Protein AF-0000000078754028 (afdb_homodimer)

Secondary structure (DSSP, 8-state):
-PPPEEEEEEEPPPEESSTTSTTTTS-HHHHHHHHHHHHHHHSTT--GGG--EEEEE-S--SGGG-S-HHHHHHHHTT--TT---EEEEBTBTHHHHHHHHHHHHHHHTS-SEEEEEEEEETTTS-TTGGG----GGGHHHHTTTT-HHHHHH-----HHHHHHHHHHHTT--HHHHHHHHHHHHHHHHHHHHTTTTTTTBPPEEPTTS-EE-S-SS--TT--HHHHTTS--TTHHHIIIIIHHHHHHH-GGG-S-----STTSBPPPEEEEEEEEEE-HHHHHHTTPPP-EEEEEEEEEE--TTT-TTHHHHHHHHHHHHHT--GGG-SEEEE--SBTHHHHHHHHHHT--GGGB-TT--HHHH---HHHHHHHHHHHHHHHHHHHT--EEEEEEEETTTEEEEEEEEE---/-PPPEEEEEEEPPPEESSTTSTTTTS-HHHHHHHHHHHHHHHSTT--GGG--EEEEE-S--SGGG-S-HHHHHHHHTT--TT---EEEEBTBTHHHHHHHHHHHHHHHTS-SEEEEEEEEETTTS-TTGGG----GGGHHHHTTTT-HHHHHH-----HHHHHHHHHHHTT--HHHHHHHHHHHHHHHHHHHHTTTTTTTBPPEEPTTS-EE-S-SS--TT--HHHHTTS-BTTHHHIIIIIHHHHHHH-GGG-S-----BTTSBPPPEEEEEEEEEE-HHHHHHTTPPP-EEEEEEEEEE--TTT-TTHHHHHHHHHHHHHT--GGG-SEEEE--SBTHHHHHHHHHHT--GGGB-TT--HHHH---HHHHHHHHHHHHHHHHHHHT--EEEEEEEETTTEEEEEEEEE---

Foldseek 3Di:
DFWKFFFAKAKAAWWALAPPTPCLPPQQLLRLLLVLLVVCVVQVLDDQLQAAEEEFEDAQQDDSNHDFSRQSSCVSNVGDPNYYYGYDHQWLCRFLVFVVVVRVCCRVVNGFKYKGFYWFRCNHGPPLCNVPDDDPVCVLVSQQVVDVVSVVPALGDDLLQLLLVLCLVVVPDLLNLLQLLQLLLVLQVVCVVVCLNVRHHRWDQDPVRDIDGHHDQRDNPLHSVNLSPDDQPCVVVCVVPRVVSLCVVVVVSVGGDGNDDLRFAFGATTMAMMTMMGTPVSCVSRVTFGFKIWQFKFKWFARQHSQFQAQQVQVVVRCVSNVHALVLAQAEEEARRGSSRVVSNCVVRVHDPCRYSSNHHRSRRNRSRRGRQSVSVNSVSSVCVVVVHFKYKYKGGTHRGMIIIIIMTTDRD/DFWKFFFAKAKAAWWALAPPTPCLPPQQLLQLLLVLLVVCVVQVLDDQLQAAEEEFEDAQQDDSNHDFSRQSSCVSNVGPPNYYYGYDHQWLCRFLVFVVVVRVCCRVVNGFKYKGFYWFRCNHGPPLCNVPDDDPVCVLVSQQVVDVVSVVPALADDLLQLLLVLCLVVVPDLLNLLQLLQLLLVLQVVCVVVCLNVRHHRWDQDPVRDIDGHHDQRDNPLHSVNLSPDDQPCVVVCVVPRFVSLCVVVVVSVGGDGNDDLSRAFGATTMAMMTMMGTPVSCVSRVTFGFKIWQFKFKWFARQHSQFQAQQVQVVVRCVSNVHALVLAQAEEEARRGSSRVVSNCVVRVHDPCRYSSNHHRSRRNRSRRGRQSVSVNSVSSVCVVVVHFKYKYKGGTHRGMIIIIIMTTDRD

Solvent-accessible surface area (backbone atoms only — not comparable to full-atom values): 38313 Å² total; per-residue (Å²): 124,52,54,23,24,37,52,46,43,39,24,44,36,26,19,40,26,34,85,83,19,87,51,40,85,53,56,53,37,52,55,44,10,55,54,61,58,45,49,47,71,77,36,76,57,48,59,70,68,64,32,51,34,28,31,20,5,37,41,47,29,22,49,77,41,22,68,38,44,25,34,47,14,40,53,54,44,64,51,56,47,49,36,29,35,28,22,31,19,37,38,41,30,5,1,36,47,20,39,49,51,44,36,21,27,18,18,38,63,68,37,39,30,31,40,16,4,13,34,24,43,31,39,74,35,46,85,59,52,23,56,40,86,68,38,90,86,33,40,70,50,53,52,25,74,71,36,70,70,43,41,73,74,43,52,56,50,58,67,64,53,10,41,16,43,48,17,45,78,67,71,54,48,52,66,58,28,26,45,51,29,21,48,22,19,50,28,29,50,51,29,56,76,66,50,71,52,61,88,30,50,44,65,46,72,44,94,90,65,51,71,45,69,58,64,56,53,57,47,84,75,47,34,46,76,55,31,65,67,48,61,43,68,44,40,65,60,27,72,74,55,42,42,67,42,46,34,70,79,42,55,88,60,81,61,74,50,61,58,44,22,82,53,25,21,34,32,64,12,21,27,28,10,40,31,38,34,26,16,68,68,39,28,62,75,26,72,53,55,43,44,28,32,64,63,28,58,29,56,23,22,24,60,48,40,52,15,49,63,10,32,48,60,3,38,52,49,14,28,57,73,55,73,49,54,75,86,64,46,56,34,35,37,50,52,23,62,31,37,46,41,44,51,50,39,29,65,77,63,67,52,62,72,86,31,46,34,69,52,24,35,16,48,18,48,26,41,15,40,2,6,39,32,24,40,46,48,31,51,48,54,54,49,27,61,75,69,70,44,52,30,32,38,36,30,27,40,13,75,81,6,16,12,30,15,36,32,35,32,56,43,91,94,123,54,55,22,23,37,52,45,45,37,25,44,36,28,19,40,26,34,86,83,18,86,51,41,85,54,56,54,35,52,55,44,11,55,54,62,58,45,49,46,71,77,34,76,57,50,58,69,68,64,33,51,35,27,29,21,5,36,42,48,28,23,49,75,41,21,69,37,44,27,34,48,13,40,53,55,44,64,50,58,48,49,37,29,33,28,20,31,19,37,39,41,30,5,1,36,47,21,39,50,51,44,36,20,27,17,18,38,63,67,37,39,30,31,40,15,5,14,34,24,43,31,38,72,33,46,85,59,53,24,56,42,86,68,39,89,87,32,38,70,49,52,53,26,75,74,36,71,72,42,43,75,74,42,51,57,52,56,66,64,54,12,42,16,42,50,16,47,77,68,71,51,49,56,67,56,27,25,46,49,28,19,48,20,20,51,28,29,49,50,29,56,76,65,50,69,52,60,87,30,50,44,63,46,73,43,94,89,66,52,71,45,70,59,64,56,54,57,49,85,75,47,33,46,75,55,31,63,69,49,62,43,67,45,39,65,60,26,73,75,53,42,42,66,41,45,34,70,79,42,55,89,60,82,60,75,51,62,57,44,22,82,52,25,20,34,33,65,13,22,28,29,10,40,30,39,34,25,16,69,67,39,29,64,74,26,71,53,54,43,45,26,32,63,64,28,58,27,58,24,23,24,60,47,41,51,16,50,64,10,32,46,59,3,38,54,49,15,28,57,73,54,74,50,54,75,85,65,45,55,35,35,38,49,51,22,63,31,36,44,42,44,52,48,40,30,64,77,61,67,52,61,71,87,30,46,35,71,52,23,36,16,46,17,48,28,40,16,40,3,7,37,31,24,40,45,47,30,50,47,54,54,48,28,60,75,68,70,44,51,30,33,39,36,30,26,41,12,74,82,5,16,13,30,15,36,30,35,33,57,41,90,95

Sequence (826 aa):
MAEAYVVDAIRTPRARGNKRGSLADVHPQELVAGLLNELPKRNKDLKVEKINDVILGCVTQVGDQAA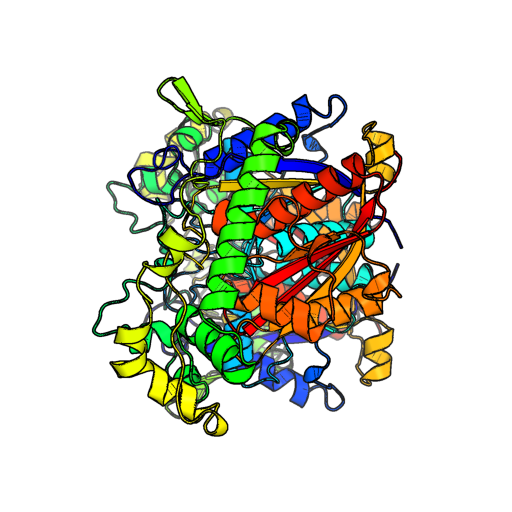CIARYGVMAAHWPQEVPGYTVNRFCGSGLQAVNDAAAYIQSGAFDLVVAGGVESMSRCKMGSDAGETTEENMGTAMSIGNPKIAAHYNLVPQGISADIIATKYNITREEADQFAASSQKKADEAIKDNRFAKSIVPVKKDDGTIVDKDEYPNAKWDFAYLSRMPALFKGVGEKVFDAMALKTYPELGKINHIHGGGNASGVVDGAGVVLLASEKAVKEHGLKKRARIVSMAVSGEEPTIMLTGPVSASKLALEKAGLKVEDIDLWEINEAFAAVPLYVQKQLNIPTEKINVNGGSIALGHPLGGTGAILLGTAVDELERRKARYALITLCIGGGMGIATVIERVDGMAEAYVVDAIRTPRARGNKRGSLADVHPQELVAGLLNELPKRNKDLKVEKINDVILGCVTQVGDQAACIARYGVMAAHWPQEVPGYTVNRFCGSGLQAVNDAAAYIQSGAFDLVVAGGVESMSRCKMGSDAGETTEENMGTAMSIGNPKIAAHYNLVPQGISADIIATKYNITREEADQFAASSQKKADEAIKDNRFAKSIVPVKKDDGTIVDKDEYPNAKWDFAYLSRMPALFKGVGEKVFDAMALKTYPELGKINHIHGGGNASGVVDGAGVVLLASEKAVKEHGLKKRARIVSMAVSGEEPTIMLTGPVSASKLALEKAGLKVEDIDLWEINEAFAAVPLYVQKQLNIPTEKINVNGGSIALGHPLGGTGAILLGTAVDELERRKARYALITLCIGGGMGIATVIERVDG

pLDDT: mean 95.64, std 7.94, range [48.25, 99.0]

Nearest PDB structures (foldseek):
  4b3j-assembly1_D  TM=9.759E-01  e=3.556E-54  Mycobacterium tuberculosis H37Rv
  8oqu-assembly1_C  TM=9.750E-01  e=3.781E-54  Mycobacterium tuberculosis H37Rv
  4b3j-assembly1_C  TM=9.721E-01  e=8.907E-54  Mycobacterium tuberculosis H37Rv
  8oqq-assembly1_D  TM=9.743E-01  e=4.760E-52  Mycobacterium tuberculosis H37Rv
  8oqt-assembly1_D  TM=9.685E-01  e=9.922E-52  Mycobacterium tuberculosis H37Rv

InterPro domains:
  IPR002155 Thiolase [PIRSF000429] (1-411)
  IPR002155 Thiolase [TIGR01930] (6-409)
  IPR002155 Thiolase [cd00751] (5-410)
  IPR016039 Thiolase-like [G3DSA:3.40.47.10] (6-308)
  IPR016039 Thiolase-like [G3DSA:3.40.47.10] (126-406)
  IPR016039 Thiolase-like [SSF53901] (5-411)
  IPR020610 Thiolase, active site [PS00099] (392-405)
  IPR020613 Thiolase, conserved site [PS00737] (357-373)
  IPR020615 Thiolase, acyl-enzyme intermediate active site [PS00098] (88-106)
  IPR020616 Thiolase, N-terminal [PF00108] (5-238)
  IPR020617 Thiolase, C-terminal [PF02803] (289-410)

Organism: Turneriella parva (strain ATCC BAA-1111 / DSM 21527 / NCTC 11395 / H) (NCBI:txid869212)

Structure (mmCIF, N/CA/C/O backbone):
data_AF-0000000078754028-model_v1
#
loop_
_entity.id
_entity.type
_entity.pdbx_description
1 polymer 'Acetyl-CoA acetyltransferase'
#
loop_
_atom_site.group_PDB
_atom_site.id
_atom_site.type_symbol
_atom_site.label_atom_id
_atom_site.label_alt_id
_atom_site.label_comp_id
_atom_site.label_asym_id
_atom_site.label_entity_id
_atom_site.label_seq_id
_atom_site.pdbx_PDB_ins_code
_atom_site.Cartn_x
_atom_site.Cartn_y
_atom_site.Cartn_z
_atom_site.occupancy
_atom_site.B_iso_or_equiv
_atom_site.auth_seq_id
_atom_site.auth_comp_id
_atom_site.auth_asym_id
_atom_site.auth_atom_id
_atom_site.pdbx_PDB_model_num
ATOM 1 N N . MET A 1 1 ? 24.688 7.801 -4.789 1 61.53 1 MET A N 1
ATOM 2 C CA . MET A 1 1 ? 23.312 7.309 -4.887 1 61.53 1 MET A CA 1
ATOM 3 C C . MET A 1 1 ? 22.516 8.086 -5.934 1 61.53 1 MET A C 1
ATOM 5 O O . MET A 1 1 ? 22.812 9.258 -6.195 1 61.53 1 MET A O 1
ATOM 9 N N . ALA A 1 2 ? 21.656 7.426 -6.656 1 84.62 2 ALA A N 1
ATOM 10 C CA . ALA A 1 2 ? 20.922 8.094 -7.723 1 84.62 2 ALA A CA 1
ATOM 11 C C . ALA A 1 2 ? 19.922 9.094 -7.156 1 84.62 2 ALA A C 1
ATOM 13 O O . ALA A 1 2 ? 19.531 8.992 -5.992 1 84.62 2 ALA A O 1
ATOM 14 N N . GLU A 1 3 ? 19.781 10.195 -7.824 1 95.62 3 GLU A N 1
ATOM 15 C CA . GLU A 1 3 ? 18.828 11.219 -7.402 1 95.62 3 GLU A CA 1
ATOM 16 C C . GLU A 1 3 ? 17.438 10.953 -7.965 1 95.62 3 GLU A C 1
ATOM 18 O O . GLU A 1 3 ? 17.297 10.445 -9.078 1 95.62 3 GLU A O 1
ATOM 23 N N . ALA A 1 4 ? 16.484 11.156 -7.148 1 98.75 4 ALA A N 1
ATOM 24 C CA . ALA A 1 4 ? 15.094 11.164 -7.605 1 98.75 4 ALA A CA 1
ATOM 25 C C . ALA A 1 4 ? 14.578 12.594 -7.75 1 98.75 4 ALA A C 1
ATOM 27 O O . ALA A 1 4 ? 14.508 13.336 -6.77 1 98.75 4 ALA A O 1
ATOM 28 N N . TYR A 1 5 ? 14.156 12.945 -8.93 1 98.88 5 TYR A N 1
ATOM 29 C CA . TYR A 1 5 ? 13.719 14.312 -9.211 1 98.88 5 TYR A CA 1
ATOM 30 C C . TYR A 1 5 ? 12.203 14.383 -9.344 1 98.88 5 TYR A C 1
ATOM 32 O O . TYR A 1 5 ? 11.578 13.484 -9.914 1 98.88 5 TYR A O 1
ATOM 40 N N . VAL A 1 6 ? 11.664 15.398 -8.719 1 98.88 6 VAL A N 1
ATOM 41 C CA . VAL A 1 6 ? 10.281 15.781 -9.016 1 98.88 6 VAL A CA 1
ATOM 42 C C . VAL A 1 6 ? 10.234 16.562 -10.328 1 98.88 6 VAL A C 1
ATOM 44 O O . VAL A 1 6 ? 10.906 17.578 -10.469 1 98.88 6 VAL A O 1
ATOM 47 N N . VAL A 1 7 ? 9.469 16.078 -11.25 1 98.56 7 VAL A N 1
ATOM 48 C CA . VAL A 1 7 ? 9.367 16.688 -12.57 1 98.56 7 VAL A CA 1
ATOM 49 C C . VAL A 1 7 ? 8.055 17.469 -12.688 1 98.56 7 VAL A C 1
ATOM 51 O O . VAL A 1 7 ? 8.023 18.547 -13.266 1 98.56 7 VAL A O 1
ATOM 54 N N . ASP A 1 8 ? 7.023 16.891 -12.203 1 98.56 8 ASP A N 1
ATOM 55 C CA . ASP A 1 8 ? 5.691 17.484 -12.234 1 98.56 8 ASP A CA 1
ATOM 56 C C . ASP A 1 8 ? 4.879 17.078 -11.008 1 98.56 8 ASP A C 1
ATOM 58 O O . ASP A 1 8 ? 5.109 16.031 -10.422 1 98.56 8 ASP A O 1
ATOM 62 N N . ALA A 1 9 ? 4.055 17.984 -10.539 1 98.81 9 ALA A N 1
ATOM 63 C CA . ALA A 1 9 ? 3.176 17.766 -9.391 1 98.81 9 ALA A CA 1
ATOM 64 C C . ALA A 1 9 ? 1.826 18.453 -9.594 1 98.81 9 ALA A C 1
ATOM 66 O O . ALA A 1 9 ? 1.748 19.672 -9.68 1 98.81 9 ALA A O 1
ATOM 67 N N . ILE A 1 10 ? 0.769 17.609 -9.703 1 98.88 10 ILE A N 1
ATOM 68 C CA . ILE A 1 10 ? -0.542 18.156 -10.031 1 98.88 10 ILE A CA 1
ATOM 69 C C . ILE A 1 10 ? -1.606 17.516 -9.141 1 98.88 10 ILE A C 1
ATOM 71 O O . ILE A 1 10 ? -1.362 16.484 -8.523 1 98.88 10 ILE A O 1
ATOM 75 N N . ARG A 1 11 ? -2.723 18.125 -9.047 1 98.94 11 ARG A N 1
ATOM 76 C CA . ARG A 1 11 ? -3.818 17.656 -8.203 1 98.94 11 ARG A CA 1
ATOM 77 C C . ARG A 1 11 ? -5.168 18.062 -8.781 1 98.94 11 ARG A C 1
ATOM 79 O O . ARG A 1 11 ? -5.238 18.953 -9.633 1 98.94 11 ARG A O 1
ATOM 86 N N . THR A 1 12 ? -6.211 17.438 -8.352 1 98.88 12 THR A N 1
ATOM 87 C CA . THR A 1 12 ? -7.57 17.891 -8.594 1 98.88 12 THR A CA 1
ATOM 88 C C . THR A 1 12 ? -7.938 19.016 -7.633 1 98.88 12 THR A C 1
ATOM 90 O O . THR A 1 12 ? -7.246 19.25 -6.637 1 98.88 12 THR A O 1
ATOM 93 N N . PRO A 1 13 ? -9.055 19.766 -7.973 1 98.5 13 PRO A N 1
ATOM 94 C CA . PRO A 1 13 ? -9.648 20.531 -6.883 1 98.5 13 PRO A CA 1
ATOM 95 C C . PRO A 1 13 ? -10.109 19.672 -5.715 1 98.5 13 PRO A C 1
ATOM 97 O O . PRO A 1 13 ? -10.414 18.484 -5.902 1 98.5 13 PRO A O 1
ATOM 100 N N . ARG A 1 14 ? -10.047 20.234 -4.523 1 98.25 14 ARG A N 1
ATOM 101 C CA . ARG A 1 14 ? -10.617 19.578 -3.348 1 98.25 14 ARG A CA 1
ATOM 102 C C . ARG A 1 14 ? -12.07 20 -3.145 1 98.25 14 ARG A C 1
ATOM 104 O O . ARG A 1 14 ? -12.375 21.188 -3.053 1 98.25 14 ARG A O 1
ATOM 111 N N . ALA A 1 15 ? -12.945 19.031 -3.143 1 98.12 15 ALA A N 1
ATOM 112 C CA . ALA A 1 15 ? -14.367 19.312 -3.012 1 98.12 15 ALA A CA 1
ATOM 113 C C . ALA A 1 15 ? -14.93 18.703 -1.732 1 98.12 15 ALA A C 1
ATOM 115 O O . ALA A 1 15 ? -14.383 17.734 -1.204 1 98.12 15 ALA A O 1
ATOM 116 N N . ARG A 1 16 ? -16.047 19.219 -1.286 1 96.88 16 ARG A N 1
ATOM 117 C CA . ARG A 1 16 ? -16.656 18.734 -0.05 1 96.88 16 ARG A CA 1
ATOM 118 C C . ARG A 1 16 ? -16.922 17.234 -0.112 1 96.88 16 ARG A C 1
ATOM 120 O O . ARG A 1 16 ? -17.422 16.734 -1.116 1 96.88 16 ARG A O 1
ATOM 127 N N . GLY A 1 17 ? -16.562 16.547 0.956 1 96.81 17 GLY A N 1
ATOM 128 C CA . GLY A 1 17 ? -16.594 15.102 1.01 1 96.81 17 GLY A CA 1
ATOM 129 C C . GLY A 1 17 ? -17.938 14.555 1.467 1 96.81 17 GLY A C 1
ATOM 130 O O . GLY A 1 17 ? -17.984 13.711 2.363 1 96.81 17 GLY A O 1
ATOM 131 N N . ASN A 1 18 ? -18.984 15.109 0.986 1 95.19 18 ASN A N 1
ATOM 132 C CA . ASN A 1 18 ? -20.344 14.625 1.209 1 95.19 18 ASN A CA 1
ATOM 133 C C . ASN A 1 18 ? -21.172 14.672 -0.072 1 95.19 18 ASN A C 1
ATOM 135 O O . ASN A 1 18 ? -20.641 15 -1.141 1 95.19 18 ASN A O 1
ATOM 139 N N . LYS A 1 19 ? -22.406 14.312 -0 1 93.38 19 LYS A N 1
ATOM 140 C CA . LYS A 1 19 ? -23.25 14.125 -1.182 1 93.38 19 LYS A CA 1
ATOM 141 C C . LYS A 1 19 ? -23.422 15.438 -1.941 1 93.38 19 LYS A C 1
ATOM 143 O O . LYS A 1 19 ? -23.734 15.43 -3.133 1 93.38 19 LYS A O 1
ATOM 148 N N . ARG A 1 20 ? -23.156 16.547 -1.344 1 94.62 20 ARG A N 1
ATOM 149 C CA . ARG A 1 20 ? -23.375 17.859 -1.965 1 94.62 20 ARG A CA 1
ATOM 150 C C . ARG A 1 20 ? -22.094 18.359 -2.621 1 94.62 20 ARG A C 1
ATOM 152 O O . ARG A 1 20 ? -22.109 19.375 -3.336 1 94.62 20 ARG A O 1
ATOM 159 N N . GLY A 1 21 ? -21 17.672 -2.424 1 97.12 21 GLY A N 1
ATOM 160 C CA . GLY A 1 21 ? -19.734 18.094 -3.012 1 97.12 21 GLY A CA 1
ATOM 161 C C . GLY A 1 21 ? -19.719 18 -4.523 1 97.12 21 GLY A C 1
ATOM 162 O O . GLY A 1 21 ? -20.344 17.109 -5.105 1 97.12 21 GLY A O 1
ATOM 163 N N . SER A 1 22 ? -18.984 18.844 -5.152 1 97.75 22 SER A N 1
ATOM 164 C CA . SER A 1 22 ? -18.969 18.969 -6.605 1 97.75 22 SER A CA 1
ATOM 165 C C . SER A 1 22 ? -18.328 17.734 -7.246 1 97.75 22 SER A C 1
ATOM 167 O O . SER A 1 22 ? -18.516 17.484 -8.438 1 97.75 22 SER A O 1
ATOM 169 N N . LEU A 1 23 ? -17.562 16.922 -6.488 1 98.12 23 LEU A N 1
ATOM 170 C CA . LEU A 1 23 ? -16.922 15.75 -7.055 1 98.12 23 LEU A CA 1
ATOM 171 C C . LEU A 1 23 ? -17.594 14.469 -6.566 1 98.12 23 LEU A C 1
ATOM 173 O O . LEU A 1 23 ? -17.109 13.367 -6.84 1 98.12 23 LEU A O 1
ATOM 177 N N . ALA A 1 24 ? -18.734 14.633 -5.859 1 97.19 24 ALA A N 1
ATOM 178 C CA . ALA A 1 24 ? -19.375 13.5 -5.207 1 97.19 24 ALA A CA 1
ATOM 179 C C . ALA A 1 24 ? -19.828 12.461 -6.234 1 97.19 24 ALA A C 1
ATOM 181 O O . ALA A 1 24 ? -19.922 11.266 -5.922 1 97.19 24 ALA A O 1
ATOM 182 N N . ASP A 1 25 ? -20.062 12.852 -7.445 1 96.12 25 ASP A N 1
ATOM 183 C CA . ASP A 1 25 ? -20.578 11.922 -8.445 1 96.12 25 ASP A CA 1
ATOM 184 C C . ASP A 1 25 ? -19.453 11.453 -9.375 1 96.12 25 ASP A C 1
ATOM 186 O O . ASP A 1 25 ? -19.719 10.742 -10.359 1 96.12 25 ASP A O 1
ATOM 190 N N . VAL A 1 26 ? -18.234 11.805 -9.141 1 97.5 26 VAL A N 1
ATOM 191 C CA . VAL A 1 26 ? -17.094 11.375 -9.938 1 97.5 26 VAL A CA 1
ATOM 192 C C . VAL A 1 26 ? -16.422 10.172 -9.273 1 97.5 26 VAL A C 1
ATOM 194 O O . VAL A 1 26 ? -16.047 10.234 -8.102 1 97.5 26 VAL A O 1
ATOM 197 N N . HIS A 1 27 ? -16.328 9.031 -10.039 1 96.69 27 HIS A N 1
ATOM 198 C CA . HIS A 1 27 ? -15.648 7.859 -9.516 1 96.69 27 HIS A CA 1
ATOM 199 C C . HIS A 1 27 ? -14.188 8.172 -9.188 1 96.69 27 HIS A C 1
ATOM 201 O O . HIS A 1 27 ? -13.5 8.82 -9.977 1 96.69 27 HIS A O 1
ATOM 207 N N . PRO A 1 28 ? -13.703 7.77 -8.039 1 97.94 28 PRO A N 1
ATOM 208 C CA . PRO A 1 28 ? -12.328 8.102 -7.668 1 97.94 28 PRO A CA 1
ATOM 209 C C . PRO A 1 28 ? -11.305 7.652 -8.711 1 97.94 28 PRO A C 1
ATOM 211 O O . PRO A 1 28 ? -10.273 8.297 -8.891 1 97.94 28 PRO A O 1
ATOM 214 N N . GLN A 1 29 ? -11.539 6.555 -9.406 1 97.81 29 GLN A N 1
ATOM 215 C CA . GLN A 1 29 ? -10.672 6.105 -10.492 1 97.81 29 GLN A CA 1
ATOM 216 C C . GLN A 1 29 ? -10.578 7.16 -11.586 1 97.81 29 GLN A C 1
ATOM 218 O O . GLN A 1 29 ? -9.523 7.32 -12.211 1 97.81 29 GLN A O 1
ATOM 223 N N . GLU A 1 30 ? -11.68 7.902 -11.773 1 98.12 30 GLU A N 1
ATOM 224 C CA . GLU A 1 30 ? -11.703 8.945 -12.797 1 98.12 30 GLU A CA 1
ATOM 225 C C . GLU A 1 30 ? -10.93 10.18 -12.336 1 98.12 30 GLU A C 1
ATOM 227 O O . GLU A 1 30 ? -10.352 10.891 -13.156 1 98.12 30 GLU A O 1
ATOM 232 N N . LEU A 1 31 ? -10.961 10.477 -11.031 1 98.75 31 LEU A N 1
ATOM 233 C CA . LEU A 1 31 ? -10.117 11.555 -10.516 1 98.75 31 LEU A CA 1
ATOM 234 C C . LEU A 1 31 ? -8.648 11.297 -10.828 1 98.75 31 LEU A C 1
ATOM 236 O O . LEU A 1 31 ? -7.938 12.195 -11.281 1 98.75 31 LEU A O 1
ATOM 240 N N . VAL A 1 32 ? -8.234 10.07 -10.617 1 98.75 32 VAL A N 1
ATOM 241 C CA . VAL A 1 32 ? -6.855 9.664 -10.891 1 98.75 32 VAL A CA 1
ATOM 242 C C . VAL A 1 32 ? -6.582 9.719 -12.391 1 98.75 32 VAL A C 1
ATOM 244 O O . VAL A 1 32 ? -5.555 10.25 -12.82 1 98.75 32 VAL A O 1
ATOM 247 N N . ALA A 1 33 ? -7.512 9.211 -13.188 1 98.69 33 ALA A N 1
ATOM 248 C CA . ALA A 1 33 ? -7.348 9.133 -14.633 1 98.69 33 ALA A CA 1
ATOM 249 C C . ALA A 1 33 ? -7.117 10.523 -15.227 1 98.69 33 ALA A C 1
ATOM 251 O O . ALA A 1 33 ? -6.293 10.688 -16.125 1 98.69 33 ALA A O 1
ATOM 252 N N . GLY A 1 34 ? -7.906 11.484 -14.75 1 98.69 34 GLY A N 1
ATOM 253 C CA . GLY A 1 34 ? -7.73 12.844 -15.227 1 98.69 34 GLY A CA 1
ATOM 254 C C . GLY A 1 34 ? -6.332 13.383 -15.008 1 98.69 34 GLY A C 1
ATOM 255 O O . GLY A 1 34 ? -5.762 14.039 -15.883 1 98.69 34 GLY A O 1
ATOM 256 N N . LEU A 1 35 ? -5.777 13.125 -13.859 1 98.94 35 LEU A N 1
ATOM 257 C CA . LEU A 1 35 ? -4.426 13.586 -13.547 1 98.94 35 LEU A CA 1
ATOM 258 C C . LEU A 1 35 ? -3.393 12.844 -14.383 1 98.94 35 LEU A C 1
ATOM 260 O O . LEU A 1 35 ? -2.455 13.453 -14.906 1 98.94 35 LEU A O 1
ATOM 264 N N . LEU A 1 36 ? -3.527 11.5 -14.484 1 98.88 36 LEU A N 1
ATOM 265 C CA . LEU A 1 36 ? -2.594 10.703 -15.273 1 98.88 36 LEU A CA 1
ATOM 266 C C . LEU A 1 36 ? -2.555 11.18 -16.719 1 98.88 36 LEU A C 1
ATOM 268 O O . LEU A 1 36 ? -1.479 11.289 -17.312 1 98.88 36 LEU A O 1
ATOM 272 N N . ASN A 1 37 ? -3.707 11.523 -17.281 1 98.75 37 ASN A N 1
ATOM 273 C CA . ASN A 1 37 ? -3.791 11.945 -18.672 1 98.75 37 ASN A CA 1
ATOM 274 C C . ASN A 1 37 ? -3.229 13.352 -18.875 1 98.75 37 ASN A C 1
ATOM 276 O O . ASN A 1 37 ? -2.828 13.711 -19.969 1 98.75 37 ASN A O 1
ATOM 280 N N . GLU A 1 38 ? -3.199 14.148 -17.812 1 98.75 38 GLU A N 1
ATOM 281 C CA . GLU A 1 38 ? -2.66 15.5 -17.906 1 98.75 38 GLU A CA 1
ATOM 282 C C . GLU A 1 38 ? -1.136 15.484 -17.984 1 98.75 38 GLU A C 1
ATOM 284 O O . GLU A 1 38 ? -0.531 16.359 -18.609 1 98.75 38 GLU A O 1
ATOM 289 N N . LEU A 1 39 ? -0.453 14.508 -17.422 1 98.75 39 LEU A N 1
ATOM 290 C CA . LEU A 1 39 ? 1.001 14.461 -17.297 1 98.75 39 LEU A CA 1
ATOM 291 C C . LEU A 1 39 ? 1.659 14.469 -18.672 1 98.75 39 LEU A C 1
ATOM 293 O O . LEU A 1 39 ? 2.574 15.258 -18.922 1 98.75 39 LEU A O 1
ATOM 297 N N . PRO A 1 40 ? 1.215 13.594 -19.609 1 98.19 40 PRO A N 1
ATOM 298 C CA . PRO A 1 40 ? 1.877 13.602 -20.922 1 98.19 40 PRO A CA 1
ATOM 299 C C . PRO A 1 40 ? 1.573 14.867 -21.719 1 98.19 40 PRO A C 1
ATOM 301 O O . PRO A 1 40 ? 2.342 15.234 -22.609 1 98.19 40 PRO A O 1
ATOM 304 N N . LYS A 1 41 ? 0.452 15.57 -21.422 1 97.81 41 LYS A N 1
ATOM 305 C CA . LYS A 1 41 ? 0.168 16.844 -22.078 1 97.81 41 LYS A CA 1
ATOM 306 C C . LYS A 1 41 ? 1.165 17.922 -21.656 1 97.81 41 LYS A C 1
ATOM 308 O O . LYS A 1 41 ? 1.566 18.75 -22.469 1 97.81 41 LYS A O 1
ATOM 313 N N . ARG A 1 42 ? 1.559 17.875 -20.453 1 97.38 42 ARG A N 1
ATOM 314 C CA . ARG A 1 42 ? 2.443 18.875 -19.875 1 97.38 42 ARG A CA 1
ATOM 315 C C . ARG A 1 42 ? 3.906 18.531 -20.125 1 97.38 42 ARG A C 1
ATOM 317 O O . ARG A 1 42 ? 4.77 19.422 -20.109 1 97.38 42 ARG A O 1
ATOM 324 N N . ASN A 1 43 ? 4.152 17.234 -20.281 1 97.5 43 ASN A N 1
ATOM 325 C CA . ASN A 1 43 ? 5.48 16.719 -20.578 1 97.5 43 ASN A CA 1
ATOM 326 C C . ASN A 1 43 ? 5.527 16.031 -21.938 1 97.5 43 ASN A C 1
ATOM 328 O O . ASN A 1 43 ? 5.465 14.797 -22.016 1 97.5 43 ASN A O 1
ATOM 332 N N . LYS A 1 44 ? 5.746 16.734 -23 1 94.25 44 LYS A N 1
ATOM 333 C CA . LYS A 1 44 ? 5.453 16.328 -24.375 1 94.25 44 LYS A CA 1
ATOM 334 C C . LYS A 1 44 ? 6.328 15.156 -24.797 1 94.25 44 LYS A C 1
ATOM 336 O O . LYS A 1 44 ? 5.91 14.32 -25.609 1 94.25 44 LYS A O 1
ATOM 341 N N . ASP A 1 45 ? 7.5 15.055 -24.266 1 95.06 45 ASP A N 1
ATOM 342 C CA . ASP A 1 45 ? 8.398 13.984 -24.688 1 95.06 45 ASP A CA 1
ATOM 343 C C . ASP A 1 45 ? 8.297 12.773 -23.766 1 95.06 45 ASP A C 1
ATOM 345 O O . ASP A 1 45 ? 9.047 11.805 -23.922 1 95.06 45 ASP A O 1
ATOM 349 N N . LEU A 1 46 ? 7.352 12.859 -22.906 1 97.62 46 LEU A N 1
ATOM 350 C CA . LEU A 1 46 ? 7.152 11.75 -21.984 1 97.62 46 LEU A CA 1
ATOM 351 C C . LEU A 1 46 ? 6.566 10.539 -22.703 1 97.62 46 LEU A C 1
ATOM 353 O O . LEU A 1 46 ? 5.508 10.641 -23.328 1 97.62 46 LEU A O 1
ATOM 357 N N . LYS A 1 47 ? 7.273 9.414 -22.688 1 97.62 47 LYS A N 1
ATOM 358 C CA . LYS A 1 47 ? 6.738 8.141 -23.172 1 97.62 47 LYS A CA 1
ATOM 359 C C . LYS A 1 47 ? 6.043 7.379 -22.047 1 97.62 47 LYS A C 1
ATOM 361 O O . LYS A 1 47 ? 6.695 6.668 -21.281 1 97.62 47 LYS A O 1
ATOM 366 N N . VAL A 1 48 ? 4.762 7.383 -22.078 1 98.12 48 VAL A N 1
ATOM 367 C CA . VAL A 1 48 ? 3.939 6.852 -21 1 98.12 48 VAL A CA 1
ATOM 368 C C . VAL A 1 48 ? 4.219 5.359 -20.812 1 98.12 48 VAL A C 1
ATOM 370 O O . VAL A 1 48 ? 4.195 4.848 -19.703 1 98.12 48 VAL A O 1
ATOM 373 N N . GLU A 1 49 ? 4.5 4.629 -21.891 1 97.38 49 GLU A N 1
ATOM 374 C CA . GLU A 1 49 ? 4.734 3.189 -21.844 1 97.38 49 GLU A CA 1
ATOM 375 C C . GLU A 1 49 ? 6.027 2.867 -21.094 1 97.38 49 GLU A C 1
ATOM 377 O O . GLU A 1 49 ? 6.266 1.715 -20.719 1 97.38 49 GLU A O 1
ATOM 382 N N . LYS A 1 50 ? 6.875 3.902 -20.828 1 97.81 50 LYS A N 1
ATOM 383 C CA . LYS A 1 50 ? 8.148 3.703 -20.156 1 97.81 50 LYS A CA 1
ATOM 384 C C . LYS A 1 50 ? 8.016 3.938 -18.656 1 97.81 50 LYS A C 1
ATOM 386 O O . LYS A 1 50 ? 8.953 3.693 -17.891 1 97.81 50 LYS A O 1
ATOM 391 N N . ILE A 1 51 ? 6.844 4.359 -18.219 1 98.75 51 ILE A N 1
ATOM 392 C CA . ILE A 1 51 ? 6.609 4.5 -16.797 1 98.75 51 ILE A CA 1
ATOM 393 C C . ILE A 1 51 ? 6.68 3.131 -16.125 1 98.75 51 ILE A C 1
ATOM 395 O O . ILE A 1 51 ? 5.938 2.215 -16.484 1 98.75 51 ILE A O 1
ATOM 399 N N . ASN A 1 52 ? 7.57 3.033 -15.164 1 98.75 52 ASN A N 1
ATOM 400 C CA . ASN A 1 52 ? 7.828 1.747 -14.523 1 98.75 52 ASN A CA 1
ATOM 401 C C . ASN A 1 52 ? 6.656 1.313 -13.648 1 98.75 52 ASN A C 1
ATOM 403 O O . ASN A 1 52 ? 6.41 0.117 -13.477 1 98.75 52 ASN A O 1
ATOM 407 N N . ASP A 1 53 ? 5.992 2.301 -13.008 1 98.88 53 ASP A N 1
ATOM 408 C CA . ASP A 1 53 ? 4.93 1.975 -12.062 1 98.88 53 ASP A CA 1
ATOM 409 C C . ASP A 1 53 ? 4.125 3.219 -11.695 1 98.88 53 ASP A C 1
ATOM 411 O O . ASP A 1 53 ? 4.59 4.344 -11.875 1 98.88 53 ASP A O 1
ATOM 415 N N . VAL A 1 54 ? 2.887 3.012 -11.297 1 98.94 54 VAL A N 1
ATOM 416 C CA . VAL A 1 54 ? 2.045 4.023 -10.664 1 98.94 54 VAL A CA 1
ATOM 417 C C . VAL A 1 54 ? 1.731 3.615 -9.227 1 98.94 54 VAL A C 1
ATOM 419 O O . VAL A 1 54 ? 1.154 2.551 -8.992 1 98.94 54 VAL A O 1
ATOM 422 N N . ILE A 1 55 ? 2.141 4.457 -8.266 1 99 55 ILE A N 1
ATOM 423 C CA . ILE A 1 55 ? 1.963 4.16 -6.848 1 99 55 ILE A CA 1
ATOM 424 C C . ILE A 1 55 ? 1.014 5.18 -6.223 1 99 55 ILE A C 1
ATOM 426 O O . ILE A 1 55 ? 1.317 6.375 -6.18 1 99 55 ILE A O 1
ATOM 430 N N . LEU A 1 56 ? -0.138 4.715 -5.68 1 98.94 56 LEU A N 1
ATOM 431 C CA . LEU A 1 56 ? -1.111 5.66 -5.137 1 98.94 56 LEU A CA 1
ATOM 432 C C . LEU A 1 56 ? -1.48 5.293 -3.703 1 98.94 56 LEU A C 1
ATOM 434 O O . LEU A 1 56 ? -1.656 4.117 -3.383 1 98.94 56 LEU A O 1
ATOM 438 N N . GLY A 1 57 ? -1.537 6.316 -2.861 1 98.88 57 GLY A N 1
ATOM 439 C CA . GLY A 1 57 ? -2.111 6.168 -1.534 1 98.88 57 GLY A CA 1
ATOM 440 C C . GLY A 1 57 ? -3.629 6.191 -1.535 1 98.88 57 GLY A C 1
ATOM 441 O O . GLY A 1 57 ? -4.242 6.977 -2.26 1 98.88 57 GLY A O 1
ATOM 442 N N . CYS A 1 58 ? -4.246 5.355 -0.798 1 98.75 58 CYS A N 1
ATOM 443 C CA . CYS A 1 58 ? -5.676 5.316 -0.524 1 98.75 58 CYS A CA 1
ATOM 444 C C . CYS A 1 58 ? -5.957 4.676 0.829 1 98.75 58 CYS A C 1
ATOM 446 O O . CYS A 1 58 ? -5.48 3.572 1.106 1 98.75 58 CYS A O 1
ATOM 448 N N . VAL A 1 59 ? -6.766 5.379 1.64 1 97.88 59 VAL A N 1
ATOM 449 C CA . VAL A 1 59 ? -6.922 4.938 3.021 1 97.88 59 VAL A CA 1
ATOM 450 C C . VAL A 1 59 ? -8.094 3.965 3.123 1 97.88 59 VAL A C 1
ATOM 452 O O . VAL A 1 59 ? -7.938 2.846 3.617 1 97.88 59 VAL A O 1
ATOM 455 N N . THR A 1 60 ? -9.273 4.418 2.686 1 96.12 60 THR A N 1
ATOM 456 C CA . THR A 1 60 ? -10.484 3.609 2.805 1 96.12 60 THR A CA 1
ATOM 457 C C . THR A 1 60 ? -10.711 2.787 1.538 1 96.12 60 THR A C 1
ATOM 459 O O . THR A 1 60 ? -11.461 3.199 0.653 1 96.12 60 THR A O 1
ATOM 462 N N . GLN A 1 61 ? -10.125 1.606 1.479 1 95.94 61 GLN A N 1
ATOM 463 C CA . GLN A 1 61 ? -10.117 0.792 0.267 1 95.94 61 GLN A CA 1
ATOM 464 C C . GLN A 1 61 ? -11.32 -0.146 0.225 1 95.94 61 GLN A C 1
ATOM 466 O O . GLN A 1 61 ? -11.156 -1.368 0.23 1 95.94 61 GLN A O 1
ATOM 471 N N . VAL A 1 62 ? -12.484 0.371 0.084 1 93.31 62 VAL A N 1
ATOM 472 C CA . VAL A 1 62 ? -13.742 -0.368 -0.013 1 93.31 62 VAL A CA 1
ATOM 473 C C . VAL A 1 62 ? -14.641 0.273 -1.069 1 93.31 62 VAL A C 1
ATOM 475 O O . VAL A 1 62 ? -14.422 1.423 -1.459 1 93.31 62 VAL A O 1
ATOM 478 N N . GLY A 1 63 ? -15.602 -0.474 -1.568 1 92.12 63 GLY A N 1
ATOM 479 C CA . GLY A 1 63 ? -16.516 0.072 -2.562 1 92.12 63 GLY A CA 1
ATOM 480 C C . GLY A 1 63 ? -15.805 0.618 -3.787 1 92.12 63 GLY A C 1
ATOM 481 O O . GLY A 1 63 ? -15 -0.081 -4.406 1 92.12 63 GLY A O 1
ATOM 482 N N . ASP A 1 64 ? -16 1.912 -4.047 1 94.12 64 ASP A N 1
ATOM 483 C CA . ASP A 1 64 ? -15.461 2.529 -5.258 1 94.12 64 ASP A CA 1
ATOM 484 C C . ASP A 1 64 ? -13.953 2.711 -5.16 1 94.12 64 ASP A C 1
ATOM 486 O O . ASP A 1 64 ? -13.289 2.982 -6.164 1 94.12 64 ASP A O 1
ATOM 490 N N . GLN A 1 65 ? -13.438 2.52 -3.951 1 96 65 GLN A N 1
ATOM 491 C CA . GLN A 1 65 ? -12 2.645 -3.738 1 96 65 GLN A CA 1
ATOM 492 C C . GLN A 1 65 ? -11.375 1.295 -3.4 1 96 65 GLN A C 1
ATOM 494 O O . GLN A 1 65 ? -10.242 1.232 -2.918 1 96 65 GLN A O 1
ATOM 499 N N . ALA A 1 66 ? -12.125 0.219 -3.654 1 93 66 ALA A N 1
ATOM 500 C CA . ALA A 1 66 ? -11.688 -1.126 -3.289 1 93 66 ALA A CA 1
ATOM 501 C C . ALA A 1 66 ? -10.578 -1.609 -4.211 1 93 66 ALA A C 1
ATOM 503 O O . ALA A 1 66 ? -10.344 -1.025 -5.273 1 93 66 ALA A O 1
ATOM 504 N N . ALA A 1 67 ? -9.922 -2.674 -3.768 1 91.25 67 ALA A N 1
ATOM 505 C CA . ALA A 1 67 ? -8.922 -3.402 -4.535 1 91.25 67 ALA A CA 1
ATOM 506 C C .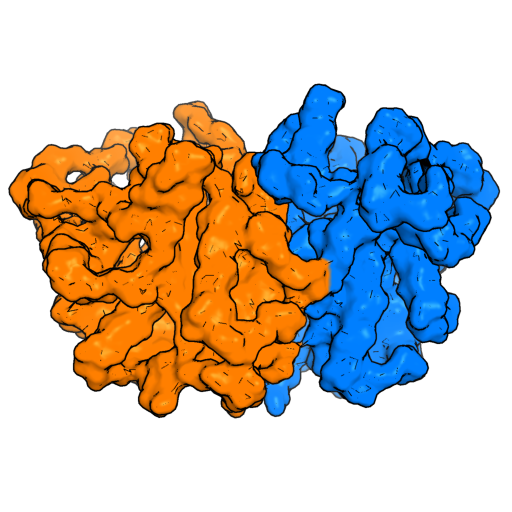 ALA A 1 67 ? -7.691 -2.533 -4.801 1 91.25 67 ALA A C 1
ATOM 508 O O . ALA A 1 67 ? -7.25 -1.79 -3.922 1 91.25 67 ALA A O 1
ATOM 509 N N . CYS A 1 68 ? -7.02 -2.518 -5.879 1 95.81 68 CYS A N 1
ATOM 510 C CA . CYS A 1 68 ? -5.82 -1.779 -6.258 1 95.81 68 CYS A CA 1
ATOM 511 C C . CYS A 1 68 ? -6.172 -0.573 -7.121 1 95.81 68 CYS A C 1
ATOM 513 O O . CYS A 1 68 ? -6.039 -0.619 -8.344 1 95.81 68 CYS A O 1
ATOM 515 N N . ILE A 1 69 ? -6.543 0.518 -6.484 1 97.44 69 ILE A N 1
ATOM 516 C CA . ILE A 1 69 ? -7.074 1.678 -7.191 1 97.44 69 ILE A CA 1
ATOM 517 C C . ILE A 1 69 ? -5.988 2.299 -8.062 1 97.44 69 ILE A C 1
ATOM 519 O O . ILE A 1 69 ? -6.285 2.988 -9.039 1 97.44 69 ILE A O 1
ATOM 523 N N . ALA A 1 70 ? -4.75 2.096 -7.738 1 98.69 70 ALA A N 1
ATOM 524 C CA . ALA A 1 70 ? -3.664 2.594 -8.578 1 98.69 70 ALA A CA 1
ATOM 525 C C . ALA A 1 70 ? -3.719 1.966 -9.969 1 98.69 70 ALA A C 1
ATOM 527 O O . ALA A 1 70 ? -3.688 2.674 -10.984 1 98.69 70 ALA A O 1
ATOM 528 N N . ARG A 1 71 ? -3.809 0.625 -10.031 1 98.25 71 ARG A N 1
ATOM 529 C CA . ARG A 1 71 ? -3.902 -0.053 -11.32 1 98.25 71 ARG A CA 1
ATOM 530 C C . ARG A 1 71 ? -5.184 0.335 -12.047 1 98.25 71 ARG A C 1
ATOM 532 O O . ARG A 1 71 ? -5.176 0.541 -13.258 1 98.25 71 ARG A O 1
ATOM 539 N N . TYR A 1 72 ? -6.266 0.463 -11.305 1 96.69 72 TYR A N 1
ATOM 540 C CA . TYR A 1 72 ? -7.547 0.784 -11.922 1 96.69 72 TYR A CA 1
ATOM 541 C C . TYR A 1 72 ? -7.57 2.227 -12.414 1 96.69 72 TYR A C 1
ATOM 543 O O . TYR A 1 72 ? -8.242 2.545 -13.398 1 96.69 72 TYR A O 1
ATOM 551 N N . GLY A 1 73 ? -6.812 3.074 -11.688 1 98 73 GLY A N 1
ATOM 552 C CA . GLY A 1 73 ? -6.621 4.414 -12.219 1 98 73 GLY A CA 1
ATOM 553 C C . GLY A 1 73 ? -5.902 4.43 -13.555 1 98 73 GLY A C 1
ATOM 554 O O . GLY A 1 73 ? -6.27 5.188 -14.453 1 98 73 GLY A O 1
ATOM 555 N N . VAL A 1 74 ? -4.867 3.592 -13.711 1 98.56 74 VAL A N 1
ATOM 556 C CA . VAL A 1 74 ? -4.133 3.447 -14.961 1 98.56 74 VAL A CA 1
ATOM 557 C C . VAL A 1 74 ? -5.078 2.977 -16.062 1 98.56 74 VAL A C 1
ATOM 559 O O . VAL A 1 74 ? -5.055 3.502 -17.188 1 98.56 74 VAL A O 1
ATOM 562 N N . MET A 1 75 ? -5.922 2.021 -15.75 1 97.19 75 MET A N 1
ATOM 563 C CA . MET A 1 75 ? -6.883 1.49 -16.719 1 97.19 75 MET A CA 1
ATOM 564 C C . MET A 1 75 ? -7.922 2.543 -17.078 1 97.19 75 MET A C 1
ATOM 566 O O . MET A 1 75 ? -8.289 2.682 -18.25 1 97.19 75 MET A O 1
ATOM 570 N N . ALA A 1 76 ? -8.398 3.27 -16.031 1 97.44 76 ALA A N 1
ATOM 571 C CA . ALA A 1 76 ? -9.375 4.332 -16.281 1 97.44 76 ALA A CA 1
ATOM 572 C C . ALA A 1 76 ? -8.797 5.402 -17.203 1 97.44 76 ALA A C 1
ATOM 574 O O . ALA A 1 76 ? -9.531 6.008 -18 1 97.44 76 ALA A O 1
ATOM 575 N N . ALA A 1 77 ? -7.488 5.594 -17.156 1 98.44 77 ALA A N 1
ATOM 576 C CA . ALA A 1 77 ? -6.809 6.578 -17.984 1 98.44 77 ALA A CA 1
ATOM 577 C C . ALA A 1 77 ? -6.566 6.039 -19.391 1 98.44 77 ALA A C 1
ATOM 579 O O . ALA A 1 77 ? -6.148 6.777 -20.281 1 98.44 77 ALA A O 1
ATOM 580 N N . HIS A 1 78 ? -6.785 4.742 -19.594 1 97.69 78 HIS A N 1
ATOM 581 C CA . HIS A 1 78 ? -6.508 4.062 -20.844 1 97.69 78 HIS A CA 1
ATOM 582 C C . HIS A 1 78 ? -5.039 4.184 -21.234 1 97.69 78 HIS A C 1
ATOM 584 O O . HIS A 1 78 ? -4.711 4.371 -22.406 1 97.69 78 HIS A O 1
ATOM 590 N N . TRP A 1 79 ? -4.184 4.207 -20.234 1 98.44 79 TRP A N 1
ATOM 591 C CA . TRP A 1 79 ? -2.746 4.148 -20.484 1 98.44 79 TRP A CA 1
ATOM 592 C C . TRP A 1 79 ? -2.348 2.795 -21.062 1 98.44 79 TRP A C 1
ATOM 594 O O . TRP A 1 79 ? -3.121 1.837 -21 1 98.44 79 TRP A O 1
ATOM 604 N N . PRO A 1 80 ? -1.145 2.736 -21.672 1 98 80 PRO A N 1
ATOM 605 C CA . PRO A 1 80 ? -0.686 1.446 -22.203 1 98 80 PRO A CA 1
ATOM 606 C C . PRO A 1 80 ? -0.741 0.334 -21.156 1 98 80 PRO A C 1
ATOM 608 O O . PRO A 1 80 ? -0.436 0.567 -19.984 1 98 80 PRO A O 1
ATOM 611 N N . GLN A 1 81 ? -1.154 -0.889 -21.547 1 96.06 81 GLN A N 1
ATOM 612 C CA . GLN A 1 81 ? -1.386 -2.025 -20.656 1 96.06 81 GLN A CA 1
ATOM 613 C C . GLN A 1 81 ? -0.107 -2.418 -19.922 1 96.06 81 GLN A C 1
ATOM 615 O O . GLN A 1 81 ? -0.162 -3.07 -18.875 1 96.06 81 GLN A O 1
ATOM 620 N N . GLU A 1 82 ? 1.057 -2.012 -20.438 1 97 82 GLU A N 1
ATOM 621 C CA . GLU A 1 82 ? 2.354 -2.369 -19.859 1 97 82 GLU A CA 1
ATOM 622 C C . GLU A 1 82 ? 2.602 -1.631 -18.547 1 97 82 GLU A C 1
ATOM 624 O O . GLU A 1 82 ? 3.486 -2.008 -17.781 1 97 82 GLU A O 1
ATOM 629 N N . VAL A 1 83 ? 1.821 -0.538 -18.297 1 98.62 83 VAL A N 1
ATOM 630 C CA . VAL A 1 83 ? 2.049 0.275 -17.109 1 98.62 83 VAL A CA 1
ATOM 631 C C . VAL A 1 83 ? 1.306 -0.329 -15.922 1 98.62 83 VAL A C 1
ATOM 633 O O . VAL A 1 83 ? 0.073 -0.366 -15.906 1 98.62 83 VAL A O 1
ATOM 636 N N . PRO A 1 84 ? 2.023 -0.855 -14.945 1 98.75 84 PRO A N 1
ATOM 637 C CA . PRO A 1 84 ? 1.391 -1.414 -13.75 1 98.75 84 PRO A CA 1
ATOM 638 C C . PRO A 1 84 ? 1.067 -0.351 -12.703 1 98.75 84 PRO A C 1
ATOM 640 O O . PRO A 1 84 ? 1.141 0.847 -12.992 1 98.75 84 PRO A O 1
ATOM 643 N N . GLY A 1 85 ? 0.556 -0.818 -11.539 1 98.81 85 GLY A N 1
ATOM 644 C CA . GLY A 1 85 ? 0.287 0.055 -10.406 1 98.81 85 GLY A CA 1
ATOM 645 C C . GLY A 1 85 ? 0.01 -0.702 -9.125 1 98.81 85 GLY A C 1
ATOM 646 O O . GLY A 1 85 ? -0.426 -1.854 -9.156 1 98.81 85 GLY A O 1
ATOM 647 N N . TYR A 1 86 ? 0.313 -0.077 -7.953 1 98.88 86 TYR A N 1
ATOM 648 C CA . TYR A 1 86 ? -0.086 -0.659 -6.68 1 98.88 86 TYR A CA 1
ATOM 649 C C . TYR A 1 86 ? -0.462 0.427 -5.676 1 98.88 86 TYR A C 1
ATOM 651 O O . TYR A 1 86 ? -0.084 1.589 -5.84 1 98.88 86 TYR A O 1
ATOM 659 N N . THR A 1 87 ? -1.257 0.047 -4.738 1 98.81 87 THR A N 1
ATOM 660 C CA . THR A 1 87 ? -1.821 0.979 -3.768 1 98.81 87 THR A CA 1
ATOM 661 C C . THR A 1 87 ? -1.172 0.794 -2.398 1 98.81 87 THR A C 1
ATOM 663 O O . THR A 1 87 ? -0.847 -0.328 -2.006 1 98.81 87 THR A O 1
ATOM 666 N N . VAL A 1 88 ? -0.923 1.932 -1.67 1 98.88 88 VAL A N 1
ATOM 667 C CA . VAL A 1 88 ? -0.356 1.874 -0.327 1 98.88 88 VAL A CA 1
ATOM 668 C C . VAL A 1 88 ? -1.323 2.51 0.669 1 98.88 88 VAL A C 1
ATOM 670 O O . VAL A 1 88 ? -2.121 3.375 0.303 1 98.88 88 VAL A O 1
ATOM 673 N N . ASN A 1 89 ? -1.274 2.006 1.898 1 98.69 89 ASN A N 1
ATOM 674 C CA . ASN A 1 89 ? -2.084 2.539 2.99 1 98.69 89 ASN A CA 1
ATOM 675 C C . ASN A 1 89 ? -1.248 2.768 4.246 1 98.69 89 ASN A C 1
ATOM 677 O O . ASN A 1 89 ? -0.886 1.812 4.938 1 98.69 89 ASN A O 1
ATOM 681 N N . ARG A 1 90 ? -0.872 4 4.496 1 98.69 90 ARG A N 1
ATOM 682 C CA . ARG A 1 90 ? -0.351 4.484 5.77 1 98.69 90 ARG A CA 1
ATOM 683 C C . ARG A 1 90 ? -1.229 5.598 6.332 1 98.69 90 ARG A C 1
ATOM 685 O O . ARG A 1 90 ? -0.734 6.672 6.684 1 98.69 90 ARG A O 1
ATOM 692 N N . PHE A 1 91 ? -2.543 5.352 6.258 1 97.62 91 PHE A N 1
ATOM 693 C CA . PHE A 1 91 ? -3.543 6.324 6.688 1 97.62 91 PHE A CA 1
ATOM 694 C C . PHE A 1 91 ? -3.295 7.68 6.039 1 97.62 91 PHE A C 1
ATOM 696 O O . PHE A 1 91 ? -3.166 7.773 4.816 1 97.62 91 PHE A O 1
ATOM 703 N N . CYS A 1 92 ? -3.256 8.742 6.836 1 97.5 92 CYS A N 1
ATOM 704 C CA . CYS A 1 92 ? -3.143 10.102 6.328 1 97.5 92 CYS A CA 1
ATOM 705 C C . CYS A 1 92 ? -1.825 10.297 5.586 1 97.5 92 CYS A C 1
ATOM 707 O O . CYS A 1 92 ? -1.696 11.211 4.77 1 97.5 92 CYS A O 1
ATOM 709 N N . GLY A 1 93 ? -0.859 9.453 5.844 1 98.62 93 GLY A N 1
ATOM 710 C CA . GLY A 1 93 ? 0.451 9.625 5.238 1 98.62 93 GLY A CA 1
ATOM 711 C C . GLY A 1 93 ? 0.595 8.898 3.916 1 98.62 93 GLY A C 1
ATOM 712 O O . GLY A 1 93 ? 1.672 8.891 3.316 1 98.62 93 GLY A O 1
ATOM 713 N N . SER A 1 94 ? -0.473 8.32 3.355 1 98.88 94 SER A N 1
ATOM 714 C CA . SER A 1 94 ? -0.419 7.383 2.236 1 98.88 94 SER A CA 1
ATOM 715 C C . SER A 1 94 ? 0.125 8.055 0.98 1 98.88 94 SER A C 1
ATOM 717 O O . SER A 1 94 ? 0.923 7.465 0.25 1 98.88 94 SER A O 1
ATOM 719 N N . GLY A 1 95 ? -0.353 9.266 0.685 1 98.94 95 GLY A N 1
ATOM 720 C CA . GLY A 1 95 ? 0.118 9.953 -0.504 1 98.94 95 GLY A CA 1
ATOM 721 C C . GLY A 1 95 ? 1.608 10.242 -0.478 1 98.94 95 GLY A C 1
ATOM 722 O O . GLY A 1 95 ? 2.291 10.094 -1.493 1 98.94 95 GLY A O 1
ATOM 723 N N . LEU A 1 96 ? 2.127 10.688 0.675 1 98.94 96 LEU A N 1
ATOM 724 C CA . LEU A 1 96 ? 3.555 10.953 0.8 1 98.94 96 LEU A CA 1
ATOM 725 C C . LEU A 1 96 ? 4.352 9.656 0.816 1 98.94 96 LEU A C 1
ATOM 727 O O . LEU A 1 96 ? 5.469 9.602 0.302 1 98.94 96 LEU A O 1
ATOM 731 N N . GLN A 1 97 ? 3.74 8.617 1.418 1 98.94 97 GLN A N 1
ATOM 732 C CA . GLN A 1 97 ? 4.371 7.301 1.376 1 98.94 97 GLN A CA 1
ATOM 733 C C . GLN A 1 97 ? 4.582 6.84 -0.063 1 98.94 97 GLN A C 1
ATOM 735 O O . GLN A 1 97 ? 5.641 6.301 -0.397 1 98.94 97 GLN A O 1
ATOM 740 N N . ALA A 1 98 ? 3.561 7.023 -0.885 1 98.94 98 ALA A N 1
ATOM 741 C CA . ALA A 1 98 ? 3.666 6.656 -2.295 1 98.94 98 ALA A CA 1
ATOM 742 C C . ALA A 1 98 ? 4.824 7.387 -2.967 1 98.94 98 ALA A C 1
ATOM 744 O O . ALA A 1 98 ? 5.586 6.789 -3.729 1 98.94 98 ALA A O 1
ATOM 745 N N . VAL A 1 99 ? 4.98 8.648 -2.695 1 98.94 99 VAL A N 1
ATOM 746 C CA . VAL A 1 99 ? 6.055 9.453 -3.27 1 98.94 99 VAL A CA 1
ATOM 747 C C . VAL A 1 99 ? 7.402 8.945 -2.764 1 98.94 99 VAL A C 1
ATOM 749 O O . VAL A 1 99 ? 8.359 8.828 -3.537 1 98.94 99 VAL A O 1
ATOM 752 N N . ASN A 1 100 ? 7.484 8.672 -1.455 1 98.94 100 ASN A N 1
ATOM 753 C CA . ASN A 1 100 ? 8.719 8.156 -0.881 1 98.94 100 ASN A CA 1
ATOM 754 C C . ASN A 1 100 ? 9.094 6.801 -1.478 1 98.94 100 ASN A C 1
ATOM 756 O O . ASN A 1 100 ? 10.266 6.523 -1.715 1 98.94 100 ASN A O 1
ATOM 760 N N . ASP A 1 101 ? 8.062 5.918 -1.688 1 98.94 101 ASP A N 1
ATOM 761 C CA . ASP A 1 101 ? 8.328 4.641 -2.336 1 98.94 101 ASP A CA 1
ATOM 762 C C . ASP A 1 101 ? 8.93 4.844 -3.725 1 98.94 101 ASP A C 1
ATOM 764 O O . ASP A 1 101 ? 9.922 4.203 -4.078 1 98.94 101 ASP A O 1
ATOM 768 N N . ALA A 1 102 ? 8.297 5.711 -4.488 1 98.94 102 ALA A N 1
ATOM 769 C CA . ALA A 1 102 ? 8.789 6.004 -5.832 1 98.94 102 ALA A CA 1
ATOM 770 C C . ALA A 1 102 ? 10.227 6.508 -5.793 1 98.94 102 ALA A C 1
ATOM 772 O O . ALA A 1 102 ? 11.062 6.078 -6.59 1 98.94 102 ALA A O 1
ATOM 773 N N . ALA A 1 103 ? 10.484 7.406 -4.891 1 98.88 103 ALA A N 1
ATOM 774 C CA . ALA A 1 103 ? 11.836 7.953 -4.75 1 98.88 103 ALA A CA 1
ATOM 775 C C . ALA A 1 103 ? 12.836 6.863 -4.387 1 98.88 103 ALA A C 1
ATOM 777 O O . ALA A 1 103 ? 13.953 6.836 -4.914 1 98.88 103 ALA A O 1
ATOM 778 N N . ALA A 1 104 ? 12.477 5.988 -3.469 1 98.75 104 ALA A N 1
ATOM 779 C CA . ALA A 1 104 ? 13.359 4.902 -3.059 1 98.75 104 ALA A CA 1
ATOM 780 C C . ALA A 1 104 ? 13.703 3.996 -4.238 1 98.75 104 ALA A C 1
ATOM 782 O O . ALA A 1 104 ? 14.852 3.586 -4.402 1 98.75 104 ALA A O 1
ATOM 783 N N . TYR A 1 105 ? 12.656 3.641 -5.035 1 98.75 105 TYR A N 1
ATOM 784 C CA . TYR A 1 105 ? 12.898 2.801 -6.203 1 98.75 105 TYR A CA 1
ATOM 785 C C . TYR A 1 105 ? 13.859 3.475 -7.172 1 98.75 105 TYR A C 1
ATOM 787 O O . TYR A 1 105 ? 14.758 2.826 -7.711 1 98.75 105 TYR A O 1
ATOM 795 N N . ILE A 1 106 ? 13.68 4.727 -7.387 1 98.56 106 ILE A N 1
ATOM 796 C CA . ILE A 1 106 ? 14.531 5.457 -8.32 1 98.56 106 ILE A CA 1
ATOM 797 C C . ILE A 1 106 ? 15.945 5.562 -7.75 1 98.56 106 ILE A C 1
ATOM 799 O O . ILE A 1 106 ? 16.922 5.32 -8.461 1 98.56 106 ILE A O 1
ATOM 803 N N . GLN A 1 107 ? 16.062 5.922 -6.477 1 98.25 107 GLN A N 1
ATOM 804 C CA . GLN A 1 107 ? 17.359 6.105 -5.836 1 98.25 107 GLN A CA 1
ATOM 805 C C . GLN A 1 107 ? 18.109 4.785 -5.727 1 98.25 107 GLN A C 1
ATOM 807 O O . GLN A 1 107 ? 19.344 4.77 -5.672 1 98.25 107 GLN A O 1
ATOM 812 N N . SER A 1 108 ? 17.391 3.658 -5.695 1 97.25 108 SER A N 1
ATOM 813 C CA . SER A 1 108 ? 18 2.334 -5.652 1 97.25 108 SER A CA 1
ATOM 814 C C . SER A 1 108 ? 18.5 1.914 -7.027 1 97.25 108 SER A C 1
ATOM 816 O O . SER A 1 108 ? 19.297 0.979 -7.145 1 97.25 108 SER A O 1
ATOM 818 N N . GLY A 1 109 ? 18 2.578 -8.094 1 96.5 109 GLY A N 1
ATOM 819 C CA . GLY A 1 109 ? 18.328 2.205 -9.461 1 96.5 109 GLY A CA 1
ATOM 820 C C . GLY A 1 109 ? 17.359 1.203 -10.055 1 96.5 109 GLY A C 1
ATOM 821 O O . GLY A 1 109 ? 17.469 0.837 -11.227 1 96.5 109 GLY A O 1
ATOM 822 N N . ALA A 1 110 ? 16.328 0.846 -9.305 1 97.06 110 ALA A N 1
ATOM 823 C CA . ALA A 1 110 ? 15.375 -0.163 -9.773 1 97.06 110 ALA A CA 1
ATOM 824 C C . ALA A 1 110 ? 14.445 0.408 -10.836 1 97.06 110 ALA A C 1
ATOM 826 O O . ALA A 1 110 ? 14.039 -0.302 -11.758 1 97.06 110 ALA A O 1
ATOM 827 N N . PHE A 1 111 ? 14.008 1.619 -10.672 1 98.19 111 PHE A N 1
ATOM 828 C CA . PHE A 1 111 ? 13.117 2.295 -11.609 1 98.19 111 PHE A CA 1
ATOM 829 C C . PHE A 1 111 ? 13.719 3.623 -12.062 1 98.19 111 PHE A C 1
ATOM 831 O O . PHE A 1 111 ? 14.656 4.133 -11.438 1 98.19 111 PHE A O 1
ATOM 838 N N . ASP A 1 112 ? 13.234 4.176 -13.188 1 98.19 112 ASP A N 1
ATOM 839 C CA . ASP A 1 112 ? 13.742 5.445 -13.695 1 98.19 112 ASP A CA 1
ATOM 840 C C . ASP A 1 112 ? 12.625 6.484 -13.797 1 98.19 112 ASP A C 1
ATOM 842 O O . ASP A 1 112 ? 12.891 7.688 -13.797 1 98.19 112 ASP A O 1
ATOM 846 N N . LEU A 1 113 ? 11.414 6.039 -13.945 1 98.62 113 LEU A N 1
ATOM 847 C CA . LEU A 1 113 ? 10.266 6.902 -14.203 1 98.62 113 LEU A CA 1
ATOM 848 C C . LEU A 1 113 ? 9.016 6.367 -13.516 1 98.62 113 LEU A C 1
ATOM 850 O O . LEU A 1 113 ? 8.531 5.285 -13.852 1 98.62 113 LEU A O 1
ATOM 854 N N . VAL A 1 114 ? 8.531 7.145 -12.492 1 98.94 114 VAL A N 1
ATOM 855 C CA . VAL A 1 114 ? 7.426 6.656 -11.664 1 98.94 114 VAL A CA 1
ATOM 856 C C . VAL A 1 114 ? 6.426 7.785 -11.422 1 98.94 114 VAL A C 1
ATOM 858 O O . VAL A 1 114 ? 6.812 8.938 -11.242 1 98.94 114 VAL A O 1
ATOM 861 N N . VAL A 1 115 ? 5.125 7.48 -11.508 1 98.94 115 VAL A N 1
ATOM 862 C CA . VAL A 1 115 ? 4.082 8.391 -11.031 1 98.94 115 VAL A CA 1
ATOM 863 C C . VAL A 1 115 ? 3.613 7.957 -9.648 1 98.94 115 VAL A C 1
ATOM 865 O O . VAL A 1 115 ? 3.295 6.785 -9.43 1 98.94 115 VAL A O 1
ATOM 868 N N . ALA A 1 116 ? 3.633 8.906 -8.688 1 98.94 116 ALA A N 1
ATOM 869 C CA . ALA A 1 116 ? 3.246 8.594 -7.312 1 98.94 116 ALA A CA 1
ATOM 870 C C . ALA A 1 116 ? 2.314 9.664 -6.75 1 98.94 116 ALA A C 1
ATOM 872 O O . ALA A 1 116 ? 2.338 10.812 -7.195 1 98.94 116 ALA A O 1
ATOM 873 N N . GLY A 1 117 ? 1.491 9.281 -5.773 1 98.88 117 GLY A N 1
ATOM 874 C CA . GLY A 1 117 ? 0.568 10.203 -5.125 1 98.88 117 GLY A CA 1
ATOM 875 C C . GLY A 1 117 ? -0.535 9.5 -4.359 1 98.88 117 GLY A C 1
ATOM 876 O O . GLY A 1 117 ? -0.264 8.609 -3.549 1 98.88 117 GLY A O 1
ATOM 877 N N . GLY A 1 118 ? -1.809 10.047 -4.578 1 98.88 118 GLY A N 1
ATOM 878 C CA . GLY A 1 118 ? -2.906 9.414 -3.869 1 98.88 118 GLY A CA 1
ATOM 879 C C . GLY A 1 118 ? -4.258 10.016 -4.199 1 98.88 118 GLY A C 1
ATOM 880 O O . GLY A 1 118 ? -4.348 10.977 -4.961 1 98.88 118 GLY A O 1
ATOM 881 N N . VAL A 1 119 ? -5.289 9.328 -3.68 1 98.94 119 VAL A N 1
ATOM 882 C CA . VAL A 1 119 ? -6.672 9.719 -3.92 1 98.94 119 VAL A CA 1
ATOM 883 C C . VAL A 1 119 ? -7.535 9.32 -2.725 1 98.94 119 VAL A C 1
ATOM 885 O O . VAL A 1 119 ? -7.266 8.32 -2.061 1 98.94 119 VAL A O 1
ATOM 888 N N . GLU A 1 120 ? -8.508 10.141 -2.434 1 98.81 120 GLU A N 1
ATOM 889 C CA . GLU A 1 120 ? -9.578 9.789 -1.504 1 98.81 120 GLU A CA 1
ATOM 890 C C . GLU A 1 120 ? -10.891 10.453 -1.901 1 98.81 120 GLU A C 1
ATOM 892 O O . GLU A 1 120 ? -10.953 11.672 -2.076 1 98.81 120 GLU A O 1
ATOM 897 N N . SER A 1 121 ? -11.859 9.719 -2.172 1 98.38 121 SER A N 1
ATOM 898 C CA . SER A 1 121 ? -13.227 10.195 -2.312 1 98.38 121 SER A CA 1
ATOM 899 C C . SER A 1 121 ? -14.047 9.906 -1.062 1 98.38 121 SER A C 1
ATOM 901 O O . SER A 1 121 ? -14.719 8.867 -0.98 1 98.38 121 SER A O 1
ATOM 903 N N . MET A 1 122 ? -14.055 10.883 -0.186 1 97.19 122 MET A N 1
ATOM 904 C CA . MET A 1 122 ? -14.648 10.672 1.13 1 97.19 122 MET A CA 1
ATOM 905 C C . MET A 1 122 ? -16.172 10.82 1.073 1 97.19 122 MET A C 1
ATOM 907 O O . MET A 1 122 ? -16.875 10.375 1.979 1 97.19 122 MET A O 1
ATOM 911 N N . SER A 1 123 ? -16.703 11.422 0.017 1 97.25 123 SER A N 1
ATOM 912 C CA . SER A 1 123 ? -18.156 11.461 -0.219 1 97.25 123 SER A CA 1
ATOM 913 C C . SER A 1 123 ? -18.688 10.086 -0.602 1 97.25 123 SER A C 1
ATOM 915 O O . SER A 1 123 ? -19.828 9.758 -0.306 1 97.25 123 SER A O 1
ATOM 917 N N . ARG A 1 124 ? -17.812 9.281 -1.219 1 95.06 124 ARG A N 1
ATOM 918 C CA . ARG A 1 124 ? -18.25 8 -1.751 1 95.06 124 ARG A CA 1
ATOM 919 C C . ARG A 1 124 ? -17.844 6.859 -0.82 1 95.06 124 ARG A C 1
ATOM 921 O O . ARG A 1 124 ? -18.516 5.824 -0.774 1 95.06 124 ARG A O 1
ATOM 928 N N . CYS A 1 125 ? -16.734 6.969 -0.254 1 94 125 CYS A N 1
ATOM 929 C CA . CYS A 1 125 ? -16.25 6.027 0.741 1 94 125 CYS A CA 1
ATOM 930 C C . CYS A 1 125 ? -15.953 6.727 2.062 1 94 125 CYS A C 1
ATOM 932 O O . CYS A 1 125 ? -14.867 7.266 2.258 1 94 125 CYS A O 1
ATOM 934 N N . LYS A 1 126 ? -16.891 6.559 2.986 1 91.56 126 LYS A N 1
ATOM 935 C CA . LYS A 1 126 ? -16.766 7.254 4.266 1 91.56 126 LYS A CA 1
ATOM 936 C C . LYS A 1 126 ? -15.57 6.746 5.059 1 91.56 126 LYS A C 1
ATOM 938 O O . LYS A 1 126 ? -15.289 5.547 5.066 1 91.56 126 LYS A O 1
ATOM 943 N N . MET A 1 127 ? -14.969 7.699 5.727 1 88.88 127 MET A N 1
ATOM 944 C CA . MET A 1 127 ? -13.836 7.344 6.57 1 88.88 127 MET A CA 1
ATOM 945 C C . MET A 1 127 ? -14.211 6.25 7.559 1 88.88 127 MET A C 1
ATOM 947 O O . MET A 1 127 ? -15.234 6.34 8.234 1 88.88 127 MET A O 1
ATOM 951 N N . GLY A 1 128 ? -13.391 5.195 7.59 1 88.19 128 GLY A N 1
ATOM 952 C CA . GLY A 1 128 ? -13.594 4.129 8.555 1 88.19 128 GLY A CA 1
ATOM 953 C C . GLY A 1 128 ? -14.586 3.078 8.086 1 88.19 128 GLY A C 1
ATOM 954 O O . GLY A 1 128 ? -14.742 2.037 8.727 1 88.19 128 GLY A O 1
ATOM 955 N N . SER A 1 129 ? -15.188 3.236 6.914 1 88.44 129 SER A N 1
ATOM 956 C CA . SER A 1 129 ? -16.219 2.314 6.434 1 88.44 129 SER A CA 1
ATOM 957 C C . SER A 1 129 ? -15.617 0.956 6.082 1 88.44 129 SER A C 1
ATOM 959 O O . SER A 1 129 ? -16.328 -0.04 5.988 1 88.44 129 SER A O 1
ATOM 961 N N . ASP A 1 130 ? -14.344 0.896 5.898 1 89.69 130 ASP A N 1
ATOM 962 C CA . ASP A 1 130 ? -13.68 -0.374 5.629 1 89.69 130 ASP A CA 1
ATOM 963 C C . ASP A 1 130 ? -13.711 -1.284 6.852 1 89.69 130 ASP A C 1
ATOM 965 O O . ASP A 1 130 ? -13.602 -2.506 6.73 1 89.69 130 ASP A O 1
ATOM 969 N N . ALA A 1 131 ? -13.805 -0.762 8.023 1 86.69 131 ALA A N 1
ATOM 970 C CA . ALA A 1 131 ? -13.844 -1.546 9.258 1 86.69 131 ALA A CA 1
ATOM 971 C C . ALA A 1 131 ? -15.281 -1.932 9.609 1 86.69 131 ALA A C 1
ATOM 973 O O . ALA A 1 131 ? -15.508 -2.717 10.531 1 86.69 131 ALA A O 1
ATOM 974 N N . GLY A 1 132 ? -16.188 -1.496 8.836 1 77.88 132 GLY A N 1
ATOM 975 C CA . GLY A 1 132 ? -17.594 -1.759 9.117 1 77.88 132 GLY A CA 1
ATOM 976 C C . GLY A 1 132 ? -18.281 -0.626 9.859 1 77.88 132 GLY A C 1
ATOM 977 O O . GLY A 1 132 ? -17.625 0.355 10.234 1 77.88 132 GLY A O 1
ATOM 978 N N . GLU A 1 133 ? -19.562 -0.758 9.977 1 63.44 133 GLU A N 1
ATOM 979 C CA . GLU A 1 133 ? -20.359 0.312 10.57 1 63.44 133 GLU A CA 1
ATOM 980 C C . GLU A 1 133 ? -20.094 0.431 12.07 1 63.44 133 GLU A C 1
ATOM 982 O O . GLU A 1 133 ? -20.047 -0.576 12.781 1 63.44 133 GLU A O 1
ATOM 987 N N . THR A 1 134 ? -19.609 1.662 12.328 1 59.47 134 THR A N 1
ATOM 988 C CA . THR A 1 134 ? -19.469 1.962 13.75 1 59.47 134 THR A CA 1
ATOM 989 C C . THR A 1 134 ? -20.812 2.373 14.352 1 59.47 134 THR A C 1
ATOM 991 O O . THR A 1 134 ? -21.453 3.303 13.867 1 59.47 134 THR A O 1
ATOM 994 N N . THR A 1 135 ? -21.406 1.562 15.031 1 58.16 135 THR A N 1
ATOM 995 C CA . THR A 1 135 ? -22.609 1.915 15.773 1 58.16 135 THR A CA 1
ATOM 996 C C . THR A 1 135 ? -22.266 2.412 17.172 1 58.16 135 THR A C 1
ATOM 998 O O . THR A 1 135 ? -21.125 2.277 17.625 1 58.16 135 THR A O 1
ATOM 1001 N N . GLU A 1 136 ? -23.141 3.299 17.641 1 53.53 136 GLU A N 1
ATOM 1002 C CA . GLU A 1 136 ? -22.969 3.723 19.031 1 53.53 136 GLU A CA 1
ATOM 1003 C C . GLU A 1 136 ? -22.594 2.545 19.922 1 53.53 136 GLU A C 1
ATOM 1005 O O . GLU A 1 136 ? -21.781 2.689 20.844 1 53.53 136 GLU A O 1
ATOM 1010 N N . GLU A 1 137 ? -23.094 1.429 19.562 1 50.69 137 GLU A N 1
ATOM 1011 C CA . GLU A 1 137 ? -22.891 0.23 20.359 1 50.69 137 GLU A CA 1
ATOM 1012 C C . GLU A 1 137 ? -21.484 -0.315 20.203 1 50.69 137 GLU A C 1
ATOM 1014 O O . GLU A 1 137 ? -20.938 -0.917 21.125 1 50.69 137 GLU A O 1
ATOM 1019 N N . ASN A 1 138 ? -20.969 0.068 19.047 1 52.34 138 ASN A N 1
ATOM 1020 C CA . ASN A 1 138 ? -19.703 -0.614 18.797 1 52.34 138 ASN A CA 1
ATOM 1021 C C . ASN A 1 138 ? -18.547 0.373 18.688 1 52.34 138 ASN A C 1
ATOM 1023 O O . ASN A 1 138 ? -17.453 0.012 18.25 1 52.34 138 ASN A O 1
ATOM 1027 N N . MET A 1 139 ? -19 1.55 19.047 1 54.28 139 MET A N 1
ATOM 1028 C CA . MET A 1 139 ? -18.031 2.629 18.906 1 54.28 139 MET A CA 1
ATOM 1029 C C . MET A 1 139 ? -16.734 2.293 19.641 1 54.28 139 MET A C 1
ATOM 1031 O O . MET A 1 139 ? -15.641 2.562 19.156 1 54.28 139 MET A O 1
ATOM 1035 N N . GLY A 1 140 ? -16.969 1.836 20.875 1 49.5 140 GLY A N 1
ATOM 1036 C CA . GLY A 1 140 ? -15.797 1.431 21.609 1 49.5 140 GLY A CA 1
ATOM 1037 C C . GLY A 1 140 ? -14.945 0.411 20.875 1 49.5 140 GLY A C 1
ATOM 1038 O O . GLY A 1 140 ? -13.727 0.553 20.797 1 49.5 140 GLY A O 1
ATOM 1039 N N . THR A 1 141 ? -15.75 -0.51 20.344 1 48.25 141 THR A N 1
ATOM 1040 C CA . THR A 1 141 ? -15.078 -1.583 19.625 1 48.25 141 THR A CA 1
ATOM 1041 C C . THR A 1 141 ? -14.477 -1.062 18.328 1 48.25 141 THR A C 1
ATOM 1043 O O . THR A 1 141 ? -13.398 -1.496 17.922 1 48.25 141 THR A O 1
ATOM 1046 N N . ALA A 1 142 ? -15.211 -0.116 17.859 1 51.97 142 ALA A N 1
ATOM 1047 C CA . ALA A 1 142 ? -14.727 0.432 16.594 1 51.97 142 ALA A CA 1
ATOM 1048 C C . ALA A 1 142 ? -13.344 1.053 16.766 1 51.97 142 ALA A C 1
ATOM 1050 O O . ALA A 1 142 ? -12.477 0.908 15.898 1 51.97 142 ALA A O 1
ATOM 1051 N N . MET A 1 143 ? -13.195 1.541 18.031 1 58.03 143 MET A N 1
ATOM 1052 C CA . MET A 1 143 ? -11.898 2.168 18.281 1 58.03 143 MET A CA 1
ATOM 1053 C C . MET A 1 143 ? -10.828 1.118 18.562 1 58.03 143 MET A C 1
ATOM 1055 O O . MET A 1 143 ? -9.633 1.408 18.484 1 58.03 143 MET A O 1
ATOM 1059 N N . SER A 1 144 ? -11.336 -0.124 18.672 1 61.16 144 SER A N 1
ATOM 1060 C CA . SER A 1 144 ? -10.398 -1.192 19 1 61.16 144 SER A CA 1
ATOM 1061 C C . SER A 1 144 ? -9.734 -1.748 17.75 1 61.16 144 SER A C 1
ATOM 1063 O O . SER A 1 144 ? -9.016 -2.748 17.812 1 61.16 144 SER A O 1
ATOM 1065 N N . ILE A 1 145 ? -9.898 -1.173 16.75 1 77.69 145 ILE A N 1
ATOM 1066 C CA . ILE A 1 145 ? -9.328 -1.612 15.477 1 77.69 145 ILE A CA 1
ATOM 1067 C C . ILE A 1 145 ? -9.734 -3.059 15.203 1 77.69 145 ILE A C 1
ATOM 1069 O O . ILE A 1 145 ? -8.938 -3.848 14.695 1 77.69 145 ILE A O 1
ATOM 1073 N N . GLY A 1 146 ? -10.797 -3.555 15.859 1 80.31 146 GLY A N 1
ATOM 1074 C CA . GLY A 1 146 ? -11.422 -4.84 15.602 1 80.31 146 GLY A CA 1
ATOM 1075 C C . GLY A 1 146 ? -10.758 -5.988 16.344 1 80.31 146 GLY A C 1
ATOM 1076 O O . GLY A 1 146 ? -11.078 -7.152 16.094 1 80.31 146 GLY A O 1
ATOM 1077 N N . ASN A 1 147 ? -9.789 -5.766 17.219 1 90.62 147 ASN A N 1
ATOM 1078 C CA . ASN A 1 147 ? -9.031 -6.785 17.938 1 90.62 147 ASN A CA 1
ATOM 1079 C C . ASN A 1 147 ? -9.047 -6.527 19.453 1 90.62 147 ASN A C 1
ATOM 1081 O O . ASN A 1 147 ? -8.352 -5.633 19.938 1 90.62 147 ASN A O 1
ATOM 1085 N N . PRO A 1 148 ? -9.734 -7.301 20.219 1 89.12 148 PRO A N 1
ATOM 1086 C CA . PRO A 1 148 ? -9.828 -7.098 21.672 1 89.12 148 PRO A CA 1
ATOM 1087 C C . PRO A 1 148 ? -8.469 -7.16 22.359 1 89.12 148 PRO A C 1
ATOM 1089 O O . PRO A 1 148 ? -8.266 -6.508 23.391 1 89.12 148 PRO A O 1
ATOM 1092 N N . LYS A 1 149 ? -7.578 -7.883 21.812 1 91.44 149 LYS A N 1
ATOM 1093 C CA . LYS A 1 149 ? -6.258 -7.992 22.422 1 91.44 149 LYS A CA 1
ATOM 1094 C C . LYS A 1 149 ? -5.5 -6.672 22.328 1 91.44 149 LYS A C 1
ATOM 1096 O O . LYS A 1 149 ? -4.762 -6.312 23.25 1 91.44 149 LYS A O 1
ATOM 1101 N N . ILE A 1 150 ? -5.66 -5.953 21.266 1 92.25 150 ILE A N 1
ATOM 1102 C CA . ILE A 1 150 ? -5.043 -4.641 21.125 1 92.25 150 ILE A CA 1
ATOM 1103 C C . ILE A 1 150 ? -5.727 -3.645 22.062 1 92.25 150 ILE A C 1
ATOM 1105 O O . ILE A 1 150 ? -5.062 -2.838 22.719 1 92.25 150 ILE A O 1
ATOM 1109 N N . ALA A 1 151 ? -7.004 -3.785 22.125 1 87.94 151 ALA A N 1
ATOM 1110 C CA . ALA A 1 151 ? -7.785 -2.889 22.969 1 87.94 151 ALA A CA 1
ATOM 1111 C C . ALA A 1 151 ? -7.426 -3.068 24.453 1 87.94 151 ALA A C 1
ATOM 1113 O O . ALA A 1 151 ? -7.488 -2.115 25.234 1 87.94 151 ALA A O 1
ATOM 1114 N N . ALA A 1 152 ? -7.055 -4.262 24.797 1 90.25 152 ALA A N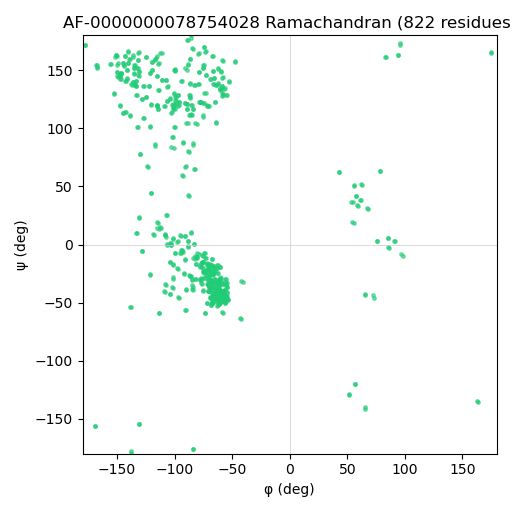 1
ATOM 1115 C CA . ALA A 1 152 ? -6.703 -4.57 26.188 1 90.25 152 ALA A CA 1
ATOM 1116 C C . ALA A 1 152 ? -5.363 -3.941 26.562 1 90.25 152 ALA A C 1
ATOM 1118 O O . ALA A 1 152 ? -5.105 -3.676 27.734 1 90.25 152 ALA A O 1
ATOM 1119 N N . HIS A 1 153 ? -4.57 -3.641 25.594 1 92.25 153 HIS A N 1
ATOM 1120 C CA . HIS A 1 153 ? -3.213 -3.188 25.875 1 92.25 153 HIS A CA 1
ATOM 1121 C C . HIS A 1 153 ? -3.062 -1.695 25.594 1 92.25 153 HIS A C 1
ATOM 1123 O O . HIS A 1 153 ? -2.248 -1.02 26.234 1 92.25 153 HIS A O 1
ATOM 1129 N N . TYR A 1 154 ? -3.76 -1.225 24.594 1 93.31 154 TYR A N 1
ATOM 1130 C CA . TYR A 1 154 ? -3.664 0.172 24.172 1 93.31 154 TYR A CA 1
ATOM 1131 C C . TYR A 1 154 ? -4.977 0.905 24.422 1 93.31 154 TYR A C 1
ATOM 1133 O O . TYR A 1 154 ? -6.051 0.397 24.094 1 93.31 154 TYR A O 1
ATOM 1141 N N . ASN A 1 155 ? -4.879 2.096 25.016 1 93.44 155 ASN A N 1
ATOM 1142 C CA . ASN A 1 155 ? -6.043 2.949 25.219 1 93.44 155 ASN A CA 1
ATOM 1143 C C . ASN A 1 155 ? -6.289 3.861 24.031 1 93.44 155 ASN A C 1
ATOM 1145 O O . ASN A 1 155 ? -6.016 5.062 24.094 1 93.44 155 ASN A O 1
ATOM 1149 N N . LEU A 1 156 ? -6.895 3.311 23.031 1 92.94 156 LEU A N 1
ATOM 1150 C CA . LEU A 1 156 ? -7.055 4.023 21.766 1 92.94 156 LEU A CA 1
ATOM 1151 C C . LEU A 1 156 ? -8.266 4.949 21.812 1 92.94 156 LEU A C 1
ATOM 1153 O O . LEU A 1 156 ? -9.305 4.59 22.391 1 92.94 156 LEU A O 1
ATOM 1157 N N . VAL A 1 157 ? -8.102 6.105 21.312 1 92.75 157 VAL A N 1
ATOM 1158 C CA . VAL A 1 157 ? -9.164 7.105 21.266 1 92.75 157 VAL A CA 1
ATOM 1159 C C . VAL A 1 157 ? -9.25 7.703 19.859 1 92.75 157 VAL A C 1
ATOM 1161 O O . VAL A 1 157 ? -8.312 7.566 19.062 1 92.75 157 VAL A O 1
ATOM 1164 N N . PRO A 1 158 ? -10.383 8.289 19.469 1 92.25 158 PRO A N 1
ATOM 1165 C CA . PRO A 1 158 ? -10.461 8.977 18.172 1 92.25 158 PRO A CA 1
ATOM 1166 C C . PRO A 1 158 ? -9.438 10.094 18.047 1 92.25 158 PRO A C 1
ATOM 1168 O O . PRO A 1 158 ? -9.008 10.672 19.047 1 92.25 158 PRO A O 1
ATOM 1171 N N . GLN A 1 159 ? -9.156 10.43 16.828 1 94.06 159 GLN A N 1
ATOM 1172 C CA . GLN A 1 159 ? -8.102 11.398 16.562 1 94.06 159 GLN A CA 1
ATOM 1173 C C . GLN A 1 159 ? -8.422 12.75 17.172 1 94.06 159 GLN A C 1
ATOM 1175 O O . GLN A 1 159 ? -7.523 13.477 17.609 1 94.06 159 GLN A O 1
ATOM 1180 N N . GLY A 1 160 ? -9.75 13.062 17.172 1 95.69 160 GLY A N 1
ATOM 1181 C CA . GLY A 1 160 ? -10.117 14.32 17.797 1 95.69 160 GLY A CA 1
ATOM 1182 C C . GLY A 1 160 ? -9.742 14.391 19.266 1 95.69 160 GLY A C 1
ATOM 1183 O O . GLY A 1 160 ? -9.328 15.438 19.75 1 95.69 160 GLY A O 1
ATOM 1184 N N . ILE A 1 161 ? -9.922 13.281 19.969 1 96.06 161 ILE A N 1
ATOM 1185 C CA . ILE A 1 161 ? -9.547 13.195 21.375 1 96.06 161 ILE A CA 1
ATOM 1186 C C . ILE A 1 161 ? -8.023 13.234 21.5 1 96.06 161 ILE A C 1
ATOM 1188 O O . ILE A 1 161 ? -7.488 13.883 22.406 1 96.06 161 ILE A O 1
ATOM 1192 N N . SER A 1 162 ? -7.32 12.562 20.609 1 97.19 162 SER A N 1
ATOM 1193 C CA . SER A 1 162 ? -5.863 12.602 20.609 1 97.19 162 SER A CA 1
ATOM 1194 C C . SER A 1 162 ? -5.348 14.023 20.422 1 97.19 162 SER A C 1
ATOM 1196 O O . SER A 1 162 ? -4.391 14.43 21.094 1 97.19 162 SER A O 1
ATOM 1198 N N . ALA A 1 163 ? -5.969 14.734 19.531 1 98.38 163 ALA A N 1
ATOM 1199 C CA . ALA A 1 163 ? -5.598 16.125 19.312 1 98.38 163 ALA A CA 1
ATOM 1200 C C . ALA A 1 163 ? -5.812 16.953 20.578 1 98.38 163 ALA A C 1
ATOM 1202 O O . ALA A 1 163 ? -5.008 17.828 20.906 1 98.38 163 ALA A O 1
ATOM 1203 N N . ASP A 1 164 ? -6.906 16.688 21.25 1 98.56 164 ASP A N 1
ATOM 1204 C CA . ASP A 1 164 ? -7.207 17.406 22.484 1 98.56 164 ASP A CA 1
ATOM 1205 C C . ASP A 1 164 ? -6.215 17.031 23.594 1 98.56 164 ASP A C 1
ATOM 1207 O O . ASP A 1 164 ? -5.883 17.859 24.438 1 98.56 164 ASP A O 1
ATOM 1211 N N . ILE A 1 165 ? -5.727 15.742 23.547 1 98.62 165 ILE A N 1
ATOM 1212 C CA . ILE A 1 165 ? -4.668 15.344 24.484 1 98.62 165 ILE A CA 1
ATOM 1213 C C . ILE A 1 165 ? -3.418 16.188 24.219 1 98.62 165 ILE A C 1
ATOM 1215 O O . ILE A 1 165 ? -2.785 16.672 25.156 1 98.62 165 ILE A O 1
ATOM 1219 N N . ILE A 1 166 ? -3.059 16.375 22.953 1 98.75 166 ILE A N 1
ATOM 1220 C CA . ILE A 1 166 ? -1.904 17.203 22.609 1 98.75 166 ILE A CA 1
ATOM 1221 C C . ILE A 1 166 ? -2.1 18.625 23.125 1 98.75 166 ILE A C 1
ATOM 1223 O O . ILE A 1 166 ? -1.196 19.203 23.734 1 98.75 166 ILE A O 1
ATOM 1227 N N . ALA A 1 167 ? -3.289 19.188 22.875 1 98.75 167 ALA A N 1
ATOM 1228 C CA . ALA A 1 167 ? -3.584 20.547 23.297 1 98.75 167 ALA A CA 1
ATOM 1229 C C . ALA A 1 167 ? -3.461 20.688 24.812 1 98.75 167 ALA A C 1
ATOM 1231 O O . ALA A 1 167 ? -2.893 21.656 25.312 1 98.75 167 ALA A O 1
ATOM 1232 N N . THR A 1 168 ? -3.992 19.719 25.531 1 98.69 168 THR A N 1
ATOM 1233 C CA . THR A 1 168 ? -3.969 19.734 26.984 1 98.69 168 THR A CA 1
ATOM 1234 C C . THR A 1 168 ? -2.541 19.594 27.516 1 98.69 168 THR A C 1
ATOM 1236 O O . THR A 1 168 ? -2.107 20.359 28.359 1 98.69 168 THR A O 1
ATOM 1239 N N . LYS A 1 169 ? -1.843 18.625 27.031 1 98.56 169 LYS A N 1
ATOM 1240 C CA . LYS A 1 169 ? -0.517 18.266 27.516 1 98.56 169 LYS A CA 1
ATOM 1241 C C . LYS A 1 169 ? 0.502 19.359 27.219 1 98.56 169 LYS A C 1
ATOM 1243 O O . LYS A 1 169 ? 1.423 19.594 28 1 98.56 169 LYS A O 1
ATOM 1248 N N . TYR A 1 170 ? 0.308 20.047 26.078 1 98.19 170 TYR A N 1
ATOM 1249 C CA . TYR A 1 170 ? 1.331 21 25.641 1 98.19 170 TYR A CA 1
ATOM 1250 C C . TYR A 1 170 ? 0.806 22.422 25.688 1 98.19 170 TYR A C 1
ATOM 1252 O O . TYR A 1 170 ? 1.369 23.312 25.047 1 98.19 170 TYR A O 1
ATOM 1260 N N . ASN A 1 171 ? -0.272 22.656 26.312 1 97.88 171 ASN A N 1
ATOM 1261 C CA . ASN A 1 171 ? -0.821 23.969 26.656 1 97.88 171 ASN A CA 1
ATOM 1262 C C . ASN A 1 171 ? -1.141 24.781 25.406 1 97.88 171 ASN A C 1
ATOM 1264 O O . ASN A 1 171 ? -0.694 25.922 25.281 1 97.88 171 ASN A O 1
ATOM 1268 N N . ILE A 1 172 ? -1.854 24.203 24.516 1 98.62 172 ILE A N 1
ATOM 1269 C CA . ILE A 1 172 ? -2.412 24.906 23.375 1 98.62 172 ILE A CA 1
ATOM 1270 C C . ILE A 1 172 ? -3.855 25.312 23.656 1 98.62 172 ILE A C 1
ATOM 1272 O O . ILE A 1 172 ? -4.707 24.453 23.922 1 98.62 172 ILE A O 1
ATOM 1276 N N . THR A 1 173 ? -4.145 26.594 23.625 1 98.06 173 THR A N 1
ATOM 1277 C CA . THR A 1 173 ? -5.457 27.094 24.016 1 98.06 173 THR A CA 1
ATOM 1278 C C . THR A 1 173 ? -6.422 27.062 22.844 1 98.06 173 THR A C 1
ATOM 1280 O O . THR A 1 173 ? -5.996 26.969 21.688 1 98.06 173 THR A O 1
ATOM 1283 N N . ARG A 1 174 ? -7.672 27.078 23.141 1 97.69 174 ARG A N 1
ATOM 1284 C CA . ARG A 1 174 ? -8.703 27.219 22.125 1 97.69 174 ARG A CA 1
ATOM 1285 C C . ARG A 1 174 ? -8.461 28.469 21.266 1 97.69 174 ARG A C 1
ATOM 1287 O O . ARG A 1 174 ? -8.617 28.422 20.047 1 97.69 174 ARG A O 1
ATOM 1294 N N . GLU A 1 175 ? -8.078 29.516 21.906 1 97.81 175 GLU A N 1
ATOM 1295 C CA . GLU A 1 175 ? -7.809 30.766 21.203 1 97.81 175 GLU A CA 1
ATOM 1296 C C . GLU A 1 175 ? -6.68 30.609 20.188 1 97.81 175 GLU A C 1
ATOM 1298 O O . GLU A 1 175 ? -6.793 31.047 19.047 1 97.81 175 GLU A O 1
ATOM 1303 N N . GLU A 1 176 ? -5.57 30 20.578 1 98.19 176 GLU A N 1
ATOM 1304 C CA . GLU A 1 176 ? -4.445 29.75 19.688 1 98.19 176 GLU A CA 1
ATOM 1305 C C . GLU A 1 176 ? -4.871 28.891 18.5 1 98.19 176 GLU A C 1
ATOM 1307 O O . GLU A 1 176 ? -4.504 29.172 17.359 1 98.19 176 GLU A O 1
ATOM 1312 N N . ALA A 1 177 ? -5.617 27.875 18.812 1 98.56 177 ALA A N 1
ATOM 1313 C CA . ALA A 1 177 ? -6.062 26.938 17.766 1 98.56 177 ALA A CA 1
ATOM 1314 C C . ALA A 1 177 ? -6.949 27.641 16.75 1 98.56 177 ALA A C 1
ATOM 1316 O O . ALA A 1 177 ? -6.785 27.453 15.539 1 98.56 177 ALA A O 1
ATOM 1317 N N . ASP A 1 178 ? -7.898 28.453 17.25 1 98.19 178 ASP A N 1
ATOM 1318 C CA . ASP A 1 178 ? -8.812 29.172 16.375 1 98.19 178 ASP A CA 1
ATOM 1319 C C . ASP A 1 178 ? -8.086 30.25 15.57 1 98.19 178 ASP A C 1
ATOM 1321 O O . ASP A 1 178 ? -8.422 30.516 14.414 1 98.19 178 ASP A O 1
ATOM 1325 N N . GLN A 1 179 ? -7.117 30.875 16.203 1 98.25 179 GLN A N 1
ATOM 1326 C CA . GLN A 1 179 ? -6.301 31.844 15.484 1 98.25 179 GLN A CA 1
ATOM 1327 C C . GLN A 1 179 ? -5.512 31.188 14.367 1 98.25 179 GLN A C 1
ATOM 1329 O O . GLN A 1 179 ? -5.367 31.75 13.273 1 98.25 179 GLN A O 1
ATOM 1334 N N . PHE A 1 180 ? -4.938 30.094 14.68 1 98.56 180 PHE A N 1
ATOM 1335 C CA . PHE A 1 180 ? -4.207 29.344 13.664 1 98.56 180 PHE A CA 1
ATOM 1336 C C . PHE A 1 180 ? -5.121 28.969 12.508 1 98.56 180 PHE A C 1
ATOM 1338 O O . PHE A 1 180 ? -4.746 29.109 11.344 1 98.56 180 PHE A O 1
ATOM 1345 N N . ALA A 1 181 ? -6.324 28.438 12.797 1 98.38 181 ALA A N 1
ATOM 1346 C CA . ALA A 1 181 ? -7.293 28.047 11.773 1 98.38 181 ALA A CA 1
ATOM 1347 C C . ALA A 1 181 ? -7.68 29.25 10.906 1 98.38 181 ALA A C 1
ATOM 1349 O O . ALA A 1 181 ? -7.773 29.125 9.688 1 98.38 181 ALA A O 1
ATOM 1350 N N . ALA A 1 182 ? -7.934 30.359 11.562 1 98.25 182 ALA A N 1
ATOM 1351 C CA . ALA A 1 182 ? -8.266 31.578 10.836 1 98.25 182 ALA A CA 1
ATOM 1352 C C . ALA A 1 182 ? -7.117 32 9.914 1 98.25 182 ALA A C 1
ATOM 1354 O O . ALA A 1 182 ? -7.348 32.469 8.797 1 98.25 182 ALA A O 1
ATOM 1355 N N . SER A 1 183 ? -5.934 31.891 10.414 1 98.19 183 SER A N 1
ATOM 1356 C CA . SER A 1 183 ? -4.754 32.219 9.609 1 98.19 183 SER A CA 1
ATOM 1357 C C . SER A 1 183 ? -4.652 31.297 8.398 1 98.19 183 SER A C 1
ATOM 1359 O O . SER A 1 183 ? -4.285 31.734 7.309 1 98.19 183 SER A O 1
ATOM 1361 N N . SER A 1 184 ? -4.922 30.016 8.57 1 98.38 184 SER A N 1
ATOM 1362 C CA . SER A 1 184 ? -4.922 29.062 7.457 1 98.38 184 SER A CA 1
ATOM 1363 C C . SER A 1 184 ? -5.918 29.484 6.379 1 98.38 184 SER A C 1
ATOM 1365 O O . SER A 1 184 ? -5.613 29.422 5.188 1 98.38 184 SER A O 1
ATOM 1367 N N . GLN A 1 185 ? -7.086 29.906 6.812 1 98.12 185 GLN A N 1
ATOM 1368 C CA . GLN A 1 185 ? -8.109 30.391 5.895 1 98.12 185 GLN A CA 1
ATOM 1369 C C . GLN A 1 185 ? -7.637 31.625 5.141 1 98.12 185 GLN A C 1
ATOM 1371 O O . GLN A 1 185 ? -7.809 31.719 3.922 1 98.12 185 GLN A O 1
ATOM 1376 N N . LYS A 1 186 ? -7.102 32.5 5.859 1 97.81 186 LYS A N 1
ATOM 1377 C CA . LYS A 1 186 ? -6.621 33.75 5.254 1 97.81 186 LYS A CA 1
ATOM 1378 C C . LYS A 1 186 ? -5.531 33.469 4.223 1 97.81 186 LYS A C 1
ATOM 1380 O O . LYS A 1 186 ? -5.559 34 3.117 1 97.81 186 LYS A O 1
ATOM 1385 N N . LYS A 1 187 ? -4.578 32.688 4.598 1 98.31 187 LYS A N 1
ATOM 1386 C CA . LYS A 1 187 ? -3.479 32.344 3.701 1 98.31 187 LYS A CA 1
ATOM 1387 C C . LYS A 1 187 ? -3.994 31.641 2.451 1 98.31 187 LYS A C 1
ATOM 1389 O O . LYS A 1 187 ? -3.521 31.906 1.344 1 98.31 187 LYS A O 1
ATOM 1394 N N . ALA A 1 188 ? -4.941 30.703 2.6 1 98.12 188 ALA A N 1
ATOM 1395 C CA . ALA A 1 188 ? -5.543 30.016 1.456 1 98.12 188 ALA A CA 1
ATOM 1396 C C . ALA A 1 188 ? -6.25 31 0.535 1 98.12 188 ALA A C 1
ATOM 1398 O O . ALA A 1 188 ? -6.133 30.922 -0.69 1 98.12 188 ALA A O 1
ATOM 1399 N N . ASP A 1 189 ? -6.98 31.875 1.144 1 97.06 189 ASP A N 1
ATOM 1400 C CA . ASP A 1 189 ? -7.691 32.875 0.371 1 97.06 189 ASP A CA 1
ATOM 1401 C C . ASP A 1 189 ? -6.719 33.75 -0.447 1 97.06 189 ASP A C 1
ATOM 1403 O O . ASP A 1 189 ? -6.961 34 -1.625 1 97.06 189 ASP A O 1
ATOM 1407 N N . GLU A 1 190 ? -5.668 34.188 0.16 1 97.44 190 GLU A N 1
ATOM 1408 C CA . GLU A 1 190 ? -4.645 34.969 -0.524 1 97.44 190 GLU A CA 1
ATOM 1409 C C . GLU A 1 190 ? -4.004 34.188 -1.657 1 97.44 190 GLU A C 1
ATOM 1411 O O . GLU A 1 190 ? -3.777 34.719 -2.746 1 97.44 190 GLU A O 1
ATOM 1416 N N . ALA A 1 191 ? -3.65 32.938 -1.41 1 97.94 191 ALA A N 1
ATOM 1417 C CA . ALA A 1 191 ? -3.041 32.094 -2.42 1 97.94 191 ALA A CA 1
ATOM 1418 C C . ALA A 1 191 ? -3.959 31.922 -3.629 1 97.94 191 ALA A C 1
ATOM 1420 O O . ALA A 1 191 ? -3.5 31.938 -4.773 1 97.94 191 ALA A O 1
ATOM 1421 N N . ILE A 1 192 ? -5.211 31.688 -3.367 1 96.69 192 ILE A N 1
ATOM 1422 C CA . ILE A 1 192 ? -6.199 31.516 -4.426 1 96.69 192 ILE A CA 1
ATOM 1423 C C . ILE A 1 192 ? -6.328 32.812 -5.234 1 96.69 192 ILE A C 1
ATOM 1425 O O . ILE A 1 192 ? -6.312 32.75 -6.469 1 96.69 192 ILE A O 1
ATOM 1429 N N . LYS A 1 193 ? -6.445 33.906 -4.535 1 96.31 193 LYS A N 1
ATOM 1430 C CA . LYS A 1 193 ? -6.574 35.188 -5.203 1 96.31 193 LYS A CA 1
ATOM 1431 C C . LYS A 1 193 ? -5.344 35.5 -6.055 1 96.31 193 LYS A C 1
ATOM 1433 O O . LYS A 1 193 ? -5.457 36.094 -7.121 1 96.31 193 LYS A O 1
ATOM 1438 N N . ASP A 1 194 ? -4.207 35.031 -5.605 1 97.44 194 ASP A N 1
ATOM 1439 C CA . ASP A 1 194 ? -2.955 35.25 -6.316 1 97.44 194 ASP A CA 1
ATOM 1440 C C . ASP A 1 194 ? -2.699 34.156 -7.344 1 97.44 194 ASP A C 1
ATOM 1442 O O . ASP A 1 194 ? -1.614 34.094 -7.926 1 97.44 194 ASP A O 1
ATOM 1446 N N . ASN A 1 195 ? -3.561 33.25 -7.531 1 97.12 195 ASN A N 1
ATOM 1447 C CA . ASN A 1 195 ? -3.49 32.156 -8.5 1 97.12 195 ASN A CA 1
ATOM 1448 C C . ASN A 1 195 ? -2.277 31.25 -8.25 1 97.12 195 ASN A C 1
ATOM 1450 O O . ASN A 1 195 ? -1.636 30.797 -9.195 1 97.12 195 ASN A O 1
ATOM 1454 N N . ARG A 1 196 ? -1.974 31.016 -7.016 1 97.81 196 ARG A N 1
ATOM 1455 C CA . ARG A 1 196 ? -0.77 30.266 -6.668 1 97.81 196 ARG A CA 1
ATOM 1456 C C . ARG A 1 196 ? -0.958 28.781 -6.922 1 97.81 196 ARG A C 1
ATOM 1458 O O . ARG A 1 196 ? 0.014 28.031 -6.953 1 97.81 196 ARG A O 1
ATOM 1465 N N . PHE A 1 197 ? -2.217 28.328 -7.113 1 97.44 197 PHE A N 1
ATOM 1466 C CA . PHE A 1 197 ? -2.48 26.922 -7.348 1 97.44 197 PHE A CA 1
ATOM 1467 C C . PHE A 1 197 ? -2.752 26.656 -8.82 1 97.44 197 PHE A C 1
ATOM 1469 O O . PHE A 1 197 ? -2.953 25.5 -9.227 1 97.44 197 PHE A O 1
ATOM 1476 N N . ALA A 1 198 ? -2.736 27.609 -9.672 1 95.5 198 ALA A N 1
ATOM 1477 C CA . ALA A 1 198 ? -3.178 27.516 -11.062 1 95.5 198 ALA A CA 1
ATOM 1478 C C . ALA A 1 198 ? -2.346 26.5 -11.836 1 95.5 198 ALA A C 1
ATOM 1480 O O . ALA A 1 198 ? -2.865 25.797 -12.711 1 95.5 198 ALA A O 1
ATOM 1481 N N . LYS A 1 199 ? -1.078 26.453 -11.523 1 94.44 199 LYS A N 1
ATOM 1482 C CA . LYS A 1 199 ? -0.179 25.562 -12.234 1 94.44 199 LYS A CA 1
ATOM 1483 C C . LYS A 1 199 ? -0.442 24.109 -11.844 1 94.44 199 LYS A C 1
ATOM 1485 O O . LYS A 1 199 ? -0.227 23.188 -12.648 1 94.44 199 LYS A O 1
ATOM 1490 N N . SER A 1 200 ? -0.941 23.844 -10.68 1 97.88 200 SER A N 1
ATOM 1491 C CA . SER A 1 200 ? -1.015 22.484 -10.148 1 97.88 200 SER A CA 1
ATOM 1492 C C . SER A 1 200 ? -2.42 21.922 -10.297 1 97.88 200 SER A C 1
ATOM 1494 O O . SER A 1 200 ? -2.59 20.703 -10.461 1 97.88 200 SER A O 1
ATOM 1496 N N . ILE A 1 201 ? -3.469 22.703 -10.281 1 98.62 201 ILE A N 1
ATOM 1497 C CA . ILE A 1 201 ? -4.844 22.219 -10.312 1 98.62 201 ILE A CA 1
ATOM 1498 C C . ILE A 1 201 ? -5.203 21.797 -11.742 1 98.62 201 ILE A C 1
ATOM 1500 O O . ILE A 1 201 ? -5.059 22.578 -12.68 1 98.62 201 ILE A O 1
ATOM 1504 N N . VAL A 1 202 ? -5.59 20.609 -11.883 1 98.81 202 VAL A N 1
ATOM 1505 C CA . VAL A 1 202 ? -6.152 20.078 -13.125 1 98.81 202 VAL A CA 1
ATOM 1506 C C . VAL A 1 202 ? -7.672 20.016 -13.016 1 98.81 202 VAL A C 1
ATOM 1508 O O . VAL A 1 202 ? -8.211 19.297 -12.164 1 98.81 202 VAL A O 1
ATOM 1511 N N . PRO A 1 203 ? -8.375 20.766 -13.836 1 98.62 203 PRO A N 1
ATOM 1512 C CA . PRO A 1 203 ? -9.836 20.734 -13.766 1 98.62 203 PRO A CA 1
ATOM 1513 C C . PRO A 1 203 ? -10.406 19.344 -13.992 1 98.62 203 PRO A C 1
ATOM 1515 O O . PRO A 1 203 ? -9.875 18.578 -14.797 1 98.62 203 PRO A O 1
ATOM 1518 N N . VAL A 1 204 ? -11.461 19.016 -13.289 1 98.69 204 VAL A N 1
ATOM 1519 C CA . VAL A 1 204 ? -12.18 17.766 -13.469 1 98.69 204 VAL A CA 1
ATOM 1520 C C . VAL A 1 204 ? -13.445 18 -14.297 1 98.69 204 VAL A C 1
ATOM 1522 O O . VAL A 1 204 ? -14.289 18.812 -13.922 1 98.69 204 VAL A O 1
ATOM 1525 N N . LYS A 1 205 ? -13.555 17.406 -15.461 1 97.06 205 LYS A N 1
ATOM 1526 C CA . LYS A 1 205 ? -14.766 17.453 -16.281 1 97.06 205 LYS A CA 1
ATOM 1527 C C . LYS A 1 205 ? -15.719 16.312 -15.93 1 97.06 205 LYS A C 1
ATOM 1529 O O . LYS A 1 205 ? -15.391 15.141 -16.125 1 97.06 205 LYS A O 1
ATOM 1534 N N . LYS A 1 206 ? -16.891 16.641 -15.531 1 97.12 206 LYS A N 1
ATOM 1535 C CA . LYS A 1 206 ? -17.875 15.633 -15.141 1 97.12 206 LYS A CA 1
ATOM 1536 C C . LYS A 1 206 ? -18.625 15.102 -16.359 1 97.12 206 LYS A C 1
ATOM 1538 O O . LYS A 1 206 ? -18.516 15.656 -17.453 1 97.12 206 LYS A O 1
ATOM 1543 N N . ASP A 1 207 ? -19.344 14.078 -16.125 1 93.38 207 ASP A N 1
ATOM 1544 C CA . ASP A 1 207 ? -20.062 13.43 -17.219 1 93.38 207 ASP A CA 1
ATOM 1545 C C . ASP A 1 207 ? -21.094 14.367 -17.828 1 93.38 207 ASP A C 1
ATOM 1547 O O . ASP A 1 207 ? -21.359 14.312 -19.031 1 93.38 207 ASP A O 1
ATOM 1551 N N . ASP A 1 208 ? -21.672 15.258 -17.016 1 94.94 208 ASP A N 1
ATOM 1552 C CA . ASP A 1 208 ? -22.703 16.172 -17.5 1 94.94 208 ASP A CA 1
ATOM 1553 C C . ASP A 1 208 ? -22.094 17.391 -18.156 1 94.94 208 ASP A C 1
ATOM 1555 O O . ASP A 1 208 ? -22.812 18.312 -18.562 1 94.94 208 ASP A O 1
ATOM 1559 N N . GLY A 1 209 ? -20.734 17.453 -18.203 1 95.19 209 GLY A N 1
ATOM 1560 C CA . GLY A 1 209 ? -20.047 18.547 -18.875 1 95.19 209 GLY A CA 1
ATOM 1561 C C . GLY A 1 209 ? -19.578 19.625 -17.922 1 95.19 209 GLY A C 1
ATOM 1562 O O . GLY A 1 209 ? -18.75 20.469 -18.297 1 95.19 209 GLY A O 1
ATOM 1563 N N . THR A 1 210 ? -20.016 19.531 -16.688 1 96.94 210 THR A N 1
ATOM 1564 C CA . THR A 1 210 ? -19.609 20.516 -15.695 1 96.94 210 THR A CA 1
ATOM 1565 C C . THR A 1 210 ? -18.109 20.422 -15.422 1 96.94 210 THR A C 1
ATOM 1567 O O . THR A 1 210 ? -17.562 19.312 -15.32 1 96.94 210 THR A O 1
ATOM 1570 N N . ILE A 1 211 ? -17.5 21.562 -15.32 1 97.88 211 ILE A N 1
ATOM 1571 C CA . ILE A 1 211 ? -16.078 21.641 -15.016 1 97.88 211 ILE A CA 1
ATOM 1572 C C . ILE A 1 211 ? -15.883 22.109 -13.578 1 97.88 211 ILE A C 1
ATOM 1574 O O . ILE A 1 211 ? -16.422 23.141 -13.172 1 97.88 211 ILE A O 1
ATOM 1578 N N . VAL A 1 212 ? -15.195 21.344 -12.789 1 98.25 212 VAL A N 1
ATOM 1579 C CA . VAL A 1 212 ? -14.789 21.719 -11.445 1 98.25 212 VAL A CA 1
ATOM 1580 C C . VAL A 1 212 ? -13.312 22.109 -11.438 1 98.25 212 VAL A C 1
ATOM 1582 O O . VAL A 1 212 ? -12.445 21.266 -11.664 1 98.25 212 VAL A O 1
ATOM 1585 N N . ASP A 1 213 ? -13.031 23.391 -11.18 1 97.69 213 ASP A N 1
ATOM 1586 C CA . ASP A 1 213 ? -11.648 23.812 -11.305 1 97.69 213 ASP A CA 1
ATOM 1587 C C . ASP A 1 213 ? -11.211 24.641 -10.094 1 97.69 213 ASP A C 1
ATOM 1589 O O . ASP A 1 213 ? -10.133 25.234 -10.094 1 97.69 213 ASP A O 1
ATOM 1593 N N . LYS A 1 214 ? -12.07 24.656 -9.078 1 95.81 214 LYS A N 1
ATOM 1594 C CA . LYS A 1 214 ? -11.742 25.422 -7.879 1 95.81 214 LYS A CA 1
ATOM 1595 C C . LYS A 1 214 ? -11.938 24.594 -6.617 1 95.81 214 LYS A C 1
ATOM 1597 O O . LYS A 1 214 ? -12.852 23.766 -6.551 1 95.81 214 LYS A O 1
ATOM 1602 N N . ASP A 1 215 ? -11.078 24.844 -5.652 1 97.06 215 ASP A N 1
ATOM 1603 C CA . ASP A 1 215 ? -11.266 24.25 -4.332 1 97.06 215 ASP A CA 1
ATOM 1604 C C . ASP A 1 215 ? -12.547 24.766 -3.68 1 97.06 215 ASP A C 1
ATOM 1606 O O . ASP A 1 215 ? -12.844 25.953 -3.725 1 97.06 215 ASP A O 1
ATOM 1610 N N . GLU A 1 216 ? -13.273 23.875 -3.076 1 95.44 216 GLU A N 1
ATOM 1611 C CA . GLU A 1 216 ? -14.602 24.203 -2.564 1 95.44 216 GLU A CA 1
ATOM 1612 C C . GLU A 1 216 ? -14.555 24.531 -1.071 1 95.44 216 GLU A C 1
ATOM 1614 O O . GLU A 1 216 ? -15.43 25.219 -0.549 1 95.44 216 GLU A O 1
ATOM 1619 N N . TYR A 1 217 ? -13.562 24.109 -0.364 1 92 217 TYR A N 1
ATOM 1620 C CA . TYR A 1 217 ? -13.609 24.047 1.093 1 92 217 TYR A CA 1
ATOM 1621 C C . TYR A 1 217 ? -13.227 25.391 1.7 1 92 217 TYR A C 1
ATOM 1623 O O . TYR A 1 217 ? -13.719 25.766 2.773 1 92 217 TYR A O 1
ATOM 1631 N N . PRO A 1 218 ? -12.352 26.188 1.022 1 94.69 218 PRO A N 1
ATOM 1632 C CA . PRO A 1 218 ? -11.984 27.484 1.597 1 94.69 218 PRO A CA 1
ATOM 1633 C C . PRO A 1 218 ? -13.188 28.422 1.748 1 94.69 218 PRO A C 1
ATOM 1635 O O . PRO A 1 218 ? -14.078 28.438 0.896 1 94.69 218 PRO A O 1
ATOM 1638 N N . ASN A 1 219 ? -13.227 29.109 2.848 1 92.12 219 ASN A N 1
ATOM 1639 C CA . ASN A 1 219 ? -14.289 30.062 3.158 1 92.12 219 ASN A CA 1
ATOM 1640 C C . ASN A 1 219 ? -13.734 31.328 3.809 1 92.12 219 ASN A C 1
ATOM 1642 O O . ASN A 1 219 ? -13.43 31.328 5.004 1 92.12 219 ASN A O 1
ATOM 1646 N N . ALA A 1 220 ? -13.75 32.406 3.184 1 88.19 220 ALA A N 1
ATOM 1647 C CA . ALA A 1 220 ? -13.172 33.688 3.625 1 88.19 220 ALA A CA 1
ATOM 1648 C C . ALA A 1 220 ? -13.898 34.219 4.852 1 88.19 220 ALA A C 1
ATOM 1650 O O . ALA A 1 220 ? -13.336 35 5.613 1 88.19 220 ALA A O 1
ATOM 1651 N N . LYS A 1 221 ? -15.094 33.719 5.102 1 91.06 221 LYS A N 1
ATOM 1652 C CA . LYS A 1 221 ? -15.875 34.188 6.238 1 91.06 221 LYS A CA 1
ATOM 1653 C C . LYS A 1 221 ? -15.461 33.5 7.527 1 91.06 221 LYS A C 1
ATOM 1655 O O . LYS A 1 221 ? -15.828 33.938 8.625 1 91.06 221 LYS A O 1
ATOM 1660 N N . TRP A 1 222 ? -14.664 32.5 7.367 1 93.94 222 TRP A N 1
ATOM 1661 C CA . TRP A 1 222 ? -14.227 31.734 8.539 1 93.94 222 TRP A CA 1
ATOM 1662 C C . TRP A 1 222 ? -13.047 32.438 9.219 1 93.94 222 TRP A C 1
ATOM 1664 O O . TRP A 1 222 ? -11.945 31.875 9.281 1 93.94 222 TRP A O 1
ATOM 1674 N N . ASP A 1 223 ? -13.359 33.656 9.758 1 95.38 223 ASP A N 1
ATOM 1675 C CA . ASP A 1 223 ? -12.375 34.406 10.539 1 95.38 223 ASP A CA 1
ATOM 1676 C C . ASP A 1 223 ? -12.391 33.969 12 1 95.38 223 ASP A C 1
ATOM 1678 O O . ASP A 1 223 ? -13.109 33.031 12.367 1 95.38 223 ASP A O 1
ATOM 1682 N N . PHE A 1 224 ? -11.508 34.562 12.758 1 96.38 224 PHE A N 1
ATOM 1683 C CA . PHE A 1 224 ? -11.344 34.188 14.156 1 96.38 224 PHE A CA 1
ATOM 1684 C C . PHE A 1 224 ? -12.672 34.25 14.898 1 96.38 224 PHE A C 1
ATOM 1686 O O . PHE A 1 224 ? -13.016 33.312 15.641 1 96.38 224 PHE A O 1
ATOM 1693 N N . ALA A 1 225 ? -13.406 35.281 14.766 1 96 225 ALA A N 1
ATOM 1694 C CA . ALA A 1 225 ? -14.672 35.5 15.477 1 96 225 ALA A CA 1
ATOM 1695 C C . ALA A 1 225 ? -15.672 34.375 15.133 1 96 225 ALA A C 1
ATOM 1697 O O . ALA A 1 225 ? -16.375 33.875 16.016 1 96 225 ALA A O 1
ATOM 1698 N N . TYR A 1 226 ? -15.766 34.031 13.93 1 95.31 226 TYR A N 1
ATOM 1699 C CA . TYR A 1 226 ? -16.688 33 13.477 1 95.31 226 TYR A CA 1
ATOM 1700 C C . TYR A 1 226 ? -16.281 31.625 14.008 1 95.31 226 TYR A C 1
ATOM 1702 O O . TYR A 1 226 ? -17.094 30.906 14.562 1 95.31 226 TYR A O 1
ATOM 1710 N N . LEU A 1 227 ? -14.992 31.281 13.812 1 94.94 227 LEU A N 1
ATOM 1711 C CA . LEU A 1 227 ? -14.477 29.969 14.188 1 94.94 227 LEU A CA 1
ATOM 1712 C C . LEU A 1 227 ? -14.562 29.766 15.695 1 94.94 227 LEU A C 1
ATOM 1714 O O . LEU A 1 227 ? -14.805 28.641 16.156 1 94.94 227 LEU A O 1
ATOM 1718 N N . SER A 1 228 ? -14.43 30.828 16.438 1 93.69 228 SER A N 1
ATOM 1719 C CA . SER A 1 228 ? -14.414 30.75 17.891 1 93.69 228 SER A CA 1
ATOM 1720 C C . SER A 1 228 ? -15.797 30.406 18.438 1 93.69 228 SER A C 1
ATOM 1722 O O . SER A 1 228 ? -15.93 30 19.594 1 93.69 228 SER A O 1
ATOM 1724 N N . ARG A 1 229 ? -16.812 30.562 17.641 1 93.94 229 ARG A N 1
ATOM 1725 C CA . ARG A 1 229 ? -18.188 30.297 18.078 1 93.94 229 ARG A CA 1
ATOM 1726 C C . ARG A 1 229 ? -18.578 28.844 17.781 1 93.94 229 ARG A C 1
ATOM 1728 O O . ARG A 1 229 ? -19.578 28.359 18.281 1 93.94 229 ARG A O 1
ATOM 1735 N N . MET A 1 230 ? -17.812 28.219 17.031 1 94.5 230 MET A N 1
ATOM 1736 C CA . MET A 1 230 ? -18.125 26.828 16.672 1 94.5 230 MET A CA 1
ATOM 1737 C C . MET A 1 230 ? -17.891 25.906 17.859 1 94.5 230 MET A C 1
ATOM 1739 O O . MET A 1 230 ? -16.953 26.094 18.641 1 94.5 230 MET A O 1
ATOM 1743 N N . PRO A 1 231 ? -18.688 24.922 17.953 1 94.81 231 PRO A N 1
ATOM 1744 C CA . PRO A 1 231 ? -18.578 24.031 19.109 1 94.81 231 PRO A CA 1
ATOM 1745 C C . PRO A 1 231 ? -17.391 23.094 19.031 1 94.81 231 PRO A C 1
ATOM 1747 O O . PRO A 1 231 ? -16.922 22.766 17.922 1 94.81 231 PRO A O 1
ATOM 1750 N N . ALA A 1 232 ? -16.938 22.672 20.219 1 95.38 232 ALA A N 1
ATOM 1751 C CA . ALA A 1 232 ? -15.977 21.562 20.312 1 95.38 232 ALA A CA 1
ATOM 1752 C C . ALA A 1 232 ? -16.656 20.219 20.062 1 95.38 232 ALA A C 1
ATOM 1754 O O . ALA A 1 232 ? -17.328 19.688 20.953 1 95.38 232 ALA A O 1
ATOM 1755 N N . LEU A 1 233 ? -16.406 19.594 19.016 1 93.94 233 LEU A N 1
ATOM 1756 C CA . LEU A 1 233 ? -17.188 18.453 18.516 1 93.94 233 LEU A CA 1
ATOM 1757 C C . LEU A 1 233 ? -16.906 17.203 19.344 1 93.94 233 LEU A C 1
ATOM 1759 O O . LEU A 1 233 ? -17.734 16.297 19.391 1 93.94 233 LEU A O 1
ATOM 1763 N N . PHE A 1 234 ? -15.75 17.141 20.031 1 94.25 234 PHE A N 1
ATOM 1764 C CA . PHE A 1 234 ? -15.344 15.898 20.672 1 94.25 234 PHE A CA 1
ATOM 1765 C C . PHE A 1 234 ? -15.562 15.961 22.172 1 94.25 234 PHE A C 1
ATOM 1767 O O . PHE A 1 234 ? -15.281 14.992 22.891 1 94.25 234 PHE A O 1
ATOM 1774 N N . LYS A 1 235 ? -16.078 17.062 22.625 1 95.31 235 LYS A N 1
ATOM 1775 C CA . LYS A 1 235 ? -16.281 17.25 24.062 1 95.31 235 LYS A CA 1
ATOM 1776 C C . LYS A 1 235 ? -17.281 16.234 24.609 1 95.31 235 LYS A C 1
ATOM 1778 O O . LYS A 1 235 ? -17 15.555 25.609 1 95.31 235 LYS A O 1
ATOM 1783 N N . GLY A 1 236 ? -18.406 16.094 23.969 1 93.25 236 GLY A N 1
ATOM 1784 C CA . GLY A 1 236 ? -19.438 15.188 24.453 1 93.25 236 GLY A CA 1
ATOM 1785 C C . GLY A 1 236 ? -18.969 13.75 24.578 1 93.25 236 GLY A C 1
ATOM 1786 O O . GLY A 1 236 ? -19.016 13.164 25.656 1 93.25 236 GLY A O 1
ATOM 1787 N N . VAL A 1 237 ? -18.516 13.188 23.516 1 91.06 237 VAL A N 1
ATOM 1788 C CA . VAL A 1 237 ? -18.094 11.789 23.484 1 91.06 237 VAL A CA 1
ATOM 1789 C C . VAL A 1 237 ? -16.828 11.617 24.328 1 91.06 237 VAL A C 1
ATOM 1791 O O . VAL A 1 237 ? -16.625 10.57 24.938 1 91.06 237 VAL A O 1
ATOM 1794 N N . GLY A 1 238 ? -16.031 12.641 24.391 1 93.94 238 GLY A N 1
ATOM 1795 C CA . GLY A 1 238 ? -14.844 12.609 25.219 1 93.94 238 GLY A CA 1
ATOM 1796 C C . GLY A 1 238 ? -15.148 12.453 26.703 1 93.94 238 GLY A C 1
ATOM 1797 O O . GLY A 1 238 ? -14.648 11.531 27.344 1 93.94 238 GLY A O 1
ATOM 1798 N N . GLU A 1 239 ? -15.969 13.297 27.125 1 94.25 239 GLU A N 1
ATOM 1799 C CA . GLU A 1 239 ? -16.312 13.297 28.547 1 94.25 239 GLU A CA 1
ATOM 1800 C C . GLU A 1 239 ? -17.078 12.031 28.922 1 94.25 239 GLU A C 1
ATOM 1802 O O . GLU A 1 239 ? -16.953 11.539 30.047 1 94.25 239 GLU A O 1
ATOM 1807 N N . LYS A 1 240 ? -17.797 11.547 28.094 1 91.38 240 LYS A N 1
ATOM 1808 C CA . LYS A 1 240 ? -18.656 10.398 28.375 1 91.38 240 LYS A CA 1
ATOM 1809 C C . LYS A 1 240 ? -17.875 9.094 28.281 1 91.38 240 LYS A C 1
ATOM 1811 O O . LYS A 1 240 ? -18.172 8.125 29 1 91.38 240 LYS A O 1
ATOM 1816 N N . VAL A 1 241 ? -16.812 9.109 27.391 1 89.88 241 VAL A N 1
ATOM 1817 C CA . VAL A 1 241 ? -16.266 7.793 27.078 1 89.88 241 VAL A CA 1
ATOM 1818 C C . VAL A 1 241 ? -14.742 7.863 27.031 1 89.88 241 VAL A C 1
ATOM 1820 O O . VAL A 1 241 ? -14.07 7.215 27.844 1 89.88 241 VAL A O 1
ATOM 1823 N N . PHE A 1 242 ? -14.203 8.688 26.312 1 93.25 242 PHE A N 1
ATOM 1824 C CA . PHE A 1 242 ? -12.836 8.516 25.859 1 93.25 242 PHE A CA 1
ATOM 1825 C C . PHE A 1 242 ? -11.852 9.18 26.812 1 93.25 242 PHE A C 1
ATOM 1827 O O . PHE A 1 242 ? -10.68 8.812 26.859 1 93.25 242 PHE A O 1
ATOM 1834 N N . ASP A 1 243 ? -12.375 10.195 27.547 1 96.06 243 ASP A N 1
ATOM 1835 C CA . ASP A 1 243 ? -11.469 10.867 28.469 1 96.06 243 ASP A CA 1
ATOM 1836 C C . ASP A 1 243 ? -10.914 9.898 29.5 1 96.06 243 ASP A C 1
ATOM 1838 O O . ASP A 1 243 ? -9.727 9.922 29.812 1 96.06 243 ASP A O 1
ATOM 1842 N N . ALA A 1 244 ? -11.766 9.125 30.094 1 95.25 244 ALA A N 1
ATOM 1843 C CA . ALA A 1 244 ? -11.32 8.141 31.078 1 95.25 244 ALA A CA 1
ATOM 1844 C C . ALA A 1 244 ? -10.281 7.195 30.484 1 95.25 244 ALA A C 1
ATOM 1846 O O . ALA A 1 244 ? -9.328 6.805 31.156 1 95.25 244 ALA A O 1
ATOM 1847 N N . MET A 1 245 ? -10.453 6.828 29.281 1 93.06 245 MET A N 1
ATOM 1848 C CA . MET A 1 245 ? -9.516 5.949 28.578 1 93.06 245 MET A CA 1
ATOM 1849 C C . MET A 1 245 ? -8.172 6.648 28.359 1 93.06 245 MET A C 1
ATOM 1851 O O . MET A 1 245 ? -7.117 6.062 28.594 1 93.06 245 MET A O 1
ATOM 1855 N N . ALA A 1 246 ? -8.297 7.844 27.859 1 95.5 246 ALA A N 1
ATOM 1856 C CA . ALA A 1 246 ? -7.098 8.641 27.625 1 95.5 246 ALA A CA 1
ATOM 1857 C C . ALA A 1 246 ? -6.289 8.82 28.906 1 95.5 246 ALA A C 1
ATOM 1859 O O . ALA A 1 246 ? -5.059 8.758 28.891 1 95.5 246 ALA A O 1
ATOM 1860 N N . LEU A 1 247 ? -6.941 9.039 30.016 1 97.25 247 LEU A N 1
ATOM 1861 C CA . LEU A 1 247 ? -6.301 9.359 31.281 1 97.25 247 LEU A CA 1
ATOM 1862 C C . LEU A 1 247 ? -5.664 8.117 31.906 1 97.25 247 LEU A C 1
ATOM 1864 O O . LEU A 1 247 ? -4.836 8.219 32.812 1 97.25 247 LEU A O 1
ATOM 1868 N N . LYS A 1 248 ? -6.031 6.941 31.406 1 96.31 248 LYS A N 1
ATOM 1869 C CA . LYS A 1 248 ? -5.312 5.742 31.812 1 96.31 248 LYS A CA 1
ATOM 1870 C C . LYS A 1 248 ? -3.865 5.773 31.328 1 96.31 248 LYS A C 1
ATOM 1872 O O . LYS A 1 248 ? -2.961 5.289 32 1 96.31 248 LYS A O 1
ATOM 1877 N N . THR A 1 249 ? -3.711 6.301 30.156 1 96.62 249 THR A N 1
ATOM 1878 C CA . THR A 1 249 ? -2.375 6.398 29.578 1 96.62 249 THR A CA 1
ATOM 1879 C C . THR A 1 249 ? -1.666 7.66 30.062 1 96.62 249 THR A C 1
ATOM 1881 O O . THR A 1 249 ? -0.449 7.656 30.25 1 96.62 249 THR A O 1
ATOM 1884 N N . TYR A 1 250 ? -2.477 8.719 30.25 1 97.44 250 TYR A N 1
ATOM 1885 C CA . TYR A 1 250 ? -1.914 10.008 30.641 1 97.44 250 TYR A CA 1
ATOM 1886 C C . TYR A 1 250 ? -2.562 10.5 31.938 1 97.44 250 TYR A C 1
ATOM 1888 O O . TYR A 1 250 ? -3.184 11.57 31.953 1 97.44 250 TYR A O 1
ATOM 1896 N N . PRO A 1 251 ? -2.301 9.812 33 1 97.19 251 PRO A N 1
ATOM 1897 C CA . PRO A 1 251 ? -2.955 10.18 34.25 1 97.19 251 PRO A CA 1
ATOM 1898 C C . PRO A 1 251 ? -2.525 11.555 34.781 1 97.19 251 PRO A C 1
ATOM 1900 O O . PRO A 1 251 ? -3.283 12.211 35.5 1 97.19 251 PRO A O 1
ATOM 1903 N N . GLU A 1 252 ? -1.392 11.977 34.375 1 97.5 252 GLU A N 1
ATOM 1904 C CA . GLU A 1 252 ? -0.836 13.234 34.875 1 97.5 252 GLU A CA 1
ATOM 1905 C C . GLU A 1 252 ? -1.645 14.43 34.406 1 97.5 252 GLU A C 1
ATOM 1907 O O . GLU A 1 252 ? -1.553 15.523 34.969 1 97.5 252 GLU A O 1
ATOM 1912 N N . LEU A 1 253 ? -2.473 14.289 33.375 1 97.44 253 LEU A N 1
ATOM 1913 C CA . LEU A 1 253 ? -3.229 15.406 32.812 1 97.44 253 LEU A CA 1
ATOM 1914 C C . LEU A 1 253 ? -4.426 15.742 33.688 1 97.44 253 LEU A C 1
ATOM 1916 O O . LEU A 1 253 ? -4.891 16.891 33.719 1 97.44 253 LEU A O 1
ATOM 1920 N N . GLY A 1 254 ? -4.98 14.773 34.406 1 96.94 254 GLY A N 1
ATOM 1921 C CA . GLY A 1 254 ? -6.129 14.969 35.281 1 96.94 254 GLY A CA 1
ATOM 1922 C C . GLY A 1 254 ? -7.426 15.172 34.531 1 96.94 254 GLY A C 1
ATOM 1923 O O . GLY A 1 254 ? -8.453 14.594 34.875 1 96.94 254 GLY A O 1
ATOM 1924 N N . LYS A 1 255 ? -7.402 15.992 33.469 1 97.25 255 LYS A N 1
ATOM 1925 C CA . LYS A 1 255 ? -8.547 16.266 32.625 1 97.25 255 LYS A CA 1
ATOM 1926 C C . LYS A 1 255 ? -8.109 16.578 31.203 1 97.25 255 LYS A C 1
ATOM 1928 O O . LYS A 1 255 ? -6.973 17 30.969 1 97.25 255 LYS A O 1
ATOM 1933 N N . ILE A 1 256 ? -9.023 16.328 30.281 1 98.06 256 ILE A N 1
ATOM 1934 C CA . ILE A 1 256 ? -8.75 16.656 28.891 1 98.06 256 ILE A CA 1
ATOM 1935 C C . ILE A 1 256 ? -9.508 17.922 28.5 1 98.06 256 ILE A C 1
ATOM 1937 O O . ILE A 1 256 ? -10.719 18.016 28.688 1 98.06 256 ILE A O 1
ATOM 1941 N N . ASN A 1 257 ? -8.812 18.891 28 1 98 257 ASN A N 1
ATOM 1942 C CA . ASN A 1 257 ? -9.422 20.094 27.469 1 98 257 ASN A CA 1
ATOM 1943 C C . ASN A 1 257 ? -9.805 19.938 26 1 98 257 ASN A C 1
ATOM 1945 O O . ASN A 1 257 ? -8.938 19.891 25.141 1 98 257 ASN A O 1
ATOM 1949 N N . HIS A 1 258 ? -11.094 19.922 25.766 1 98 258 HIS A N 1
ATOM 1950 C CA . HIS A 1 258 ? -11.57 19.703 24.406 1 98 258 HIS A CA 1
ATOM 1951 C C . HIS A 1 258 ? -11.711 21.031 23.656 1 98 258 HIS A C 1
ATOM 1953 O O . HIS A 1 258 ? -12.578 21.844 23.984 1 98 258 HIS A O 1
ATOM 1959 N N . ILE A 1 259 ? -10.922 21.172 22.609 1 98.06 259 ILE A N 1
ATOM 1960 C CA . ILE A 1 259 ? -10.906 22.484 21.969 1 98.06 259 ILE A CA 1
ATOM 1961 C C . ILE A 1 259 ? -11.156 22.328 20.469 1 98.06 259 ILE A C 1
ATOM 1963 O O . ILE A 1 259 ? -11.305 23.312 19.75 1 98.06 259 ILE A O 1
ATOM 1967 N N . HIS A 1 260 ? -11.219 21.078 19.984 1 98 260 HIS A N 1
ATOM 1968 C CA . HIS A 1 260 ? -11.266 20.922 18.547 1 98 260 HIS A CA 1
ATOM 1969 C C . HIS A 1 260 ? -12.695 20.672 18.062 1 98 260 HIS A C 1
ATOM 1971 O O . HIS A 1 260 ? -13.469 20 18.75 1 98 260 HIS A O 1
ATOM 1977 N N . GLY A 1 261 ? -12.938 21.078 16.906 1 93 261 GLY A N 1
ATOM 1978 C CA . GLY A 1 261 ? -14.195 20.891 16.188 1 93 261 GLY A CA 1
ATOM 1979 C C . GLY A 1 261 ? -14.109 21.25 14.719 1 93 261 GLY A C 1
ATOM 1980 O O . GLY A 1 261 ? -13.023 21.25 14.133 1 93 261 GLY A O 1
ATOM 1981 N N . GLY A 1 262 ? -15.25 21.562 14.164 1 90.88 262 GLY A N 1
ATOM 1982 C CA . GLY A 1 262 ? -15.312 21.812 12.727 1 90.88 262 GLY A CA 1
ATOM 1983 C C . GLY A 1 262 ? -14.539 23.031 12.289 1 90.88 262 GLY A C 1
ATOM 1984 O O . GLY A 1 262 ? -14.133 23.141 11.133 1 90.88 262 GLY A O 1
ATOM 1985 N N . GLY A 1 263 ? -14.25 23.938 13.164 1 92.38 263 GLY A N 1
ATOM 1986 C CA . GLY A 1 263 ? -13.609 25.188 12.805 1 92.38 263 GLY A CA 1
ATOM 1987 C C . GLY A 1 263 ? -12.094 25.109 12.789 1 92.38 263 GLY A C 1
ATOM 1988 O O . GLY A 1 263 ? -11.43 25.922 12.141 1 92.38 263 GLY A O 1
ATOM 1989 N N . ASN A 1 264 ? -11.539 24.203 13.57 1 97.56 264 ASN A N 1
ATOM 1990 C CA . ASN A 1 264 ? -10.086 24.125 13.664 1 97.56 264 ASN A CA 1
ATOM 1991 C C . ASN A 1 264 ? -9.586 22.703 13.477 1 97.56 264 ASN A C 1
ATOM 1993 O O . ASN A 1 264 ? -8.539 22.328 14.023 1 97.56 264 ASN A O 1
ATOM 1997 N N . ALA A 1 265 ? -10.367 21.844 12.797 1 97.06 265 ALA A N 1
ATOM 1998 C CA . ALA A 1 265 ? -10 20.547 12.242 1 97.06 265 ALA A CA 1
ATOM 1999 C C . ALA A 1 265 ? -10.07 20.562 10.719 1 97.06 265 ALA A C 1
ATOM 2001 O O . ALA A 1 265 ? -10.75 21.406 10.133 1 97.06 265 ALA A O 1
ATOM 2002 N N . SER A 1 266 ? -9.289 19.641 10.148 1 96.94 266 SER A N 1
ATOM 2003 C CA . SER A 1 266 ? -9.258 19.594 8.688 1 96.94 266 SER A CA 1
ATOM 2004 C C . SER A 1 266 ? -10.633 19.266 8.117 1 96.94 266 SER A C 1
ATOM 2006 O O . SER A 1 266 ? -11.414 18.547 8.742 1 96.94 266 SER A O 1
ATOM 2008 N N . GLY A 1 267 ? -10.875 19.734 6.961 1 94.31 267 GLY A N 1
ATOM 2009 C CA . GLY A 1 267 ? -12.117 19.438 6.27 1 94.31 267 GLY A CA 1
ATOM 2010 C C . GLY A 1 267 ? -12.133 18.062 5.637 1 94.31 267 GLY A C 1
ATOM 2011 O O . GLY A 1 267 ? -11.102 17.547 5.203 1 94.31 267 GLY A O 1
ATOM 2012 N N . VAL A 1 268 ? -13.344 17.469 5.59 1 95.81 268 VAL A N 1
ATOM 2013 C CA . VAL A 1 268 ? -13.578 16.234 4.855 1 95.81 268 VAL A CA 1
ATOM 2014 C C . VAL A 1 268 ? -13.836 16.547 3.381 1 95.81 268 VAL A C 1
ATOM 2016 O O . VAL A 1 268 ? -14.805 17.219 3.043 1 95.81 268 VAL A O 1
ATOM 2019 N N . VAL A 1 269 ? -12.938 16.062 2.514 1 98.12 269 VAL A N 1
ATOM 2020 C CA . VAL A 1 269 ? -13.062 16.469 1.12 1 98.12 269 VAL A CA 1
ATOM 2021 C C . VAL A 1 269 ? -12.695 15.305 0.201 1 98.12 269 VAL A C 1
ATOM 2023 O O . VAL A 1 269 ? -12.117 14.312 0.646 1 98.12 269 VAL A O 1
ATOM 2026 N N . ASP A 1 270 ? -13.102 15.398 -1.075 1 98.62 270 ASP A N 1
ATOM 2027 C CA . ASP A 1 270 ? -12.664 14.547 -2.178 1 98.62 270 ASP A CA 1
ATOM 2028 C C . ASP A 1 270 ? -11.492 15.188 -2.926 1 98.62 270 ASP A C 1
ATOM 2030 O O . ASP A 1 270 ? -11.453 16.406 -3.104 1 98.62 270 ASP A O 1
ATOM 2034 N N . GLY A 1 271 ? -10.523 14.336 -3.32 1 98.75 271 GLY A N 1
ATOM 2035 C CA . GLY A 1 271 ? -9.445 14.867 -4.133 1 98.75 271 GLY A CA 1
ATOM 2036 C C . GLY A 1 271 ? -8.344 13.859 -4.406 1 98.75 271 GLY A C 1
ATOM 2037 O O . GLY A 1 271 ? -8.32 12.781 -3.814 1 98.75 271 GLY A O 1
ATOM 2038 N N . ALA A 1 272 ? -7.523 14.188 -5.352 1 98.88 272 ALA A N 1
ATOM 2039 C CA . ALA A 1 272 ? -6.367 13.383 -5.734 1 98.88 272 ALA A CA 1
ATOM 2040 C C . ALA A 1 272 ? -5.168 14.266 -6.074 1 98.88 272 ALA A C 1
ATOM 2042 O O . ALA A 1 272 ? -5.332 15.438 -6.43 1 98.88 272 ALA A O 1
ATOM 2043 N N . GLY A 1 273 ? -4.008 13.805 -5.863 1 98.94 273 GLY A N 1
ATOM 2044 C CA . GLY A 1 273 ? -2.76 14.422 -6.27 1 98.94 273 GLY A CA 1
ATOM 2045 C C . GLY A 1 273 ? -1.714 13.422 -6.723 1 98.94 273 GLY A C 1
ATOM 2046 O O . GLY A 1 273 ? -1.605 12.328 -6.16 1 98.94 273 GLY A O 1
ATOM 2047 N N . VAL A 1 274 ? -0.942 13.781 -7.816 1 98.94 274 VAL A N 1
ATOM 2048 C CA . VAL A 1 274 ? 0.119 12.891 -8.281 1 98.94 274 VAL A CA 1
ATOM 2049 C C . VAL A 1 274 ? 1.379 13.703 -8.57 1 98.94 274 VAL A C 1
ATOM 2051 O O . VAL A 1 274 ? 1.301 14.898 -8.875 1 98.94 274 VAL A O 1
ATOM 2054 N N . VAL A 1 275 ? 2.48 13.062 -8.438 1 98.94 275 VAL A N 1
ATOM 2055 C CA . VAL A 1 275 ? 3.814 13.586 -8.719 1 98.94 275 VAL A CA 1
ATOM 2056 C C . VAL A 1 275 ? 4.531 12.664 -9.711 1 98.94 275 VAL A C 1
ATOM 2058 O O . VAL A 1 275 ? 4.508 11.445 -9.562 1 98.94 275 VAL A O 1
ATOM 2061 N N . LEU A 1 276 ? 5.031 13.234 -10.789 1 98.94 276 LEU A N 1
ATOM 2062 C CA . LEU A 1 276 ? 5.922 12.508 -11.688 1 98.94 276 LEU A CA 1
ATOM 2063 C C . LEU A 1 276 ? 7.367 12.594 -11.203 1 98.94 276 LEU A C 1
ATOM 2065 O O . LEU A 1 276 ? 7.914 13.688 -11.055 1 98.94 276 LEU A O 1
ATOM 2069 N N . LEU A 1 277 ? 7.992 11.438 -10.922 1 98.94 277 LEU A N 1
ATOM 2070 C CA . LEU A 1 277 ? 9.367 11.367 -10.445 1 98.94 277 LEU A CA 1
ATOM 2071 C C . LEU A 1 277 ? 10.258 10.664 -11.461 1 98.94 277 LEU A C 1
ATOM 2073 O O . LEU A 1 277 ? 9.836 9.703 -12.109 1 98.94 277 LEU A O 1
ATOM 2077 N N . ALA A 1 278 ? 11.477 11.125 -11.531 1 98.69 278 ALA A N 1
ATOM 2078 C CA . ALA A 1 278 ? 12.359 10.586 -12.562 1 98.69 278 ALA A CA 1
ATOM 2079 C C . ALA A 1 278 ? 13.805 10.539 -12.07 1 98.69 278 ALA A C 1
ATOM 2081 O O . ALA A 1 278 ? 14.227 11.367 -11.258 1 98.69 278 ALA A O 1
ATOM 2082 N N . SER A 1 279 ? 14.539 9.539 -12.547 1 98.44 279 SER A N 1
ATOM 2083 C CA . SER A 1 279 ? 15.992 9.523 -12.398 1 98.44 279 SER A CA 1
ATOM 2084 C C . SER A 1 279 ? 16.656 10.508 -13.359 1 98.44 279 SER A C 1
ATOM 2086 O O . SER A 1 279 ? 15.992 11.062 -14.242 1 98.44 279 SER A O 1
ATOM 2088 N N . GLU A 1 280 ? 17.969 10.727 -13.156 1 97.75 280 GLU A N 1
ATOM 2089 C CA . GLU A 1 280 ? 18.734 11.555 -14.094 1 97.75 280 GLU A CA 1
ATOM 2090 C C . GLU A 1 280 ? 18.656 10.992 -15.508 1 97.75 280 GLU A C 1
ATOM 2092 O O . GLU A 1 280 ? 18.531 11.75 -16.484 1 97.75 280 GLU A O 1
ATOM 2097 N N . LYS A 1 281 ? 18.75 9.688 -15.633 1 97.44 281 LYS A N 1
ATOM 2098 C CA . LYS A 1 281 ? 18.672 9.008 -16.922 1 97.44 281 LYS A CA 1
ATOM 2099 C C . LYS A 1 281 ? 17.344 9.289 -17.609 1 97.44 281 LYS A C 1
ATOM 2101 O O . LYS A 1 281 ? 17.297 9.625 -18.797 1 97.44 281 LYS A O 1
ATOM 2106 N N . ALA A 1 282 ? 16.25 9.156 -16.891 1 97.81 282 ALA A N 1
ATOM 2107 C CA . ALA A 1 282 ? 14.914 9.375 -17.469 1 97.81 282 ALA A CA 1
ATOM 2108 C C . ALA A 1 282 ? 14.711 10.844 -17.828 1 97.81 282 ALA A C 1
ATOM 2110 O O . ALA A 1 282 ? 14.039 11.156 -18.812 1 97.81 282 ALA A O 1
ATOM 2111 N N . VAL A 1 283 ? 15.227 11.766 -17.031 1 97.56 283 VAL A N 1
ATOM 2112 C CA . VAL A 1 283 ? 15.141 13.188 -17.328 1 97.56 283 VAL A CA 1
ATOM 2113 C C . VAL A 1 283 ? 15.75 13.469 -18.703 1 97.56 283 VAL A C 1
ATOM 2115 O O . VAL A 1 283 ? 15.164 14.18 -19.531 1 97.56 283 VAL A O 1
ATOM 2118 N N . LYS A 1 284 ? 16.906 12.898 -18.953 1 97 284 LYS A N 1
ATOM 2119 C CA . LYS A 1 284 ? 17.609 13.086 -20.219 1 97 284 LYS A CA 1
ATOM 2120 C C . LYS A 1 284 ? 16.859 12.391 -21.359 1 97 284 LYS A C 1
ATOM 2122 O O . LYS A 1 284 ? 16.641 12.984 -22.422 1 97 284 LYS A O 1
ATOM 2127 N N . GLU A 1 285 ? 16.453 11.188 -21.125 1 96.94 285 GLU A N 1
ATOM 2128 C CA . GLU A 1 285 ? 15.828 10.375 -22.141 1 96.94 285 GLU A CA 1
ATOM 2129 C C . GLU A 1 285 ? 14.516 11 -22.609 1 96.94 285 GLU A C 1
ATOM 2131 O O . GLU A 1 285 ? 14.164 10.914 -23.797 1 96.94 285 GLU A O 1
ATOM 2136 N N . HIS A 1 286 ? 13.805 11.594 -21.656 1 97.38 286 HIS A N 1
ATOM 2137 C CA . HIS A 1 286 ? 12.469 12.086 -21.984 1 97.38 286 HIS A CA 1
ATOM 2138 C C . HIS A 1 286 ? 12.43 13.609 -22.031 1 97.38 286 HIS A C 1
ATOM 2140 O O . HIS A 1 286 ? 11.359 14.203 -22.109 1 97.38 286 HIS A O 1
ATOM 2146 N N . GLY A 1 287 ? 13.547 14.281 -21.969 1 96.56 287 GLY A N 1
ATOM 2147 C CA . GLY A 1 287 ? 13.586 15.734 -22.047 1 96.56 287 GLY A CA 1
ATOM 2148 C C . GLY A 1 287 ? 12.758 16.406 -20.969 1 96.56 287 GLY A C 1
ATOM 2149 O O . GLY A 1 287 ? 12.031 17.375 -21.25 1 96.56 287 GLY A O 1
ATOM 2150 N N . LEU A 1 288 ? 12.812 15.898 -19.734 1 97.56 288 LEU A N 1
ATOM 2151 C CA . LEU A 1 288 ? 12.008 16.406 -18.625 1 97.56 288 LEU A CA 1
ATOM 2152 C C . LEU A 1 288 ? 12.727 17.547 -17.906 1 97.56 288 LEU A C 1
ATOM 2154 O O . LEU A 1 288 ? 13.953 17.641 -17.969 1 97.56 288 LEU A O 1
ATOM 2158 N N . LYS A 1 289 ? 12 18.391 -17.281 1 97.38 289 LYS A N 1
ATOM 2159 C CA . LYS A 1 289 ? 12.555 19.469 -16.469 1 97.38 289 LYS A CA 1
ATOM 2160 C C . LYS A 1 289 ? 12.531 19.125 -14.984 1 97.38 289 LYS A C 1
ATOM 2162 O O . LYS A 1 289 ? 11.461 18.906 -14.414 1 97.38 289 LYS A O 1
ATOM 2167 N N . LYS A 1 290 ? 13.75 19.125 -14.406 1 97.81 290 LYS A N 1
ATOM 2168 C CA . LYS A 1 290 ? 13.828 18.891 -12.969 1 97.81 290 LYS A CA 1
ATOM 2169 C C . LYS A 1 290 ? 13.367 20.125 -12.195 1 97.81 290 LYS A C 1
ATOM 2171 O O . LYS A 1 290 ? 13.805 21.25 -12.469 1 97.81 290 LYS A O 1
ATOM 2176 N N . ARG A 1 291 ? 12.445 19.844 -11.219 1 98.56 291 ARG A N 1
ATOM 2177 C CA . ARG A 1 291 ? 11.953 20.969 -10.422 1 98.56 291 ARG A CA 1
ATOM 2178 C C . ARG A 1 291 ? 12.5 20.906 -9 1 98.56 291 ARG A C 1
ATOM 2180 O O . ARG A 1 291 ? 12.828 21.938 -8.406 1 98.56 291 ARG A O 1
ATOM 2187 N N . ALA A 1 292 ? 12.57 19.734 -8.43 1 98.81 292 ALA A N 1
ATOM 2188 C CA . ALA A 1 292 ? 13.102 19.484 -7.098 1 98.81 292 ALA A CA 1
ATOM 2189 C C . ALA A 1 292 ? 13.695 18.078 -7.004 1 98.81 292 ALA A C 1
ATOM 2191 O O . ALA A 1 292 ? 13.539 17.266 -7.922 1 98.81 292 ALA A O 1
ATOM 2192 N N . ARG A 1 293 ? 14.484 17.828 -6.031 1 98.75 293 ARG A N 1
ATOM 2193 C CA . ARG A 1 293 ? 14.938 16.469 -5.746 1 98.75 293 ARG A CA 1
ATOM 2194 C C . ARG A 1 293 ? 14.547 16.047 -4.332 1 98.75 293 ARG A C 1
ATOM 2196 O O . ARG A 1 293 ? 14.461 16.891 -3.432 1 98.75 293 ARG A O 1
ATOM 2203 N N . ILE A 1 294 ? 14.273 14.805 -4.133 1 98.88 294 ILE A N 1
ATOM 2204 C CA . ILE A 1 294 ? 14.031 14.234 -2.812 1 98.88 294 ILE A CA 1
ATOM 2205 C C . ILE A 1 294 ? 15.359 14.094 -2.066 1 98.88 294 ILE A C 1
ATOM 2207 O O . ILE A 1 294 ? 16.25 13.352 -2.498 1 98.88 294 ILE A O 1
ATOM 2211 N N . VAL A 1 295 ? 15.438 14.734 -0.909 1 98.75 295 VAL A N 1
ATOM 2212 C CA . VAL A 1 295 ? 16.703 14.781 -0.18 1 98.75 295 VAL A CA 1
ATOM 2213 C C . VAL A 1 295 ? 16.734 13.672 0.875 1 98.75 295 VAL A C 1
ATOM 2215 O O . VAL A 1 295 ? 17.75 13 1.056 1 98.75 295 VAL A O 1
ATOM 2218 N N . SER A 1 296 ? 15.656 13.562 1.586 1 98.69 296 SER A N 1
ATOM 2219 C CA . SER A 1 296 ? 15.555 12.523 2.609 1 98.69 296 SER A CA 1
ATOM 2220 C C . SER A 1 296 ? 14.102 12.164 2.898 1 98.69 296 SER A C 1
ATOM 2222 O O . SER A 1 296 ? 13.195 12.93 2.562 1 98.69 296 SER A O 1
ATOM 2224 N N . MET A 1 297 ? 13.898 11.016 3.369 1 98.56 297 MET A N 1
ATOM 2225 C CA . MET A 1 297 ? 12.602 10.469 3.768 1 98.56 297 MET A CA 1
ATOM 2226 C C . MET A 1 297 ? 12.695 9.789 5.133 1 98.56 297 MET A C 1
ATOM 2228 O O . MET A 1 297 ? 13.688 9.125 5.434 1 98.56 297 MET A O 1
ATOM 2232 N N . ALA A 1 298 ? 11.633 9.977 5.953 1 98.69 298 ALA A N 1
ATOM 2233 C CA . ALA A 1 298 ? 11.641 9.344 7.27 1 98.69 298 ALA A CA 1
ATOM 2234 C C . ALA A 1 298 ? 10.219 9.016 7.723 1 98.69 298 ALA A C 1
ATOM 2236 O O . ALA A 1 298 ? 9.266 9.695 7.344 1 98.69 298 ALA A O 1
ATOM 2237 N N . VAL A 1 299 ? 10.102 7.98 8.461 1 98.81 299 VAL A N 1
ATOM 2238 C CA . VAL A 1 299 ? 8.867 7.586 9.141 1 98.81 299 VAL A CA 1
ATOM 2239 C C . VAL A 1 299 ? 9.172 7.25 10.594 1 98.81 299 VAL A C 1
ATOM 2241 O O . VAL A 1 299 ? 10.297 6.875 10.938 1 98.81 299 VAL A O 1
ATOM 2244 N N . SER A 1 300 ? 8.188 7.445 11.414 1 98.31 300 SER A N 1
ATOM 2245 C CA . SER A 1 300 ? 8.344 7.164 12.844 1 98.31 300 SER A CA 1
ATOM 2246 C C . SER A 1 300 ? 7.055 6.605 13.438 1 98.31 300 SER A C 1
ATOM 2248 O O . SER A 1 300 ? 5.973 6.777 12.867 1 98.31 300 SER A O 1
ATOM 2250 N N . GLY A 1 301 ? 7.215 5.832 14.516 1 97.94 301 GLY A N 1
ATOM 2251 C CA . GLY A 1 301 ? 6.102 5.449 15.367 1 97.94 301 GLY A CA 1
ATOM 2252 C C . GLY A 1 301 ? 5.988 6.293 16.625 1 97.94 301 GLY A C 1
ATOM 2253 O O . GLY A 1 301 ? 6.977 6.879 17.078 1 97.94 301 GLY A O 1
ATOM 2254 N N . GLU A 1 302 ? 4.746 6.438 17.078 1 97.06 302 GLU A N 1
ATOM 2255 C CA . GLU A 1 302 ? 4.422 7.195 18.297 1 97.06 302 GLU A CA 1
ATOM 2256 C C . GLU A 1 302 ? 3.504 6.398 19.203 1 97.06 302 GLU A C 1
ATOM 2258 O O . GLU A 1 302 ? 2.957 5.367 18.812 1 97.06 302 GLU A O 1
ATOM 2263 N N . GLU A 1 303 ? 3.447 6.914 20.438 1 96.75 303 GLU A N 1
ATOM 2264 C CA . GLU A 1 303 ? 2.453 6.348 21.344 1 96.75 303 GLU A CA 1
ATOM 2265 C C . GLU A 1 303 ? 1.044 6.484 20.766 1 96.75 303 GLU A C 1
ATOM 2267 O O . GLU A 1 303 ? 0.629 7.582 20.391 1 96.75 303 GLU A O 1
ATOM 2272 N N . PRO A 1 304 ? 0.289 5.367 20.719 1 95 304 PRO A N 1
ATOM 2273 C CA . PRO A 1 304 ? -0.91 5.344 19.875 1 95 304 PRO A CA 1
ATOM 2274 C C . PRO A 1 304 ? -2.076 6.117 20.484 1 95 304 PRO A C 1
ATOM 2276 O O . PRO A 1 304 ? -3.01 6.5 19.781 1 95 304 PRO A O 1
ATOM 2279 N N . THR A 1 305 ? -2.111 6.387 21.766 1 95.38 305 THR A N 1
ATOM 2280 C CA . THR A 1 305 ? -3.213 7.121 22.375 1 95.38 305 THR A CA 1
ATOM 2281 C C . THR A 1 305 ? -3.162 8.594 21.984 1 95.38 305 THR A C 1
ATOM 2283 O O . THR A 1 305 ? -4.148 9.148 21.484 1 95.38 305 THR A O 1
ATOM 2286 N N . ILE A 1 306 ? -1.988 9.219 22.156 1 96.56 306 ILE A N 1
ATOM 2287 C CA . ILE A 1 306 ? -1.828 10.617 21.75 1 96.56 306 ILE A CA 1
ATOM 2288 C C . ILE A 1 306 ? -1.672 10.703 20.234 1 96.56 306 ILE A C 1
ATOM 2290 O O . ILE A 1 306 ? -2.051 11.711 19.625 1 96.56 306 ILE A O 1
ATOM 2294 N N . MET A 1 307 ? -1.095 9.688 19.609 1 93.88 307 MET A N 1
ATOM 2295 C CA . MET A 1 307 ? -1.16 9.258 18.219 1 93.88 307 MET A CA 1
ATOM 2296 C C . MET A 1 307 ? -0.533 10.297 17.297 1 93.88 307 MET A C 1
ATOM 2298 O O . MET A 1 307 ? 0.169 9.945 16.344 1 93.88 307 MET A O 1
ATOM 2302 N N . LEU A 1 308 ? -0.756 11.672 17.422 1 97.38 308 LEU A N 1
ATOM 2303 C CA . LEU A 1 308 ? -0.604 12.641 16.344 1 97.38 308 LEU A CA 1
ATOM 2304 C C . LEU A 1 308 ? 0.647 13.484 16.547 1 97.38 308 LEU A C 1
ATOM 2306 O O . LEU A 1 308 ? 0.748 14.594 16.016 1 97.38 308 LEU A O 1
ATOM 2310 N N . THR A 1 309 ? 1.682 12.984 17.266 1 98.38 309 THR A N 1
ATOM 2311 C CA . THR A 1 309 ? 2.895 13.75 17.547 1 98.38 309 THR A CA 1
ATOM 2312 C C . THR A 1 309 ? 3.998 13.391 16.547 1 98.38 309 THR A C 1
ATOM 2314 O O . THR A 1 309 ? 5.098 13.945 16.609 1 98.38 309 THR A O 1
ATOM 2317 N N . GLY A 1 310 ? 3.688 12.555 15.617 1 98.44 310 GLY A N 1
ATOM 2318 C CA . GLY A 1 310 ? 4.652 11.93 14.727 1 98.44 310 GLY A CA 1
ATOM 2319 C C . GLY A 1 310 ? 5.406 12.922 13.867 1 98.44 310 GLY A C 1
ATOM 2320 O O . GLY A 1 310 ? 6.578 12.711 13.547 1 98.44 310 GLY A O 1
ATOM 2321 N N . PRO A 1 311 ? 4.816 13.984 13.469 1 98.81 311 PRO A N 1
ATOM 2322 C CA . PRO A 1 311 ? 5.504 14.961 12.617 1 98.81 311 PRO A CA 1
ATOM 2323 C C . PRO A 1 311 ? 6.816 15.453 13.227 1 98.81 311 PRO A C 1
ATOM 2325 O O . PRO A 1 311 ? 7.777 15.711 12.5 1 98.81 311 PRO A O 1
ATOM 2328 N N . VAL A 1 312 ? 6.918 15.594 14.547 1 98.81 312 VAL A N 1
ATOM 2329 C CA . VAL A 1 312 ? 8.148 16.062 15.188 1 98.81 312 VAL A CA 1
ATOM 2330 C C . VAL A 1 312 ? 9.242 15.008 15.039 1 98.81 312 VAL A C 1
ATOM 2332 O O . VAL A 1 312 ? 10.32 15.297 14.531 1 98.81 312 VAL A O 1
ATOM 2335 N N . SER A 1 313 ? 8.961 13.758 15.422 1 98.69 313 SER A N 1
ATOM 2336 C CA . SER A 1 313 ? 9.945 12.688 15.359 1 98.69 313 SER A CA 1
ATOM 2337 C C . SER A 1 313 ? 10.367 12.398 13.922 1 98.69 313 SER A C 1
ATOM 2339 O O . SER A 1 313 ? 11.555 12.227 13.641 1 98.69 313 SER A O 1
ATOM 2341 N N . ALA A 1 314 ? 9.398 12.336 13.047 1 98.88 314 ALA A N 1
ATOM 2342 C CA . ALA A 1 314 ? 9.703 12.078 11.641 1 98.88 314 ALA A CA 1
ATOM 2343 C C . ALA A 1 314 ? 10.555 13.195 11.047 1 98.88 314 ALA A C 1
ATOM 2345 O O . ALA A 1 314 ? 11.477 12.938 10.266 1 98.88 314 ALA A O 1
ATOM 2346 N N . SER A 1 315 ? 10.242 14.43 11.367 1 98.94 315 SER A N 1
ATOM 2347 C CA . SER A 1 315 ? 11 15.57 10.852 1 98.94 315 SER A CA 1
ATOM 2348 C C . SER A 1 315 ? 12.438 15.547 11.359 1 98.94 315 SER A C 1
ATOM 2350 O O . SER A 1 315 ? 13.375 15.781 10.594 1 98.94 315 SER A O 1
ATOM 2352 N N . LYS A 1 316 ? 12.586 15.312 12.648 1 98.88 316 LYS A N 1
ATOM 2353 C CA . LYS A 1 316 ? 13.938 15.242 13.203 1 98.88 316 LYS A CA 1
ATOM 2354 C C . LYS A 1 316 ? 14.758 14.164 12.508 1 98.88 316 LYS A C 1
ATOM 2356 O O . LYS A 1 316 ? 15.922 14.391 12.172 1 98.88 316 LYS A O 1
ATOM 2361 N N . LEU A 1 317 ? 14.141 13.039 12.266 1 98.75 317 LEU A N 1
ATOM 2362 C CA . LEU A 1 317 ? 14.82 11.945 11.594 1 98.75 317 LEU A CA 1
ATOM 2363 C C . LEU A 1 317 ? 15.188 12.328 10.164 1 98.75 317 LEU A C 1
ATOM 2365 O O . LEU A 1 317 ? 16.297 12.039 9.695 1 98.75 317 LEU A O 1
ATOM 2369 N N . ALA A 1 318 ? 14.25 12.922 9.461 1 98.81 318 ALA A N 1
ATOM 2370 C CA . ALA A 1 318 ? 14.508 13.336 8.078 1 98.81 318 ALA A CA 1
ATOM 2371 C C . ALA A 1 318 ? 15.633 14.359 8.016 1 98.81 318 ALA A C 1
ATOM 2373 O O . ALA A 1 318 ? 16.484 14.305 7.121 1 98.81 318 ALA A O 1
ATOM 2374 N N . LEU A 1 319 ? 15.609 15.312 8.93 1 98.88 319 LEU A N 1
ATOM 2375 C CA . LEU A 1 319 ? 16.641 16.344 8.969 1 98.88 319 LEU A CA 1
ATOM 2376 C C . LEU A 1 319 ? 18 15.727 9.281 1 98.88 319 LEU A C 1
ATOM 2378 O O . LEU A 1 319 ? 19 16.078 8.656 1 98.88 319 LEU A O 1
ATOM 2382 N N . GLU A 1 320 ? 18.016 14.82 10.227 1 98.69 320 GLU A N 1
ATOM 2383 C CA . GLU A 1 320 ? 19.266 14.133 10.562 1 98.69 320 GLU A CA 1
ATOM 2384 C C . GLU A 1 320 ? 19.844 13.406 9.352 1 98.69 320 GLU A C 1
ATOM 2386 O O . GLU A 1 320 ? 21.031 13.523 9.062 1 98.69 320 GLU A O 1
ATOM 2391 N N . LYS A 1 321 ? 19.031 12.742 8.633 1 97.94 321 LYS A N 1
ATOM 2392 C CA . LYS A 1 321 ? 19.453 11.984 7.457 1 97.94 321 LYS A CA 1
ATOM 2393 C C . LYS A 1 321 ? 19.969 12.914 6.363 1 97.94 321 LYS A C 1
ATOM 2395 O O . LYS A 1 321 ? 20.891 12.562 5.617 1 97.94 321 LYS A O 1
ATOM 2400 N N . ALA A 1 322 ? 19.359 14.062 6.309 1 98.25 322 ALA A N 1
ATOM 2401 C CA . ALA A 1 322 ? 19.734 15.031 5.273 1 98.25 322 ALA A CA 1
ATOM 2402 C C . ALA A 1 322 ? 20.969 15.836 5.688 1 98.25 322 ALA A C 1
ATOM 2404 O O . ALA A 1 322 ? 21.562 16.531 4.863 1 98.25 322 ALA A O 1
ATOM 2405 N N . GLY A 1 323 ? 21.344 15.734 6.984 1 98.5 323 GLY A N 1
ATOM 2406 C CA . GLY A 1 323 ? 22.391 16.594 7.504 1 98.5 323 GLY A CA 1
ATOM 2407 C C . GLY A 1 323 ? 22 18.047 7.586 1 98.5 323 GLY A C 1
ATOM 2408 O O . GLY A 1 323 ? 22.812 18.938 7.344 1 98.5 323 GLY A O 1
ATOM 2409 N N . LEU A 1 324 ? 20.703 18.281 7.801 1 98.88 324 LEU A N 1
ATOM 2410 C CA . LEU A 1 324 ? 20.156 19.641 7.871 1 98.88 324 LEU A CA 1
ATOM 2411 C C . LEU A 1 324 ? 19.609 19.938 9.266 1 98.88 324 LEU A C 1
ATOM 2413 O O . LEU A 1 324 ? 19.406 19.016 10.062 1 98.88 324 LEU A O 1
ATOM 2417 N N . LYS A 1 325 ? 19.438 21.188 9.539 1 98.75 325 LYS A N 1
ATOM 2418 C CA . LYS A 1 325 ? 18.812 21.672 10.766 1 98.75 325 LYS A CA 1
ATOM 2419 C C . LYS A 1 325 ? 17.469 22.328 10.461 1 98.75 325 LYS A C 1
ATOM 2421 O O . LYS A 1 325 ? 17.156 22.625 9.305 1 98.75 325 LYS A O 1
ATOM 2426 N N . VAL A 1 326 ? 16.719 22.5 11.516 1 98.75 326 VAL A N 1
ATOM 2427 C CA . VAL A 1 326 ? 15.414 23.125 11.383 1 98.75 326 VAL A CA 1
ATOM 2428 C C . VAL A 1 326 ? 15.555 24.484 10.688 1 98.75 326 VAL A C 1
ATOM 2430 O O . VAL A 1 326 ? 14.734 24.828 9.836 1 98.75 326 VAL A O 1
ATOM 2433 N N . GLU A 1 327 ? 16.609 25.219 10.953 1 98.38 327 GLU A N 1
ATOM 2434 C CA . GLU A 1 327 ? 16.828 26.578 10.445 1 98.38 327 GLU A CA 1
ATOM 2435 C C . GLU A 1 327 ? 17.125 26.562 8.945 1 98.38 327 GLU A C 1
ATOM 2437 O O . GLU A 1 327 ? 16.984 27.578 8.273 1 98.38 327 GLU A O 1
ATOM 2442 N N . ASP A 1 328 ? 17.562 25.406 8.438 1 98.81 328 ASP A N 1
ATOM 2443 C CA . ASP A 1 328 ? 17.906 25.281 7.023 1 98.81 328 ASP A CA 1
ATOM 2444 C C . ASP A 1 328 ? 16.656 25.172 6.152 1 98.81 328 ASP A C 1
ATOM 2446 O O . ASP A 1 328 ? 16.734 25.359 4.934 1 98.81 328 ASP A O 1
ATOM 2450 N N . ILE A 1 329 ? 15.516 24.875 6.723 1 98.94 329 ILE A N 1
ATOM 2451 C CA . ILE A 1 329 ? 14.289 24.641 5.973 1 98.94 329 ILE A CA 1
ATOM 2452 C C . ILE A 1 329 ? 13.578 25.969 5.727 1 98.94 329 ILE A C 1
ATOM 2454 O O . ILE A 1 329 ? 13.266 26.703 6.668 1 98.94 329 ILE A O 1
ATOM 2458 N N . ASP A 1 330 ? 13.273 26.25 4.461 1 98.94 330 ASP A N 1
ATOM 2459 C CA . ASP A 1 330 ? 12.641 27.516 4.086 1 98.94 330 ASP A CA 1
ATOM 2460 C C . ASP A 1 330 ? 11.125 27.438 4.254 1 98.94 330 ASP A C 1
ATOM 2462 O O . ASP A 1 330 ? 10.484 28.422 4.602 1 98.94 330 ASP A O 1
ATOM 2466 N N . LEU A 1 331 ? 10.578 26.266 3.918 1 98.94 331 LEU A N 1
ATOM 2467 C CA . LEU A 1 331 ? 9.133 26.094 3.955 1 98.94 331 LEU A CA 1
ATOM 2468 C C . LEU A 1 331 ? 8.766 24.797 4.66 1 98.94 331 LEU A C 1
ATOM 2470 O O . LEU A 1 331 ? 9.422 23.766 4.465 1 98.94 331 LEU A O 1
ATOM 2474 N N . TRP A 1 332 ? 7.758 24.891 5.512 1 98.94 332 TRP A N 1
ATOM 2475 C CA . TRP A 1 332 ? 7.18 23.719 6.18 1 98.94 332 TRP A CA 1
ATOM 2476 C C . TRP A 1 332 ? 5.742 23.5 5.73 1 98.94 332 TRP A C 1
ATOM 2478 O O . TRP A 1 332 ? 4.887 24.375 5.895 1 98.94 332 TRP A O 1
ATOM 2488 N N . GLU A 1 333 ? 5.523 22.422 5.113 1 98.94 333 GLU A N 1
ATOM 2489 C CA . GLU A 1 333 ? 4.164 21.938 4.879 1 98.94 333 GLU A CA 1
ATOM 2490 C C . GLU A 1 333 ? 3.775 20.859 5.887 1 98.94 333 GLU A C 1
ATOM 2492 O O . GLU A 1 333 ? 4.164 19.703 5.746 1 98.94 333 GLU A O 1
ATOM 2497 N N . ILE A 1 334 ? 3.01 21.234 6.887 1 98.94 334 ILE A N 1
ATOM 2498 C CA . ILE A 1 334 ? 2.529 20.359 7.949 1 98.94 334 ILE A CA 1
ATOM 2499 C C . ILE A 1 334 ? 1.028 20.125 7.789 1 98.94 334 ILE A C 1
ATOM 2501 O O . ILE A 1 334 ? 0.244 21.078 7.809 1 98.94 334 ILE A O 1
ATOM 2505 N N . ASN A 1 335 ? 0.655 18.891 7.605 1 98.88 335 ASN A N 1
ATOM 2506 C CA . ASN A 1 335 ? -0.777 18.641 7.469 1 98.88 335 ASN A CA 1
ATOM 2507 C C . ASN A 1 335 ? -1.549 19.125 8.695 1 98.88 335 ASN A C 1
ATOM 2509 O O . ASN A 1 335 ? -1.209 18.781 9.82 1 98.88 335 ASN A O 1
ATOM 2513 N N . GLU A 1 336 ? -2.566 19.875 8.398 1 98.56 336 GLU A N 1
ATOM 2514 C CA . GLU A 1 336 ? -3.379 20.484 9.445 1 98.56 336 GLU A CA 1
ATOM 2515 C C . GLU A 1 336 ? -4.57 19.594 9.805 1 98.56 336 GLU A C 1
ATOM 2517 O O . GLU A 1 336 ? -5.715 20.047 9.797 1 98.56 336 GLU A O 1
ATOM 2522 N N . ALA A 1 337 ? -4.266 18.359 10.234 1 98.25 337 ALA A N 1
ATOM 2523 C CA . ALA A 1 337 ? -5.375 17.5 10.617 1 98.25 337 ALA A CA 1
ATOM 2524 C C . ALA A 1 337 ? -6.238 18.156 11.695 1 98.25 337 ALA A C 1
ATOM 2526 O O . ALA A 1 337 ? -7.469 18.125 11.609 1 98.25 337 ALA A O 1
ATOM 2527 N N . PHE A 1 338 ? -5.621 18.625 12.719 1 98.5 338 PHE A N 1
ATOM 2528 C CA . PHE A 1 338 ? -6.137 19.469 13.797 1 98.5 338 PHE A CA 1
ATOM 2529 C C . PHE A 1 338 ? -5.176 20.594 14.117 1 98.5 338 PHE A C 1
ATOM 2531 O O . PHE A 1 338 ? -3.959 20.438 14.016 1 98.5 338 PHE A O 1
ATOM 2538 N N . ALA A 1 339 ? -5.715 21.719 14.508 1 98.81 339 ALA A N 1
ATOM 2539 C CA . ALA A 1 339 ? -4.887 22.891 14.742 1 98.81 339 ALA A CA 1
ATOM 2540 C C . ALA A 1 339 ? -3.775 22.594 15.742 1 98.81 339 ALA A C 1
ATOM 2542 O O . ALA A 1 339 ? -2.67 23.125 15.633 1 98.81 339 ALA A O 1
ATOM 2543 N N . ALA A 1 340 ? -4.02 21.688 16.656 1 98.69 340 ALA A N 1
ATOM 2544 C CA . ALA A 1 340 ? -3.049 21.375 17.703 1 98.69 340 ALA A CA 1
ATOM 2545 C C . ALA A 1 340 ? -1.804 20.719 17.125 1 98.69 340 ALA A C 1
ATOM 2547 O O . ALA A 1 340 ? -0.715 20.812 17.688 1 98.69 340 ALA A O 1
ATOM 2548 N N . VAL A 1 341 ? -1.922 20.078 15.953 1 98.75 341 VAL A N 1
ATOM 2549 C CA . VAL A 1 341 ? -0.825 19.281 15.391 1 98.75 341 VAL A CA 1
ATOM 2550 C C . VAL A 1 341 ? 0.26 20.219 14.859 1 98.75 341 VAL A C 1
ATOM 2552 O O . VAL A 1 341 ? 1.404 20.188 15.32 1 98.75 341 VAL A O 1
ATOM 2555 N N . PRO A 1 342 ? -0.072 21.109 13.906 1 98.88 342 PRO A N 1
ATOM 2556 C CA . PRO A 1 342 ? 0.984 22.016 13.453 1 98.88 342 PRO A CA 1
ATOM 2557 C C . PRO A 1 342 ? 1.49 22.938 14.562 1 98.88 342 PRO A C 1
ATOM 2559 O O . PRO A 1 342 ? 2.672 23.297 14.586 1 98.88 342 PRO A O 1
ATOM 2562 N N . LEU A 1 343 ? 0.62 23.344 15.531 1 98.88 343 LEU A N 1
ATOM 2563 C CA . LEU A 1 343 ? 1.052 24.188 16.641 1 98.88 343 LEU A CA 1
ATOM 2564 C C . LEU A 1 343 ? 2.049 23.453 17.531 1 98.88 343 LEU A C 1
ATOM 2566 O O . LEU A 1 343 ? 3.035 24.047 17.984 1 98.88 343 LEU A O 1
ATOM 2570 N N . TYR A 1 344 ? 1.727 22.188 17.828 1 98.81 344 TYR A N 1
ATOM 2571 C CA . TYR A 1 344 ? 2.637 21.344 18.594 1 98.81 344 TYR A CA 1
ATOM 2572 C C . TYR A 1 344 ? 3.986 21.234 17.891 1 98.81 344 TYR A C 1
ATOM 2574 O O . TYR A 1 344 ? 5.035 21.375 18.516 1 98.81 344 TYR A O 1
ATOM 2582 N N . VAL A 1 345 ? 3.986 20.984 16.547 1 98.94 345 VAL A N 1
ATOM 2583 C CA . VAL A 1 345 ? 5.211 20.844 15.773 1 98.94 345 VAL A CA 1
ATOM 2584 C C . VAL A 1 345 ? 6 22.156 15.82 1 98.94 345 VAL A C 1
ATOM 2586 O O . VAL A 1 345 ? 7.215 22.141 16.016 1 98.94 345 VAL A O 1
ATOM 2589 N N . GLN A 1 346 ? 5.305 23.25 15.609 1 98.81 346 GLN A N 1
ATOM 2590 C CA . GLN A 1 346 ? 5.926 24.562 15.633 1 98.81 346 GLN A CA 1
ATOM 2591 C C . GLN A 1 346 ? 6.656 24.797 16.953 1 98.81 346 GLN A C 1
ATOM 2593 O O . GLN A 1 346 ? 7.816 25.219 16.953 1 98.81 346 GLN A O 1
ATOM 2598 N N . LYS A 1 347 ? 5.965 24.516 18.047 1 98.56 347 LYS A N 1
ATOM 2599 C CA . LYS A 1 347 ? 6.523 24.75 19.375 1 98.56 347 LYS A CA 1
ATOM 2600 C C . LYS A 1 347 ? 7.711 23.828 19.641 1 98.56 347 LYS A C 1
ATOM 2602 O O . LYS A 1 347 ? 8.734 24.281 20.172 1 98.56 347 LYS A O 1
ATOM 2607 N N . GLN A 1 348 ? 7.57 22.562 19.297 1 98.69 348 GLN A N 1
ATOM 2608 C CA . GLN A 1 348 ? 8.594 21.562 19.594 1 98.69 348 GLN A CA 1
ATOM 2609 C C . GLN A 1 348 ? 9.867 21.828 18.781 1 98.69 348 GLN A C 1
ATOM 2611 O O . GLN A 1 348 ? 10.977 21.578 19.266 1 98.69 348 GLN A O 1
ATOM 2616 N N . LEU A 1 349 ? 9.688 22.328 17.547 1 98.81 349 LEU A N 1
ATOM 2617 C CA . LEU A 1 349 ? 10.836 22.484 16.656 1 98.81 349 LEU A CA 1
ATOM 2618 C C . LEU A 1 349 ? 11.227 23.938 16.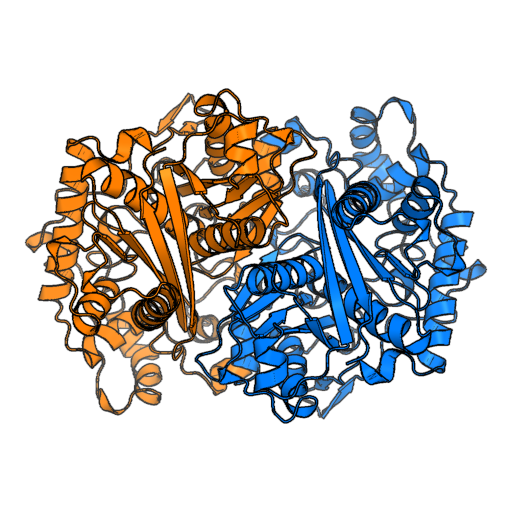516 1 98.81 349 LEU A C 1
ATOM 2620 O O . LEU A 1 349 ? 12.164 24.266 15.781 1 98.81 349 LEU A O 1
ATOM 2624 N N . ASN A 1 350 ? 10.531 24.828 17.156 1 98.38 350 ASN A N 1
ATOM 2625 C CA . ASN A 1 350 ? 10.797 26.266 17.125 1 98.38 350 ASN A CA 1
ATOM 2626 C C . ASN A 1 350 ? 10.797 26.797 15.695 1 98.38 350 ASN A C 1
ATOM 2628 O O . ASN A 1 350 ? 11.758 27.438 15.266 1 98.38 350 ASN A O 1
ATOM 2632 N N . ILE A 1 351 ? 9.758 26.484 14.953 1 98.88 351 ILE A N 1
ATOM 2633 C CA . ILE A 1 351 ? 9.641 26.906 13.555 1 98.88 351 ILE A CA 1
ATOM 2634 C C . ILE A 1 351 ? 9.008 28.297 13.484 1 98.88 351 ILE A C 1
ATOM 2636 O O . ILE A 1 351 ? 7.957 28.531 14.07 1 98.88 351 ILE A O 1
ATOM 2640 N N . PRO A 1 352 ? 9.617 29.234 12.766 1 98.5 352 PRO A N 1
ATOM 2641 C CA . PRO A 1 352 ? 8.961 30.531 12.562 1 98.5 352 PRO A CA 1
ATOM 2642 C C . PRO A 1 352 ? 7.602 30.406 11.875 1 98.5 352 PRO A C 1
ATOM 2644 O O . PRO A 1 352 ? 7.465 29.656 10.906 1 98.5 352 PRO A O 1
ATOM 2647 N N . THR A 1 353 ? 6.602 31.125 12.352 1 97.88 353 THR A N 1
ATOM 2648 C CA . THR A 1 353 ? 5.223 31.031 11.891 1 97.88 353 THR A CA 1
ATOM 2649 C C . THR A 1 353 ? 5.137 31.328 10.391 1 97.88 353 THR A C 1
ATOM 2651 O O . THR A 1 353 ? 4.328 30.734 9.68 1 97.88 353 THR A O 1
ATOM 2654 N N . GLU A 1 354 ? 5.98 32.219 9.883 1 97.88 354 GLU A N 1
ATOM 2655 C CA . GLU A 1 354 ? 5.895 32.688 8.5 1 97.88 354 GLU A CA 1
ATOM 2656 C C . GLU A 1 354 ? 6.379 31.609 7.527 1 97.88 354 GLU A C 1
ATOM 2658 O O . GLU A 1 354 ? 6.215 31.734 6.312 1 97.88 354 GLU A O 1
ATOM 2663 N N . LYS A 1 355 ? 6.953 30.469 8.023 1 98.75 355 LYS A N 1
ATOM 2664 C CA . LYS A 1 355 ? 7.449 29.391 7.168 1 98.75 355 LYS A CA 1
ATOM 2665 C C . LYS A 1 355 ? 6.445 28.25 7.09 1 98.75 355 LYS A C 1
ATOM 2667 O O . LYS A 1 355 ? 6.598 27.344 6.27 1 98.75 355 LYS A O 1
ATOM 2672 N N . ILE A 1 356 ? 5.371 28.328 7.91 1 98.81 356 ILE A N 1
ATOM 2673 C CA . ILE A 1 356 ? 4.484 27.172 8.07 1 98.81 356 ILE A CA 1
ATOM 2674 C C . ILE A 1 356 ? 3.25 27.359 7.191 1 98.81 356 ILE A C 1
ATOM 2676 O O . ILE A 1 356 ? 2.521 28.344 7.324 1 98.81 356 ILE A O 1
ATOM 2680 N N . ASN A 1 357 ? 3.004 26.391 6.336 1 98.75 357 ASN A N 1
ATOM 2681 C CA . ASN A 1 357 ? 1.793 26.328 5.523 1 98.75 357 ASN A CA 1
ATOM 2682 C C . ASN A 1 357 ? 1.435 27.703 4.957 1 98.75 357 ASN A C 1
ATOM 2684 O O . ASN A 1 357 ? 0.318 28.188 5.152 1 98.75 357 ASN A O 1
ATOM 2688 N N . VAL A 1 358 ? 2.312 28.25 4.148 1 98.75 358 VAL A N 1
ATOM 2689 C CA . VAL A 1 358 ? 2.25 29.656 3.773 1 98.75 358 VAL A CA 1
ATOM 2690 C C . VAL A 1 358 ? 1.132 29.875 2.754 1 98.75 358 VAL A C 1
ATOM 2692 O O . VAL A 1 358 ? 0.713 31 2.514 1 98.75 358 VAL A O 1
ATOM 2695 N N . ASN A 1 359 ? 0.542 28.797 2.219 1 98.56 359 ASN A N 1
ATOM 2696 C CA . ASN A 1 359 ? -0.583 28.891 1.293 1 98.56 359 ASN A CA 1
ATOM 2697 C C . ASN A 1 359 ? -1.852 28.281 1.897 1 98.56 359 ASN A C 1
ATOM 2699 O O . ASN A 1 359 ? -2.771 27.906 1.17 1 98.56 359 ASN A O 1
ATOM 2703 N N . GLY A 1 360 ? -1.861 28.156 3.23 1 98.25 360 GLY A N 1
ATOM 2704 C CA . GLY A 1 360 ? -2.953 27.453 3.879 1 98.25 360 GLY A CA 1
ATOM 2705 C C . GLY A 1 360 ? -2.771 25.938 3.881 1 98.25 360 GLY A C 1
ATOM 2706 O O . GLY A 1 360 ? -1.929 25.406 3.152 1 98.25 360 GLY A O 1
ATOM 2707 N N . GLY A 1 361 ? -3.473 25.328 4.738 1 98.06 361 GLY A N 1
ATOM 2708 C CA . GLY A 1 361 ? -3.385 23.875 4.848 1 98.06 361 GLY A CA 1
ATOM 2709 C C . GLY A 1 361 ? -4.738 23.203 4.863 1 98.06 361 GLY A C 1
ATOM 2710 O O . GLY A 1 361 ? -5.699 23.703 4.281 1 98.06 361 GLY A O 1
ATOM 2711 N N . SER A 1 362 ? -4.832 22.062 5.441 1 98.44 362 SER A N 1
ATOM 2712 C CA . SER A 1 362 ? -5.984 21.172 5.34 1 98.44 362 SER A CA 1
ATOM 2713 C C . SER A 1 362 ? -7.18 21.734 6.105 1 98.44 362 SER A C 1
ATOM 2715 O O . SER A 1 362 ? -8.32 21.328 5.859 1 98.44 362 SER A O 1
ATOM 2717 N N . ILE A 1 363 ? -6.953 22.578 7.094 1 98.25 363 ILE A N 1
ATOM 2718 C CA . ILE A 1 363 ? -8.078 23.203 7.781 1 98.25 363 ILE A CA 1
ATOM 2719 C C . ILE A 1 363 ? -8.852 24.094 6.801 1 98.25 363 ILE A C 1
ATOM 2721 O O . ILE A 1 363 ? -10.078 24.125 6.832 1 98.25 363 ILE A O 1
ATOM 2725 N N . ALA A 1 364 ? -8.141 24.781 5.926 1 98.12 364 ALA A N 1
ATOM 2726 C CA . ALA A 1 364 ? -8.766 25.672 4.961 1 98.12 364 ALA A CA 1
ATOM 2727 C C . ALA A 1 364 ? -9.109 24.938 3.666 1 98.12 364 ALA A C 1
ATOM 2729 O O . ALA A 1 364 ? -10.156 25.188 3.066 1 98.12 364 ALA A O 1
ATOM 2730 N N . LEU A 1 365 ? -8.227 24.031 3.221 1 98.19 365 LEU A N 1
ATOM 2731 C CA . LEU A 1 365 ? -8.32 23.469 1.876 1 98.19 365 LEU A CA 1
ATOM 2732 C C . LEU A 1 365 ? -8.93 22.078 1.908 1 98.19 365 LEU A C 1
ATOM 2734 O O . LEU A 1 365 ? -9.367 21.562 0.877 1 98.19 365 LEU A O 1
ATOM 2738 N N . GLY A 1 366 ? -8.961 21.469 3.039 1 97.94 366 GLY A N 1
ATOM 2739 C CA . GLY A 1 366 ? -9.477 20.109 3.158 1 97.94 366 GLY A CA 1
ATOM 2740 C C . GLY A 1 366 ? -8.398 19.062 3.072 1 97.94 366 GLY A C 1
ATOM 2741 O O . GLY A 1 366 ? -7.281 19.344 2.629 1 97.94 366 GLY A O 1
ATOM 2742 N N . HIS A 1 367 ? -8.758 17.859 3.525 1 98.12 367 HIS A N 1
ATOM 2743 C CA . HIS A 1 367 ? -7.797 16.781 3.691 1 98.12 367 HIS A CA 1
ATOM 2744 C C . HIS A 1 367 ? -8.297 15.5 3.039 1 98.12 367 HIS A C 1
ATOM 2746 O O . HIS A 1 367 ? -8.773 14.594 3.727 1 98.12 367 HIS A O 1
ATOM 2752 N N . PRO A 1 368 ? -8.195 15.391 1.687 1 98.56 368 PRO A N 1
ATOM 2753 C CA . PRO A 1 368 ? -8.383 14.039 1.146 1 98.56 368 PRO A CA 1
ATOM 2754 C C . PRO A 1 368 ? -7.309 13.062 1.606 1 98.56 368 PRO A C 1
ATOM 2756 O O . PRO A 1 368 ? -6.184 13.094 1.101 1 98.56 368 PRO A O 1
ATOM 2759 N N . LEU A 1 369 ? -7.602 12.203 2.471 1 97.38 369 LEU A N 1
ATOM 2760 C CA . LEU A 1 369 ? -6.684 11.398 3.273 1 97.38 369 LEU A CA 1
ATOM 2761 C C . LEU A 1 369 ? -5.543 10.859 2.418 1 97.38 369 LEU A C 1
ATOM 2763 O O . LEU A 1 369 ? -4.41 11.344 2.512 1 97.38 369 LEU A O 1
ATOM 2767 N N . GLY A 1 370 ? -5.859 10.031 1.443 1 97.81 370 GLY A N 1
ATOM 2768 C CA . GLY A 1 370 ? -4.852 9.336 0.658 1 97.81 370 GLY A CA 1
ATOM 2769 C C . GLY A 1 370 ? -4.078 10.258 -0.266 1 97.81 370 GLY A C 1
ATOM 2770 O O . GLY A 1 370 ? -2.984 9.914 -0.719 1 97.81 370 GLY A O 1
ATOM 2771 N N . GLY A 1 371 ? -4.574 11.461 -0.559 1 98.5 371 GLY A N 1
ATOM 2772 C CA . GLY A 1 371 ? -3.988 12.328 -1.565 1 98.5 371 GLY A CA 1
ATOM 2773 C C . GLY A 1 371 ? -3.189 13.477 -0.972 1 98.5 371 GLY A C 1
ATOM 2774 O O . GLY A 1 371 ? -2.344 14.062 -1.648 1 98.5 371 GLY A O 1
ATOM 2775 N N . THR A 1 372 ? -3.355 13.75 0.303 1 98.75 372 THR A N 1
ATOM 2776 C CA . THR A 1 372 ? -2.895 14.992 0.908 1 98.75 372 THR A CA 1
ATOM 2777 C C . THR A 1 372 ? -1.371 15.078 0.873 1 98.75 372 THR A C 1
ATOM 2779 O O . THR A 1 372 ? -0.811 16.141 0.567 1 98.75 372 THR A O 1
ATOM 2782 N N . GLY A 1 373 ? -0.692 13.938 1.174 1 98.88 373 GLY A N 1
ATOM 2783 C CA . GLY A 1 373 ? 0.761 13.977 1.2 1 98.88 373 GLY A CA 1
ATOM 2784 C C . GLY A 1 373 ? 1.372 14.422 -0.116 1 98.88 373 GLY A C 1
ATOM 2785 O O . GLY A 1 373 ? 2.32 15.211 -0.132 1 98.88 373 GLY A O 1
ATOM 2786 N N . ALA A 1 374 ? 0.856 13.93 -1.199 1 98.94 374 ALA A N 1
ATOM 2787 C CA . ALA A 1 374 ? 1.348 14.305 -2.521 1 98.94 374 ALA A CA 1
ATOM 2788 C C . ALA A 1 374 ? 0.987 15.75 -2.852 1 98.94 374 ALA A C 1
ATOM 2790 O O . ALA A 1 374 ? 1.778 16.469 -3.465 1 98.94 374 ALA A O 1
ATOM 2791 N N . ILE A 1 375 ? -0.191 16.188 -2.424 1 98.88 375 ILE A N 1
ATOM 2792 C CA . ILE A 1 375 ? -0.657 17.547 -2.67 1 98.88 375 ILE A CA 1
ATOM 2793 C C . ILE A 1 375 ? 0.245 18.547 -1.941 1 98.88 375 ILE A C 1
ATOM 2795 O O . ILE A 1 375 ? 0.646 19.562 -2.512 1 98.88 375 ILE A O 1
ATOM 2799 N N . LEU A 1 376 ? 0.561 18.188 -0.697 1 98.88 376 LEU A N 1
ATOM 2800 C CA . LEU A 1 376 ? 1.427 19.062 0.085 1 98.88 376 LEU A CA 1
ATOM 2801 C C . LEU A 1 376 ? 2.811 19.172 -0.547 1 98.88 376 LEU A C 1
ATOM 2803 O O . LEU A 1 376 ? 3.408 20.25 -0.575 1 98.88 376 LEU A O 1
ATOM 2807 N N . LEU A 1 377 ? 3.332 18.062 -1.039 1 98.94 377 LEU A N 1
ATOM 2808 C CA . LEU A 1 377 ? 4.641 18.078 -1.684 1 98.94 377 LEU A CA 1
ATOM 2809 C C . LEU A 1 377 ? 4.621 18.984 -2.918 1 98.94 377 LEU A C 1
ATOM 2811 O O . LEU A 1 377 ? 5.531 19.781 -3.123 1 98.94 377 LEU A O 1
ATOM 2815 N N . GLY A 1 378 ? 3.582 18.828 -3.748 1 98.88 378 GLY A N 1
ATOM 2816 C CA . GLY A 1 378 ? 3.447 19.703 -4.906 1 98.88 378 GLY A CA 1
ATOM 2817 C C . GLY A 1 378 ? 3.371 21.172 -4.547 1 98.88 378 GLY A C 1
ATOM 2818 O O . GLY A 1 378 ? 3.975 22.016 -5.215 1 98.88 378 GLY A O 1
ATOM 2819 N N . THR A 1 379 ? 2.592 21.469 -3.512 1 98.75 379 THR A N 1
ATOM 2820 C CA . THR A 1 379 ? 2.469 22.844 -3.039 1 98.75 379 THR A CA 1
ATOM 2821 C C . THR A 1 379 ? 3.83 23.406 -2.637 1 98.75 379 THR A C 1
ATOM 2823 O O . THR A 1 379 ? 4.152 24.547 -2.945 1 98.75 379 THR A O 1
ATOM 2826 N N . ALA A 1 380 ? 4.582 22.562 -1.937 1 98.81 380 ALA A N 1
ATOM 2827 C CA . ALA A 1 380 ? 5.914 22.984 -1.503 1 98.81 380 ALA A CA 1
ATOM 2828 C C . ALA A 1 380 ? 6.816 23.266 -2.699 1 98.81 380 ALA A C 1
ATOM 2830 O O . ALA A 1 380 ? 7.566 24.25 -2.699 1 98.81 380 ALA A O 1
ATOM 2831 N N . VAL A 1 381 ? 6.785 22.422 -3.729 1 98.75 381 VAL A N 1
ATOM 2832 C CA . VAL A 1 381 ? 7.609 22.594 -4.918 1 98.75 381 VAL A CA 1
ATOM 2833 C C . VAL A 1 381 ? 7.266 23.922 -5.594 1 98.75 381 VAL A C 1
ATOM 2835 O O . VAL A 1 381 ? 8.156 24.719 -5.914 1 98.75 381 VAL A O 1
ATOM 2838 N N . ASP A 1 382 ? 5.984 24.156 -5.809 1 98.56 382 ASP A N 1
ATOM 2839 C CA . ASP A 1 382 ? 5.531 25.391 -6.445 1 98.56 382 ASP A CA 1
ATOM 2840 C C . ASP A 1 382 ? 5.988 26.609 -5.656 1 98.56 382 ASP A C 1
ATOM 2842 O O . ASP A 1 382 ? 6.438 27.609 -6.238 1 98.56 382 ASP A O 1
ATOM 2846 N N . GLU A 1 383 ? 5.812 26.516 -4.352 1 98.62 383 GLU A N 1
ATOM 2847 C CA . GLU A 1 383 ? 6.121 27.672 -3.516 1 98.62 383 GLU A CA 1
ATOM 2848 C C . GLU A 1 383 ? 7.629 27.922 -3.449 1 98.62 383 GLU A C 1
ATOM 2850 O O . GLU A 1 383 ? 8.078 29.062 -3.404 1 98.62 383 GLU A O 1
ATOM 2855 N N . LEU A 1 384 ? 8.43 26.859 -3.363 1 98.75 384 LEU A N 1
ATOM 2856 C CA . LEU A 1 384 ? 9.875 27.016 -3.428 1 98.75 384 LEU A CA 1
ATOM 2857 C C . LEU A 1 384 ? 10.289 27.75 -4.699 1 98.75 384 LEU A C 1
ATOM 2859 O O . LEU A 1 384 ? 11.156 28.625 -4.664 1 98.75 384 LEU A O 1
ATOM 2863 N N . GLU A 1 385 ? 9.719 27.375 -5.785 1 98.25 385 GLU A N 1
ATOM 2864 C CA . GLU A 1 385 ? 10.023 28.016 -7.062 1 98.25 385 GLU A CA 1
ATOM 2865 C C . GLU A 1 385 ? 9.617 29.484 -7.039 1 98.25 385 GLU A C 1
ATOM 2867 O O . GLU A 1 385 ? 10.391 30.359 -7.473 1 98.25 385 GLU A O 1
ATOM 2872 N N . ARG A 1 386 ? 8.414 29.766 -6.57 1 97.62 386 ARG A N 1
ATOM 2873 C CA . ARG A 1 386 ? 7.902 31.125 -6.551 1 97.62 386 ARG A CA 1
ATOM 2874 C C . ARG A 1 386 ? 8.789 32.031 -5.699 1 97.62 386 ARG A C 1
ATOM 2876 O O . ARG A 1 386 ? 9.047 33.188 -6.07 1 97.62 386 ARG A O 1
ATOM 2883 N N . ARG A 1 387 ? 9.289 31.516 -4.578 1 97.75 387 ARG A N 1
ATOM 2884 C CA . ARG A 1 387 ? 10.047 32.312 -3.617 1 97.75 387 ARG A CA 1
ATOM 2885 C C . ARG A 1 387 ? 11.547 32.219 -3.902 1 97.75 387 ARG A C 1
ATOM 2887 O O . ARG A 1 387 ? 12.344 32.906 -3.264 1 97.75 387 ARG A O 1
ATOM 2894 N N . LYS A 1 388 ? 11.93 31.391 -4.852 1 98.06 388 LYS A N 1
ATOM 2895 C CA . LYS A 1 388 ? 13.328 31.078 -5.129 1 98.06 388 LYS A CA 1
ATOM 2896 C C . LYS A 1 388 ? 14.047 30.609 -3.869 1 98.06 388 LYS A C 1
ATOM 2898 O O . LYS A 1 388 ? 15.18 31 -3.607 1 98.06 388 LYS A O 1
ATOM 2903 N N . ALA A 1 389 ? 13.281 29.844 -3.045 1 98.5 389 ALA A N 1
ATOM 2904 C CA . ALA A 1 389 ? 13.836 29.234 -1.843 1 98.5 389 ALA A CA 1
ATOM 2905 C C . ALA A 1 389 ? 14.414 27.844 -2.148 1 98.5 389 ALA A C 1
ATOM 2907 O O . ALA A 1 389 ? 14.367 27.391 -3.289 1 98.5 389 ALA A O 1
ATOM 2908 N N . ARG A 1 390 ? 15.008 27.234 -1.155 1 98.69 390 ARG A N 1
ATOM 2909 C CA . ARG A 1 390 ? 15.82 26.062 -1.485 1 98.69 390 ARG A CA 1
ATOM 2910 C C . ARG A 1 390 ? 15.211 24.797 -0.914 1 98.69 390 ARG A C 1
ATOM 2912 O O . ARG A 1 390 ? 14.859 23.875 -1.662 1 98.69 390 ARG A O 1
ATOM 2919 N N . TYR A 1 391 ? 15.008 24.672 0.437 1 98.94 391 TYR A N 1
ATOM 2920 C CA . TYR A 1 391 ? 14.578 23.438 1.076 1 98.94 391 TYR A CA 1
ATOM 2921 C C . TYR A 1 391 ? 13.156 23.562 1.608 1 98.94 391 TYR A C 1
ATOM 2923 O O . TYR A 1 391 ? 12.766 24.625 2.105 1 98.94 391 TYR A O 1
ATOM 2931 N N . ALA A 1 392 ? 12.414 22.531 1.483 1 98.94 392 ALA A N 1
ATOM 2932 C CA . ALA A 1 392 ? 11.125 22.391 2.154 1 98.94 392 ALA A CA 1
ATOM 2933 C C . ALA A 1 392 ? 11.023 21.031 2.861 1 98.94 392 ALA A C 1
ATOM 2935 O O . ALA A 1 392 ? 11.688 20.078 2.477 1 98.94 392 ALA A O 1
ATOM 2936 N N . LEU A 1 393 ? 10.305 21 3.924 1 98.94 393 LEU A N 1
ATOM 2937 C CA . LEU A 1 393 ? 9.992 19.766 4.641 1 98.94 393 LEU A CA 1
ATOM 2938 C C . LEU A 1 393 ? 8.484 19.547 4.707 1 98.94 393 LEU A C 1
ATOM 2940 O O . LEU A 1 393 ? 7.742 20.438 5.141 1 98.94 393 LEU A O 1
ATOM 2944 N N . ILE A 1 394 ? 8.023 18.438 4.152 1 99 394 ILE A N 1
ATOM 2945 C CA . ILE A 1 394 ? 6.625 18.016 4.195 1 99 394 ILE A CA 1
ATOM 2946 C C . ILE A 1 394 ? 6.441 16.938 5.273 1 99 394 ILE A C 1
ATOM 2948 O O . ILE A 1 394 ? 7.188 15.961 5.316 1 99 394 ILE A O 1
ATOM 2952 N N . THR A 1 395 ? 5.434 17.109 6.168 1 98.94 395 THR A N 1
ATOM 2953 C CA . THR A 1 395 ? 5.254 16.125 7.23 1 98.94 395 THR A CA 1
ATOM 2954 C C . THR A 1 395 ? 3.777 15.984 7.59 1 98.94 395 THR A C 1
ATOM 2956 O O . THR A 1 395 ? 2.988 16.906 7.371 1 98.94 395 THR A O 1
ATOM 2959 N N . LEU A 1 396 ? 3.395 14.797 7.965 1 98.88 396 LEU A N 1
ATOM 2960 C CA . LEU A 1 396 ? 2.029 14.469 8.367 1 98.88 396 LEU A CA 1
ATOM 2961 C C . LEU A 1 396 ? 2.021 13.602 9.617 1 98.88 396 LEU A C 1
ATOM 2963 O O . LEU A 1 396 ? 2.852 12.695 9.75 1 98.88 396 LEU A O 1
ATOM 2967 N N . CYS A 1 397 ? 1.026 13.93 10.539 1 98.62 397 CYS A N 1
ATOM 2968 C CA . CYS A 1 397 ? 0.666 12.938 11.547 1 98.62 397 CYS A CA 1
ATOM 2969 C C . CYS A 1 397 ? -0.177 11.82 10.938 1 98.62 397 CYS A C 1
ATOM 2971 O O . CYS A 1 397 ? -0.829 12.016 9.914 1 98.62 397 CYS A O 1
ATOM 2973 N N . ILE A 1 398 ? -0.068 10.703 11.531 1 98.25 398 ILE A N 1
ATOM 2974 C CA . ILE A 1 398 ? -0.711 9.539 10.93 1 98.25 398 ILE A CA 1
ATOM 2975 C C . ILE A 1 398 ? -1.457 8.75 12 1 98.25 398 ILE A C 1
ATOM 2977 O O . ILE A 1 398 ? -0.943 8.547 13.102 1 98.25 398 ILE A O 1
ATOM 2981 N N . GLY A 1 399 ? -2.701 8.297 11.672 1 93.69 399 GLY A N 1
ATOM 2982 C CA . GLY A 1 399 ? -3.42 7.375 12.531 1 93.69 399 GLY A CA 1
ATOM 2983 C C . GLY A 1 399 ? -2.572 6.203 12.992 1 93.69 399 GLY A C 1
ATOM 2984 O O . GLY A 1 399 ? -1.652 5.781 12.289 1 93.69 399 GLY A O 1
ATOM 2985 N N . GLY A 1 400 ? -2.963 5.609 14.094 1 93.25 400 GLY A N 1
ATOM 2986 C CA . GLY A 1 400 ? -2.205 4.488 14.633 1 93.25 400 GLY A CA 1
ATOM 2987 C C . GLY A 1 400 ? -0.925 4.914 15.328 1 93.25 400 GLY A C 1
ATOM 2988 O O . GLY A 1 400 ? -0.186 4.074 15.844 1 93.25 400 GLY A O 1
ATOM 2989 N N . GLY A 1 401 ? -0.676 6.191 15.43 1 97.12 401 GLY A N 1
ATOM 2990 C CA . GLY A 1 401 ? 0.512 6.699 16.094 1 97.12 401 GLY A CA 1
ATOM 2991 C C . GLY A 1 401 ? 1.76 6.617 15.242 1 97.12 401 GLY A C 1
ATOM 2992 O O . GLY A 1 401 ? 2.717 5.926 15.594 1 97.12 401 GLY A O 1
ATOM 2993 N N . MET A 1 402 ? 1.744 7.344 14.141 1 98.56 402 MET A N 1
ATOM 2994 C CA . MET A 1 402 ? 2.902 7.367 13.25 1 98.56 402 MET A CA 1
ATOM 2995 C C . MET A 1 402 ? 3.139 8.773 12.703 1 98.56 402 MET A C 1
ATOM 2997 O O . MET A 1 402 ? 2.311 9.664 12.891 1 98.56 402 MET A O 1
ATOM 3001 N N . GLY A 1 403 ? 4.262 9.016 12.133 1 98.81 403 GLY A N 1
ATOM 3002 C CA . GLY A 1 403 ? 4.617 10.227 11.422 1 98.81 403 GLY A CA 1
ATOM 3003 C C . GLY A 1 403 ? 5.426 9.969 10.164 1 98.81 403 GLY A C 1
ATOM 3004 O O . GLY A 1 403 ? 6.039 8.906 10.023 1 98.81 403 GLY A O 1
ATOM 3005 N N . ILE A 1 404 ? 5.379 10.859 9.273 1 98.94 404 ILE A N 1
ATOM 3006 C CA . ILE A 1 404 ? 6.141 10.773 8.031 1 98.94 404 ILE A CA 1
ATOM 3007 C C . ILE A 1 404 ? 6.668 12.156 7.656 1 98.94 404 ILE A C 1
ATOM 3009 O O . ILE A 1 404 ? 6.023 13.172 7.934 1 98.94 404 ILE A O 1
ATOM 3013 N N . ALA A 1 405 ? 7.859 12.219 7.121 1 98.94 405 ALA A N 1
ATOM 3014 C CA . ALA A 1 405 ? 8.461 13.484 6.699 1 98.94 405 ALA A CA 1
ATOM 3015 C C . ALA A 1 405 ? 9.344 13.281 5.473 1 98.94 405 ALA A C 1
ATOM 3017 O O . ALA A 1 405 ? 10.016 12.258 5.344 1 98.94 405 ALA A O 1
ATOM 3018 N N . THR A 1 406 ? 9.344 14.211 4.566 1 98.94 406 THR A N 1
ATOM 3019 C CA . THR A 1 406 ? 10.188 14.242 3.379 1 98.94 406 THR A CA 1
ATOM 3020 C C . THR A 1 406 ? 10.82 15.625 3.211 1 98.94 406 THR A C 1
ATOM 3022 O O . THR A 1 406 ? 10.133 16.641 3.299 1 98.94 406 THR A O 1
ATOM 3025 N N . VAL A 1 407 ? 12.117 15.672 3.049 1 98.94 407 VAL A N 1
ATOM 3026 C CA . VAL A 1 407 ? 12.82 16.906 2.715 1 98.94 407 VAL A CA 1
ATOM 3027 C C . VAL A 1 407 ? 13.07 16.969 1.208 1 98.94 407 VAL A C 1
ATOM 3029 O O . VAL A 1 407 ? 13.562 16 0.614 1 98.94 407 VAL A O 1
ATOM 3032 N N . ILE A 1 408 ? 12.68 18.078 0.624 1 98.94 408 ILE A N 1
ATOM 3033 C CA . ILE A 1 408 ? 12.945 18.281 -0.796 1 98.94 408 ILE A CA 1
ATOM 3034 C C . ILE A 1 408 ? 13.82 19.516 -0.984 1 98.94 408 ILE A C 1
ATOM 3036 O O . ILE A 1 408 ? 13.883 20.375 -0.106 1 98.94 408 ILE A O 1
ATOM 3040 N N . GLU A 1 409 ? 14.516 19.562 -2.111 1 98.94 409 GLU A N 1
ATOM 3041 C CA . GLU A 1 409 ? 15.359 20.688 -2.508 1 98.94 409 GLU A CA 1
ATOM 3042 C C . GLU A 1 409 ? 15.023 21.156 -3.918 1 98.94 409 GLU A C 1
ATOM 3044 O O . GLU A 1 409 ? 15 20.359 -4.855 1 98.94 409 GLU A O 1
ATOM 3049 N N . ARG A 1 410 ? 14.719 22.422 -4.066 1 98.75 410 ARG A N 1
ATOM 3050 C CA . ARG A 1 410 ? 14.516 22.984 -5.398 1 98.75 410 ARG A CA 1
ATOM 3051 C C . ARG A 1 410 ? 15.773 22.844 -6.254 1 98.75 410 ARG A C 1
ATOM 3053 O O . ARG A 1 410 ? 16.891 23.047 -5.766 1 98.75 410 ARG A O 1
ATOM 3060 N N . VAL A 1 411 ? 15.531 22.406 -7.465 1 97.44 411 VAL A N 1
ATOM 3061 C CA . VAL A 1 411 ? 16.656 22.297 -8.391 1 97.44 411 VAL A CA 1
ATOM 3062 C C . VAL A 1 411 ? 16.391 23.141 -9.633 1 97.44 411 VAL A C 1
ATOM 3064 O O . VAL A 1 411 ? 15.234 23.266 -10.062 1 97.44 411 VAL A O 1
ATOM 3067 N N . ASP A 1 412 ? 17.375 23.891 -10.125 1 85.81 412 ASP A N 1
ATOM 3068 C CA . ASP A 1 412 ? 17.234 24.719 -11.328 1 85.81 412 ASP A CA 1
ATOM 3069 C C . ASP A 1 412 ? 17.469 23.891 -12.586 1 85.81 412 ASP A C 1
ATOM 3071 O O . ASP A 1 412 ? 18.578 23.406 -12.836 1 85.81 412 ASP A O 1
ATOM 3075 N N . GLY A 1 413 ? 16.469 23.281 -13.078 1 71.19 413 GLY A N 1
ATOM 3076 C CA . GLY A 1 413 ? 16.453 22.406 -14.242 1 71.19 413 GLY A CA 1
ATOM 3077 C C . GLY A 1 413 ? 17.078 23.031 -15.469 1 71.19 413 GLY A C 1
ATOM 3078 O O . GLY A 1 413 ? 17.312 24.25 -15.508 1 71.19 413 GLY A O 1
ATOM 3079 N N . MET B 1 1 ? 25.828 0.742 -5.32 1 61.62 1 MET B N 1
ATOM 3080 C CA . MET B 1 1 ? 24.516 0.737 -4.691 1 61.62 1 MET B CA 1
ATOM 3081 C C . MET B 1 1 ? 24.484 -0.187 -3.48 1 61.62 1 MET B C 1
ATOM 3083 O O . MET B 1 1 ? 25.234 -1.165 -3.424 1 61.62 1 MET B O 1
ATOM 3087 N N . ALA B 1 2 ? 23.797 0.202 -2.445 1 84.56 2 ALA B N 1
ATOM 3088 C CA . ALA B 1 2 ? 23.781 -0.601 -1.225 1 84.56 2 ALA B CA 1
ATOM 3089 C C . ALA B 1 2 ? 23.047 -1.916 -1.441 1 84.56 2 ALA B C 1
ATOM 3091 O O . ALA B 1 2 ? 22.219 -2.031 -2.355 1 84.56 2 ALA B O 1
ATOM 3092 N N . GLU B 1 3 ? 23.531 -2.951 -0.847 1 95.62 3 GLU B N 1
ATOM 3093 C CA . GLU B 1 3 ? 22.906 -4.262 -0.954 1 95.62 3 GLU B CA 1
ATOM 3094 C C . GLU B 1 3 ? 21.812 -4.438 0.1 1 95.62 3 GLU B C 1
ATOM 3096 O O . GLU B 1 3 ? 21.938 -3.926 1.216 1 95.62 3 GLU B O 1
ATOM 3101 N N . ALA B 1 4 ? 20.75 -5.016 -0.305 1 98.75 4 ALA B N 1
ATOM 3102 C CA . ALA B 1 4 ? 19.719 -5.461 0.631 1 98.75 4 ALA B CA 1
ATOM 3103 C C . ALA B 1 4 ? 19.797 -6.965 0.865 1 98.75 4 ALA B C 1
ATOM 3105 O O . ALA B 1 4 ? 19.641 -7.758 -0.067 1 98.75 4 ALA B O 1
ATOM 3106 N N . TYR B 1 5 ? 20 -7.363 2.092 1 98.88 5 TYR B N 1
ATOM 3107 C CA . TYR B 1 5 ? 20.172 -8.773 2.42 1 98.88 5 TYR B CA 1
ATOM 3108 C C . TYR B 1 5 ? 18.938 -9.336 3.102 1 98.88 5 TYR B C 1
ATOM 3110 O O . TYR B 1 5 ? 18.312 -8.664 3.92 1 98.88 5 TYR B O 1
ATOM 3118 N N . VAL B 1 6 ? 18.578 -10.516 2.66 1 98.88 6 VAL B N 1
ATOM 3119 C CA . VAL B 1 6 ? 17.625 -11.312 3.42 1 98.88 6 VAL B CA 1
ATOM 3120 C C . VAL B 1 6 ? 18.328 -11.984 4.598 1 98.88 6 VAL B C 1
ATOM 3122 O O . VAL B 1 6 ? 19.312 -12.711 4.414 1 98.88 6 VAL B O 1
ATOM 3125 N N . VAL B 1 7 ? 17.844 -11.727 5.773 1 98.56 7 VAL B N 1
ATOM 3126 C CA . VAL B 1 7 ? 18.453 -12.234 6.996 1 98.56 7 VAL B CA 1
ATOM 3127 C C . VAL B 1 7 ? 17.625 -13.391 7.539 1 98.56 7 VAL B C 1
ATOM 3129 O O . VAL B 1 7 ? 18.172 -14.391 8.016 1 98.56 7 VAL B O 1
ATOM 3132 N N . ASP B 1 8 ? 16.359 -13.234 7.508 1 98.62 8 ASP B N 1
ATOM 3133 C CA . ASP B 1 8 ? 15.414 -14.242 7.996 1 98.62 8 ASP B CA 1
ATOM 3134 C C . ASP B 1 8 ? 14.117 -14.219 7.191 1 98.62 8 ASP B C 1
ATOM 3136 O O . ASP B 1 8 ? 13.742 -13.188 6.633 1 98.62 8 ASP B O 1
ATOM 3140 N N . ALA B 1 9 ? 13.539 -15.383 6.996 1 98.81 9 ALA B N 1
ATOM 3141 C CA . ALA B 1 9 ? 12.273 -15.547 6.273 1 98.81 9 ALA B CA 1
ATOM 3142 C C . ALA B 1 9 ? 11.414 -16.625 6.922 1 98.81 9 ALA B C 1
ATOM 3144 O O . ALA B 1 9 ? 11.789 -17.797 6.945 1 98.81 9 ALA B O 1
ATOM 3145 N N . ILE B 1 10 ? 10.258 -16.188 7.473 1 98.94 10 ILE B N 1
ATOM 3146 C CA . ILE B 1 10 ? 9.422 -17.125 8.219 1 98.94 10 ILE B CA 1
ATOM 3147 C C . ILE B 1 10 ? 7.961 -16.938 7.836 1 98.94 10 ILE B C 1
ATOM 3149 O O . ILE B 1 10 ? 7.594 -15.922 7.234 1 98.94 10 ILE B O 1
ATOM 3153 N N . ARG B 1 11 ? 7.156 -17.875 8.133 1 98.94 11 ARG B N 1
ATOM 3154 C CA . ARG B 1 11 ? 5.742 -17.875 7.785 1 98.94 11 ARG B CA 1
ATOM 3155 C C . ARG B 1 11 ? 4.922 -18.672 8.789 1 98.94 11 ARG B C 1
ATOM 3157 O O . ARG B 1 11 ? 5.477 -19.469 9.555 1 98.94 11 ARG B O 1
ATOM 3164 N N . THR B 1 12 ? 3.646 -18.453 8.812 1 98.88 12 THR B N 1
ATOM 3165 C CA . THR B 1 12 ? 2.713 -19.328 9.508 1 98.88 12 THR B CA 1
ATOM 3166 C C . THR B 1 12 ? 2.416 -20.578 8.68 1 98.88 12 THR B C 1
ATOM 3168 O O . THR B 1 12 ? 2.723 -20.625 7.484 1 98.88 12 THR B O 1
ATOM 3171 N N . PRO B 1 13 ? 1.823 -21.625 9.359 1 98.5 13 PRO B N 1
ATOM 3172 C CA . PRO B 1 13 ? 1.169 -22.625 8.516 1 98.5 13 PRO B CA 1
ATOM 3173 C C . PRO B 1 13 ? 0.049 -22.047 7.66 1 98.5 13 PRO B C 1
ATOM 3175 O O . PRO B 1 13 ? -0.547 -21.031 8.031 1 98.5 13 PRO B O 1
ATOM 3178 N N . ARG B 1 14 ? -0.145 -22.641 6.504 1 98.25 14 ARG B N 1
ATOM 3179 C CA . ARG B 1 14 ? -1.295 -22.297 5.668 1 98.25 14 ARG B CA 1
ATOM 3180 C C . ARG B 1 14 ? -2.488 -23.188 5.996 1 98.25 14 ARG B C 1
ATOM 3182 O O . ARG B 1 14 ? -2.383 -24.422 5.953 1 98.25 14 ARG B O 1
ATOM 3189 N N . ALA B 1 15 ? -3.568 -22.578 6.375 1 98.12 15 ALA B N 1
ATOM 3190 C CA . ALA B 1 15 ? -4.758 -23.328 6.766 1 98.12 15 ALA B CA 1
ATOM 3191 C C . ALA B 1 15 ? -5.926 -23.031 5.832 1 98.12 15 ALA B C 1
ATOM 3193 O O . ALA B 1 15 ? -5.973 -21.969 5.203 1 98.12 15 ALA B O 1
ATOM 3194 N N . ARG B 1 16 ? -6.891 -23.906 5.797 1 96.81 16 ARG B N 1
ATOM 3195 C CA . ARG B 1 16 ? -8.039 -23.75 4.91 1 96.81 16 ARG B CA 1
ATOM 3196 C C . ARG B 1 16 ? -8.742 -22.422 5.16 1 96.81 16 ARG B C 1
ATOM 3198 O O . ARG B 1 16 ? -8.969 -22.047 6.312 1 96.81 16 ARG B O 1
ATOM 3205 N N . GLY B 1 17 ? -9.055 -21.734 4.09 1 96.88 17 GLY B N 1
ATOM 3206 C CA . GLY B 1 17 ? -9.594 -20.375 4.145 1 96.88 17 GLY B CA 1
ATOM 3207 C C . GLY B 1 17 ? -11.102 -20.344 4.266 1 96.88 17 GLY B C 1
ATOM 3208 O O . GLY B 1 17 ? -11.773 -19.625 3.516 1 96.88 17 GLY B O 1
ATOM 3209 N N . ASN B 1 18 ? -11.641 -21.172 5.059 1 95.19 18 ASN B N 1
ATOM 3210 C CA . ASN B 1 18 ? -13.055 -21.188 5.395 1 95.19 18 ASN B CA 1
ATOM 3211 C C . ASN B 1 18 ? -13.281 -21.438 6.883 1 95.19 18 ASN B C 1
ATOM 3213 O O . ASN B 1 18 ? -12.32 -21.5 7.652 1 95.19 18 ASN B O 1
ATOM 3217 N N . LYS B 1 19 ? -14.5 -21.5 7.332 1 93.38 19 LYS B N 1
ATOM 3218 C CA . LYS B 1 19 ? -14.844 -21.531 8.75 1 93.38 19 LYS B CA 1
ATOM 3219 C C . LYS B 1 19 ? -14.273 -22.766 9.43 1 93.38 19 LYS B C 1
ATOM 3221 O O . LYS B 1 19 ? -14.102 -22.797 10.648 1 93.38 19 LYS B O 1
ATOM 3226 N N . ARG B 1 20 ? -13.898 -23.766 8.68 1 94.62 20 ARG B N 1
ATOM 3227 C CA . ARG B 1 20 ? -13.43 -25.031 9.25 1 94.62 20 ARG B CA 1
ATOM 3228 C C . ARG B 1 20 ? -11.906 -25.047 9.344 1 94.62 20 ARG B C 1
ATOM 3230 O O . ARG B 1 20 ? -11.328 -25.953 9.945 1 94.62 20 ARG B O 1
ATOM 3237 N N . GLY B 1 21 ? -11.258 -24.047 8.797 1 97.19 21 GLY B N 1
ATOM 3238 C CA . GLY B 1 21 ? -9.805 -23.984 8.844 1 97.19 21 GLY B CA 1
ATOM 3239 C C . GLY B 1 21 ? -9.258 -23.797 10.242 1 97.19 21 GLY B C 1
ATOM 3240 O O . GLY B 1 21 ? -9.883 -23.125 11.07 1 97.19 21 GLY B O 1
ATOM 3241 N N . SER B 1 22 ? -8.117 -24.297 10.508 1 97.81 22 SER B N 1
ATOM 3242 C CA . SER B 1 22 ? -7.512 -24.297 11.836 1 97.81 22 SER B CA 1
ATOM 3243 C C . SER B 1 22 ? -7.141 -22.875 12.273 1 97.81 22 SER B C 1
ATOM 3245 O O . SER B 1 22 ? -6.938 -22.625 13.461 1 97.81 22 SER B O 1
ATOM 3247 N N . LEU B 1 23 ? -7.039 -21.922 11.344 1 98.12 23 LEU B N 1
ATOM 3248 C CA . LEU B 1 23 ? -6.66 -20.547 11.695 1 98.12 23 LEU B CA 1
ATOM 3249 C C . LEU B 1 23 ? -7.855 -19.609 11.586 1 98.12 23 LEU B C 1
ATOM 3251 O O . LEU B 1 23 ? -7.711 -18.391 11.727 1 98.12 23 LEU B O 1
ATOM 3255 N N . ALA B 1 24 ? -9.047 -20.188 11.336 1 97.19 24 ALA B N 1
ATOM 3256 C CA . ALA B 1 24 ? -10.234 -19.391 11.047 1 97.19 24 ALA B CA 1
ATOM 3257 C C . ALA B 1 24 ? -10.594 -18.5 12.234 1 97.19 24 ALA B C 1
ATOM 3259 O O . ALA B 1 24 ? -11.195 -17.438 12.055 1 97.19 24 ALA B O 1
ATOM 3260 N N . ASP B 1 25 ? -10.211 -18.859 13.414 1 96.19 25 ASP B N 1
ATOM 3261 C CA . ASP B 1 25 ? -10.594 -18.094 14.594 1 96.19 25 ASP B CA 1
ATOM 3262 C C . ASP B 1 25 ? -9.445 -17.203 15.078 1 96.19 25 ASP B C 1
ATOM 3264 O O . ASP B 1 25 ? -9.539 -16.562 16.125 1 96.19 25 ASP B O 1
ATOM 3268 N N . VAL B 1 26 ? -8.352 -17.141 14.383 1 97.56 26 VAL B N 1
ATOM 3269 C CA . VAL B 1 26 ? -7.211 -16.297 14.727 1 97.56 26 VAL B CA 1
ATOM 3270 C C . VAL B 1 26 ? -7.281 -14.992 13.945 1 97.56 26 VAL B C 1
ATOM 3272 O O . VAL B 1 26 ? -7.375 -15 12.711 1 97.56 26 VAL B O 1
ATOM 3275 N N . HIS B 1 27 ? -7.301 -13.844 14.688 1 96.69 27 HIS B N 1
ATOM 3276 C CA . HIS B 1 27 ? -7.297 -12.547 14.023 1 96.69 27 HIS B CA 1
ATOM 3277 C C . HIS B 1 27 ? -6.047 -12.367 13.164 1 96.69 27 HIS B C 1
ATOM 3279 O O . HIS B 1 27 ? -4.941 -12.703 13.594 1 96.69 27 HIS B O 1
ATOM 3285 N N . PRO B 1 28 ? -6.191 -11.914 11.945 1 97.94 28 PRO B N 1
ATOM 3286 C CA . PRO B 1 28 ? -5.023 -11.789 11.062 1 97.94 28 PRO B CA 1
ATOM 3287 C C . PRO B 1 28 ? -3.908 -10.953 11.688 1 97.94 28 PRO B C 1
ATOM 3289 O O . PRO B 1 28 ? -2.729 -11.195 11.43 1 97.94 28 PRO B O 1
ATOM 3292 N N . GLN B 1 29 ? -4.219 -9.945 12.492 1 97.88 29 GLN B N 1
ATOM 3293 C CA . GLN B 1 29 ? -3.219 -9.164 13.211 1 97.88 29 GLN B CA 1
ATOM 3294 C C . GLN B 1 29 ? -2.369 -10.047 14.117 1 97.88 29 GLN B C 1
ATOM 3296 O O . GLN B 1 29 ? -1.173 -9.805 14.289 1 97.88 29 GLN B O 1
ATOM 3301 N N . GLU B 1 30 ? -3.008 -11.109 14.648 1 98.12 30 GLU B N 1
ATOM 3302 C CA . GLU B 1 30 ? -2.301 -12.023 15.539 1 98.12 30 GLU B CA 1
ATOM 3303 C C . GLU B 1 30 ? -1.388 -12.961 14.742 1 98.12 30 GLU B C 1
ATOM 3305 O O . GLU B 1 30 ? -0.339 -13.375 15.242 1 98.12 30 GLU B O 1
ATOM 3310 N N . LEU B 1 31 ? -1.793 -13.328 13.523 1 98.75 31 LEU B N 1
ATOM 3311 C CA . LEU B 1 31 ? -0.897 -14.094 12.664 1 98.75 31 LEU B CA 1
ATOM 3312 C C . LEU B 1 31 ? 0.404 -13.336 12.422 1 98.75 31 LEU B C 1
ATOM 3314 O O . LEU B 1 31 ? 1.49 -13.906 12.516 1 98.75 31 LEU B O 1
ATOM 3318 N N . VAL B 1 32 ? 0.274 -12.055 12.156 1 98.75 32 VAL B N 1
ATOM 3319 C CA . VAL B 1 32 ? 1.428 -11.188 11.922 1 98.75 32 VAL B CA 1
ATOM 3320 C C . VAL B 1 32 ? 2.24 -11.047 13.203 1 98.75 32 VAL B C 1
ATOM 3322 O O . VAL B 1 32 ? 3.469 -11.172 13.188 1 98.75 32 VAL B O 1
ATOM 3325 N N . ALA B 1 33 ? 1.564 -10.836 14.32 1 98.69 33 ALA B N 1
ATOM 3326 C CA . ALA B 1 33 ? 2.221 -10.609 15.609 1 98.69 33 ALA B CA 1
ATOM 3327 C C . ALA B 1 33 ? 3.105 -11.797 15.984 1 98.69 33 ALA B C 1
ATOM 3329 O O . ALA B 1 33 ? 4.211 -11.617 16.5 1 98.69 33 ALA B O 1
ATOM 3330 N N . GLY B 1 34 ? 2.568 -12.992 15.766 1 98.69 34 GLY B N 1
ATOM 3331 C CA . GLY B 1 34 ? 3.355 -14.18 16.062 1 98.69 34 GLY B CA 1
ATOM 3332 C C . GLY B 1 34 ? 4.664 -14.234 15.289 1 98.69 34 GLY B C 1
ATOM 3333 O O . GLY B 1 34 ? 5.699 -14.602 15.852 1 98.69 34 GLY B O 1
ATOM 3334 N N . LEU B 1 35 ? 4.625 -13.891 14.039 1 98.94 35 LEU B N 1
ATOM 3335 C CA . LEU B 1 35 ? 5.832 -13.883 13.211 1 98.94 35 LEU B CA 1
ATOM 3336 C C . LEU B 1 35 ? 6.789 -12.781 13.656 1 98.94 35 LEU B C 1
ATOM 3338 O O . LEU B 1 35 ? 7.996 -13.008 13.75 1 98.94 35 LEU B O 1
ATOM 3342 N N . LEU B 1 36 ? 6.262 -11.555 13.891 1 98.88 36 LEU B N 1
ATOM 3343 C CA . LEU B 1 36 ? 7.098 -10.445 14.328 1 98.88 36 LEU B CA 1
ATOM 3344 C C . LEU B 1 36 ? 7.828 -10.781 15.625 1 98.88 36 LEU B C 1
ATOM 3346 O O . LEU B 1 36 ? 9.016 -10.484 15.766 1 98.88 36 LEU B O 1
ATOM 3350 N N . ASN B 1 37 ? 7.148 -11.453 16.547 1 98.75 37 ASN B N 1
ATOM 3351 C CA . ASN B 1 37 ? 7.734 -11.773 17.844 1 98.75 37 ASN B CA 1
ATOM 3352 C C . ASN B 1 37 ? 8.766 -12.898 17.719 1 98.75 37 ASN B C 1
ATOM 3354 O O . ASN B 1 37 ? 9.641 -13.023 18.578 1 98.75 37 ASN B O 1
ATOM 3358 N N . GLU B 1 38 ? 8.664 -13.711 16.688 1 98.75 38 GLU B N 1
ATOM 3359 C CA . GLU B 1 38 ? 9.625 -14.797 16.484 1 98.75 38 GLU B CA 1
ATOM 3360 C C . GLU B 1 38 ? 10.961 -14.266 15.992 1 98.75 38 GLU B C 1
ATOM 3362 O O . GLU B 1 38 ? 12.016 -14.836 16.297 1 98.75 38 GLU B O 1
ATOM 3367 N N . LEU B 1 39 ? 11.016 -13.156 15.273 1 98.75 39 LEU B N 1
ATOM 3368 C CA . LEU B 1 39 ? 12.219 -12.633 14.625 1 98.75 39 LEU B CA 1
ATOM 3369 C C . LEU B 1 39 ? 13.297 -12.336 15.656 1 98.75 39 LEU B C 1
ATOM 3371 O O . LEU B 1 39 ? 14.445 -12.75 15.492 1 98.75 39 LEU B O 1
ATOM 3375 N N . PRO B 1 40 ? 12.969 -11.594 16.75 1 98.19 40 PRO B N 1
ATOM 3376 C CA . PRO B 1 40 ? 14.023 -11.297 17.719 1 98.19 40 PRO B CA 1
ATOM 3377 C C . PRO B 1 40 ? 14.484 -12.531 18.5 1 98.19 40 PRO B C 1
ATOM 3379 O O . PRO B 1 40 ? 15.609 -12.555 19.016 1 98.19 40 PRO B O 1
ATOM 3382 N N . LYS B 1 41 ? 13.648 -13.594 18.578 1 97.88 41 LYS B N 1
ATOM 3383 C CA . LYS B 1 41 ? 14.07 -14.836 19.203 1 97.88 41 LYS B CA 1
ATOM 3384 C C . LYS B 1 41 ? 15.141 -15.539 18.359 1 97.88 41 LYS B C 1
ATOM 3386 O O . LYS B 1 41 ? 16.062 -16.141 18.906 1 97.88 41 LYS B O 1
ATOM 3391 N N . ARG B 1 42 ? 15.016 -15.453 17.109 1 97.44 42 ARG B N 1
ATOM 3392 C CA . ARG B 1 42 ? 15.898 -16.141 16.172 1 97.44 42 ARG B CA 1
ATOM 3393 C C . ARG B 1 42 ? 17.141 -15.305 15.898 1 97.44 42 ARG B C 1
ATOM 3395 O O . ARG B 1 42 ? 18.172 -15.844 15.492 1 97.44 42 ARG B O 1
ATOM 3402 N N . ASN B 1 43 ? 16.984 -13.992 16.047 1 97.5 43 ASN B N 1
ATOM 3403 C CA . ASN B 1 43 ? 18.062 -13.031 15.859 1 97.5 43 ASN B CA 1
ATOM 3404 C C . ASN B 1 43 ? 18.375 -12.273 17.141 1 97.5 43 ASN B C 1
ATOM 3406 O O . ASN B 1 43 ? 17.938 -11.141 17.328 1 97.5 43 ASN B O 1
ATOM 3410 N N . LYS B 1 44 ? 19.188 -12.797 18.016 1 94.31 44 LYS B N 1
ATOM 3411 C CA . LYS B 1 44 ? 19.312 -12.422 19.422 1 94.31 44 LYS B CA 1
ATOM 3412 C C . LYS B 1 44 ? 19.828 -10.992 19.562 1 94.31 44 LYS B C 1
ATOM 3414 O O . LYS B 1 44 ? 19.484 -10.297 20.516 1 94.31 44 LYS B O 1
ATOM 3419 N N . ASP B 1 45 ? 20.609 -10.547 18.625 1 95.06 45 ASP B N 1
ATOM 3420 C CA . ASP B 1 45 ? 21.188 -9.211 18.766 1 95.06 45 ASP B CA 1
ATOM 3421 C C . ASP B 1 45 ? 20.359 -8.172 18.031 1 95.06 45 ASP B C 1
ATOM 3423 O O . ASP B 1 45 ? 20.734 -7 17.969 1 95.06 45 ASP B O 1
ATOM 3427 N N . LEU B 1 46 ? 19.25 -8.617 17.578 1 97.62 46 LEU B N 1
ATOM 3428 C CA . LEU B 1 46 ? 18.359 -7.699 16.875 1 97.62 46 LEU B CA 1
ATOM 3429 C C . LEU B 1 46 ? 17.719 -6.711 17.828 1 97.62 46 LEU B C 1
ATOM 3431 O O . LEU B 1 46 ? 17.062 -7.113 18.797 1 97.62 46 LEU B O 1
ATOM 3435 N N . LYS B 1 47 ? 17.953 -5.414 17.641 1 97.56 47 LYS B N 1
ATOM 3436 C CA . LYS B 1 47 ? 17.25 -4.367 18.359 1 97.56 47 LYS B CA 1
ATOM 3437 C C . LYS B 1 47 ? 15.969 -3.957 17.625 1 97.56 47 LYS B C 1
ATOM 3439 O O . LYS B 1 47 ? 16 -3.127 16.719 1 97.56 47 LYS B O 1
ATOM 3444 N N . VAL B 1 48 ? 14.867 -4.387 18.141 1 98.19 48 VAL B N 1
ATOM 3445 C CA . VAL B 1 48 ? 13.578 -4.238 17.484 1 98.19 48 VAL B CA 1
ATOM 3446 C C . VAL B 1 48 ? 13.25 -2.758 17.297 1 98.19 48 VAL B C 1
ATOM 3448 O O . VAL B 1 48 ? 12.641 -2.363 16.312 1 98.19 48 VAL B O 1
ATOM 3451 N N . GLU B 1 49 ? 13.641 -1.907 18.234 1 97.38 49 GLU B N 1
ATOM 3452 C CA . GLU B 1 49 ? 13.344 -0.479 18.188 1 97.38 49 GLU B CA 1
ATOM 3453 C C . GLU B 1 49 ? 14.078 0.207 17.047 1 97.38 49 GLU B C 1
ATOM 3455 O O . GLU B 1 49 ? 13.758 1.343 16.688 1 97.38 49 GLU B O 1
ATOM 3460 N N . LYS B 1 50 ? 15.07 -0.493 16.422 1 97.88 50 LYS B N 1
ATOM 3461 C CA . LYS B 1 50 ? 15.852 0.074 15.328 1 97.88 50 LYS B CA 1
ATOM 3462 C C . LYS B 1 50 ? 15.258 -0.294 13.969 1 97.88 50 LYS B C 1
ATOM 3464 O O . LYS B 1 50 ? 15.703 0.199 12.93 1 97.88 50 LYS B O 1
ATOM 3469 N N . ILE B 1 51 ? 14.227 -1.111 13.984 1 98.75 51 ILE B N 1
ATOM 3470 C CA . ILE B 1 51 ? 13.539 -1.421 12.734 1 98.75 51 ILE B CA 1
ATOM 3471 C C . ILE B 1 51 ? 12.891 -0.156 12.18 1 98.75 51 ILE B C 1
ATOM 3473 O O . ILE B 1 51 ? 12.078 0.481 12.852 1 98.75 51 ILE B O 1
ATOM 3477 N N . ASN B 1 52 ? 13.281 0.162 10.961 1 98.75 52 ASN B N 1
ATOM 3478 C CA . ASN B 1 52 ? 12.836 1.414 10.352 1 98.75 52 ASN B CA 1
ATOM 3479 C C . ASN B 1 52 ? 11.352 1.372 10 1 98.75 52 ASN B C 1
ATOM 3481 O O . ASN B 1 52 ? 10.68 2.402 10.023 1 98.75 52 ASN B O 1
ATOM 3485 N N . ASP B 1 53 ? 10.867 0.179 9.602 1 98.88 53 ASP B N 1
ATOM 3486 C CA . ASP B 1 53 ? 9.484 0.066 9.141 1 98.88 53 ASP B CA 1
ATOM 3487 C C . ASP B 1 53 ? 9.07 -1.397 9.016 1 98.88 53 ASP B C 1
ATOM 3489 O O . ASP B 1 53 ? 9.914 -2.287 8.93 1 98.88 53 ASP B O 1
ATOM 3493 N N . VAL B 1 54 ? 7.781 -1.646 9.125 1 98.94 54 VAL B N 1
ATOM 3494 C CA . VAL B 1 54 ? 7.156 -2.922 8.789 1 98.94 54 VAL B CA 1
ATOM 3495 C C . VAL B 1 54 ? 6.211 -2.74 7.602 1 98.94 54 VAL B C 1
ATOM 3497 O O . VAL B 1 54 ? 5.266 -1.954 7.672 1 98.94 54 VAL B O 1
ATOM 3500 N N . ILE B 1 55 ? 6.496 -3.455 6.504 1 99 55 ILE B N 1
ATOM 3501 C CA . ILE B 1 55 ? 5.715 -3.33 5.281 1 99 55 ILE B CA 1
ATOM 3502 C C . ILE B 1 55 ? 5.004 -4.648 4.984 1 99 55 ILE B C 1
ATOM 3504 O O . ILE B 1 55 ? 5.652 -5.672 4.758 1 99 55 ILE B O 1
ATOM 3508 N N . LEU B 1 56 ? 3.652 -4.633 4.93 1 98.94 56 LEU B N 1
ATOM 3509 C CA . LEU B 1 56 ? 2.926 -5.883 4.727 1 98.94 56 LEU B CA 1
ATOM 3510 C C . LEU B 1 56 ? 1.954 -5.762 3.559 1 98.94 56 LEU B C 1
ATOM 3512 O O . LEU B 1 56 ? 1.291 -4.73 3.4 1 98.94 56 LEU B O 1
ATOM 3516 N N . GLY B 1 57 ? 1.934 -6.801 2.734 1 98.88 57 GLY B N 1
ATOM 3517 C CA . GLY B 1 57 ? 0.894 -6.945 1.729 1 98.88 57 GLY B CA 1
ATOM 3518 C C . GLY B 1 57 ? -0.41 -7.484 2.291 1 98.88 57 GLY B C 1
ATOM 3519 O O . GLY B 1 57 ? -0.405 -8.383 3.135 1 98.88 57 GLY B O 1
ATOM 3520 N N . CYS B 1 58 ? -1.496 -6.953 1.891 1 98.75 58 CYS B N 1
ATOM 3521 C CA . CYS B 1 58 ? -2.85 -7.422 2.172 1 98.75 58 CYS B CA 1
ATOM 3522 C C . CYS B 1 58 ? -3.812 -7 1.067 1 98.75 58 CYS B C 1
ATOM 3524 O O . CYS B 1 58 ? -3.869 -5.824 0.702 1 98.75 58 CYS B O 1
ATOM 3526 N N . VAL B 1 59 ? -4.586 -7.98 0.569 1 97.88 59 VAL B N 1
ATOM 3527 C CA . VAL B 1 59 ? -5.383 -7.715 -0.623 1 97.88 59 VAL B CA 1
ATOM 3528 C C . VAL B 1 59 ? -6.762 -7.199 -0.216 1 97.88 59 VAL B C 1
ATOM 3530 O O . VAL B 1 59 ? -7.184 -6.125 -0.651 1 97.88 59 VAL B O 1
ATOM 3533 N N . THR B 1 60 ? -7.465 -7.992 0.596 1 96.06 60 THR B N 1
ATOM 3534 C CA . THR B 1 60 ? -8.828 -7.645 0.988 1 96.06 60 THR B CA 1
ATOM 3535 C C . THR B 1 60 ? -8.828 -6.867 2.301 1 96.06 60 THR B C 1
ATOM 3537 O O . THR B 1 60 ? -9 -7.453 3.373 1 96.06 60 THR B O 1
ATOM 3540 N N . GLN B 1 61 ? -8.703 -5.555 2.219 1 95.94 61 GLN B N 1
ATOM 3541 C CA . GLN B 1 61 ? -8.516 -4.707 3.393 1 95.94 61 GLN B CA 1
ATOM 3542 C C . GLN B 1 61 ? -9.859 -4.227 3.945 1 95.94 61 GLN B C 1
ATOM 3544 O O . GLN B 1 61 ? -10.125 -3.025 3.979 1 95.94 61 GLN B O 1
ATOM 3549 N N . VAL B 1 62 ? -10.656 -5.109 4.465 1 93.31 62 VAL B N 1
ATOM 3550 C CA . VAL B 1 62 ? -11.953 -4.828 5.074 1 93.31 62 VAL B CA 1
ATOM 3551 C C . VAL B 1 62 ? -12.117 -5.656 6.344 1 93.31 62 VAL B C 1
ATOM 3553 O O . VAL B 1 62 ? -11.406 -6.648 6.543 1 93.31 62 VAL B O 1
ATOM 3556 N N . GLY B 1 63 ? -13.008 -5.238 7.215 1 92.12 63 GLY B N 1
ATOM 3557 C CA . GLY B 1 63 ? -13.242 -5.988 8.438 1 92.12 63 GLY B CA 1
ATOM 3558 C C . GLY B 1 63 ? -11.992 -6.184 9.266 1 92.12 63 GLY B C 1
ATOM 3559 O O . GLY B 1 63 ? -11.297 -5.215 9.594 1 92.12 63 GLY B O 1
ATOM 3560 N N . ASP B 1 64 ? -11.625 -7.453 9.5 1 94.12 64 ASP B N 1
ATOM 3561 C CA . ASP B 1 64 ? -10.5 -7.773 10.383 1 94.12 64 ASP B CA 1
ATOM 3562 C C . ASP B 1 64 ? -9.172 -7.441 9.719 1 94.12 64 ASP B C 1
ATOM 3564 O O . ASP B 1 64 ? -8.133 -7.406 10.383 1 94.12 64 ASP B O 1
ATOM 3568 N N . GLN B 1 65 ? -9.234 -7.168 8.414 1 96.06 65 GLN B N 1
ATOM 3569 C CA . GLN B 1 65 ? -8.031 -6.816 7.672 1 96.06 65 GLN B CA 1
ATOM 3570 C C . GLN B 1 65 ? -8.062 -5.359 7.219 1 96.06 65 GLN B C 1
ATOM 3572 O O . GLN B 1 65 ? -7.277 -4.949 6.363 1 96.06 65 GLN B O 1
ATOM 3577 N N . ALA B 1 66 ? -8.992 -4.582 7.805 1 93.06 66 ALA B N 1
ATOM 3578 C CA . ALA B 1 66 ? -9.195 -3.195 7.395 1 93.06 66 ALA B CA 1
ATOM 3579 C C . ALA B 1 66 ? -8.055 -2.303 7.875 1 93.06 66 ALA B C 1
ATOM 3581 O O . ALA B 1 66 ? -7.262 -2.707 8.727 1 93.06 66 ALA B O 1
ATOM 3582 N N . ALA B 1 67 ? -8.023 -1.102 7.305 1 91.5 67 ALA B N 1
ATOM 3583 C CA . ALA B 1 67 ? -7.105 -0.033 7.699 1 91.5 67 ALA B CA 1
ATOM 3584 C C . ALA B 1 67 ? -5.656 -0.42 7.414 1 91.5 67 ALA B C 1
ATOM 3586 O O . ALA B 1 67 ? -5.355 -1.004 6.371 1 91.5 67 ALA B O 1
ATOM 3587 N N . CYS B 1 68 ? -4.668 -0.153 8.203 1 95.94 68 CYS B N 1
ATOM 3588 C CA . CYS B 1 68 ? -3.244 -0.419 8.039 1 95.94 68 CYS B CA 1
ATOM 3589 C C . CYS B 1 68 ? -2.814 -1.618 8.875 1 95.94 68 CYS B C 1
ATOM 3591 O O . CYS B 1 68 ? -2.256 -1.453 9.961 1 95.94 68 CYS B O 1
ATOM 3593 N N . ILE B 1 69 ? -2.996 -2.799 8.352 1 97.5 69 ILE B N 1
ATOM 3594 C CA . ILE B 1 69 ? -2.805 -4.023 9.117 1 97.5 69 ILE B CA 1
ATOM 3595 C C . ILE B 1 69 ? -1.328 -4.18 9.477 1 97.5 69 ILE B C 1
ATOM 3597 O O . ILE B 1 69 ? -0.989 -4.863 10.445 1 97.5 69 ILE B O 1
ATOM 3601 N N . ALA B 1 70 ? -0.454 -3.592 8.734 1 98.69 70 ALA B N 1
ATOM 3602 C CA . ALA B 1 70 ? 0.964 -3.637 9.078 1 98.69 70 ALA B CA 1
ATOM 3603 C C . ALA B 1 70 ? 1.221 -2.973 10.43 1 98.69 70 ALA B C 1
ATOM 3605 O O . ALA B 1 70 ? 1.863 -3.557 11.305 1 98.69 70 ALA B O 1
ATOM 3606 N N . ARG B 1 71 ? 0.714 -1.732 10.594 1 98.31 71 ARG B N 1
ATOM 3607 C CA . ARG B 1 71 ? 0.88 -1.043 11.875 1 98.31 71 ARG B CA 1
ATOM 3608 C C . ARG B 1 71 ? 0.17 -1.79 12.992 1 98.31 71 ARG B C 1
ATOM 3610 O O . ARG B 1 71 ? 0.695 -1.898 14.102 1 98.31 71 ARG B O 1
ATOM 3617 N N . TYR B 1 72 ? -1.002 -2.322 12.703 1 96.75 72 TYR B N 1
ATOM 3618 C CA . TYR B 1 72 ? -1.772 -3.014 13.734 1 96.75 72 TYR B CA 1
ATOM 3619 C C . TYR B 1 72 ? -1.121 -4.34 14.102 1 96.75 72 TYR B C 1
ATOM 3621 O O . TYR B 1 72 ? -1.237 -4.801 15.242 1 96.75 72 TYR B O 1
ATOM 3629 N N . GLY B 1 73 ? -0.448 -4.938 13.094 1 98 73 GLY B N 1
ATOM 3630 C CA . GLY B 1 73 ? 0.367 -6.094 13.422 1 98 73 GLY B CA 1
ATOM 3631 C C . GLY B 1 73 ? 1.488 -5.773 14.398 1 98 73 GLY B C 1
ATOM 3632 O O . GLY B 1 73 ? 1.76 -6.551 15.312 1 98 73 GLY B O 1
ATOM 3633 N N . VAL B 1 74 ? 2.16 -4.629 14.211 1 98.62 74 VAL B N 1
ATOM 3634 C CA . VAL B 1 74 ? 3.211 -4.164 15.109 1 98.62 74 VAL B CA 1
ATOM 3635 C C . VAL B 1 74 ? 2.643 -3.965 16.516 1 98.62 74 VAL B C 1
ATOM 3637 O O . VAL B 1 74 ? 3.252 -4.375 17.5 1 98.62 74 VAL B O 1
ATOM 3640 N N . MET B 1 75 ? 1.475 -3.371 16.594 1 97.25 75 MET B N 1
ATOM 3641 C CA . MET B 1 75 ? 0.82 -3.129 17.875 1 97.25 75 MET B CA 1
ATOM 3642 C C . MET B 1 75 ? 0.407 -4.441 18.531 1 97.25 75 MET B C 1
ATOM 3644 O O . MET B 1 75 ? 0.574 -4.617 19.75 1 97.25 75 MET B O 1
ATOM 3648 N N . ALA B 1 76 ? -0.146 -5.352 17.703 1 97.5 76 ALA B N 1
ATOM 3649 C CA . ALA B 1 76 ? -0.542 -6.656 18.219 1 97.5 76 ALA B CA 1
ATOM 3650 C C . ALA B 1 76 ? 0.657 -7.406 18.781 1 97.5 76 ALA B C 1
ATOM 3652 O O . ALA B 1 76 ? 0.521 -8.172 19.75 1 97.5 76 ALA B O 1
ATOM 3653 N N . ALA B 1 77 ? 1.832 -7.152 18.234 1 98.5 77 ALA B N 1
ATOM 3654 C CA . ALA B 1 77 ? 3.064 -7.793 18.688 1 98.5 77 ALA B CA 1
ATOM 3655 C C . ALA B 1 77 ? 3.613 -7.113 19.938 1 98.5 77 ALA B C 1
ATOM 3657 O O . ALA B 1 77 ? 4.555 -7.609 20.562 1 98.5 77 ALA B O 1
ATOM 3658 N N . HIS B 1 78 ? 3.066 -5.957 20.297 1 97.69 78 HIS B N 1
ATOM 3659 C CA . HIS B 1 78 ? 3.541 -5.141 21.406 1 97.69 78 HIS B CA 1
ATOM 3660 C C . HIS B 1 78 ? 5 -4.734 21.203 1 97.69 78 HIS B C 1
ATOM 3662 O O . HIS B 1 78 ? 5.777 -4.719 22.156 1 97.69 78 HIS B O 1
ATOM 3668 N N . TRP B 1 79 ? 5.379 -4.535 19.969 1 98.5 79 TRP B N 1
ATOM 3669 C CA . TRP B 1 79 ? 6.695 -3.982 19.672 1 98.5 79 TRP B CA 1
ATOM 3670 C C . TRP B 1 79 ? 6.801 -2.537 20.141 1 98.5 79 TRP B C 1
ATOM 3672 O O . TRP B 1 79 ? 5.785 -1.898 20.438 1 98.5 79 TRP B O 1
ATOM 3682 N N . PRO B 1 80 ? 8.047 -2.031 20.266 1 98 80 PRO B N 1
ATOM 3683 C CA . PRO B 1 80 ? 8.203 -0.631 20.672 1 98 80 PRO B CA 1
ATOM 3684 C C . PRO B 1 80 ? 7.398 0.325 19.797 1 98 80 PRO B C 1
ATOM 3686 O O . PRO B 1 80 ? 7.305 0.128 18.578 1 98 80 PRO B O 1
ATOM 3689 N N . GLN B 1 81 ? 6.781 1.358 20.391 1 96.12 81 GLN B N 1
ATOM 3690 C CA . GLN B 1 81 ? 5.875 2.289 19.719 1 96.12 81 GLN B CA 1
ATOM 3691 C C . GLN B 1 81 ? 6.578 3.031 18.594 1 96.12 81 GLN B C 1
ATOM 3693 O O . GLN B 1 81 ? 5.926 3.555 17.688 1 96.12 81 GLN B O 1
ATOM 3698 N N . GLU B 1 82 ? 7.906 3.07 18.594 1 97 82 GLU B N 1
ATOM 3699 C CA . GLU B 1 82 ? 8.703 3.797 17.609 1 97 82 GLU B CA 1
ATOM 3700 C C . GLU B 1 82 ? 8.672 3.1 16.25 1 97 82 GLU B C 1
ATOM 3702 O O . GLU B 1 82 ? 9.031 3.697 15.242 1 97 82 GLU B O 1
ATOM 3707 N N . VAL B 1 83 ? 8.266 1.8 16.25 1 98.62 83 VAL B N 1
ATOM 3708 C CA . VAL B 1 83 ? 8.297 1.031 15.008 1 98.62 83 VAL B CA 1
ATOM 3709 C C . VAL B 1 83 ? 7.004 1.27 14.227 1 98.62 83 VAL B C 1
ATOM 3711 O O . VAL B 1 83 ? 5.922 0.89 14.672 1 98.62 83 VAL B O 1
ATOM 3714 N N . PRO B 1 84 ? 7.094 1.939 13.078 1 98.75 84 PRO B N 1
ATOM 3715 C CA . PRO B 1 84 ? 5.914 2.174 12.242 1 98.75 84 PRO B CA 1
ATOM 3716 C C . PRO B 1 84 ? 5.598 0.997 11.32 1 98.75 84 PRO B C 1
ATOM 3718 O O . PRO B 1 84 ? 6.172 -0.084 11.477 1 98.75 84 PRO B O 1
ATOM 3721 N N . GLY B 1 85 ? 4.566 1.19 10.469 1 98.81 85 GLY B N 1
ATOM 3722 C CA . GLY B 1 85 ? 4.207 0.203 9.461 1 98.81 85 GLY B CA 1
ATOM 3723 C C . GLY B 1 85 ? 3.238 0.736 8.422 1 98.81 85 GLY B C 1
ATOM 3724 O O . GLY B 1 85 ? 2.49 1.679 8.688 1 98.81 85 GLY B O 1
ATOM 3725 N N . TYR B 1 86 ? 3.279 0.17 7.188 1 98.88 86 TYR B N 1
ATOM 3726 C CA . TYR B 1 86 ? 2.264 0.496 6.195 1 98.88 86 TYR B CA 1
ATOM 3727 C C . TYR B 1 86 ? 1.93 -0.718 5.336 1 98.88 86 TYR B C 1
ATOM 3729 O O . TYR B 1 86 ? 2.709 -1.672 5.27 1 98.88 86 TYR B O 1
ATOM 3737 N N . THR B 1 87 ? 0.767 -0.688 4.785 1 98.88 87 THR B N 1
ATOM 3738 C CA . THR B 1 87 ? 0.229 -1.818 4.035 1 98.88 87 THR B CA 1
ATOM 3739 C C . THR B 1 87 ? 0.223 -1.519 2.539 1 98.88 87 THR B C 1
ATOM 3741 O O . THR B 1 87 ? -0.017 -0.382 2.129 1 98.88 87 THR B O 1
ATOM 3744 N N . VAL B 1 88 ? 0.551 -2.553 1.698 1 98.88 88 VAL B N 1
ATOM 3745 C CA . VAL B 1 88 ? 0.525 -2.398 0.247 1 98.88 88 VAL B CA 1
ATOM 3746 C C . VAL B 1 88 ? -0.469 -3.385 -0.36 1 98.88 88 VAL B C 1
ATOM 3748 O O . VAL B 1 88 ? -0.734 -4.441 0.216 1 98.88 88 VAL B O 1
ATOM 3751 N N . ASN B 1 89 ? -1.045 -2.98 -1.481 1 98.75 89 ASN B N 1
ATOM 3752 C CA . ASN B 1 89 ? -1.973 -3.824 -2.229 1 98.75 89 ASN B CA 1
ATOM 3753 C C . ASN B 1 89 ? -1.639 -3.842 -3.717 1 98.75 89 ASN B C 1
ATOM 3755 O O . ASN B 1 89 ? -1.9 -2.869 -4.43 1 98.75 89 ASN B O 1
ATOM 3759 N N . ARG B 1 90 ? -0.997 -4.891 -4.168 1 98.69 90 ARG B N 1
ATOM 3760 C CA . ARG B 1 90 ? -0.854 -5.254 -5.574 1 98.69 90 ARG B CA 1
ATOM 3761 C C . ARG B 1 90 ? -1.454 -6.629 -5.848 1 98.69 90 ARG B C 1
ATOM 3763 O O . ARG B 1 90 ? -0.796 -7.496 -6.43 1 98.69 90 ARG B O 1
ATOM 3770 N N . PHE B 1 91 ? -2.639 -6.84 -5.277 1 97.56 91 PHE B N 1
ATOM 3771 C CA . PHE B 1 91 ? -3.342 -8.117 -5.363 1 97.56 91 PHE B CA 1
ATOM 3772 C C . PHE B 1 91 ? -2.434 -9.266 -4.945 1 97.56 91 PHE B C 1
ATOM 3774 O O . PHE B 1 91 ? -1.84 -9.234 -3.867 1 97.56 91 PHE B O 1
ATOM 3781 N N . CYS B 1 92 ? -2.34 -10.297 -5.781 1 97.5 92 CYS B N 1
ATOM 3782 C CA . CYS B 1 92 ? -1.6 -11.508 -5.445 1 97.5 92 CYS B CA 1
ATOM 3783 C C . CYS B 1 92 ? -0.119 -11.203 -5.254 1 97.5 92 CYS B C 1
ATOM 3785 O O . CYS B 1 92 ? 0.595 -11.969 -4.602 1 97.5 92 CYS B O 1
ATOM 3787 N N . GLY B 1 93 ? 0.343 -10.109 -5.789 1 98.62 93 GLY B N 1
ATOM 3788 C CA . GLY B 1 93 ? 1.762 -9.789 -5.719 1 98.62 93 GLY B CA 1
ATOM 3789 C C . GLY B 1 93 ? 2.131 -8.969 -4.5 1 98.62 93 GLY B C 1
ATOM 3790 O O . GLY B 1 93 ? 3.287 -8.562 -4.344 1 98.62 93 GLY B O 1
ATOM 3791 N N . SER B 1 94 ? 1.223 -8.75 -3.553 1 98.88 94 SER B N 1
ATOM 3792 C CA . SER B 1 94 ? 1.371 -7.773 -2.475 1 98.88 94 SER B CA 1
ATOM 3793 C C . SER B 1 94 ? 2.531 -8.141 -1.555 1 98.88 94 SER B C 1
ATOM 3795 O O . SER B 1 94 ? 3.293 -7.266 -1.134 1 98.88 94 SER B O 1
ATOM 3797 N N . GLY B 1 95 ? 2.631 -9.414 -1.184 1 98.88 95 GLY B N 1
ATOM 3798 C CA . GLY B 1 95 ? 3.711 -9.828 -0.301 1 98.88 95 GLY B CA 1
ATOM 3799 C C . GLY B 1 95 ? 5.086 -9.602 -0.896 1 98.88 95 GLY B C 1
ATOM 3800 O O . GLY B 1 95 ? 6.008 -9.164 -0.199 1 98.88 95 GLY B O 1
ATOM 3801 N N . LEU B 1 96 ? 5.254 -9.914 -2.184 1 98.94 96 LEU B N 1
ATOM 3802 C CA . LEU B 1 96 ? 6.535 -9.695 -2.846 1 98.94 96 LEU B CA 1
ATOM 3803 C C . LEU B 1 96 ? 6.785 -8.211 -3.07 1 98.94 96 LEU B C 1
ATOM 3805 O O . LEU B 1 96 ? 7.926 -7.746 -3.006 1 98.94 96 LEU B O 1
ATOM 3809 N N . GLN B 1 97 ? 5.691 -7.48 -3.334 1 98.94 97 GLN B N 1
ATOM 3810 C CA . GLN B 1 97 ? 5.809 -6.027 -3.443 1 98.94 97 GLN B CA 1
ATOM 3811 C C . GLN B 1 97 ? 6.371 -5.426 -2.16 1 98.94 97 GLN B C 1
ATOM 3813 O O . GLN B 1 97 ? 7.227 -4.539 -2.207 1 98.94 97 GLN B O 1
ATOM 3818 N N . ALA B 1 98 ? 5.848 -5.891 -1.033 1 98.94 98 ALA B N 1
ATOM 3819 C CA . ALA B 1 98 ? 6.344 -5.414 0.257 1 98.94 98 ALA B CA 1
ATOM 3820 C C . ALA B 1 98 ? 7.84 -5.668 0.399 1 98.94 98 ALA B C 1
ATOM 3822 O O . ALA B 1 98 ? 8.578 -4.797 0.862 1 98.94 98 ALA B O 1
ATOM 3823 N N . VAL B 1 99 ? 8.305 -6.82 0.002 1 98.94 99 VAL B N 1
ATOM 3824 C CA . VAL B 1 99 ? 9.711 -7.176 0.08 1 98.94 99 VAL B CA 1
ATOM 3825 C C . VAL B 1 99 ? 10.523 -6.281 -0.854 1 98.94 99 VAL B C 1
ATOM 3827 O O . VAL B 1 99 ? 11.594 -5.797 -0.484 1 98.94 99 VAL B O 1
ATOM 3830 N N . ASN B 1 100 ? 10.008 -6.078 -2.07 1 98.94 100 ASN B N 1
ATOM 3831 C CA . ASN B 1 100 ? 10.695 -5.215 -3.027 1 98.94 100 ASN B CA 1
ATOM 3832 C C . ASN B 1 100 ? 10.781 -3.779 -2.523 1 98.94 100 ASN B C 1
ATOM 3834 O O . ASN B 1 100 ? 11.797 -3.107 -2.723 1 98.94 100 ASN B O 1
ATOM 3838 N N . ASP B 1 101 ? 9.672 -3.287 -1.888 1 98.94 101 ASP B N 1
ATOM 3839 C CA . ASP B 1 101 ? 9.711 -1.95 -1.302 1 98.94 101 ASP B CA 1
ATOM 3840 C C . ASP B 1 101 ? 10.82 -1.849 -0.25 1 98.94 101 ASP B C 1
ATOM 3842 O O . ASP B 1 101 ? 11.594 -0.891 -0.246 1 98.94 101 ASP B O 1
ATOM 3846 N N . ALA B 1 102 ? 10.852 -2.822 0.628 1 98.94 102 ALA B N 1
ATOM 3847 C CA . ALA B 1 102 ? 11.875 -2.842 1.672 1 98.94 102 ALA B CA 1
ATOM 3848 C C . ALA B 1 102 ? 13.273 -2.838 1.067 1 98.94 102 ALA B C 1
ATOM 3850 O O . ALA B 1 102 ? 14.156 -2.102 1.523 1 98.94 102 ALA B O 1
ATOM 3851 N N . ALA B 1 103 ? 13.461 -3.652 0.076 1 98.88 103 ALA B N 1
ATOM 3852 C CA . ALA B 1 103 ? 14.766 -3.727 -0.59 1 98.88 103 ALA B CA 1
ATOM 3853 C C . ALA B 1 103 ? 15.133 -2.389 -1.225 1 98.88 103 ALA B C 1
ATOM 3855 O O . ALA B 1 103 ? 16.281 -1.955 -1.148 1 98.88 103 ALA B O 1
ATOM 3856 N N . ALA B 1 104 ? 14.188 -1.752 -1.883 1 98.75 104 ALA B N 1
ATOM 3857 C CA . ALA B 1 104 ? 14.438 -0.46 -2.52 1 98.75 104 ALA B CA 1
ATOM 3858 C C . ALA B 1 104 ? 14.859 0.584 -1.491 1 98.75 104 ALA B C 1
ATOM 3860 O O . ALA B 1 104 ? 15.781 1.367 -1.738 1 98.75 104 ALA B O 1
ATOM 3861 N N . TYR B 1 105 ? 14.141 0.62 -0.344 1 98.75 105 TYR B N 1
ATOM 3862 C CA . TYR B 1 105 ? 14.492 1.567 0.706 1 98.75 105 TYR B CA 1
ATOM 3863 C C . TYR B 1 105 ? 15.914 1.323 1.2 1 98.75 105 TYR B C 1
ATOM 3865 O O . TYR B 1 105 ? 16.672 2.27 1.412 1 98.75 105 TYR B O 1
ATOM 3873 N N . ILE B 1 106 ? 16.266 0.097 1.381 1 98.56 106 ILE B N 1
ATOM 3874 C CA . ILE B 1 106 ? 17.594 -0.239 1.881 1 98.56 106 ILE B CA 1
ATOM 3875 C C . ILE B 1 106 ? 18.641 0.094 0.824 1 98.56 106 ILE B C 1
ATOM 3877 O O . ILE B 1 106 ? 19.672 0.698 1.131 1 98.56 106 ILE B O 1
ATOM 3881 N N . GLN B 1 107 ? 18.375 -0.283 -0.417 1 98.25 107 GLN B N 1
ATOM 3882 C CA . GLN B 1 107 ? 19.328 -0.065 -1.507 1 98.25 107 GLN B CA 1
ATOM 3883 C C . GLN B 1 107 ? 19.5 1.423 -1.796 1 98.25 107 GLN B C 1
ATOM 3885 O O . GLN B 1 107 ? 20.547 1.847 -2.295 1 98.25 107 GLN B O 1
ATOM 3890 N N . SER B 1 108 ? 18.484 2.234 -1.486 1 97.25 108 SER B N 1
ATOM 3891 C CA . SER B 1 108 ? 18.547 3.682 -1.664 1 97.25 108 SER B CA 1
ATOM 3892 C C . SER B 1 108 ? 19.359 4.336 -0.547 1 97.25 108 SER B C 1
ATOM 3894 O O . SER B 1 108 ? 19.781 5.488 -0.672 1 97.25 108 SER B O 1
ATOM 3896 N N . GLY B 1 109 ? 19.531 3.617 0.578 1 96.5 109 GLY B N 1
ATOM 3897 C CA . GLY B 1 109 ? 20.203 4.168 1.748 1 96.5 109 GLY B CA 1
ATOM 3898 C C . GLY B 1 109 ? 19.25 4.824 2.725 1 96.5 109 GLY B C 1
ATOM 3899 O O . GLY B 1 109 ? 19.656 5.289 3.789 1 96.5 109 GLY B O 1
ATOM 3900 N N . ALA B 1 110 ? 17.953 4.754 2.434 1 97.06 110 ALA B N 1
ATOM 3901 C CA . ALA B 1 110 ? 16.969 5.418 3.287 1 97.06 110 ALA B CA 1
ATOM 3902 C C . ALA B 1 110 ? 16.75 4.641 4.582 1 97.06 110 ALA B C 1
ATOM 3904 O O . ALA B 1 110 ? 16.5 5.238 5.637 1 97.06 110 ALA B O 1
ATOM 3905 N N . PHE B 1 111 ? 16.719 3.346 4.516 1 98.19 111 PHE B N 1
ATOM 3906 C CA . PHE B 1 111 ? 16.516 2.475 5.668 1 98.19 111 PHE B CA 1
ATOM 3907 C C . PHE B 1 111 ? 17.656 1.459 5.773 1 98.19 111 PHE B C 1
ATOM 3909 O O . PHE B 1 111 ? 18.391 1.25 4.816 1 98.19 111 PHE B O 1
ATOM 3916 N N . ASP B 1 112 ? 17.828 0.856 6.961 1 98.19 112 ASP B N 1
ATOM 3917 C CA . ASP B 1 112 ? 18.891 -0.134 7.16 1 98.19 112 ASP B CA 1
ATOM 3918 C C . ASP B 1 112 ? 18.312 -1.478 7.594 1 98.19 112 ASP B C 1
ATOM 3920 O O . ASP B 1 112 ? 18.938 -2.52 7.422 1 98.19 112 ASP B O 1
ATOM 3924 N N . LEU B 1 113 ? 17.172 -1.456 8.211 1 98.62 113 LEU B N 1
ATOM 3925 C CA . LEU B 1 113 ? 16.562 -2.635 8.82 1 98.62 113 LEU B CA 1
ATOM 3926 C C . LEU B 1 113 ? 15.039 -2.6 8.68 1 98.62 113 LEU B C 1
ATOM 3928 O O . LEU B 1 113 ? 14.383 -1.725 9.25 1 98.62 113 LEU B O 1
ATOM 3932 N N . VAL B 1 114 ? 14.492 -3.561 7.863 1 98.94 114 VAL B N 1
ATOM 3933 C CA . VAL B 1 114 ? 13.07 -3.525 7.543 1 98.94 114 VAL B CA 1
ATOM 3934 C C . VAL B 1 114 ? 12.492 -4.938 7.613 1 98.94 114 VAL B C 1
ATOM 3936 O O . VAL B 1 114 ? 13.148 -5.906 7.227 1 98.94 114 VAL B O 1
ATOM 3939 N N . VAL B 1 115 ? 11.297 -5.082 8.188 1 98.94 115 VAL B N 1
ATOM 3940 C CA . VAL B 1 115 ? 10.523 -6.312 8.078 1 98.94 115 VAL B CA 1
ATOM 3941 C C . VAL B 1 115 ? 9.453 -6.156 6.996 1 98.94 115 VAL B C 1
ATOM 3943 O O . VAL B 1 115 ? 8.711 -5.176 6.988 1 98.94 115 VAL B O 1
ATOM 3946 N N . ALA B 1 116 ? 9.438 -7.109 6.047 1 98.94 116 ALA B N 1
ATOM 3947 C CA . ALA B 1 116 ? 8.484 -7.035 4.938 1 98.94 116 ALA B CA 1
ATOM 3948 C C . ALA B 1 116 ? 7.828 -8.391 4.688 1 98.94 116 ALA B C 1
ATOM 3950 O O . ALA B 1 116 ? 8.398 -9.438 5.016 1 98.94 116 ALA B O 1
ATOM 3951 N N . GLY B 1 117 ? 6.629 -8.383 4.121 1 98.88 117 GLY B N 1
ATOM 3952 C CA . GLY B 1 117 ? 5.895 -9.602 3.801 1 98.88 117 GLY B CA 1
ATOM 3953 C C . GLY B 1 117 ? 4.422 -9.359 3.543 1 98.88 117 GLY B C 1
ATOM 3954 O O . GLY B 1 117 ? 4.059 -8.484 2.754 1 98.88 117 GLY B O 1
ATOM 3955 N N . GLY B 1 118 ? 3.586 -10.297 4.184 1 98.88 118 GLY B N 1
ATOM 3956 C CA . GLY B 1 118 ? 2.158 -10.109 3.977 1 98.88 118 GLY B CA 1
ATOM 3957 C C . GLY B 1 118 ? 1.31 -11.109 4.738 1 98.88 118 GLY B C 1
ATOM 3958 O O . GLY B 1 118 ? 1.84 -11.992 5.41 1 98.88 118 GLY B O 1
ATOM 3959 N N . VAL B 1 119 ? 0.002 -10.844 4.691 1 98.94 119 VAL B N 1
ATOM 3960 C CA . VAL B 1 119 ? -0.978 -11.656 5.402 1 98.94 119 VAL B CA 1
ATOM 3961 C C . VAL B 1 119 ? -2.303 -11.656 4.641 1 98.94 119 VAL B C 1
ATOM 3963 O O . VAL B 1 119 ? -2.65 -10.664 3.996 1 98.94 119 VAL B O 1
ATOM 3966 N N . GLU B 1 120 ? -2.975 -12.766 4.672 1 98.81 120 GLU B N 1
ATOM 3967 C CA . GLU B 1 120 ? -4.363 -12.859 4.227 1 98.81 120 GLU B CA 1
ATOM 3968 C C . GLU B 1 120 ? -5.133 -13.898 5.039 1 98.81 120 GLU B C 1
ATOM 3970 O O . GLU B 1 120 ? -4.711 -15.047 5.145 1 98.81 120 GLU B O 1
ATOM 3975 N N . SER B 1 121 ? -6.121 -13.508 5.684 1 98.38 121 SER B N 1
ATOM 3976 C CA . SER B 1 121 ? -7.094 -14.406 6.297 1 98.38 121 SER B CA 1
ATOM 3977 C C . SER B 1 121 ? -8.367 -14.492 5.465 1 98.38 121 SER B C 1
ATOM 3979 O O . SER B 1 121 ? -9.328 -13.75 5.711 1 98.38 121 SER B O 1
ATOM 3981 N N . MET B 1 122 ? -8.367 -15.477 4.594 1 97.25 122 MET B N 1
ATOM 3982 C CA . MET B 1 122 ? -9.445 -15.562 3.611 1 97.25 122 MET B CA 1
ATOM 3983 C C . MET B 1 122 ? -10.688 -16.203 4.219 1 97.25 122 MET B C 1
ATOM 3985 O O . MET B 1 122 ? -11.781 -16.094 3.672 1 97.25 122 MET B O 1
ATOM 3989 N N . SER B 1 123 ? -10.555 -16.891 5.359 1 97.25 123 SER B N 1
ATOM 3990 C CA . SER B 1 123 ? -11.703 -17.391 6.109 1 97.25 123 SER B CA 1
ATOM 3991 C C . SER B 1 123 ? -12.484 -16.25 6.754 1 97.25 123 SER B C 1
ATOM 3993 O O . SER B 1 123 ? -13.703 -16.344 6.926 1 97.25 123 SER B O 1
ATOM 3995 N N . ARG B 1 124 ? -11.758 -15.156 7.051 1 95.06 124 ARG B N 1
ATOM 3996 C CA . ARG B 1 124 ? -12.375 -14.062 7.793 1 95.06 124 ARG B CA 1
ATOM 3997 C C . ARG B 1 124 ? -12.75 -12.914 6.859 1 95.06 124 ARG B C 1
ATOM 3999 O O . ARG B 1 124 ? -13.688 -12.164 7.141 1 95.06 124 ARG B O 1
ATOM 4006 N N . CYS B 1 125 ? -11.969 -12.688 5.91 1 94.06 125 CYS B N 1
ATOM 4007 C CA . CYS B 1 125 ? -12.227 -11.703 4.867 1 94.06 125 CYS B CA 1
ATOM 4008 C C . CYS B 1 125 ? -12.234 -12.352 3.49 1 94.06 125 CYS B C 1
ATOM 4010 O O . CYS B 1 125 ? -11.188 -12.5 2.861 1 94.06 125 CYS B O 1
ATOM 4012 N N . LYS B 1 126 ? -13.445 -12.578 2.996 1 91.56 126 LYS B N 1
ATOM 4013 C CA . LYS B 1 126 ? -13.586 -13.273 1.723 1 91.56 126 LYS B CA 1
ATOM 4014 C C . LYS B 1 126 ? -13.016 -12.453 0.573 1 91.56 126 LYS B C 1
ATOM 4016 O O . LYS B 1 126 ? -13.18 -11.227 0.541 1 91.56 126 LYS B O 1
ATOM 4021 N N . MET B 1 127 ? -12.438 -13.188 -0.329 1 88.88 127 MET B N 1
ATOM 4022 C CA . MET B 1 127 ? -11.891 -12.531 -1.512 1 88.88 127 MET B CA 1
ATOM 4023 C C . MET B 1 127 ? -12.953 -11.695 -2.215 1 88.88 127 MET B C 1
ATOM 4025 O O . MET B 1 127 ? -14.062 -12.172 -2.461 1 88.88 127 MET B O 1
ATOM 4029 N N . GLY B 1 128 ? -12.609 -10.438 -2.48 1 88 128 GLY B N 1
ATOM 4030 C CA . GLY B 1 128 ? -13.5 -9.57 -3.227 1 88 128 GLY B CA 1
ATOM 4031 C C . GLY B 1 128 ? -14.531 -8.875 -2.352 1 88 128 GLY B C 1
ATOM 4032 O O . GLY B 1 128 ? -15.25 -7.992 -2.814 1 88 128 GLY B O 1
ATOM 4033 N N . SER B 1 129 ? -14.562 -9.156 -1.053 1 88.25 129 SER B N 1
ATOM 4034 C CA . SER B 1 129 ? -15.578 -8.594 -0.164 1 88.25 129 SER B CA 1
ATOM 4035 C C . SER B 1 129 ? -15.383 -7.094 0.025 1 88.25 129 SER B C 1
ATOM 4037 O O . SER B 1 129 ? -16.297 -6.391 0.448 1 88.25 129 SER B O 1
ATOM 4039 N N . ASP B 1 130 ? -14.234 -6.598 -0.28 1 89.56 130 ASP B N 1
ATOM 4040 C CA . ASP B 1 130 ? -13.977 -5.164 -0.192 1 89.56 130 ASP B CA 1
ATOM 4041 C C . ASP B 1 130 ? -14.766 -4.398 -1.252 1 89.56 130 ASP B C 1
ATOM 4043 O O . ASP B 1 130 ? -15.031 -3.207 -1.096 1 89.56 130 ASP B O 1
ATOM 4047 N N . ALA B 1 131 ? -15.109 -5.008 -2.328 1 86.31 131 ALA B N 1
ATOM 4048 C CA . ALA B 1 131 ? -15.867 -4.367 -3.4 1 86.31 131 ALA B CA 1
ATOM 4049 C C . ALA B 1 131 ? -17.375 -4.504 -3.164 1 86.31 131 ALA B C 1
ATOM 4051 O O . ALA B 1 131 ? -18.172 -3.908 -3.883 1 86.31 131 ALA B O 1
ATOM 4052 N N . GLY B 1 132 ? -17.719 -5.148 -2.141 1 78.12 132 GLY B N 1
ATOM 4053 C CA . GLY B 1 132 ? -19.125 -5.383 -1.856 1 78.12 132 GLY B CA 1
ATOM 4054 C C . GLY B 1 132 ? -19.625 -6.73 -2.352 1 78.12 132 GLY B C 1
ATOM 4055 O O . GLY B 1 132 ? -18.875 -7.477 -2.984 1 78.12 132 GLY B O 1
ATOM 4056 N N . GLU B 1 133 ? -20.828 -7.027 -2.008 1 63.66 133 GLU B N 1
ATOM 4057 C CA . GLU B 1 133 ? -21.391 -8.344 -2.314 1 63.66 133 GLU B CA 1
ATOM 4058 C C . GLU B 1 133 ? -21.656 -8.492 -3.809 1 63.66 133 GLU B C 1
ATOM 4060 O O . GLU B 1 133 ? -22.203 -7.582 -4.441 1 63.66 133 GLU B O 1
ATOM 4065 N N . THR B 1 134 ? -20.938 -9.508 -4.285 1 59.47 134 THR B N 1
ATOM 4066 C CA . THR B 1 134 ? -21.219 -9.859 -5.668 1 59.47 134 THR B CA 1
ATOM 4067 C C . THR B 1 134 ? -22.453 -10.75 -5.754 1 59.47 134 THR B C 1
ATOM 4069 O O . THR B 1 134 ? -22.531 -11.797 -5.105 1 59.47 134 THR B O 1
ATOM 4072 N N . THR B 1 135 ? -23.484 -10.219 -6.145 1 58.19 135 THR B N 1
ATOM 4073 C CA . THR B 1 135 ? -24.672 -11.016 -6.402 1 58.19 135 THR B CA 1
ATOM 4074 C C . THR B 1 135 ? -24.703 -11.484 -7.8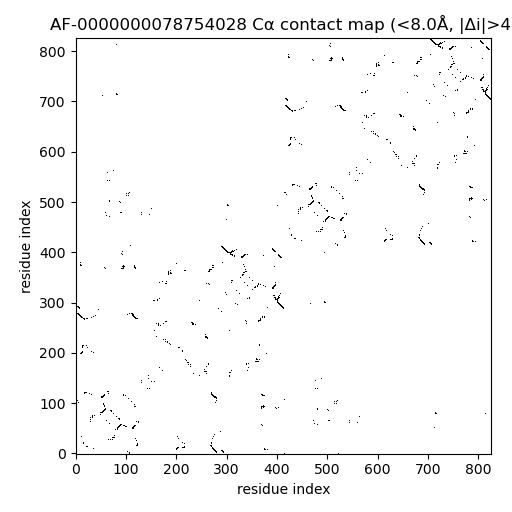52 1 58.19 135 THR B C 1
ATOM 4076 O O . THR B 1 135 ? -23.922 -11.008 -8.68 1 58.19 135 THR B O 1
ATOM 4079 N N . GLU B 1 136 ? -25.359 -12.641 -8.023 1 53.44 136 GLU B N 1
ATOM 4080 C CA . GLU B 1 136 ? -25.562 -13.094 -9.398 1 53.44 136 GLU B CA 1
ATOM 4081 C C . GLU B 1 136 ? -25.969 -11.938 -10.312 1 53.44 136 GLU B C 1
ATOM 4083 O O . GLU B 1 136 ? -25.547 -11.875 -11.469 1 53.44 136 GLU B O 1
ATOM 4088 N N . GLU B 1 137 ? -26.656 -11.023 -9.719 1 50.66 137 GLU B N 1
ATOM 4089 C CA . GLU B 1 137 ? -27.188 -9.898 -10.484 1 50.66 137 GLU B CA 1
ATOM 4090 C C . GLU B 1 137 ? -26.094 -8.898 -10.82 1 50.66 137 GLU B C 1
ATOM 4092 O O . GLU B 1 137 ? -26.156 -8.219 -11.852 1 50.66 137 GLU B O 1
ATOM 4097 N N . ASN B 1 138 ? -25.094 -8.992 -9.953 1 52.38 138 ASN B N 1
ATOM 4098 C CA . ASN B 1 138 ? -24.141 -7.91 -10.141 1 52.38 138 ASN B CA 1
ATOM 4099 C C . ASN B 1 138 ? -22.766 -8.438 -10.531 1 52.38 138 ASN B C 1
ATOM 4101 O O . ASN B 1 138 ? -21.781 -7.691 -10.508 1 52.38 138 ASN B O 1
ATOM 4105 N N . MET B 1 139 ? -22.875 -9.719 -10.758 1 54.62 139 MET B N 1
ATOM 4106 C CA . MET B 1 139 ? -21.609 -10.398 -11.039 1 54.62 139 MET B CA 1
ATOM 4107 C C . MET B 1 139 ? -20.875 -9.711 -12.188 1 54.62 139 MET B C 1
ATOM 4109 O O . MET B 1 139 ? -19.656 -9.555 -12.141 1 54.62 139 MET B O 1
ATOM 4113 N N . GLY B 1 140 ? -21.688 -9.469 -13.219 1 49.59 140 GLY B N 1
ATOM 4114 C CA . GLY B 1 140 ? -21.062 -8.758 -14.328 1 49.59 140 GLY B CA 1
ATOM 4115 C C . GLY B 1 140 ? -20.422 -7.449 -13.914 1 49.59 140 GLY B C 1
ATOM 4116 O O . GLY B 1 140 ? -19.281 -7.164 -14.297 1 49.59 140 GLY B O 1
ATOM 4117 N N . THR B 1 141 ? -21.25 -6.797 -13.102 1 48.25 141 THR B N 1
ATOM 4118 C CA . THR B 1 141 ? -20.781 -5.496 -12.633 1 48.25 141 THR B CA 1
ATOM 4119 C C . THR B 1 141 ? -19.625 -5.664 -11.656 1 48.25 141 THR B C 1
ATOM 4121 O O . THR B 1 141 ? -18.688 -4.852 -11.648 1 48.25 141 THR B O 1
ATOM 4124 N N . ALA B 1 142 ? -19.766 -6.742 -10.984 1 51.88 142 ALA B N 1
ATOM 4125 C CA . ALA B 1 142 ? -18.719 -6.98 -10.008 1 51.88 142 ALA B CA 1
ATOM 4126 C C . ALA B 1 142 ? -17.359 -7.125 -10.68 1 51.88 142 ALA B C 1
ATOM 4128 O O . ALA B 1 142 ? -16.344 -6.629 -10.18 1 51.88 142 ALA B O 1
ATOM 4129 N N . MET B 1 143 ? -17.5 -7.66 -11.93 1 57.62 143 MET B N 1
ATOM 4130 C CA . MET B 1 143 ? -16.25 -7.844 -12.656 1 57.62 143 MET B CA 1
ATOM 4131 C C . MET B 1 143 ? -15.766 -6.523 -13.25 1 57.62 143 MET B C 1
ATOM 4133 O O . MET B 1 143 ? -14.594 -6.395 -13.602 1 57.62 143 MET B O 1
ATOM 4137 N N . SER B 1 144 ? -16.672 -5.547 -13.125 1 60.84 144 SER B N 1
ATOM 4138 C CA . SER B 1 144 ? -16.312 -4.262 -13.719 1 60.84 144 SER B CA 1
ATOM 4139 C C . SER B 1 144 ? -15.484 -3.414 -12.766 1 60.84 144 SER B C 1
ATOM 4141 O O . SER B 1 144 ? -15.242 -2.234 -13.023 1 60.84 144 SER B O 1
ATOM 4143 N N . ILE B 1 145 ? -15.07 -3.914 -11.805 1 76.94 145 ILE B N 1
ATOM 4144 C CA . ILE B 1 145 ? -14.258 -3.205 -10.812 1 76.94 145 ILE B CA 1
ATOM 4145 C C . ILE B 1 145 ? -15.016 -1.97 -10.328 1 76.94 145 ILE B C 1
ATOM 4147 O O . ILE B 1 145 ? -14.406 -0.925 -10.078 1 76.94 145 ILE B O 1
ATOM 4151 N N . GLY B 1 146 ? -16.344 -1.914 -10.531 1 80.12 146 GLY B N 1
ATOM 4152 C CA . GLY B 1 146 ? -17.234 -0.908 -9.984 1 80.12 146 GLY B CA 1
ATOM 4153 C C . GLY B 1 146 ? -17.312 0.349 -10.828 1 80.12 146 GLY B C 1
ATOM 4154 O O . GLY B 1 146 ? -17.891 1.352 -10.414 1 80.12 146 GLY B O 1
ATOM 4155 N N . ASN B 1 147 ? -16.703 0.421 -12.016 1 90.44 147 ASN B N 1
ATOM 4156 C CA . ASN B 1 147 ? -16.656 1.587 -12.891 1 90.44 147 ASN B CA 1
ATOM 4157 C C . ASN B 1 147 ? -17.141 1.249 -14.297 1 90.44 147 ASN B C 1
ATOM 4159 O O . ASN B 1 147 ? -16.422 0.611 -15.07 1 90.44 147 ASN B O 1
ATOM 4163 N N . PRO B 1 148 ? -18.281 1.703 -14.703 1 89.06 148 PRO B N 1
ATOM 4164 C CA . PRO B 1 148 ? -18.828 1.394 -16.031 1 89.06 148 PRO B CA 1
ATOM 4165 C C . PRO B 1 148 ? -17.938 1.864 -17.172 1 89.06 148 PRO B C 1
ATOM 4167 O O . PRO B 1 148 ? -17.922 1.256 -18.234 1 89.06 148 PRO B O 1
ATOM 4170 N N . LYS B 1 149 ? -17.203 2.885 -16.922 1 91.31 149 LYS B N 1
ATOM 4171 C CA . LYS B 1 149 ? -16.328 3.393 -17.969 1 91.31 149 LYS B CA 1
ATOM 4172 C C . LYS B 1 149 ? -15.188 2.414 -18.266 1 91.31 149 LYS B C 1
ATOM 4174 O O . LYS B 1 149 ? -14.766 2.264 -19.406 1 91.31 149 LYS B O 1
ATOM 4179 N N . ILE B 1 150 ? -14.695 1.76 -17.266 1 92.19 150 ILE B N 1
ATOM 4180 C CA . ILE B 1 150 ? -13.664 0.742 -17.453 1 92.19 150 ILE B CA 1
ATOM 4181 C C . ILE B 1 150 ? -14.266 -0.485 -18.125 1 92.19 150 ILE B C 1
ATOM 4183 O O . ILE B 1 150 ? -13.664 -1.063 -19.031 1 92.19 150 ILE B O 1
ATOM 4187 N N . ALA B 1 151 ? -15.445 -0.797 -17.703 1 87.94 151 ALA B N 1
ATOM 4188 C CA . ALA B 1 151 ? -16.141 -1.961 -18.25 1 87.94 151 ALA B CA 1
ATOM 4189 C C . ALA B 1 151 ? -16.422 -1.774 -19.75 1 87.94 151 ALA B C 1
ATOM 4191 O O . ALA B 1 151 ? -16.438 -2.744 -20.5 1 87.94 151 ALA B O 1
ATOM 4192 N N . ALA B 1 152 ? -16.641 -0.549 -20.141 1 90.06 152 ALA B N 1
ATOM 4193 C CA . ALA B 1 152 ? -16.938 -0.242 -21.531 1 90.06 152 ALA B CA 1
ATOM 4194 C C . ALA B 1 152 ? -15.711 -0.409 -22.422 1 90.06 152 ALA B C 1
ATOM 4196 O O . ALA B 1 152 ? -15.836 -0.655 -23.625 1 90.06 152 ALA B O 1
ATOM 4197 N N . HIS B 1 153 ? -14.57 -0.365 -21.828 1 92.19 153 HIS B N 1
ATOM 4198 C CA . HIS B 1 153 ? -13.344 -0.356 -22.625 1 92.19 153 HIS B CA 1
ATOM 4199 C C . HIS B 1 153 ? -12.609 -1.687 -22.516 1 92.19 153 HIS B C 1
ATOM 4201 O O . HIS B 1 153 ? -11.898 -2.088 -23.438 1 92.19 153 HIS B O 1
ATOM 4207 N N . TYR B 1 154 ? -12.688 -2.297 -21.359 1 93.19 154 TYR B N 1
ATOM 4208 C CA . TYR B 1 154 ? -11.984 -3.549 -21.109 1 93.19 154 TYR B CA 1
ATOM 4209 C C . TYR B 1 154 ? -12.969 -4.695 -20.891 1 93.19 154 TYR B C 1
ATOM 4211 O O . TYR B 1 154 ? -13.953 -4.555 -20.156 1 93.19 154 TYR B O 1
ATOM 4219 N N . ASN B 1 155 ? -12.719 -5.816 -21.562 1 93.31 155 ASN B N 1
ATOM 4220 C CA . ASN B 1 155 ? -13.516 -7.023 -21.375 1 93.31 155 ASN B CA 1
ATOM 4221 C C . ASN B 1 155 ? -12.984 -7.883 -20.234 1 93.31 155 ASN B C 1
ATOM 4223 O O . ASN B 1 155 ? -12.375 -8.93 -20.484 1 93.31 155 ASN B O 1
ATOM 4227 N N . LEU B 1 156 ? -13.312 -7.496 -19.062 1 92.81 156 LEU B N 1
ATOM 4228 C CA . LEU B 1 156 ? -12.75 -8.141 -17.875 1 92.81 156 LEU B CA 1
ATOM 4229 C C . LEU B 1 156 ? -13.508 -9.414 -17.531 1 92.81 156 LEU B C 1
ATOM 4231 O O . LEU B 1 156 ? -14.734 -9.453 -17.641 1 92.81 156 LEU B O 1
ATOM 4235 N N . VAL B 1 157 ? -12.797 -10.406 -17.203 1 92.62 157 VAL B N 1
ATOM 4236 C CA . VAL B 1 157 ? -13.359 -11.703 -16.828 1 92.62 157 VAL B CA 1
ATOM 4237 C C . VAL B 1 157 ? -12.719 -12.195 -15.539 1 92.62 157 VAL B C 1
ATOM 4239 O O . VAL B 1 157 ? -11.664 -11.703 -15.141 1 92.62 157 VAL B O 1
ATOM 4242 N N . PRO B 1 158 ? -13.352 -13.109 -14.797 1 92.19 158 PRO B N 1
ATOM 4243 C CA . PRO B 1 158 ? -12.711 -13.688 -13.617 1 92.19 158 PRO B CA 1
ATOM 4244 C C . PRO B 1 158 ? -11.398 -14.391 -13.945 1 92.19 158 PRO B C 1
ATOM 4246 O O . PRO B 1 158 ? -11.203 -14.859 -15.07 1 92.19 158 PRO B O 1
ATOM 4249 N N . GLN B 1 159 ? -10.602 -14.531 -12.945 1 93.94 159 GLN B N 1
ATOM 4250 C CA . GLN B 1 159 ? -9.258 -15.078 -13.148 1 93.94 159 GLN B CA 1
ATOM 4251 C C . GLN B 1 159 ? -9.32 -16.5 -13.695 1 93.94 159 GLN B C 1
ATOM 4253 O O . GLN B 1 159 ? -8.453 -16.906 -14.477 1 93.94 159 GLN B O 1
ATOM 4258 N N . GLY B 1 160 ? -10.359 -17.234 -13.227 1 95.56 160 GLY B N 1
ATOM 4259 C CA . GLY B 1 160 ? -10.492 -18.578 -13.75 1 95.56 160 GLY B CA 1
ATOM 4260 C C . GLY B 1 160 ? -10.688 -18.625 -15.258 1 95.56 160 GLY B C 1
ATOM 4261 O O . GLY B 1 160 ? -10.156 -19.5 -15.938 1 95.56 160 GLY B O 1
ATOM 4262 N N . ILE B 1 161 ? -11.477 -17.688 -15.766 1 96.06 161 ILE B N 1
ATOM 4263 C CA . ILE B 1 161 ? -11.695 -17.562 -17.203 1 96.06 161 ILE B CA 1
ATOM 4264 C C . ILE B 1 161 ? -10.414 -17.109 -17.891 1 96.06 161 ILE B C 1
ATOM 4266 O O . ILE B 1 161 ? -10.07 -17.594 -18.969 1 96.06 161 ILE B O 1
ATOM 4270 N N . SER B 1 162 ? -9.695 -16.188 -17.281 1 97.12 162 SER B N 1
ATOM 4271 C CA . SER B 1 162 ? -8.414 -15.727 -17.812 1 97.12 162 SER B CA 1
ATOM 4272 C C . SER B 1 162 ? -7.43 -16.891 -17.938 1 97.12 162 SER B C 1
ATOM 4274 O O . SER B 1 162 ? -6.711 -16.984 -18.922 1 97.12 162 SER B O 1
ATOM 4276 N N . ALA B 1 163 ? -7.398 -17.703 -16.922 1 98.31 163 ALA B N 1
ATOM 4277 C CA . ALA B 1 163 ? -6.531 -18.875 -16.953 1 98.31 163 ALA B CA 1
ATOM 4278 C C . ALA B 1 163 ? -6.91 -19.812 -18.094 1 98.31 163 ALA B C 1
ATOM 4280 O O . ALA B 1 163 ? -6.043 -20.375 -18.75 1 98.31 163 ALA B O 1
ATOM 4281 N N . ASP B 1 164 ? -8.195 -19.969 -18.297 1 98.56 164 ASP B N 1
ATOM 4282 C CA . ASP B 1 164 ? -8.68 -20.812 -19.375 1 98.56 164 ASP B CA 1
ATOM 4283 C C . ASP B 1 164 ? -8.352 -20.203 -20.734 1 98.56 164 ASP B C 1
ATOM 4285 O O . ASP B 1 164 ? -8.102 -20.922 -21.703 1 98.56 164 ASP B O 1
ATOM 4289 N N . ILE B 1 165 ? -8.344 -18.828 -20.797 1 98.56 165 ILE B N 1
ATOM 4290 C CA . ILE B 1 165 ? -7.906 -18.156 -22.031 1 98.56 165 ILE B CA 1
ATOM 4291 C C . ILE B 1 165 ? -6.449 -18.516 -22.312 1 98.56 165 ILE B C 1
ATOM 4293 O O . ILE B 1 165 ? -6.086 -18.828 -23.438 1 98.56 165 ILE B O 1
ATOM 4297 N N . ILE B 1 166 ? -5.598 -18.5 -21.281 1 98.75 166 ILE B N 1
ATOM 4298 C CA . ILE B 1 166 ? -4.191 -18.859 -21.438 1 98.75 166 ILE B CA 1
ATOM 4299 C C . ILE B 1 166 ? -4.078 -20.297 -21.938 1 98.75 166 ILE B C 1
ATOM 4301 O O . ILE B 1 166 ? -3.33 -20.562 -22.875 1 98.75 166 ILE B O 1
ATOM 4305 N N . ALA B 1 167 ? -4.832 -21.203 -21.297 1 98.69 167 ALA B N 1
ATOM 4306 C CA . ALA B 1 167 ? -4.789 -22.609 -21.672 1 98.69 167 ALA B CA 1
ATOM 4307 C C . ALA B 1 167 ? -5.199 -22.797 -23.141 1 98.69 167 ALA B C 1
ATOM 4309 O O . ALA B 1 167 ? -4.566 -23.562 -23.875 1 98.69 167 ALA B O 1
ATOM 4310 N N . THR B 1 168 ? -6.246 -22.109 -23.547 1 98.69 168 THR B N 1
ATOM 4311 C CA . THR B 1 168 ? -6.766 -22.219 -24.906 1 98.69 168 THR B CA 1
ATOM 4312 C C . THR B 1 168 ? -5.766 -21.641 -25.906 1 98.69 168 THR B C 1
ATOM 4314 O O . THR B 1 168 ? -5.449 -22.281 -26.906 1 98.69 168 THR B O 1
ATOM 4317 N N . LYS B 1 169 ? -5.297 -20.469 -25.641 1 98.56 169 LYS B N 1
ATOM 4318 C CA . LYS B 1 169 ? -4.453 -19.703 -26.562 1 98.56 169 LYS B CA 1
ATOM 4319 C C . LYS B 1 169 ? -3.092 -20.375 -26.734 1 98.56 169 LYS B C 1
ATOM 4321 O O . LYS B 1 169 ? -2.508 -20.344 -27.828 1 98.56 169 LYS B O 1
ATOM 4326 N N . TYR B 1 170 ? -2.607 -21.031 -25.656 1 98.19 170 TYR B N 1
ATOM 4327 C CA . TYR B 1 170 ? -1.242 -21.531 -25.688 1 98.19 170 TYR B CA 1
ATOM 4328 C C . TYR B 1 170 ? -1.231 -23.062 -25.625 1 98.19 170 TYR B C 1
ATOM 4330 O O . TYR B 1 170 ? -0.207 -23.672 -25.312 1 98.19 170 TYR B O 1
ATOM 4338 N N . ASN B 1 171 ? -2.314 -23.672 -25.828 1 97.81 171 ASN B N 1
ATOM 4339 C CA . ASN B 1 171 ? -2.48 -25.109 -26.031 1 97.81 171 ASN B CA 1
ATOM 4340 C C . ASN B 1 171 ? -2.02 -25.906 -24.812 1 97.81 171 ASN B C 1
ATOM 4342 O O . ASN B 1 171 ? -1.197 -26.812 -24.938 1 97.81 171 ASN B O 1
ATOM 4346 N N . ILE B 1 172 ? -2.516 -25.547 -23.688 1 98.62 172 ILE B N 1
ATOM 4347 C CA . ILE B 1 172 ? -2.336 -26.312 -22.469 1 98.62 172 ILE B CA 1
ATOM 4348 C C . ILE B 1 172 ? -3.559 -27.203 -22.219 1 98.62 172 ILE B C 1
ATOM 4350 O O . ILE B 1 172 ? -4.676 -26.688 -22.078 1 98.62 172 ILE B O 1
ATOM 4354 N N . THR B 1 173 ? -3.373 -28.484 -22.172 1 98.06 173 THR B N 1
ATOM 4355 C CA . THR B 1 173 ? -4.488 -29.422 -22.094 1 98.06 173 THR B CA 1
ATOM 4356 C C . THR B 1 173 ? -4.891 -29.641 -20.641 1 98.06 173 THR B C 1
ATOM 4358 O O . THR B 1 173 ? -4.125 -29.344 -19.719 1 98.06 173 THR B O 1
ATOM 4361 N N . ARG B 1 174 ? -6.078 -30.109 -20.438 1 97.69 174 ARG B N 1
ATOM 4362 C CA . ARG B 1 174 ? -6.543 -30.531 -19.125 1 97.69 174 ARG B CA 1
ATOM 4363 C C . ARG B 1 174 ? -5.598 -31.562 -18.516 1 97.69 174 ARG B C 1
ATOM 4365 O O . ARG B 1 174 ? -5.289 -31.484 -17.312 1 97.69 174 ARG B O 1
ATOM 4372 N N . GLU B 1 175 ? -5.145 -32.469 -19.312 1 97.81 175 GLU B N 1
ATOM 4373 C CA . GLU B 1 175 ? -4.227 -33.5 -18.859 1 97.81 175 GLU B CA 1
ATOM 4374 C C . GLU B 1 175 ? -2.93 -32.906 -18.328 1 97.81 175 GLU B C 1
ATOM 4376 O O . GLU B 1 175 ? -2.455 -33.25 -17.25 1 97.81 175 GLU B O 1
ATOM 4381 N N . GLU B 1 176 ? -2.322 -31.969 -19.047 1 98.19 176 GLU B N 1
ATOM 4382 C CA . GLU B 1 176 ? -1.102 -31.297 -18.625 1 98.19 176 GLU B CA 1
ATOM 4383 C C . GLU B 1 176 ? -1.313 -30.562 -17.312 1 98.19 176 GLU B C 1
ATOM 4385 O O . GLU B 1 176 ? -0.474 -30.625 -16.406 1 98.19 176 GLU B O 1
ATOM 4390 N N . ALA B 1 177 ? -2.416 -29.875 -17.25 1 98.56 177 ALA B N 1
ATOM 4391 C CA . ALA B 1 177 ? -2.73 -29.078 -16.062 1 98.56 177 ALA B CA 1
ATOM 4392 C C . ALA B 1 177 ? -2.879 -29.969 -14.836 1 98.56 177 ALA B C 1
ATOM 4394 O O . ALA B 1 177 ? -2.352 -29.656 -13.773 1 98.56 177 ALA B O 1
ATOM 4395 N N . ASP B 1 178 ? -3.621 -31.094 -15.008 1 98.19 178 ASP B N 1
ATOM 4396 C CA . ASP B 1 178 ? -3.846 -32 -13.898 1 98.19 178 ASP B CA 1
ATOM 4397 C C . ASP B 1 178 ? -2.555 -32.719 -13.5 1 98.19 178 ASP B C 1
ATOM 4399 O O . ASP B 1 178 ? -2.334 -33 -12.328 1 98.19 178 ASP B O 1
ATOM 4403 N N . GLN B 1 179 ? -1.744 -33.031 -14.492 1 98.25 179 GLN B N 1
ATOM 4404 C CA . GLN B 1 179 ? -0.444 -33.625 -14.195 1 98.25 179 GLN B CA 1
ATOM 4405 C C . GLN B 1 179 ? 0.434 -32.656 -13.406 1 98.25 179 GLN B C 1
ATOM 4407 O O . GLN B 1 179 ? 1.151 -33.062 -12.492 1 98.25 179 GLN B O 1
ATOM 4412 N N . PHE B 1 180 ? 0.441 -31.469 -13.844 1 98.56 180 PHE B N 1
ATOM 4413 C CA . PHE B 1 180 ? 1.197 -30.438 -13.125 1 98.56 180 PHE B CA 1
ATOM 4414 C C . PHE B 1 180 ? 0.711 -30.328 -11.688 1 98.56 180 PHE B C 1
ATOM 4416 O O . PHE B 1 180 ? 1.518 -30.266 -10.758 1 98.56 180 PHE B O 1
ATOM 4423 N N . ALA B 1 181 ? -0.615 -30.234 -11.469 1 98.38 181 ALA B N 1
ATOM 4424 C CA . ALA B 1 181 ? -1.203 -30.141 -10.133 1 98.38 181 ALA B CA 1
ATOM 4425 C C . ALA B 1 181 ? -0.811 -31.328 -9.273 1 98.38 181 ALA B C 1
ATOM 4427 O O . ALA B 1 181 ? -0.479 -31.172 -8.094 1 98.38 181 ALA B O 1
ATOM 4428 N N . ALA B 1 182 ? -0.893 -32.5 -9.867 1 98.25 182 ALA B N 1
ATOM 4429 C CA . ALA B 1 182 ? -0.496 -33.719 -9.148 1 98.25 182 ALA B CA 1
ATOM 4430 C C . ALA B 1 182 ? 0.977 -33.656 -8.75 1 98.25 182 ALA B C 1
ATOM 4432 O O . ALA B 1 182 ? 1.349 -34.094 -7.66 1 98.25 182 ALA B O 1
ATOM 4433 N N . SER B 1 183 ? 1.778 -33.219 -9.641 1 98.19 183 SER B N 1
ATOM 4434 C CA . SER B 1 183 ? 3.199 -33.062 -9.352 1 98.19 183 SER B CA 1
ATOM 4435 C C . SER B 1 183 ? 3.428 -32.062 -8.211 1 98.19 183 SER B C 1
ATOM 4437 O O . SER B 1 183 ? 4.297 -32.281 -7.363 1 98.19 183 SER B O 1
ATOM 4439 N N . SER B 1 184 ? 2.705 -30.969 -8.18 1 98.38 184 SER B N 1
ATOM 4440 C CA . SER B 1 184 ? 2.795 -30.016 -7.082 1 98.38 184 SER B CA 1
ATOM 4441 C C . SER B 1 184 ? 2.469 -30.672 -5.742 1 98.38 184 SER B C 1
ATOM 4443 O O . SER B 1 184 ? 3.156 -30.422 -4.746 1 98.38 184 SER B O 1
ATOM 4445 N N . GLN B 1 185 ? 1.445 -31.484 -5.742 1 98.12 185 GLN B N 1
ATOM 4446 C CA . GLN B 1 185 ? 1.058 -32.219 -4.539 1 98.12 185 GLN B CA 1
ATOM 4447 C C . GLN B 1 185 ? 2.164 -33.188 -4.098 1 98.12 185 GLN B C 1
ATOM 4449 O O . GLN B 1 185 ? 2.498 -33.25 -2.914 1 98.12 185 GLN B O 1
ATOM 4454 N N . LYS B 1 186 ? 2.664 -33.875 -5.031 1 97.75 186 LYS B N 1
ATOM 4455 C CA . LYS B 1 186 ? 3.721 -34.844 -4.727 1 97.75 186 LYS B CA 1
ATOM 4456 C C . LYS B 1 186 ? 4.953 -34.125 -4.156 1 97.75 186 LYS B C 1
ATOM 4458 O O . LYS B 1 186 ? 5.52 -34.594 -3.16 1 97.75 186 LYS B O 1
ATOM 4463 N N . LYS B 1 187 ? 5.383 -33.125 -4.801 1 98.31 187 LYS B N 1
ATOM 4464 C CA . LYS B 1 187 ? 6.547 -32.344 -4.352 1 98.31 187 LYS B CA 1
ATOM 4465 C C . LYS B 1 187 ? 6.324 -31.781 -2.957 1 98.31 187 LYS B C 1
ATOM 4467 O O . LYS B 1 187 ? 7.23 -31.797 -2.123 1 98.31 187 LYS B O 1
ATOM 4472 N N . ALA B 1 188 ? 5.133 -31.234 -2.68 1 98.06 188 ALA B N 1
ATOM 4473 C CA . ALA B 1 188 ? 4.809 -30.703 -1.354 1 98.06 188 ALA B CA 1
ATOM 4474 C C . ALA B 1 188 ? 4.867 -31.812 -0.303 1 98.06 188 ALA B C 1
ATOM 4476 O O . ALA B 1 188 ? 5.391 -31.609 0.794 1 98.06 188 ALA B O 1
ATOM 4477 N N . ASP B 1 189 ? 4.297 -32.906 -0.66 1 97 189 ASP B N 1
ATOM 4478 C CA . ASP B 1 189 ? 4.309 -34.062 0.251 1 97 189 ASP B CA 1
ATOM 4479 C C . ASP B 1 189 ? 5.738 -34.469 0.594 1 97 189 ASP B C 1
ATOM 4481 O O . ASP B 1 189 ? 6.055 -34.719 1.759 1 97 189 ASP B O 1
ATOM 4485 N N . GLU B 1 190 ? 6.57 -34.594 -0.385 1 97.38 190 GLU B N 1
ATOM 4486 C CA . GLU B 1 190 ? 7.973 -34.938 -0.181 1 97.38 190 GLU B CA 1
ATOM 4487 C C . GLU B 1 190 ? 8.68 -33.906 0.682 1 97.38 190 GLU B C 1
ATOM 4489 O O . GLU B 1 190 ? 9.461 -34.25 1.573 1 97.38 190 GLU B O 1
ATOM 4494 N N . ALA B 1 191 ? 8.484 -32.625 0.412 1 97.94 191 ALA B N 1
ATOM 4495 C CA . ALA B 1 191 ? 9.102 -31.547 1.179 1 97.94 191 ALA B CA 1
ATOM 4496 C C . ALA B 1 191 ? 8.695 -31.625 2.648 1 97.94 191 ALA B C 1
ATOM 4498 O O . ALA B 1 191 ? 9.523 -31.406 3.537 1 97.94 191 ALA B O 1
ATOM 4499 N N . ILE B 1 192 ? 7.434 -31.844 2.881 1 96.69 192 ILE B N 1
ATOM 4500 C CA . ILE B 1 192 ? 6.91 -31.938 4.238 1 96.69 192 ILE B CA 1
ATOM 4501 C C . ILE B 1 192 ? 7.527 -33.125 4.957 1 96.69 192 ILE B C 1
ATOM 4503 O O . ILE B 1 192 ? 7.988 -33.031 6.094 1 96.69 192 ILE B O 1
ATOM 4507 N N . LYS B 1 193 ? 7.539 -34.25 4.273 1 96.25 193 LYS B N 1
ATOM 4508 C CA . LYS B 1 193 ? 8.109 -35.469 4.855 1 96.25 193 LYS B CA 1
ATOM 4509 C C . LYS B 1 193 ? 9.586 -35.281 5.164 1 96.25 193 LYS B C 1
ATOM 4511 O O . LYS B 1 193 ? 10.094 -35.812 6.156 1 96.25 193 LYS B O 1
ATOM 4516 N N . ASP B 1 194 ? 10.25 -34.5 4.355 1 97.5 194 ASP B N 1
ATOM 4517 C CA . ASP B 1 194 ? 11.672 -34.25 4.535 1 97.5 194 ASP B CA 1
ATOM 4518 C C . ASP B 1 194 ? 11.914 -33.062 5.465 1 97.5 194 ASP B C 1
ATOM 4520 O O . ASP B 1 194 ? 13.047 -32.594 5.609 1 97.5 194 ASP B O 1
ATOM 4524 N N . ASN B 1 195 ? 10.93 -32.469 6.02 1 97.12 195 ASN B N 1
ATOM 4525 C CA . ASN B 1 195 ? 10.992 -31.359 6.961 1 97.12 195 ASN B CA 1
ATOM 4526 C C . ASN B 1 195 ? 11.641 -30.125 6.336 1 97.12 195 ASN B C 1
ATOM 4528 O O . ASN B 1 195 ? 12.398 -29.406 7.004 1 97.12 195 ASN B O 1
ATOM 4532 N N . ARG B 1 196 ? 11.367 -29.875 5.102 1 97.88 196 ARG B N 1
ATOM 4533 C CA . ARG B 1 196 ? 12.031 -28.797 4.379 1 97.88 196 ARG B CA 1
ATOM 4534 C C . ARG B 1 196 ? 11.461 -27.438 4.781 1 97.88 196 ARG B C 1
ATOM 4536 O O . ARG B 1 196 ? 12.055 -26.406 4.496 1 97.88 196 ARG B O 1
ATOM 4543 N N . PHE B 1 197 ? 10.289 -27.438 5.457 1 97.44 197 PHE B N 1
ATOM 4544 C CA . PHE B 1 197 ? 9.68 -26.172 5.867 1 97.44 197 PHE B CA 1
ATOM 4545 C C . PHE B 1 197 ? 9.898 -25.922 7.352 1 97.44 197 PHE B C 1
ATOM 4547 O O . PHE B 1 197 ? 9.492 -24.891 7.875 1 97.44 197 PHE B O 1
ATOM 4554 N N . ALA B 1 198 ? 10.555 -26.75 8.07 1 95.44 198 ALA B N 1
ATOM 4555 C CA . ALA B 1 198 ? 10.656 -26.734 9.523 1 95.44 198 ALA B CA 1
ATOM 4556 C C . ALA B 1 198 ? 11.328 -25.453 10.008 1 95.44 198 ALA B C 1
ATOM 4558 O O . ALA B 1 198 ? 10.969 -24.906 11.047 1 95.44 198 ALA B O 1
ATOM 4559 N N . LYS B 1 199 ? 12.281 -25 9.234 1 94.38 199 LYS B N 1
ATOM 4560 C CA . LYS B 1 199 ? 13.031 -23.812 9.625 1 94.38 199 LYS B CA 1
ATOM 4561 C C . LYS B 1 199 ? 12.172 -22.547 9.469 1 94.38 199 LYS B C 1
ATOM 4563 O O . LYS B 1 199 ? 12.359 -21.578 10.195 1 94.38 199 LYS B O 1
ATOM 4568 N N . SER B 1 200 ? 11.219 -22.562 8.594 1 97.88 200 SER B N 1
ATOM 4569 C CA . SER B 1 200 ? 10.508 -21.344 8.227 1 97.88 200 SER B CA 1
ATOM 4570 C C . SER B 1 200 ? 9.148 -21.266 8.914 1 97.88 200 SER B C 1
ATOM 4572 O O . SER B 1 200 ? 8.664 -20.172 9.211 1 97.88 200 SER B O 1
ATOM 4574 N N . ILE B 1 201 ? 8.508 -22.359 9.25 1 98.62 201 ILE B N 1
ATOM 4575 C CA . ILE B 1 201 ? 7.168 -22.359 9.82 1 98.62 201 ILE B CA 1
ATOM 4576 C C . ILE B 1 201 ? 7.238 -21.984 11.305 1 98.62 201 ILE B C 1
ATOM 4578 O O . ILE B 1 201 ? 7.977 -22.609 12.07 1 98.62 201 ILE B O 1
ATOM 4582 N N . VAL B 1 202 ? 6.566 -20.984 11.664 1 98.81 202 VAL B N 1
ATOM 4583 C CA . VAL B 1 202 ? 6.359 -20.594 13.055 1 98.81 202 VAL B CA 1
ATOM 4584 C C . VAL B 1 202 ? 4.984 -21.062 13.523 1 98.81 202 VAL B C 1
ATOM 4586 O O . VAL B 1 202 ? 3.961 -20.625 12.992 1 98.81 202 VAL B O 1
ATOM 4589 N N . PRO B 1 203 ? 4.93 -21.938 14.477 1 98.62 203 PRO B N 1
ATOM 4590 C CA . PRO B 1 203 ? 3.627 -22.406 14.961 1 98.62 203 PRO B CA 1
ATOM 4591 C C . PRO B 1 203 ? 2.746 -21.266 15.477 1 98.62 203 PRO B C 1
ATOM 4593 O O . PRO B 1 203 ? 3.252 -20.312 16.078 1 98.62 203 PRO B O 1
ATOM 4596 N N . VAL B 1 204 ? 1.472 -21.375 15.242 1 98.69 204 VAL B N 1
ATOM 4597 C CA . VAL B 1 204 ? 0.495 -20.422 15.758 1 98.69 204 VAL B CA 1
ATOM 4598 C C . VAL B 1 204 ? -0.213 -21.016 16.969 1 98.69 204 VAL B C 1
ATOM 4600 O O . VAL B 1 204 ? -0.815 -22.094 16.891 1 98.69 204 VAL B O 1
ATOM 4603 N N . LYS B 1 205 ? -0.087 -20.406 18.125 1 97.12 205 LYS B N 1
ATOM 4604 C CA . LYS B 1 205 ? -0.811 -20.797 19.328 1 97.12 205 LYS B CA 1
ATOM 4605 C C . LYS B 1 205 ? -2.15 -20.078 19.438 1 97.12 205 LYS B C 1
ATOM 4607 O O . LYS B 1 20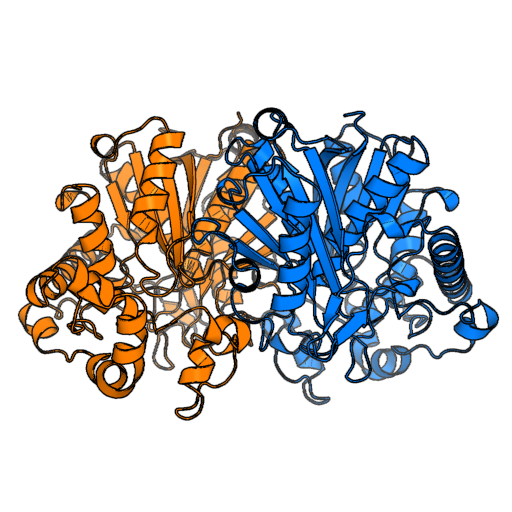5 ? -2.191 -18.844 19.562 1 97.12 205 LYS B O 1
ATOM 4612 N N . LYS B 1 206 ? -3.199 -20.797 19.484 1 97.12 206 LYS B N 1
ATOM 4613 C CA . LYS B 1 206 ? -4.535 -20.219 19.562 1 97.12 206 LYS B CA 1
ATOM 4614 C C . LYS B 1 206 ? -4.914 -19.891 21 1 97.12 206 LYS B C 1
ATOM 4616 O O . LYS B 1 206 ? -4.219 -20.297 21.938 1 97.12 206 LYS B O 1
ATOM 4621 N N . ASP B 1 207 ? -5.949 -19.172 21.125 1 93.38 207 ASP B N 1
ATOM 4622 C CA . ASP B 1 207 ? -6.387 -18.734 22.453 1 93.38 207 ASP B CA 1
ATOM 4623 C C . ASP B 1 207 ? -6.75 -19.922 23.328 1 93.38 207 ASP B C 1
ATOM 4625 O O . ASP B 1 207 ? -6.559 -19.891 24.547 1 93.38 207 ASP B O 1
ATOM 4629 N N . ASP B 1 208 ? -7.266 -21.016 22.719 1 94.94 208 ASP B N 1
ATOM 4630 C CA . ASP B 1 208 ? -7.68 -22.188 23.484 1 94.94 208 ASP B CA 1
ATOM 4631 C C . ASP B 1 208 ? -6.492 -23.094 23.797 1 94.94 208 ASP B C 1
ATOM 4633 O O . ASP B 1 208 ? -6.66 -24.172 24.359 1 94.94 208 ASP B O 1
ATOM 4637 N N . GLY B 1 209 ? -5.266 -22.688 23.344 1 95.19 209 GLY B N 1
ATOM 4638 C CA . GLY B 1 209 ? -4.055 -23.438 23.625 1 95.19 209 GLY B CA 1
ATOM 4639 C C . GLY B 1 209 ? -3.637 -24.375 22.5 1 95.19 209 GLY B C 1
ATOM 4640 O O . GLY B 1 209 ? -2.506 -24.859 22.484 1 95.19 209 GLY B O 1
ATOM 4641 N N . THR B 1 210 ? -4.504 -24.5 21.516 1 97 210 THR B N 1
ATOM 4642 C CA . THR B 1 210 ? -4.188 -25.359 20.375 1 97 210 THR B CA 1
ATOM 4643 C C . THR B 1 210 ? -3.025 -24.781 19.578 1 97 210 THR B C 1
ATOM 4645 O O . THR B 1 210 ? -2.959 -23.562 19.359 1 97 210 THR B O 1
ATOM 4648 N N . ILE B 1 211 ? -2.154 -25.656 19.188 1 97.88 211 ILE B N 1
ATOM 4649 C CA . ILE B 1 211 ? -1.009 -25.266 18.375 1 97.88 211 ILE B CA 1
ATOM 4650 C C . ILE B 1 211 ? -1.215 -25.734 16.938 1 97.88 211 ILE B C 1
ATOM 4652 O O . ILE B 1 211 ? -1.477 -26.922 16.688 1 97.88 211 ILE B O 1
ATOM 4656 N N . VAL B 1 212 ? -1.173 -24.844 16 1 98.25 212 VAL B N 1
ATOM 4657 C CA . VAL B 1 212 ? -1.194 -25.156 14.578 1 98.25 212 VAL B CA 1
ATOM 4658 C C . VAL B 1 212 ? 0.213 -25.031 14 1 98.25 212 VAL B C 1
ATOM 4660 O O . VAL B 1 212 ? 0.773 -23.922 13.953 1 98.25 212 VAL B O 1
ATOM 4663 N N . ASP B 1 213 ? 0.79 -26.141 13.57 1 97.69 213 ASP B N 1
ATOM 4664 C CA . ASP B 1 213 ? 2.186 -26.078 13.148 1 97.69 213 ASP B CA 1
ATOM 4665 C C . ASP B 1 213 ? 2.387 -26.797 11.805 1 97.69 213 ASP B C 1
ATOM 4667 O O . ASP B 1 213 ? 3.521 -26.984 11.367 1 97.69 213 ASP B O 1
ATOM 4671 N N . LYS B 1 214 ? 1.269 -27.156 11.172 1 95.81 214 LYS B N 1
ATOM 4672 C CA . LYS B 1 214 ? 1.369 -27.844 9.891 1 95.81 214 LYS B CA 1
ATOM 4673 C C . LYS B 1 214 ? 0.449 -27.219 8.852 1 95.81 214 LYS B C 1
ATOM 4675 O O . LYS B 1 214 ? -0.642 -26.75 9.18 1 95.81 214 LYS B O 1
ATOM 4680 N N . ASP B 1 215 ? 0.922 -27.234 7.617 1 97.12 215 ASP B N 1
ATOM 4681 C CA . ASP B 1 215 ? 0.068 -26.828 6.508 1 97.12 215 ASP B CA 1
ATOM 4682 C C . ASP B 1 215 ? -1.113 -27.781 6.348 1 97.12 215 ASP B C 1
ATOM 4684 O O . ASP B 1 215 ? -0.947 -29 6.422 1 97.12 215 ASP B O 1
ATOM 4688 N N . GLU B 1 216 ? -2.262 -27.234 6.113 1 95.38 216 GLU B N 1
ATOM 4689 C CA . GLU B 1 216 ? -3.486 -28.031 6.113 1 95.38 216 GLU B CA 1
ATOM 4690 C C . GLU B 1 216 ? -3.9 -28.422 4.695 1 95.38 216 GLU B C 1
ATOM 4692 O O . GLU B 1 216 ? -4.621 -29.391 4.496 1 95.38 216 GLU B O 1
ATOM 4697 N N . TYR B 1 217 ? -3.443 -27.734 3.695 1 91.94 217 TYR B N 1
ATOM 4698 C CA . TYR B 1 217 ? -4.047 -27.812 2.369 1 91.94 217 TYR B CA 1
ATOM 4699 C C . TYR B 1 217 ? -3.492 -28.984 1.575 1 91.94 217 TYR B C 1
ATOM 4701 O O . TYR B 1 217 ? -4.191 -29.562 0.743 1 91.94 217 TYR B O 1
ATOM 4709 N N . PRO B 1 218 ? -2.211 -29.391 1.823 1 94.69 218 PRO B N 1
ATOM 4710 C CA . PRO B 1 218 ? -1.673 -30.516 1.07 1 94.69 218 PRO B CA 1
ATOM 4711 C C . PRO B 1 218 ? -2.451 -31.812 1.314 1 94.69 218 PRO B C 1
ATOM 4713 O O . PRO B 1 218 ? -2.9 -32.062 2.436 1 94.69 218 PRO B O 1
ATOM 4716 N N . ASN B 1 219 ? -2.668 -32.531 0.26 1 91.94 219 ASN B N 1
ATOM 4717 C CA . ASN B 1 219 ? -3.389 -33.812 0.303 1 91.94 219 ASN B CA 1
ATOM 4718 C C . ASN B 1 219 ? -2.732 -34.844 -0.59 1 91.94 219 ASN B C 1
ATOM 4720 O O . ASN B 1 219 ? -2.91 -34.844 -1.81 1 91.94 219 ASN B O 1
ATOM 4724 N N . ALA B 1 220 ? -2.156 -35.844 -0.078 1 88 220 ALA B N 1
ATOM 4725 C CA . ALA B 1 220 ? -1.396 -36.875 -0.789 1 88 220 ALA B CA 1
ATOM 4726 C C . ALA B 1 220 ? -2.303 -37.688 -1.69 1 88 220 ALA B C 1
ATOM 4728 O O . ALA B 1 220 ? -1.839 -38.312 -2.654 1 88 220 ALA B O 1
ATOM 4729 N N . LYS B 1 221 ? -3.592 -37.656 -1.451 1 90.88 221 LYS B N 1
ATOM 4730 C CA . LYS B 1 221 ? -4.543 -38.406 -2.24 1 90.88 221 LYS B CA 1
ATOM 4731 C C . LYS B 1 221 ? -4.887 -37.719 -3.545 1 90.88 221 LYS B C 1
ATOM 4733 O O . LYS B 1 221 ? -5.469 -38.312 -4.453 1 90.88 221 LYS B O 1
ATOM 4738 N N . TRP B 1 222 ? -4.473 -36.5 -3.621 1 93.94 222 TRP B N 1
ATOM 4739 C CA . TRP B 1 222 ? -4.781 -35.719 -4.82 1 93.94 222 TRP B CA 1
ATOM 4740 C C . TRP B 1 222 ? -3.777 -36 -5.93 1 93.94 222 TRP B C 1
ATOM 4742 O O . TRP B 1 222 ? -3.039 -35.125 -6.359 1 93.94 222 TRP B O 1
ATOM 4752 N N . ASP B 1 223 ? -3.844 -37.312 -6.391 1 95.31 223 ASP B N 1
ATOM 4753 C CA . ASP B 1 223 ? -3.027 -37.719 -7.527 1 95.31 223 ASP B CA 1
ATOM 4754 C C . ASP B 1 223 ? -3.727 -37.406 -8.852 1 95.31 223 ASP B C 1
ATOM 4756 O O . ASP B 1 223 ? -4.801 -36.812 -8.859 1 95.31 223 ASP B O 1
ATOM 4760 N N . PHE B 1 224 ? -3.033 -37.75 -9.914 1 96.38 224 PHE B N 1
ATOM 4761 C CA . PHE B 1 224 ? -3.531 -37.406 -11.242 1 96.38 224 PHE B CA 1
ATOM 4762 C C . PHE B 1 224 ? -4.938 -37.969 -11.453 1 96.38 224 PHE B C 1
ATOM 4764 O O . PHE B 1 224 ? -5.82 -37.281 -11.945 1 96.38 224 PHE B O 1
ATOM 4771 N N . ALA B 1 225 ? -5.176 -39.188 -11.125 1 95.94 225 ALA B N 1
ATOM 4772 C CA . ALA B 1 225 ? -6.465 -39.844 -11.328 1 95.94 225 ALA B CA 1
ATOM 4773 C C . ALA B 1 225 ? -7.574 -39.125 -10.57 1 95.94 225 ALA B C 1
ATOM 4775 O O . ALA B 1 225 ? -8.672 -38.938 -11.094 1 95.94 225 ALA B O 1
ATOM 4776 N N . TYR B 1 226 ? -7.336 -38.75 -9.391 1 95.25 226 TYR B N 1
ATOM 4777 C CA . TYR B 1 226 ? -8.312 -38.062 -8.562 1 95.25 226 TYR B CA 1
ATOM 4778 C C . TYR B 1 226 ? -8.617 -36.656 -9.117 1 95.25 226 TYR B C 1
ATOM 4780 O O . TYR B 1 226 ? -9.781 -36.281 -9.281 1 95.25 226 TYR B O 1
ATOM 4788 N N . LEU B 1 227 ? -7.535 -35.906 -9.398 1 94.88 227 LEU B N 1
ATOM 4789 C CA . LEU B 1 227 ? -7.668 -34.531 -9.844 1 94.88 227 LEU B CA 1
ATOM 4790 C C . LEU B 1 227 ? -8.375 -34.469 -11.195 1 94.88 227 LEU B C 1
ATOM 4792 O O . LEU B 1 227 ? -9.133 -33.531 -11.461 1 94.88 227 LEU B O 1
ATOM 4796 N N . SER B 1 228 ? -8.18 -35.469 -12 1 93.56 228 SER B N 1
ATOM 4797 C CA . SER B 1 228 ? -8.734 -35.469 -13.352 1 93.56 228 SER B CA 1
ATOM 4798 C C . SER B 1 228 ? -10.25 -35.656 -13.328 1 93.56 228 SER B C 1
ATOM 4800 O O . SER B 1 228 ? -10.93 -35.406 -14.32 1 93.56 228 SER B O 1
ATOM 4802 N N . ARG B 1 229 ? -10.773 -36.094 -12.219 1 93.94 229 ARG B N 1
ATOM 4803 C CA . ARG B 1 229 ? -12.211 -36.344 -12.094 1 93.94 229 ARG B CA 1
ATOM 4804 C C . ARG B 1 229 ? -12.93 -35.094 -11.578 1 93.94 229 ARG B C 1
ATOM 4806 O O . ARG B 1 229 ? -14.156 -35 -11.641 1 93.94 229 ARG B O 1
ATOM 4813 N N . MET B 1 230 ? -12.195 -34.188 -11.117 1 94.56 230 MET B N 1
ATOM 4814 C CA . MET B 1 230 ? -12.805 -32.969 -10.578 1 94.56 230 MET B CA 1
ATOM 4815 C C . MET B 1 230 ? -13.352 -32.094 -11.695 1 94.56 230 MET B C 1
ATOM 4817 O O . MET B 1 230 ? -12.766 -32 -12.781 1 94.56 230 MET B O 1
ATOM 4821 N N . PRO B 1 231 ? -14.414 -31.438 -11.422 1 94.88 231 PRO B N 1
ATOM 4822 C CA . PRO B 1 231 ? -15.047 -30.625 -12.477 1 94.88 231 PRO B CA 1
ATOM 4823 C C . PRO B 1 231 ? -14.289 -29.344 -12.773 1 94.88 231 PRO B C 1
ATOM 4825 O O . PRO B 1 231 ? -13.594 -28.812 -11.898 1 94.88 231 PRO B O 1
ATOM 4828 N N . ALA B 1 232 ? -14.477 -28.875 -14.008 1 95.44 232 ALA B N 1
ATOM 4829 C CA . ALA B 1 232 ? -14.062 -27.531 -14.375 1 95.44 232 ALA B CA 1
ATOM 4830 C C . ALA B 1 232 ? -15.023 -26.484 -13.812 1 95.44 232 ALA B C 1
ATOM 4832 O O . ALA B 1 232 ? -16.109 -26.281 -14.344 1 95.44 232 ALA B O 1
ATOM 4833 N N . LEU B 1 233 ? -14.617 -25.719 -12.891 1 94 233 LEU B N 1
ATOM 4834 C CA . LEU B 1 233 ? -15.5 -24.891 -12.07 1 94 233 LEU B CA 1
ATOM 4835 C C . LEU B 1 233 ? -15.992 -23.688 -12.859 1 94 233 LEU B C 1
ATOM 4837 O O . LEU B 1 233 ? -17.031 -23.109 -12.531 1 94 233 LEU B O 1
ATOM 4841 N N . PHE B 1 234 ? -15.266 -23.266 -13.922 1 94.31 234 PHE B N 1
ATOM 4842 C CA . PHE B 1 234 ? -15.562 -22 -14.578 1 94.31 234 PHE B CA 1
ATOM 4843 C C . PHE B 1 234 ? -16.297 -22.234 -15.891 1 94.31 234 PHE B C 1
ATOM 4845 O O . PHE B 1 234 ? -16.641 -21.281 -16.594 1 94.31 234 PHE B O 1
ATOM 4852 N N . LYS B 1 235 ? -16.531 -23.469 -16.203 1 95.31 235 LYS B N 1
ATOM 4853 C CA . LYS B 1 235 ? -17.188 -23.828 -17.469 1 95.31 235 LYS B CA 1
ATOM 4854 C C . LYS B 1 235 ? -18.594 -23.234 -17.531 1 95.31 235 LYS B C 1
ATOM 4856 O O . LYS B 1 235 ? -18.938 -22.562 -18.516 1 95.31 235 LYS B O 1
ATOM 4861 N N . GLY B 1 236 ? -19.375 -23.438 -16.516 1 93.25 236 GLY B N 1
ATOM 4862 C CA . GLY B 1 236 ? -20.75 -22.953 -16.516 1 93.25 236 GLY B CA 1
ATOM 4863 C C . GLY B 1 236 ? -20.875 -21.453 -16.719 1 93.25 236 GLY B C 1
ATOM 4864 O O . G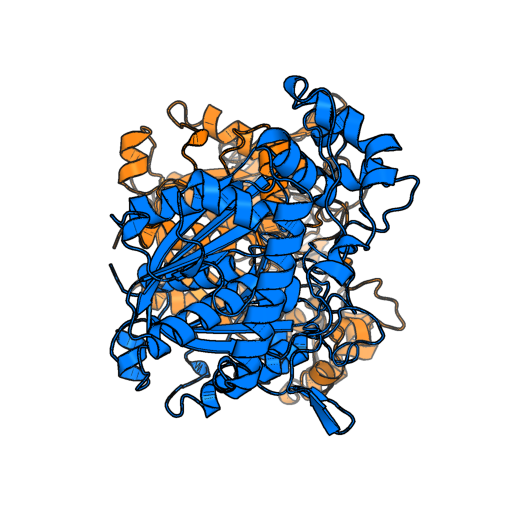LY B 1 236 ? -21.5 -21 -17.656 1 93.25 236 GLY B O 1
ATOM 4865 N N . VAL B 1 237 ? -20.281 -20.703 -15.859 1 91.06 237 VAL B N 1
ATOM 4866 C CA . VAL B 1 237 ? -20.375 -19.25 -15.898 1 91.06 237 VAL B CA 1
ATOM 4867 C C . VAL B 1 237 ? -19.641 -18.719 -17.141 1 91.06 237 VAL B C 1
ATOM 4869 O O . VAL B 1 237 ? -20.047 -17.703 -17.719 1 91.06 237 VAL B O 1
ATOM 4872 N N . GLY B 1 238 ? -18.625 -19.422 -17.547 1 93.94 238 GLY B N 1
ATOM 4873 C CA . GLY B 1 238 ? -17.922 -19.047 -18.766 1 93.94 238 GLY B CA 1
ATOM 4874 C C . GLY B 1 238 ? -18.781 -19.109 -20 1 93.94 238 GLY B C 1
ATOM 4875 O O . GLY B 1 238 ? -18.891 -18.109 -20.734 1 93.94 238 GLY B O 1
ATOM 4876 N N . GLU B 1 239 ? -19.375 -20.203 -20.156 1 94.25 239 GLU B N 1
ATOM 4877 C CA . GLU B 1 239 ? -20.203 -20.406 -21.344 1 94.25 239 GLU B CA 1
ATOM 4878 C C . GLU B 1 239 ? -21.422 -19.484 -21.328 1 94.25 239 GLU B C 1
ATOM 4880 O O . GLU B 1 239 ? -21.891 -19.047 -22.391 1 94.25 239 GLU B O 1
ATOM 4885 N N . LYS B 1 240 ? -21.891 -19.219 -20.25 1 91.12 240 LYS B N 1
ATOM 4886 C CA . LYS B 1 240 ? -23.125 -18.438 -20.125 1 91.12 240 LYS B CA 1
ATOM 4887 C C . LYS B 1 240 ? -22.844 -16.938 -20.234 1 91.12 240 LYS B C 1
ATOM 4889 O O . LYS B 1 240 ? -23.688 -16.188 -20.719 1 91.12 240 LYS B O 1
ATOM 4894 N N . VAL B 1 241 ? -21.594 -16.547 -19.797 1 89.81 241 VAL B N 1
ATOM 4895 C CA . VAL B 1 241 ? -21.438 -15.109 -19.625 1 89.81 241 VAL B CA 1
ATOM 4896 C C . VAL B 1 241 ? -20.094 -14.664 -20.156 1 89.81 241 VAL B C 1
ATOM 4898 O O . VAL B 1 241 ? -20.016 -13.875 -21.109 1 89.81 241 VAL B O 1
ATOM 4901 N N . PHE B 1 242 ? -19.078 -15.219 -19.75 1 93.25 242 PHE B N 1
ATOM 4902 C CA . PHE B 1 242 ? -17.766 -14.57 -19.828 1 93.25 242 PHE B CA 1
ATOM 4903 C C . PHE B 1 242 ? -17.062 -14.93 -21.125 1 93.25 242 PHE B C 1
ATOM 4905 O O . PHE B 1 242 ? -16.188 -14.195 -21.578 1 93.25 242 PHE B O 1
ATOM 4912 N N . ASP B 1 243 ? -17.438 -16.109 -21.672 1 96.06 243 ASP B N 1
ATOM 4913 C CA . ASP B 1 243 ? -16.766 -16.5 -22.906 1 96.06 243 ASP B CA 1
ATOM 4914 C C . ASP B 1 243 ? -17 -15.469 -24.016 1 96.06 243 ASP B C 1
ATOM 4916 O O . ASP B 1 243 ? -16.078 -15.117 -24.75 1 96.06 243 ASP B O 1
ATOM 4920 N N . ALA B 1 244 ? -18.203 -15.055 -24.188 1 95.19 244 ALA B N 1
ATOM 4921 C CA . ALA B 1 244 ? -18.516 -14.047 -25.188 1 95.19 244 ALA B CA 1
ATOM 4922 C C . ALA B 1 244 ? -17.703 -12.773 -24.969 1 95.19 244 ALA B C 1
ATOM 4924 O O . ALA B 1 244 ? -17.266 -12.133 -25.922 1 95.19 244 ALA B O 1
ATOM 4925 N N . MET B 1 245 ? -17.531 -12.398 -23.766 1 92.88 245 MET B N 1
ATOM 4926 C CA . MET B 1 245 ? -16.75 -11.219 -23.406 1 92.88 245 MET B CA 1
ATOM 4927 C C . MET B 1 245 ? -15.281 -11.414 -23.75 1 92.88 245 MET B C 1
ATOM 4929 O O . MET B 1 245 ? -14.648 -10.523 -24.312 1 92.88 245 MET B O 1
ATOM 4933 N N . ALA B 1 246 ? -14.805 -12.555 -23.328 1 95.44 246 ALA B N 1
ATOM 4934 C CA . ALA B 1 246 ? -13.414 -12.891 -23.594 1 95.44 246 ALA B CA 1
ATOM 4935 C C . ALA B 1 246 ? -13.125 -12.875 -25.094 1 95.44 246 ALA B C 1
ATOM 4937 O O . ALA B 1 246 ? -12.078 -12.406 -25.531 1 95.44 246 ALA B O 1
ATOM 4938 N N . LEU B 1 247 ? -14.031 -13.367 -25.891 1 97.19 247 LEU B N 1
ATOM 4939 C CA . LEU B 1 247 ? -13.844 -13.547 -27.328 1 97.19 247 LEU B CA 1
ATOM 4940 C C . LEU B 1 247 ? -13.938 -12.203 -28.062 1 97.19 247 LEU B C 1
ATOM 4942 O O . LEU B 1 247 ? -13.516 -12.094 -29.219 1 97.19 247 LEU B O 1
ATOM 4946 N N . LYS B 1 248 ? -14.461 -11.195 -27.375 1 96.31 248 LYS B N 1
ATOM 4947 C CA . LYS B 1 248 ? -14.391 -9.852 -27.953 1 96.31 248 LYS B CA 1
ATOM 4948 C C . LYS B 1 248 ? -12.945 -9.367 -28.031 1 96.31 248 LYS B C 1
ATOM 4950 O O . LYS B 1 248 ? -12.57 -8.656 -28.969 1 96.31 248 LYS B O 1
ATOM 4955 N N . THR B 1 249 ? -12.195 -9.727 -27.047 1 96.44 249 THR B N 1
ATOM 4956 C CA . THR B 1 249 ? -10.789 -9.336 -27 1 96.44 249 THR B CA 1
ATOM 4957 C C . THR B 1 249 ? -9.938 -10.312 -27.812 1 96.44 249 THR B C 1
ATOM 4959 O O . THR B 1 249 ? -8.953 -9.922 -28.438 1 96.44 249 THR B O 1
ATOM 4962 N N . TYR B 1 250 ? -10.344 -11.602 -27.75 1 97.38 250 TYR B N 1
ATOM 4963 C CA . TYR B 1 250 ? -9.586 -12.648 -28.422 1 97.38 250 TYR B CA 1
ATOM 4964 C C . TYR B 1 250 ? -10.453 -13.414 -29.406 1 97.38 250 TYR B C 1
ATOM 4966 O O . TYR B 1 250 ? -10.641 -14.625 -29.266 1 97.38 250 TYR B O 1
ATOM 4974 N N . PRO B 1 251 ? -10.867 -12.742 -30.438 1 97.12 251 PRO B N 1
ATOM 4975 C CA . PRO B 1 251 ? -11.781 -13.391 -31.391 1 97.12 251 PRO B CA 1
ATOM 4976 C C . PRO B 1 251 ? -11.141 -14.57 -32.125 1 97.12 251 PRO B C 1
ATOM 4978 O O . PRO B 1 251 ? -11.836 -15.492 -32.531 1 97.12 251 PRO B O 1
ATOM 4981 N N . GLU B 1 252 ? -9.867 -14.57 -32.188 1 97.44 252 GLU B N 1
ATOM 4982 C CA . GLU B 1 252 ? -9.156 -15.602 -32.938 1 97.44 252 GLU B CA 1
ATOM 4983 C C . GLU B 1 252 ? -9.266 -16.969 -32.281 1 97.44 252 GLU B C 1
ATOM 4985 O O . GLU B 1 252 ? -9.031 -18 -32.906 1 97.44 252 GLU B O 1
ATOM 4990 N N . LEU B 1 253 ? -9.656 -17.031 -31.016 1 97.44 253 LEU B N 1
ATOM 4991 C CA . LEU B 1 253 ? -9.727 -18.297 -30.281 1 97.44 253 LEU B CA 1
ATOM 4992 C C . LEU B 1 253 ? -10.977 -19.078 -30.672 1 97.44 253 LEU B C 1
ATOM 4994 O O . LEU B 1 253 ? -11 -20.312 -30.578 1 97.44 253 LEU B O 1
ATOM 4998 N N . GLY B 1 254 ? -12.047 -18.391 -31.062 1 97 254 GLY B N 1
ATOM 4999 C CA . GLY B 1 254 ? -13.297 -19.031 -31.453 1 97 254 GLY B CA 1
ATOM 5000 C C . GLY B 1 254 ? -14.078 -19.594 -30.281 1 97 254 GLY B C 1
ATOM 5001 O O . GLY B 1 254 ? -15.289 -19.422 -30.188 1 97 254 GLY B O 1
ATOM 5002 N N . LYS B 1 255 ? -13.398 -20.297 -29.375 1 97.25 255 LYS B N 1
ATOM 5003 C CA . LYS B 1 255 ? -13.984 -20.859 -28.172 1 97.25 255 LYS B CA 1
ATOM 5004 C C . LYS B 1 255 ? -12.961 -20.922 -27.047 1 97.25 255 LYS B C 1
ATOM 5006 O O . LYS B 1 255 ? -11.758 -20.906 -27.281 1 97.25 255 LYS B O 1
ATOM 5011 N N . ILE B 1 256 ? -13.508 -20.938 -25.844 1 98.06 256 ILE B N 1
ATOM 5012 C CA . ILE B 1 256 ? -12.641 -21.062 -24.672 1 98.06 256 ILE B CA 1
ATOM 5013 C C . ILE B 1 256 ? -12.719 -22.484 -24.125 1 98.06 256 ILE B C 1
ATOM 5015 O O . ILE B 1 256 ? -13.805 -22.984 -23.844 1 98.06 256 ILE B O 1
ATOM 5019 N N . ASN B 1 257 ? -11.609 -23.109 -23.984 1 97.94 257 ASN B N 1
ATOM 5020 C CA . ASN B 1 257 ? -11.531 -24.422 -23.344 1 97.94 257 ASN B CA 1
ATOM 5021 C C . ASN B 1 257 ? -11.375 -24.297 -21.828 1 97.94 257 ASN B C 1
ATOM 5023 O O . ASN B 1 257 ? -10.312 -23.922 -21.344 1 97.94 257 ASN B O 1
ATOM 5027 N N . HIS B 1 258 ? -12.43 -24.703 -21.141 1 98 258 HIS B N 1
ATOM 5028 C CA . HIS B 1 258 ? -12.406 -24.578 -19.688 1 98 258 HIS B CA 1
ATOM 5029 C C . HIS B 1 258 ? -11.812 -25.812 -19.031 1 98 258 HIS B C 1
ATOM 5031 O O . HIS B 1 258 ? -12.414 -26.891 -19.062 1 98 258 HIS B O 1
ATOM 5037 N N . ILE B 1 259 ? -10.688 -25.609 -18.359 1 98.12 259 ILE B N 1
ATOM 5038 C CA . ILE B 1 259 ? -10.008 -26.797 -17.844 1 98.12 259 ILE B CA 1
ATOM 5039 C C . ILE B 1 259 ? -9.719 -26.625 -16.359 1 98.12 259 ILE B C 1
ATOM 5041 O O . ILE B 1 259 ? -9.258 -27.562 -15.695 1 98.12 259 ILE B O 1
ATOM 5045 N N . HIS B 1 260 ? -10 -25.438 -15.805 1 98 260 HIS B N 1
ATOM 5046 C CA . HIS B 1 260 ? -9.562 -25.203 -14.43 1 98 260 HIS B CA 1
ATOM 5047 C C . HIS B 1 260 ? -10.703 -25.406 -13.438 1 98 260 HIS B C 1
ATOM 5049 O O . HIS B 1 260 ? -11.852 -25.078 -13.734 1 98 260 HIS B O 1
ATOM 5055 N N . GLY B 1 261 ? -10.336 -25.812 -12.305 1 93 261 GLY B N 1
ATOM 5056 C CA . GLY B 1 261 ? -11.227 -26 -11.164 1 93 261 GLY B CA 1
ATOM 5057 C C . GLY B 1 261 ? -10.477 -26.234 -9.867 1 93 261 GLY B C 1
ATOM 5058 O O . GLY B 1 261 ? -9.328 -25.812 -9.719 1 93 261 GLY B O 1
ATOM 5059 N N . GLY B 1 262 ? -11.148 -26.875 -8.953 1 90.88 262 GLY B N 1
ATOM 5060 C CA . GLY B 1 262 ? -10.594 -27.031 -7.617 1 90.88 262 GLY B CA 1
ATOM 5061 C C . GLY B 1 262 ? -9.344 -27.891 -7.59 1 90.88 262 GLY B C 1
ATOM 5062 O O . GLY B 1 262 ? -8.531 -27.797 -6.672 1 90.88 262 GLY B O 1
ATOM 5063 N N . GLY B 1 263 ? -9.125 -28.703 -8.578 1 92.38 263 GLY B N 1
ATOM 5064 C CA . GLY B 1 263 ? -8.016 -29.656 -8.578 1 92.38 263 GLY B CA 1
ATOM 5065 C C . GLY B 1 263 ? -6.727 -29.062 -9.109 1 92.38 263 GLY B C 1
ATOM 5066 O O . GLY B 1 263 ? -5.641 -29.562 -8.812 1 92.38 263 GLY B O 1
ATOM 5067 N N . ASN B 1 264 ? -6.836 -28.078 -9.969 1 97.56 264 ASN B N 1
ATOM 5068 C CA . ASN B 1 264 ? -5.633 -27.531 -10.586 1 97.56 264 ASN B CA 1
ATOM 5069 C C . ASN B 1 264 ? -5.602 -26 -10.5 1 97.56 264 ASN B C 1
ATOM 5071 O O . ASN B 1 264 ? -5.023 -25.344 -11.359 1 97.56 264 ASN B O 1
ATOM 5075 N N . ALA B 1 265 ? -6.328 -25.406 -9.531 1 97.06 265 ALA B N 1
ATOM 5076 C CA . ALA B 1 265 ? -6.23 -24.031 -9.062 1 97.06 265 ALA B CA 1
ATOM 5077 C C . ALA B 1 265 ? -5.719 -23.969 -7.629 1 97.06 265 ALA B C 1
ATOM 5079 O O . ALA B 1 265 ? -5.805 -24.953 -6.891 1 97.06 265 ALA B O 1
ATOM 5080 N N . SER B 1 266 ? -5.141 -22.797 -7.324 1 97 266 SER B N 1
ATOM 5081 C CA . SER B 1 266 ? -4.59 -22.641 -5.98 1 97 266 SER B CA 1
ATOM 5082 C C . SER B 1 266 ? -5.684 -22.766 -4.922 1 97 266 SER B C 1
ATOM 5084 O O . SER B 1 266 ? -6.832 -22.391 -5.164 1 97 266 SER B O 1
ATOM 5086 N N . GLY B 1 267 ? -5.312 -23.203 -3.789 1 94.31 267 GLY B N 1
ATOM 5087 C CA . GLY B 1 267 ? -6.234 -23.297 -2.666 1 94.31 267 GLY B CA 1
ATOM 5088 C C . GLY B 1 267 ? -6.473 -21.953 -1.982 1 94.31 267 GLY B C 1
ATOM 5089 O O . GLY B 1 267 ? -5.578 -21.109 -1.932 1 94.31 267 GLY B O 1
ATOM 5090 N N . VAL B 1 268 ? -7.691 -21.812 -1.463 1 95.88 268 VAL B N 1
ATOM 5091 C CA . VAL B 1 268 ? -8.031 -20.672 -0.61 1 95.88 268 VAL B CA 1
ATOM 5092 C C . VAL B 1 268 ? -7.602 -20.953 0.826 1 95.88 268 VAL B C 1
ATOM 5094 O O . VAL B 1 268 ? -8.086 -21.891 1.455 1 95.88 268 VAL B O 1
ATOM 5097 N N . VAL B 1 269 ? -6.66 -20.141 1.332 1 98.06 269 VAL B N 1
ATOM 5098 C CA . VAL B 1 269 ? -6.117 -20.484 2.643 1 98.06 269 VAL B CA 1
ATOM 5099 C C . VAL B 1 269 ? -5.848 -19.203 3.436 1 98.06 269 VAL B C 1
ATOM 5101 O O . VAL B 1 269 ? -5.836 -18.109 2.871 1 98.06 269 VAL B O 1
ATOM 5104 N N . ASP B 1 270 ? -5.695 -19.344 4.762 1 98.62 270 ASP B N 1
ATOM 5105 C CA . ASP B 1 270 ? -5.188 -18.312 5.676 1 98.62 270 ASP B CA 1
ATOM 5106 C C . ASP B 1 270 ? -3.684 -18.469 5.895 1 98.62 270 ASP B C 1
ATOM 5108 O O . ASP B 1 270 ? -3.176 -19.594 5.961 1 98.62 270 ASP B O 1
ATOM 5112 N N . GLY B 1 271 ? -2.982 -17.328 5.957 1 98.75 271 GLY B N 1
ATOM 5113 C CA . GLY B 1 271 ? -1.565 -17.422 6.27 1 98.75 271 GLY B CA 1
ATOM 5114 C C . GLY B 1 271 ? -0.85 -16.078 6.184 1 98.75 271 GLY B C 1
ATOM 5115 O O . GLY B 1 271 ? -1.416 -15.102 5.699 1 98.75 271 GLY B O 1
ATOM 5116 N N . ALA B 1 272 ? 0.319 -16.047 6.734 1 98.88 272 ALA B N 1
ATOM 5117 C CA . ALA B 1 272 ? 1.189 -14.883 6.715 1 98.88 272 ALA B CA 1
ATOM 5118 C C . ALA B 1 272 ? 2.65 -15.281 6.527 1 98.88 272 ALA B C 1
ATOM 5120 O O . ALA B 1 272 ? 3.033 -16.422 6.84 1 98.88 272 ALA B O 1
ATOM 5121 N N . GLY B 1 273 ? 3.422 -14.469 5.934 1 98.94 273 GLY B N 1
ATOM 5122 C CA . GLY B 1 273 ? 4.863 -14.609 5.809 1 98.94 273 GLY B CA 1
ATOM 5123 C C . GLY B 1 273 ? 5.602 -13.281 5.906 1 98.94 273 GLY B C 1
ATOM 5124 O O . GLY B 1 273 ? 5.117 -12.266 5.414 1 98.94 273 GLY B O 1
ATOM 5125 N N . VAL B 1 274 ? 6.789 -13.289 6.605 1 98.94 274 VAL B N 1
ATOM 5126 C CA . VAL B 1 274 ? 7.582 -12.07 6.695 1 98.94 274 VAL B CA 1
ATOM 5127 C C . VAL B 1 274 ? 9.055 -12.391 6.449 1 98.94 274 VAL B C 1
ATOM 5129 O O . VAL B 1 274 ? 9.5 -13.516 6.68 1 98.94 274 VAL B O 1
ATOM 5132 N N . VAL B 1 275 ? 9.742 -11.422 5.957 1 98.94 275 VAL B N 1
ATOM 5133 C CA . VAL B 1 275 ? 11.172 -11.445 5.688 1 98.94 275 VAL B CA 1
ATOM 5134 C C . VAL B 1 275 ? 11.852 -10.273 6.398 1 98.94 275 VAL B C 1
ATOM 5136 O O . VAL B 1 275 ? 11.367 -9.141 6.352 1 98.94 275 VAL B O 1
ATOM 5139 N N . LEU B 1 276 ? 12.875 -10.562 7.176 1 98.94 276 LEU B N 1
ATOM 5140 C CA . LEU B 1 276 ? 13.742 -9.523 7.727 1 98.94 276 LEU B CA 1
ATOM 5141 C C . LEU B 1 276 ? 14.844 -9.148 6.738 1 98.94 276 LEU B C 1
ATOM 5143 O O . LEU B 1 276 ? 15.625 -10.008 6.324 1 98.94 276 LEU B O 1
ATOM 5147 N N . LEU B 1 277 ? 14.891 -7.875 6.324 1 98.94 277 LEU B N 1
ATOM 5148 C CA . LEU B 1 277 ? 15.883 -7.387 5.375 1 98.94 277 LEU B CA 1
ATOM 5149 C C . LEU B 1 277 ? 16.797 -6.352 6.027 1 98.94 277 LEU B C 1
ATOM 5151 O O . LEU B 1 277 ? 16.344 -5.551 6.848 1 98.94 277 LEU B O 1
ATOM 5155 N N . ALA B 1 278 ? 18.031 -6.375 5.613 1 98.69 278 ALA B N 1
ATOM 5156 C CA . ALA B 1 278 ? 19 -5.5 6.273 1 98.69 278 ALA B CA 1
ATOM 5157 C C . ALA B 1 278 ? 20.062 -5.008 5.289 1 98.69 278 ALA B C 1
ATOM 5159 O O . ALA B 1 278 ? 20.391 -5.703 4.324 1 98.69 278 ALA B O 1
ATOM 5160 N N . SER B 1 279 ? 20.531 -3.791 5.523 1 98.44 279 SER B N 1
ATOM 5161 C CA . SER B 1 279 ? 21.719 -3.299 4.855 1 98.44 279 SER B CA 1
ATOM 5162 C C . SER B 1 279 ? 22.984 -3.938 5.434 1 98.44 279 SER B C 1
ATOM 5164 O O . SER B 1 279 ? 22.922 -4.625 6.453 1 98.44 279 SER B O 1
ATOM 5166 N N . GLU B 1 280 ? 24.125 -3.715 4.738 1 97.75 280 GLU B N 1
ATOM 5167 C CA . GLU B 1 280 ? 25.406 -4.176 5.27 1 97.75 280 GLU B CA 1
ATOM 5168 C C . GLU B 1 280 ? 25.672 -3.58 6.652 1 97.75 280 GLU B C 1
ATOM 5170 O O . GLU B 1 280 ? 26.172 -4.27 7.543 1 97.75 280 GLU B O 1
ATOM 5175 N N . LYS B 1 281 ? 25.359 -2.312 6.816 1 97.44 281 LYS B N 1
ATOM 5176 C CA . LYS B 1 281 ? 25.547 -1.617 8.086 1 97.44 281 LYS B CA 1
ATOM 5177 C C . LYS B 1 281 ? 24.75 -2.277 9.195 1 97.44 281 LYS B C 1
ATOM 5179 O O . LYS B 1 281 ? 25.266 -2.525 10.289 1 97.44 281 LYS B O 1
ATOM 5184 N N . ALA B 1 282 ? 23.484 -2.572 8.953 1 97.75 282 ALA B N 1
ATOM 5185 C CA . ALA B 1 282 ? 22.625 -3.186 9.953 1 97.75 282 ALA B CA 1
ATOM 5186 C C . ALA B 1 282 ? 23.078 -4.605 10.281 1 97.75 282 ALA B C 1
ATOM 5188 O O . ALA B 1 282 ? 22.953 -5.059 11.422 1 97.75 282 ALA B O 1
ATOM 5189 N N . VAL B 1 283 ? 23.531 -5.352 9.281 1 97.56 283 VAL B N 1
ATOM 5190 C CA . VAL B 1 283 ? 24.047 -6.699 9.492 1 97.56 283 VAL B CA 1
ATOM 5191 C C . VAL B 1 283 ? 25.172 -6.66 10.523 1 97.56 283 VAL B C 1
ATOM 5193 O O . VAL B 1 283 ? 25.203 -7.473 11.453 1 97.56 283 VAL B O 1
ATOM 5196 N N . LYS B 1 284 ? 26.078 -5.73 10.359 1 96.94 284 LYS B N 1
ATOM 5197 C CA . LYS B 1 284 ? 27.219 -5.582 11.273 1 96.94 284 LYS B CA 1
ATOM 5198 C C . LYS B 1 284 ? 26.75 -5.109 12.648 1 96.94 284 LYS B C 1
ATOM 5200 O O . LYS B 1 284 ? 27.156 -5.668 13.672 1 96.94 284 LYS B O 1
ATOM 5205 N N . GLU B 1 285 ? 25.906 -4.121 12.648 1 96.94 285 GLU B N 1
ATOM 5206 C CA . GLU B 1 285 ? 25.469 -3.5 13.891 1 96.94 285 GLU B CA 1
ATOM 5207 C C . GLU B 1 285 ? 24.703 -4.496 14.766 1 96.94 285 GLU B C 1
ATOM 5209 O O . GLU B 1 285 ? 24.812 -4.457 15.992 1 96.94 285 GLU B O 1
ATOM 5214 N N . HIS B 1 286 ? 23.938 -5.359 14.102 1 97.31 286 HIS B N 1
ATOM 5215 C CA . HIS B 1 286 ? 23.062 -6.242 14.859 1 97.31 286 HIS B CA 1
ATOM 5216 C C . HIS B 1 286 ? 23.562 -7.684 14.82 1 97.31 286 HIS B C 1
ATOM 5218 O O . HIS B 1 286 ? 22.859 -8.602 15.242 1 97.31 286 HIS B O 1
ATOM 5224 N N . GLY B 1 287 ? 24.734 -7.949 14.305 1 96.5 287 GLY B N 1
ATOM 5225 C CA . GLY B 1 287 ? 25.297 -9.297 14.266 1 96.5 287 GLY B CA 1
ATOM 5226 C C . GLY B 1 287 ? 24.406 -10.281 13.531 1 96.5 287 GLY B C 1
ATOM 5227 O O . GLY B 1 287 ? 24.203 -11.406 13.992 1 96.5 287 GLY B O 1
ATOM 5228 N N . LEU B 1 288 ? 23.828 -9.867 12.406 1 97.5 288 LEU B N 1
ATOM 5229 C CA . LEU B 1 288 ? 22.891 -10.695 11.648 1 97.5 288 LEU B CA 1
ATOM 5230 C C . LEU B 1 288 ? 23.625 -11.562 10.641 1 97.5 288 LEU B C 1
ATOM 5232 O O . LEU B 1 288 ? 24.75 -11.242 10.234 1 97.5 288 LEU B O 1
ATOM 5236 N N . LYS B 1 289 ? 23.062 -12.641 10.266 1 97.38 289 LYS B N 1
ATOM 5237 C CA . LYS B 1 289 ? 23.594 -13.523 9.234 1 97.38 289 LYS B CA 1
ATOM 5238 C C . LYS B 1 289 ? 22.906 -13.305 7.895 1 97.38 289 LYS B C 1
ATOM 5240 O O . LYS B 1 289 ? 21.688 -13.5 7.777 1 97.38 289 LYS B O 1
ATOM 5245 N N . LYS B 1 290 ? 23.75 -12.922 6.906 1 97.75 290 LYS B N 1
ATOM 5246 C CA . LYS B 1 290 ? 23.203 -12.789 5.559 1 97.75 290 LYS B CA 1
ATOM 5247 C C . LYS B 1 290 ? 22.922 -14.148 4.934 1 97.75 290 LYS B C 1
ATOM 5249 O O . LYS B 1 290 ? 23.781 -15.031 4.957 1 97.75 290 LYS B O 1
ATOM 5254 N N . ARG B 1 291 ? 21.672 -14.266 4.383 1 98.56 291 ARG B N 1
ATOM 5255 C CA . ARG B 1 291 ? 21.328 -15.539 3.754 1 98.56 291 ARG B CA 1
ATOM 5256 C C . ARG B 1 291 ? 21.266 -15.391 2.238 1 98.56 291 ARG B C 1
ATOM 5258 O O . ARG B 1 291 ? 21.672 -16.297 1.505 1 98.56 291 ARG B O 1
ATOM 5265 N N . ALA B 1 292 ? 20.719 -14.305 1.766 1 98.81 292 ALA B N 1
ATOM 5266 C CA . ALA B 1 292 ? 20.594 -13.977 0.348 1 98.81 292 ALA B CA 1
ATOM 5267 C C . ALA B 1 292 ? 20.609 -12.469 0.133 1 98.81 292 ALA B C 1
ATOM 5269 O O . ALA B 1 292 ? 20.547 -11.695 1.094 1 98.81 292 ALA B O 1
ATOM 5270 N N . ARG B 1 293 ? 20.844 -12.031 -1.037 1 98.75 293 ARG B N 1
ATOM 5271 C CA . ARG B 1 293 ? 20.672 -10.625 -1.384 1 98.75 293 ARG B CA 1
ATOM 5272 C C . ARG B 1 293 ? 19.672 -10.453 -2.521 1 98.75 293 ARG B C 1
ATOM 5274 O O . ARG B 1 293 ? 19.547 -11.336 -3.375 1 98.75 293 ARG B O 1
ATOM 5281 N N . ILE B 1 294 ? 18.953 -9.398 -2.52 1 98.88 294 ILE B N 1
ATOM 5282 C CA . ILE B 1 294 ? 18.062 -9.031 -3.617 1 98.88 294 ILE B CA 1
ATOM 5283 C C . ILE B 1 294 ? 18.891 -8.5 -4.793 1 98.88 294 ILE B C 1
ATOM 5285 O O . ILE B 1 294 ? 19.562 -7.48 -4.672 1 98.88 294 ILE B O 1
ATOM 5289 N N . VAL B 1 295 ? 18.734 -9.156 -5.938 1 98.75 295 VAL B N 1
ATOM 5290 C CA . VAL B 1 295 ? 19.578 -8.82 -7.086 1 98.75 295 VAL B CA 1
ATOM 5291 C C . VAL B 1 295 ? 18.828 -7.848 -8 1 98.75 295 VAL B C 1
ATOM 5293 O O . VAL B 1 295 ? 19.422 -6.891 -8.508 1 98.75 295 VAL B O 1
ATOM 5296 N N . SER B 1 296 ? 17.594 -8.148 -8.25 1 98.69 296 SER B N 1
ATOM 5297 C CA . SER B 1 296 ? 16.781 -7.273 -9.094 1 98.69 296 SER B CA 1
ATOM 5298 C C . SER B 1 296 ? 15.297 -7.445 -8.797 1 98.69 296 SER B C 1
ATOM 5300 O O . SER B 1 296 ? 14.891 -8.445 -8.195 1 98.69 296 SER B O 1
ATOM 5302 N N . MET B 1 297 ? 14.562 -6.469 -9.078 1 98.56 297 MET B N 1
ATOM 5303 C CA . MET B 1 297 ? 13.117 -6.406 -8.93 1 98.56 297 MET B CA 1
ATOM 5304 C C . MET B 1 297 ? 12.461 -5.832 -10.18 1 98.56 297 MET B C 1
ATOM 5306 O O . MET B 1 297 ? 12.992 -4.898 -10.789 1 98.56 297 MET B O 1
ATOM 5310 N N . ALA B 1 298 ? 11.297 -6.414 -10.562 1 98.69 298 ALA B N 1
ATOM 5311 C CA . ALA B 1 298 ? 10.602 -5.906 -11.742 1 98.69 298 ALA B CA 1
ATOM 5312 C C . ALA B 1 298 ? 9.094 -6.098 -11.617 1 98.69 298 ALA B C 1
ATOM 5314 O O . ALA B 1 298 ? 8.633 -7.035 -10.961 1 98.69 298 ALA B O 1
ATOM 5315 N N . VAL B 1 299 ? 8.367 -5.219 -12.18 1 98.81 299 VAL B N 1
ATOM 5316 C CA . VAL B 1 299 ? 6.918 -5.309 -12.32 1 98.81 299 VAL B CA 1
ATOM 5317 C C . VAL B 1 299 ? 6.523 -4.988 -13.766 1 98.81 299 VAL B C 1
ATOM 5319 O O . VAL B 1 299 ? 7.254 -4.289 -14.477 1 98.81 299 VAL B O 1
ATOM 5322 N N . SER B 1 300 ? 5.434 -5.555 -14.172 1 98.31 300 SER B N 1
ATOM 5323 C CA . SER B 1 300 ? 4.945 -5.332 -15.523 1 98.31 300 SER B CA 1
ATOM 5324 C C . SER B 1 300 ? 3.424 -5.277 -15.562 1 98.31 300 SER B C 1
ATOM 5326 O O . SER B 1 300 ? 2.758 -5.762 -14.648 1 98.31 300 SER B O 1
ATOM 5328 N N . GLY B 1 301 ? 2.914 -4.586 -16.578 1 97.94 301 GLY B N 1
ATOM 5329 C CA . GLY B 1 301 ? 1.502 -4.648 -16.922 1 97.94 301 GLY B CA 1
ATOM 5330 C C . GLY B 1 301 ? 1.215 -5.562 -18.109 1 97.94 301 GLY B C 1
ATOM 5331 O O . GLY B 1 301 ? 2.096 -5.816 -18.938 1 97.94 301 GLY B O 1
ATOM 5332 N N . GLU B 1 302 ? 0.016 -6.137 -18.094 1 96.94 302 GLU B N 1
ATOM 5333 C CA . GLU B 1 302 ? -0.463 -7.039 -19.125 1 96.94 302 GLU B CA 1
ATOM 5334 C C . GLU B 1 302 ? -1.866 -6.652 -19.594 1 96.94 302 GLU B C 1
ATOM 5336 O O . GLU B 1 302 ? -2.531 -5.832 -18.953 1 96.94 302 GLU B O 1
ATOM 5341 N N . GLU B 1 303 ? -2.199 -7.242 -20.75 1 96.62 303 GLU B N 1
ATOM 5342 C CA . GLU B 1 303 ? -3.588 -7.102 -21.172 1 96.62 303 GLU B CA 1
ATOM 5343 C C . GLU B 1 303 ? -4.543 -7.668 -20.125 1 96.62 303 GLU B C 1
ATOM 5345 O O . GLU B 1 303 ? -4.395 -8.812 -19.688 1 96.62 303 GLU B O 1
ATOM 5350 N N . PRO B 1 304 ? -5.547 -6.867 -19.703 1 94.88 304 PRO B N 1
ATOM 5351 C CA . PRO B 1 304 ? -6.277 -7.191 -18.484 1 94.88 304 PRO B CA 1
ATOM 5352 C C . PRO B 1 304 ? -7.254 -8.352 -18.672 1 94.88 304 PRO B C 1
ATOM 5354 O O . PRO B 1 304 ? -7.664 -8.977 -17.688 1 94.88 304 PRO B O 1
ATOM 5357 N N . THR B 1 305 ? -7.676 -8.695 -19.859 1 95.31 305 THR B N 1
ATOM 5358 C CA . THR B 1 305 ? -8.609 -9.797 -20.062 1 95.31 305 THR B CA 1
ATOM 5359 C C . THR B 1 305 ? -7.922 -11.133 -19.812 1 95.31 305 THR B C 1
ATOM 5361 O O . THR B 1 305 ? -8.406 -11.953 -19.031 1 95.31 305 THR B O 1
ATOM 5364 N N . ILE B 1 306 ? -6.762 -11.336 -20.438 1 96.5 306 ILE B N 1
ATOM 5365 C CA . ILE B 1 306 ? -6.008 -12.57 -20.234 1 96.5 306 ILE B CA 1
ATOM 5366 C C . ILE B 1 306 ? -5.277 -12.5 -18.891 1 96.5 306 ILE B C 1
ATOM 5368 O O . ILE B 1 306 ? -5.039 -13.531 -18.266 1 96.5 306 ILE B O 1
ATOM 5372 N N . MET B 1 307 ? -4.879 -11.305 -18.438 1 93.75 307 MET B N 1
ATOM 5373 C CA . MET B 1 307 ? -4.559 -10.836 -17.094 1 93.75 307 MET B CA 1
ATOM 5374 C C . MET B 1 307 ? -3.328 -11.555 -16.547 1 93.75 307 MET B C 1
ATOM 5376 O O . MET B 1 307 ? -2.484 -10.938 -15.891 1 93.75 307 MET B O 1
ATOM 5380 N N . LEU B 1 308 ? -3.105 -12.93 -16.688 1 97.25 308 LEU B N 1
ATOM 5381 C CA . LEU B 1 308 ? -2.252 -13.734 -15.812 1 97.25 308 LEU B CA 1
ATOM 5382 C C . LEU B 1 308 ? -0.962 -14.117 -16.531 1 97.25 308 LEU B C 1
ATOM 5384 O O . LEU B 1 308 ? -0.305 -15.094 -16.156 1 97.25 308 LEU B O 1
ATOM 5388 N N . THR B 1 309 ? -0.509 -13.344 -17.531 1 98.31 309 THR B N 1
ATOM 5389 C CA . THR B 1 309 ? 0.69 -13.664 -18.297 1 98.31 309 THR B CA 1
ATOM 5390 C C . THR B 1 309 ? 1.896 -12.898 -17.766 1 98.31 309 THR B C 1
ATOM 5392 O O . THR B 1 309 ? 3.012 -13.055 -18.266 1 98.31 309 THR B O 1
ATOM 5395 N N . GLY B 1 310 ? 1.7 -12.141 -16.734 1 98.44 310 GLY B N 1
ATOM 5396 C CA . GLY B 1 310 ? 2.656 -11.172 -16.219 1 98.44 310 GLY B CA 1
ATOM 5397 C C . GLY B 1 310 ? 3.961 -11.805 -15.773 1 98.44 310 GLY B C 1
ATOM 5398 O O . GLY B 1 310 ? 5.023 -11.188 -15.891 1 98.44 310 GLY B O 1
ATOM 5399 N N . PRO B 1 311 ? 3.949 -12.969 -15.25 1 98.81 311 PRO B N 1
ATOM 5400 C CA . PRO B 1 311 ? 5.188 -13.594 -14.781 1 98.81 311 PRO B CA 1
ATOM 5401 C C . PRO B 1 311 ? 6.262 -13.664 -15.867 1 98.81 311 PRO B C 1
ATOM 5403 O O . PRO B 1 311 ? 7.453 -13.539 -15.57 1 98.81 311 PRO B O 1
ATOM 5406 N N . VAL B 1 312 ? 5.898 -13.844 -17.141 1 98.81 312 VAL B N 1
ATOM 5407 C CA . VAL B 1 312 ? 6.883 -13.914 -18.219 1 98.81 312 VAL B CA 1
ATOM 5408 C C . VAL B 1 312 ? 7.531 -12.555 -18.422 1 98.81 312 VAL B C 1
ATOM 5410 O O . VAL B 1 312 ? 8.758 -12.43 -18.359 1 98.81 312 VAL B O 1
ATOM 5413 N N . SER B 1 313 ? 6.734 -11.492 -18.594 1 98.69 313 SER B N 1
ATOM 5414 C CA . SER B 1 313 ? 7.258 -10.156 -18.844 1 98.69 313 SER B CA 1
ATOM 5415 C C . SER B 1 313 ? 8.047 -9.641 -17.641 1 98.69 313 SER B C 1
ATOM 5417 O O . SER B 1 313 ? 9.125 -9.055 -17.812 1 98.69 313 SER B O 1
ATOM 5419 N N . ALA B 1 314 ? 7.516 -9.859 -16.453 1 98.88 314 ALA B N 1
ATOM 5420 C CA . ALA B 1 314 ? 8.211 -9.414 -15.25 1 98.88 314 ALA B CA 1
ATOM 5421 C C . ALA B 1 314 ? 9.547 -10.141 -15.086 1 98.88 314 ALA B C 1
ATOM 5423 O O . ALA B 1 314 ? 10.547 -9.531 -14.703 1 98.88 314 ALA B O 1
ATOM 5424 N N . SER B 1 315 ? 9.562 -11.43 -15.359 1 98.94 315 SER B N 1
ATOM 5425 C CA . SER B 1 315 ? 10.789 -12.211 -15.242 1 98.94 315 SER B CA 1
ATOM 5426 C C . SER B 1 315 ? 11.844 -11.742 -16.234 1 98.94 315 SER B C 1
ATOM 5428 O O . SER B 1 315 ? 13.016 -11.602 -15.898 1 98.94 315 SER B O 1
ATOM 5430 N N . LYS B 1 316 ? 11.414 -11.555 -17.469 1 98.88 316 LYS B N 1
ATOM 5431 C CA . LYS B 1 316 ? 12.352 -11.078 -18.484 1 98.88 316 LYS B CA 1
ATOM 5432 C C . LYS B 1 316 ? 12.969 -9.742 -18.078 1 98.88 316 LYS B C 1
ATOM 5434 O O . LYS B 1 316 ? 14.172 -9.539 -18.219 1 98.88 316 LYS B O 1
ATOM 5439 N N . LEU B 1 317 ? 12.148 -8.867 -17.547 1 98.75 317 LEU B N 1
ATOM 5440 C CA . LEU B 1 317 ? 12.625 -7.566 -17.094 1 98.75 317 LEU B CA 1
ATOM 5441 C C . LEU B 1 317 ? 13.602 -7.711 -15.93 1 98.75 317 LEU B C 1
ATOM 5443 O O . LEU B 1 317 ? 14.633 -7.039 -15.891 1 98.75 317 LEU B O 1
ATOM 5447 N N . ALA B 1 318 ? 13.25 -8.547 -14.969 1 98.81 318 ALA B N 1
ATOM 5448 C CA . ALA B 1 318 ? 14.117 -8.758 -13.82 1 98.81 318 ALA B CA 1
ATOM 5449 C C . ALA B 1 318 ? 15.461 -9.336 -14.242 1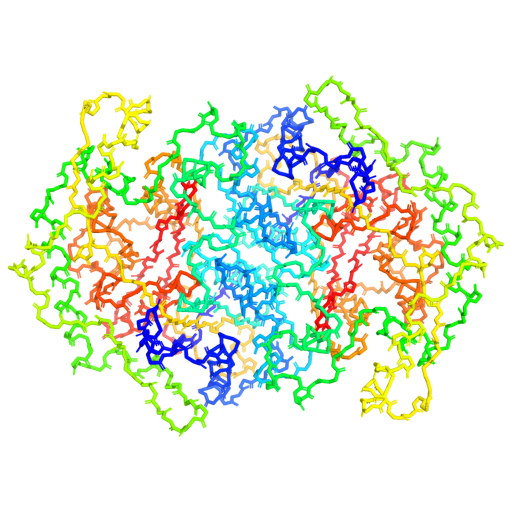 98.81 318 ALA B C 1
ATOM 5451 O O . ALA B 1 318 ? 16.516 -8.938 -13.727 1 98.81 318 ALA B O 1
ATOM 5452 N N . LEU B 1 319 ? 15.414 -10.297 -15.148 1 98.88 319 LEU B N 1
ATOM 5453 C CA . LEU B 1 319 ? 16.641 -10.922 -15.641 1 98.88 319 LEU B CA 1
ATOM 5454 C C . LEU B 1 319 ? 17.5 -9.914 -16.391 1 98.88 319 LEU B C 1
ATOM 5456 O O . LEU B 1 319 ? 18.719 -9.875 -16.203 1 98.88 319 LEU B O 1
ATOM 5460 N N . GLU B 1 320 ? 16.859 -9.117 -17.203 1 98.69 320 GLU B N 1
ATOM 5461 C CA . GLU B 1 320 ? 17.578 -8.078 -17.938 1 98.69 320 GLU B CA 1
ATOM 5462 C C . GLU B 1 320 ? 18.297 -7.125 -16.984 1 98.69 320 GLU B C 1
ATOM 5464 O O . GLU B 1 320 ? 19.469 -6.812 -17.172 1 98.69 320 GLU B O 1
ATOM 5469 N N . LYS B 1 321 ? 17.625 -6.715 -15.969 1 97.94 321 LYS B N 1
ATOM 5470 C CA . LYS B 1 321 ? 18.188 -5.785 -14.992 1 97.94 321 LYS B CA 1
ATOM 5471 C C . LYS B 1 321 ? 19.344 -6.418 -14.227 1 97.94 321 LYS B C 1
ATOM 5473 O O . LYS B 1 321 ? 20.297 -5.73 -13.852 1 97.94 321 LYS B O 1
ATOM 5478 N N . ALA B 1 322 ? 19.234 -7.699 -14.039 1 98.25 322 ALA B N 1
ATOM 5479 C CA . ALA B 1 322 ? 20.25 -8.414 -13.281 1 98.25 322 ALA B CA 1
ATOM 5480 C C . ALA B 1 322 ? 21.438 -8.797 -14.172 1 98.25 322 ALA B C 1
ATOM 5482 O O . ALA B 1 322 ? 22.5 -9.195 -13.68 1 98.25 322 ALA B O 1
ATOM 5483 N N . GLY B 1 323 ? 21.25 -8.648 -15.5 1 98.5 323 GLY B N 1
ATOM 5484 C CA . GLY B 1 323 ? 22.25 -9.133 -16.438 1 98.5 323 GLY B CA 1
ATOM 5485 C C . GLY B 1 323 ? 22.359 -10.648 -16.453 1 98.5 323 GLY B C 1
ATOM 5486 O O . GLY B 1 323 ? 23.453 -11.195 -16.594 1 98.5 323 GLY B O 1
ATOM 5487 N N . LEU B 1 324 ? 21.234 -11.328 -16.203 1 98.88 324 LEU B N 1
ATOM 5488 C CA . LEU B 1 324 ? 21.188 -12.781 -16.141 1 98.88 324 LEU B CA 1
ATOM 5489 C C . LEU B 1 324 ? 20.297 -13.336 -17.25 1 98.88 324 LEU B C 1
ATOM 5491 O O . LEU B 1 324 ? 19.516 -12.594 -17.859 1 98.88 324 LEU B O 1
ATOM 5495 N N . LYS B 1 325 ? 20.484 -14.578 -17.531 1 98.75 325 LYS B N 1
ATOM 5496 C CA . LYS B 1 325 ? 19.641 -15.336 -18.453 1 98.75 325 LYS B CA 1
ATOM 5497 C C . LYS B 1 325 ? 18.812 -16.375 -17.719 1 98.75 325 LYS B C 1
ATOM 5499 O O . LYS B 1 325 ? 19.078 -16.688 -16.562 1 98.75 325 LYS B O 1
ATOM 5504 N N . VAL B 1 326 ? 17.828 -16.859 -18.422 1 98.75 326 VAL B N 1
ATOM 5505 C CA . VAL B 1 326 ? 16.953 -17.875 -17.859 1 98.75 326 VAL B CA 1
ATOM 5506 C C . VAL B 1 326 ? 17.781 -19.062 -17.359 1 98.75 326 VAL B C 1
ATOM 5508 O O . VAL B 1 326 ? 17.5 -19.609 -16.297 1 98.75 326 VAL B O 1
ATOM 5511 N N . GLU B 1 327 ? 18.844 -19.422 -18.047 1 98.38 327 GLU B N 1
ATOM 5512 C CA . GLU B 1 327 ? 19.672 -20.578 -17.75 1 98.38 327 GLU B CA 1
ATOM 5513 C C . GLU B 1 327 ? 20.469 -20.375 -16.469 1 98.38 327 GLU B C 1
ATOM 5515 O O . GLU B 1 327 ? 20.953 -21.344 -15.867 1 98.38 327 GLU B O 1
ATOM 5520 N N . ASP B 1 328 ? 20.656 -19.109 -16.094 1 98.81 328 ASP B N 1
ATOM 5521 C CA . ASP B 1 328 ? 21.453 -18.781 -14.906 1 98.81 328 ASP B CA 1
ATOM 5522 C C . ASP B 1 328 ? 20.656 -19.031 -13.625 1 98.81 328 ASP B C 1
ATOM 5524 O O . ASP B 1 328 ? 21.234 -19.109 -12.539 1 98.81 328 ASP B O 1
ATOM 5528 N N . ILE B 1 329 ? 19.359 -19.172 -13.711 1 98.94 329 ILE B N 1
ATOM 5529 C CA . ILE B 1 329 ? 18.5 -19.312 -12.539 1 98.94 329 ILE B CA 1
ATOM 5530 C C . ILE B 1 329 ? 18.422 -20.781 -12.133 1 98.94 329 ILE B C 1
ATOM 5532 O O . ILE B 1 329 ? 18.047 -21.641 -12.945 1 98.94 329 ILE B O 1
ATOM 5536 N N . ASP B 1 330 ? 18.719 -21.062 -10.875 1 98.94 330 ASP B N 1
ATOM 5537 C CA . ASP B 1 330 ? 18.734 -22.422 -10.375 1 98.94 330 ASP B CA 1
ATOM 5538 C C . ASP B 1 330 ? 17.328 -22.875 -9.969 1 98.94 330 ASP B C 1
ATOM 5540 O O . ASP B 1 330 ? 16.984 -24.047 -10.117 1 98.94 330 ASP B O 1
ATOM 5544 N N . LEU B 1 331 ? 16.594 -21.953 -9.375 1 98.94 331 LEU B N 1
ATOM 5545 C CA . LEU B 1 331 ? 15.266 -22.281 -8.859 1 98.94 331 LEU B CA 1
ATOM 5546 C C . LEU B 1 331 ? 14.25 -21.219 -9.281 1 98.94 331 LEU B C 1
ATOM 5548 O O . LEU B 1 331 ? 14.547 -20.031 -9.281 1 98.94 331 LEU B O 1
ATOM 5552 N N . TRP B 1 332 ? 13.094 -21.703 -9.703 1 98.94 332 TRP B N 1
ATOM 5553 C CA . TRP B 1 332 ? 11.961 -20.844 -10.031 1 98.94 332 TRP B CA 1
ATOM 5554 C C . TRP B 1 332 ? 10.805 -21.078 -9.062 1 98.94 332 TRP B C 1
ATOM 5556 O O . TRP B 1 332 ? 10.305 -22.203 -8.945 1 98.94 332 TRP B O 1
ATOM 5566 N N . GLU B 1 333 ? 10.484 -20.094 -8.344 1 98.94 333 GLU B N 1
ATOM 5567 C CA . GLU B 1 333 ? 9.234 -20.094 -7.586 1 98.94 333 GLU B CA 1
ATOM 5568 C C . GLU B 1 333 ? 8.156 -19.281 -8.305 1 98.94 333 GLU B C 1
ATOM 5570 O O . GLU B 1 333 ? 8.156 -18.047 -8.242 1 98.94 333 GLU B O 1
ATOM 5575 N N . ILE B 1 334 ? 7.25 -19.953 -8.977 1 98.94 334 ILE B N 1
ATOM 5576 C CA . ILE B 1 334 ? 6.148 -19.359 -9.719 1 98.94 334 ILE B CA 1
ATOM 5577 C C . ILE B 1 334 ? 4.828 -19.625 -9 1 98.94 334 ILE B C 1
ATOM 5579 O O . ILE B 1 334 ? 4.465 -20.797 -8.781 1 98.94 334 ILE B O 1
ATOM 5583 N N . ASN B 1 335 ? 4.156 -18.578 -8.609 1 98.88 335 ASN B N 1
ATOM 5584 C CA . ASN B 1 335 ? 2.889 -18.828 -7.934 1 98.88 335 ASN B CA 1
ATOM 5585 C C . ASN B 1 335 ? 1.924 -19.625 -8.812 1 98.88 335 ASN B C 1
ATOM 5587 O O . ASN B 1 335 ? 1.682 -19.25 -9.961 1 98.88 335 ASN B O 1
ATOM 5591 N N . GLU B 1 336 ? 1.409 -20.641 -8.211 1 98.56 336 GLU B N 1
ATOM 5592 C CA . GLU B 1 336 ? 0.517 -21.547 -8.93 1 98.56 336 GLU B CA 1
ATOM 5593 C C . GLU B 1 336 ? -0.943 -21.141 -8.75 1 98.56 336 GLU B C 1
ATOM 5595 O O . GLU B 1 336 ? -1.777 -21.953 -8.352 1 98.56 336 GLU B O 1
ATOM 5600 N N . ALA B 1 337 ? -1.25 -19.906 -9.195 1 98.25 337 ALA B N 1
ATOM 5601 C CA . ALA B 1 337 ? -2.645 -19.484 -9.078 1 98.25 337 ALA B CA 1
ATOM 5602 C C . ALA B 1 337 ? -3.57 -20.469 -9.797 1 98.25 337 ALA B C 1
ATOM 5604 O O . ALA B 1 337 ? -4.609 -20.859 -9.258 1 98.25 337 ALA B O 1
ATOM 5605 N N . PHE B 1 338 ? -3.264 -20.781 -11 1 98.5 338 PHE B N 1
ATOM 5606 C CA . PHE B 1 338 ? -3.834 -21.812 -11.867 1 98.5 338 PHE B CA 1
ATOM 5607 C C . PHE B 1 338 ? -2.736 -22.578 -12.586 1 98.5 338 PHE B C 1
ATOM 5609 O O . PHE B 1 338 ? -1.698 -22.016 -12.938 1 98.5 338 PHE B O 1
ATOM 5616 N N . ALA B 1 339 ? -2.971 -23.844 -12.836 1 98.81 339 ALA B N 1
ATOM 5617 C CA . ALA B 1 339 ? -1.94 -24.688 -13.438 1 98.81 339 ALA B CA 1
ATOM 5618 C C . ALA B 1 339 ? -1.453 -24.094 -14.758 1 98.81 339 ALA B C 1
ATOM 5620 O O . ALA B 1 339 ? -0.276 -24.219 -15.102 1 98.81 339 ALA B O 1
ATOM 5621 N N . ALA B 1 340 ? -2.305 -23.391 -15.445 1 98.69 340 ALA B N 1
ATOM 5622 C CA . ALA B 1 340 ? -1.958 -22.844 -16.75 1 98.69 340 ALA B CA 1
ATOM 5623 C C . ALA B 1 340 ? -0.886 -21.766 -16.625 1 98.69 340 ALA B C 1
ATOM 5625 O O . ALA B 1 340 ? -0.121 -21.531 -17.562 1 98.69 340 ALA B O 1
ATOM 5626 N N . VAL B 1 341 ? -0.765 -21.125 -15.461 1 98.75 341 VAL B N 1
ATOM 5627 C CA . VAL B 1 341 ? 0.129 -19.984 -15.297 1 98.75 341 VAL B CA 1
ATOM 5628 C C . VAL B 1 341 ? 1.578 -20.453 -15.273 1 98.75 341 VAL B C 1
ATOM 5630 O O . VAL B 1 341 ? 2.387 -20.062 -16.109 1 98.75 341 VAL B O 1
ATOM 5633 N N . PRO B 1 342 ? 1.933 -21.344 -14.312 1 98.88 342 PRO B N 1
ATOM 5634 C CA . PRO B 1 342 ? 3.32 -21.797 -14.352 1 98.88 342 PRO B CA 1
ATOM 5635 C C . PRO B 1 342 ? 3.652 -22.578 -15.625 1 98.88 342 PRO B C 1
ATOM 5637 O O . PRO B 1 342 ? 4.785 -22.516 -16.109 1 98.88 342 PRO B O 1
ATOM 5640 N N . LEU B 1 343 ? 2.682 -23.312 -16.203 1 98.88 343 LEU B N 1
ATOM 5641 C CA . LEU B 1 343 ? 2.928 -24.047 -17.453 1 98.88 343 LEU B CA 1
ATOM 5642 C C . LEU B 1 343 ? 3.209 -23.078 -18.594 1 98.88 343 LEU B C 1
ATOM 5644 O O . LEU B 1 343 ? 4.09 -23.328 -19.422 1 98.88 343 LEU B O 1
ATOM 5648 N N . TYR B 1 344 ? 2.406 -22.016 -18.672 1 98.81 344 TYR B N 1
ATOM 5649 C CA . TYR B 1 344 ? 2.627 -20.969 -19.656 1 98.81 344 TYR B CA 1
ATOM 5650 C C . TYR B 1 344 ? 4.016 -20.359 -19.516 1 98.81 344 TYR B C 1
ATOM 5652 O O . TYR B 1 344 ? 4.742 -20.203 -20.5 1 98.81 344 TYR B O 1
ATOM 5660 N N . VAL B 1 345 ? 4.414 -20.031 -18.266 1 98.94 345 VAL B N 1
ATOM 5661 C CA . VAL B 1 345 ? 5.723 -19.438 -18 1 98.94 345 VAL B CA 1
ATOM 5662 C C . VAL B 1 345 ? 6.824 -20.406 -18.422 1 98.94 345 VAL B C 1
ATOM 5664 O O . VAL B 1 345 ? 7.797 -20 -19.062 1 98.94 345 VAL B O 1
ATOM 5667 N N . GLN B 1 346 ? 6.664 -21.656 -18.047 1 98.81 346 GLN B N 1
ATOM 5668 C CA . GLN B 1 346 ? 7.633 -22.688 -18.391 1 98.81 346 GLN B CA 1
ATOM 5669 C C . GLN B 1 346 ? 7.855 -22.75 -19.891 1 98.81 346 GLN B C 1
ATOM 5671 O O . GLN B 1 346 ? 8.992 -22.75 -20.359 1 98.81 346 GLN B O 1
ATOM 5676 N N . LYS B 1 347 ? 6.75 -22.781 -20.625 1 98.56 347 LYS B N 1
ATOM 5677 C CA . LYS B 1 347 ? 6.816 -22.906 -22.078 1 98.56 347 LYS B CA 1
ATOM 5678 C C . LYS B 1 347 ? 7.438 -21.672 -22.703 1 98.56 347 LYS B C 1
ATOM 5680 O O . LYS B 1 347 ? 8.281 -21.781 -23.609 1 98.56 347 LYS B O 1
ATOM 5685 N N . GLN B 1 348 ? 7.023 -20.5 -22.25 1 98.75 348 GLN B N 1
ATOM 5686 C CA . GLN B 1 348 ? 7.469 -19.234 -22.844 1 98.75 348 GLN B CA 1
ATOM 5687 C C . GLN B 1 348 ? 8.953 -19 -22.578 1 98.75 348 GLN B C 1
ATOM 5689 O O . GLN B 1 348 ? 9.648 -18.422 -23.406 1 98.75 348 GLN B O 1
ATOM 5694 N N . LEU B 1 349 ? 9.43 -19.453 -21.391 1 98.81 349 LEU B N 1
ATOM 5695 C CA . LEU B 1 349 ? 10.805 -19.156 -21 1 98.81 349 LEU B CA 1
ATOM 5696 C C . LEU B 1 349 ? 11.688 -20.391 -21.109 1 98.81 349 LEU B C 1
ATOM 5698 O O . LEU B 1 349 ? 12.883 -20.344 -20.812 1 98.81 349 LEU B O 1
ATOM 5702 N N . ASN B 1 350 ? 11.141 -21.5 -21.516 1 98.38 350 ASN B N 1
ATOM 5703 C CA . ASN B 1 350 ? 11.859 -22.75 -21.688 1 98.38 350 ASN B CA 1
ATOM 5704 C C . ASN B 1 350 ? 12.57 -23.156 -20.391 1 98.38 350 ASN B C 1
ATOM 5706 O O . ASN B 1 350 ? 13.781 -23.422 -20.406 1 98.38 350 ASN B O 1
ATOM 5710 N N . ILE B 1 351 ? 11.844 -23.172 -19.297 1 98.88 351 ILE B N 1
ATOM 5711 C CA . ILE B 1 351 ? 12.406 -23.5 -18 1 98.88 351 ILE B CA 1
ATOM 5712 C C . ILE B 1 351 ? 12.352 -25.016 -17.781 1 98.88 351 ILE B C 1
ATOM 5714 O O . ILE B 1 351 ? 11.305 -25.641 -17.953 1 98.88 351 ILE B O 1
ATOM 5718 N N . PRO B 1 352 ? 13.461 -25.641 -17.406 1 98.56 352 PRO B N 1
ATOM 5719 C CA . PRO B 1 352 ? 13.398 -27.062 -17.062 1 98.56 352 PRO B CA 1
ATOM 5720 C C . PRO B 1 352 ? 12.438 -27.359 -15.914 1 98.56 352 PRO B C 1
ATOM 5722 O O . PRO B 1 352 ? 12.43 -26.641 -14.914 1 98.56 352 PRO B O 1
ATOM 5725 N N . THR B 1 353 ? 11.633 -28.406 -16.031 1 97.94 353 THR B N 1
ATOM 5726 C CA . THR B 1 353 ? 10.586 -28.75 -15.078 1 97.94 353 THR B CA 1
ATOM 5727 C C . THR B 1 353 ? 11.164 -28.953 -13.68 1 97.94 353 THR B C 1
ATOM 5729 O O . THR B 1 353 ? 10.531 -28.625 -12.688 1 97.94 353 THR B O 1
ATOM 5732 N N . GLU B 1 354 ? 12.383 -29.469 -13.586 1 97.88 354 GLU B N 1
ATOM 5733 C CA . GLU B 1 354 ? 12.977 -29.844 -12.305 1 97.88 354 GLU B CA 1
ATOM 5734 C C . GLU B 1 354 ? 13.398 -28.609 -11.516 1 97.88 354 GLU B C 1
ATOM 5736 O O . GLU B 1 354 ? 13.758 -28.719 -10.336 1 97.88 354 GLU B O 1
ATOM 5741 N N . LYS B 1 355 ? 13.328 -27.391 -12.109 1 98.75 355 LYS B N 1
ATOM 5742 C CA . LYS B 1 355 ? 13.711 -26.156 -11.43 1 98.75 355 LYS B CA 1
ATOM 5743 C C . LYS B 1 355 ? 12.492 -25.406 -10.906 1 98.75 355 LYS B C 1
ATOM 5745 O O . LYS B 1 355 ? 12.617 -24.453 -10.141 1 98.75 355 LYS B O 1
ATOM 5750 N N . ILE B 1 356 ? 11.281 -25.891 -11.273 1 98.88 356 ILE B N 1
ATOM 5751 C CA . ILE B 1 356 ? 10.07 -25.125 -11.016 1 98.88 356 ILE B CA 1
ATOM 5752 C C . ILE B 1 356 ? 9.391 -25.641 -9.758 1 98.88 356 ILE B C 1
ATOM 5754 O O . ILE B 1 356 ? 9.039 -26.828 -9.672 1 98.88 356 ILE B O 1
ATOM 5758 N N . ASN B 1 357 ? 9.18 -24.766 -8.805 1 98.75 357 ASN B N 1
ATOM 5759 C CA . ASN B 1 357 ? 8.414 -25.062 -7.598 1 98.75 357 ASN B CA 1
ATOM 5760 C C . ASN B 1 357 ? 8.773 -26.438 -7.035 1 98.75 357 ASN B C 1
ATOM 5762 O O . ASN B 1 357 ? 7.898 -27.281 -6.836 1 98.75 357 ASN B O 1
ATOM 5766 N N . VAL B 1 358 ? 10.008 -26.594 -6.645 1 98.75 358 VAL B N 1
ATOM 5767 C CA . VAL B 1 358 ? 10.562 -27.922 -6.367 1 98.75 358 VAL B CA 1
ATOM 5768 C C . VAL B 1 358 ? 10.055 -28.422 -5.02 1 98.75 358 VAL B C 1
ATOM 5770 O O . VAL B 1 358 ? 10.164 -29.609 -4.715 1 98.75 358 VAL B O 1
ATOM 5773 N N . ASN B 1 359 ? 9.383 -27.578 -4.23 1 98.56 359 ASN B N 1
ATOM 5774 C CA . ASN B 1 359 ? 8.781 -27.969 -2.961 1 98.56 359 ASN B CA 1
ATOM 5775 C C . ASN B 1 359 ? 7.258 -27.875 -3.01 1 98.56 359 ASN B C 1
ATOM 5777 O O . ASN B 1 359 ? 6.602 -27.781 -1.969 1 98.56 359 ASN B O 1
ATOM 5781 N N . GLY B 1 360 ? 6.711 -27.844 -4.234 1 98.25 360 GLY B N 1
ATOM 5782 C CA . GLY B 1 360 ? 5.289 -27.594 -4.383 1 98.25 360 GLY B CA 1
ATOM 5783 C C . GLY B 1 360 ? 4.941 -26.109 -4.355 1 98.25 360 GLY B C 1
ATOM 5784 O O . GLY B 1 360 ? 5.766 -25.281 -3.961 1 98.25 360 GLY B O 1
ATOM 5785 N N . GLY B 1 361 ? 3.814 -25.828 -4.844 1 98.06 361 GLY B N 1
ATOM 5786 C CA . GLY B 1 361 ? 3.365 -24.438 -4.883 1 98.06 361 GLY B CA 1
ATOM 5787 C C . GLY B 1 361 ? 1.958 -24.266 -4.352 1 98.06 361 GLY B C 1
ATOM 5788 O O . GLY B 1 361 ? 1.508 -25.016 -3.492 1 98.06 361 GLY B O 1
ATOM 5789 N N . SER B 1 362 ? 1.288 -23.266 -4.781 1 98.5 362 SER B N 1
ATOM 5790 C CA . SER B 1 362 ? 0.028 -22.812 -4.203 1 98.5 362 SER B CA 1
ATOM 5791 C C . SER B 1 362 ? -1.104 -23.781 -4.508 1 98.5 362 SER B C 1
ATOM 5793 O O . SER B 1 362 ? -2.137 -23.781 -3.832 1 98.5 362 SER B O 1
ATOM 5795 N N . ILE B 1 363 ? -0.99 -24.562 -5.566 1 98.25 363 ILE B N 1
ATOM 5796 C CA . ILE B 1 363 ? -2.008 -25.578 -5.828 1 98.25 363 ILE B CA 1
ATOM 5797 C C . ILE B 1 363 ? -2.021 -26.609 -4.695 1 98.25 363 ILE B C 1
ATOM 5799 O O . ILE B 1 363 ? -3.09 -27.047 -4.266 1 98.25 363 ILE B O 1
ATOM 5803 N N . ALA B 1 364 ? -0.859 -26.953 -4.195 1 98.12 364 ALA B N 1
ATOM 5804 C CA . ALA B 1 364 ? -0.747 -27.953 -3.129 1 98.12 364 ALA B CA 1
ATOM 5805 C C . ALA B 1 364 ? -0.812 -27.297 -1.754 1 98.12 364 ALA B C 1
ATOM 5807 O O . ALA B 1 364 ? -1.418 -27.828 -0.826 1 98.12 364 ALA B O 1
ATOM 5808 N N . LEU B 1 365 ? -0.188 -26.109 -1.61 1 98.19 365 LEU B N 1
ATOM 5809 C CA . LEU B 1 365 ? 0.042 -25.516 -0.292 1 98.19 365 LEU B CA 1
ATOM 5810 C C . LEU B 1 365 ? -0.969 -24.422 -0.001 1 98.19 365 LEU B C 1
ATOM 5812 O O . LEU B 1 365 ? -1.137 -24.016 1.15 1 98.19 365 LEU B O 1
ATOM 5816 N N . GLY B 1 366 ? -1.613 -23.938 -0.998 1 97.94 366 GLY B N 1
ATOM 5817 C CA . GLY B 1 366 ? -2.559 -22.844 -0.827 1 97.94 366 GLY B CA 1
ATOM 5818 C C . GLY B 1 366 ? -1.942 -21.469 -1.076 1 97.94 366 GLY B C 1
ATOM 5819 O O . GLY B 1 366 ? -0.718 -21.328 -1.091 1 97.94 366 GLY B O 1
ATOM 5820 N N . HIS B 1 367 ? -2.82 -20.5 -1.283 1 98.19 367 HIS B N 1
ATOM 5821 C CA . HIS B 1 367 ? -2.412 -19.172 -1.718 1 98.19 367 HIS B CA 1
ATOM 5822 C C . HIS B 1 367 ? -3.031 -18.094 -0.839 1 98.19 367 HIS B C 1
ATOM 5824 O O . HIS B 1 367 ? -4 -17.453 -1.236 1 98.19 367 HIS B O 1
ATOM 5830 N N . PRO B 1 368 ? -2.473 -17.875 0.382 1 98.56 368 PRO B N 1
ATOM 5831 C CA . PRO B 1 368 ? -2.889 -16.625 1.05 1 98.56 368 PRO B CA 1
ATOM 5832 C C . PRO B 1 368 ? -2.453 -15.375 0.294 1 98.56 368 PRO B C 1
ATOM 5834 O O . PRO B 1 368 ? -1.283 -14.992 0.358 1 98.56 368 PRO B O 1
ATOM 5837 N N . LEU B 1 369 ? -3.312 -14.742 -0.356 1 97.44 369 LEU B N 1
ATOM 5838 C CA . LEU B 1 369 ? -3.086 -13.734 -1.383 1 97.44 369 LEU B CA 1
ATOM 5839 C C . LEU B 1 369 ? -1.962 -12.789 -0.976 1 97.44 369 LEU B C 1
ATOM 5841 O O . LEU B 1 369 ? -0.848 -12.875 -1.498 1 97.44 369 LEU B O 1
ATOM 5845 N N . GLY B 1 370 ? -2.156 -12.031 0.098 1 97.88 370 GLY B N 1
ATOM 5846 C CA . GLY B 1 370 ? -1.225 -10.992 0.5 1 97.88 370 GLY B CA 1
ATOM 5847 C C . GLY B 1 370 ? 0.097 -11.539 1.007 1 97.88 370 GLY B C 1
ATOM 5848 O O . GLY B 1 370 ? 1.1 -10.82 1.038 1 97.88 370 GLY B O 1
ATOM 5849 N N . GLY B 1 371 ? 0.183 -12.812 1.388 1 98.5 371 GLY B N 1
ATOM 5850 C CA . GLY B 1 371 ? 1.355 -13.367 2.045 1 98.5 371 GLY B CA 1
ATOM 5851 C C . GLY B 1 371 ? 2.211 -14.219 1.122 1 98.5 371 GLY B C 1
ATOM 5852 O O . GLY B 1 371 ? 3.393 -14.445 1.396 1 98.5 371 GLY B O 1
ATOM 5853 N N . THR B 1 372 ? 1.685 -14.617 -0.018 1 98.75 372 THR B N 1
ATOM 5854 C CA . THR B 1 372 ? 2.277 -15.672 -0.832 1 98.75 372 THR B CA 1
ATOM 5855 C C . THR B 1 372 ? 3.639 -15.242 -1.369 1 98.75 372 THR B C 1
ATOM 5857 O O . THR B 1 372 ? 4.59 -16.031 -1.368 1 98.75 372 THR B O 1
ATOM 5860 N N . GLY B 1 373 ? 3.723 -13.961 -1.825 1 98.88 373 GLY B N 1
ATOM 5861 C CA . GLY B 1 373 ? 4.984 -13.508 -2.391 1 98.88 373 GLY B CA 1
ATOM 5862 C C . GLY B 1 373 ? 6.148 -13.633 -1.429 1 98.88 373 GLY B C 1
ATOM 5863 O O . GLY B 1 373 ? 7.238 -14.055 -1.817 1 98.88 373 GLY B O 1
ATOM 5864 N N . ALA B 1 374 ? 5.949 -13.273 -0.197 1 98.94 374 ALA B N 1
ATOM 5865 C CA . ALA B 1 374 ? 6.992 -13.375 0.82 1 98.94 374 ALA B CA 1
ATOM 5866 C C . ALA B 1 374 ? 7.285 -14.828 1.163 1 98.94 374 ALA B C 1
ATOM 5868 O O . ALA B 1 374 ? 8.438 -15.203 1.391 1 98.94 374 ALA B O 1
ATOM 5869 N N . ILE B 1 375 ? 6.254 -15.656 1.178 1 98.88 375 ILE B N 1
ATOM 5870 C CA . ILE B 1 375 ? 6.398 -17.078 1.487 1 98.88 375 ILE B CA 1
ATOM 5871 C C . ILE B 1 375 ? 7.242 -17.75 0.412 1 98.88 375 ILE B C 1
ATOM 5873 O O . ILE B 1 375 ? 8.141 -18.531 0.724 1 98.88 375 ILE B O 1
ATOM 5877 N N . LEU B 1 376 ? 6.934 -17.406 -0.844 1 98.88 376 LEU B N 1
ATOM 5878 C CA . LEU B 1 376 ? 7.688 -17.984 -1.948 1 98.88 376 LEU B CA 1
ATOM 5879 C C . LEU B 1 376 ? 9.156 -17.578 -1.881 1 98.88 376 LEU B C 1
ATOM 5881 O O . LEU B 1 376 ? 10.047 -18.391 -2.146 1 98.88 376 LEU B O 1
ATOM 5885 N N . LEU B 1 377 ? 9.422 -16.328 -1.543 1 98.94 377 LEU B N 1
ATOM 5886 C CA . LEU B 1 377 ? 10.805 -15.875 -1.434 1 98.94 377 LEU B CA 1
ATOM 5887 C C . LEU B 1 377 ? 11.539 -16.641 -0.34 1 98.94 377 LEU B C 1
ATOM 5889 O O . LEU B 1 377 ? 12.68 -17.078 -0.544 1 98.94 377 LEU B O 1
ATOM 5893 N N . GLY B 1 378 ? 10.898 -16.797 0.824 1 98.88 378 GLY B N 1
ATOM 5894 C CA . GLY B 1 378 ? 11.508 -17.578 1.89 1 98.88 378 GLY B CA 1
ATOM 5895 C C . GLY B 1 378 ? 11.797 -19.016 1.485 1 98.88 378 GLY B C 1
ATOM 5896 O O . GLY B 1 378 ? 12.852 -19.562 1.825 1 98.88 378 GLY B O 1
ATOM 5897 N N . THR B 1 379 ? 10.836 -19.625 0.793 1 98.75 379 THR B N 1
ATOM 5898 C CA . THR B 1 379 ? 11.008 -20.984 0.309 1 98.75 379 THR B CA 1
ATOM 5899 C C . THR B 1 379 ? 12.227 -21.094 -0.607 1 98.75 379 THR B C 1
ATOM 5901 O O . THR B 1 379 ? 13.008 -22.031 -0.518 1 98.75 379 THR B O 1
ATOM 5904 N N . ALA B 1 380 ? 12.344 -20.094 -1.474 1 98.81 380 ALA B N 1
ATOM 5905 C CA . ALA B 1 380 ? 13.477 -20.062 -2.396 1 98.81 380 ALA B CA 1
ATOM 5906 C C . ALA B 1 380 ? 14.797 -19.953 -1.643 1 98.81 380 ALA B C 1
ATOM 5908 O O . ALA B 1 380 ? 15.773 -20.609 -1.985 1 98.81 380 ALA B O 1
ATOM 5909 N N . VAL B 1 381 ? 14.867 -19.094 -0.617 1 98.75 381 VAL B N 1
ATOM 5910 C CA . VAL B 1 381 ? 16.094 -18.906 0.166 1 98.75 381 VAL B CA 1
ATOM 5911 C C . VAL B 1 381 ? 16.484 -20.219 0.833 1 98.75 381 VAL B C 1
ATOM 5913 O O . VAL B 1 381 ? 17.641 -20.641 0.745 1 98.75 381 VAL B O 1
ATOM 5916 N N . ASP B 1 382 ? 15.523 -20.859 1.49 1 98.56 382 ASP B N 1
ATOM 5917 C CA . ASP B 1 382 ? 15.781 -22.125 2.164 1 98.56 382 ASP B CA 1
ATOM 5918 C C . ASP B 1 382 ? 16.297 -23.172 1.182 1 98.56 382 ASP B C 1
ATOM 5920 O O . ASP B 1 382 ? 17.234 -23.922 1.487 1 98.56 382 ASP B O 1
ATOM 5924 N N . GLU B 1 383 ? 15.625 -23.234 0.047 1 98.62 383 GLU B N 1
ATOM 5925 C CA . GLU B 1 383 ? 15.969 -24.281 -0.923 1 98.62 383 GLU B CA 1
ATOM 5926 C C . GLU B 1 383 ? 17.328 -24 -1.558 1 98.62 383 GLU B C 1
ATOM 5928 O O . GLU B 1 383 ? 18.078 -24.938 -1.84 1 98.62 383 GLU B O 1
ATOM 5933 N N . LEU B 1 384 ? 17.641 -22.75 -1.868 1 98.75 384 LEU B N 1
ATOM 5934 C CA . LEU B 1 384 ? 18.969 -22.406 -2.357 1 98.75 384 LEU B CA 1
ATOM 5935 C C . LEU B 1 384 ? 20.047 -22.875 -1.382 1 98.75 384 LEU B C 1
ATOM 5937 O O . LEU B 1 384 ? 21.078 -23.406 -1.797 1 98.75 384 LEU B O 1
ATOM 5941 N N . GLU B 1 385 ? 19.828 -22.625 -0.136 1 98.25 385 GLU B N 1
ATOM 5942 C CA . GLU B 1 385 ? 20.781 -23.047 0.889 1 98.25 385 GLU B CA 1
ATOM 5943 C C . GLU B 1 385 ? 20.906 -24.562 0.924 1 98.25 385 GLU B C 1
ATOM 5945 O O . GLU B 1 385 ? 22.031 -25.094 0.983 1 98.25 385 GLU B O 1
ATOM 5950 N N . ARG B 1 386 ? 19.797 -25.266 0.91 1 97.62 386 ARG B N 1
ATOM 5951 C CA . ARG B 1 386 ? 19.797 -26.719 0.993 1 97.62 386 ARG B CA 1
ATOM 5952 C C . ARG B 1 386 ? 20.547 -27.328 -0.183 1 97.62 386 ARG B C 1
ATOM 5954 O O . ARG B 1 386 ? 21.297 -28.297 -0.015 1 97.62 386 ARG B O 1
ATOM 5961 N N . ARG B 1 387 ? 20.391 -26.75 -1.367 1 97.75 387 ARG B N 1
ATOM 5962 C CA . ARG B 1 387 ? 20.953 -27.297 -2.594 1 97.75 387 ARG B CA 1
ATOM 5963 C C . ARG B 1 387 ? 22.328 -26.703 -2.875 1 97.75 387 ARG B C 1
ATOM 5965 O O . ARG B 1 387 ? 23.016 -27.109 -3.809 1 97.75 387 ARG B O 1
ATOM 5972 N N . LYS B 1 388 ? 22.734 -25.719 -2.082 1 98.06 388 LYS B N 1
ATOM 5973 C CA . LYS B 1 388 ? 23.938 -24.953 -2.32 1 98.06 388 LYS B CA 1
ATOM 5974 C C . LYS B 1 388 ? 23.938 -24.344 -3.725 1 98.06 388 LYS B C 1
ATOM 5976 O O . LYS B 1 388 ? 24.969 -24.359 -4.414 1 98.06 388 LYS B O 1
ATOM 5981 N N . ALA B 1 389 ? 22.719 -23.938 -4.152 1 98.5 389 ALA B N 1
ATOM 5982 C CA . ALA B 1 389 ? 22.547 -23.25 -5.434 1 98.5 389 ALA B CA 1
ATOM 5983 C C . ALA B 1 389 ? 22.703 -21.734 -5.273 1 98.5 389 ALA B C 1
ATOM 5985 O O . ALA B 1 389 ? 22.938 -21.25 -4.168 1 98.5 389 ALA B O 1
ATOM 5986 N N . ARG B 1 390 ? 22.641 -21.031 -6.363 1 98.69 390 ARG B N 1
ATOM 5987 C CA . ARG B 1 390 ? 23.078 -19.641 -6.285 1 98.69 390 ARG B CA 1
ATOM 5988 C C . ARG B 1 390 ? 21.906 -18.672 -6.504 1 98.69 390 ARG B C 1
ATOM 5990 O O . ARG B 1 390 ? 21.562 -17.891 -5.613 1 98.69 390 ARG B O 1
ATOM 5997 N N . TYR B 1 391 ? 21.188 -18.734 -7.68 1 98.94 391 TYR B N 1
ATOM 5998 C CA . TYR B 1 391 ? 20.172 -17.75 -8.031 1 98.94 391 TYR B CA 1
ATOM 5999 C C . TYR B 1 391 ? 18.781 -18.391 -8 1 98.94 391 TYR B C 1
ATOM 6001 O O . TYR B 1 391 ? 18.609 -19.547 -8.391 1 98.94 391 TYR B O 1
ATOM 6009 N N . ALA B 1 392 ? 17.844 -17.656 -7.543 1 98.94 392 ALA B N 1
ATOM 6010 C CA . ALA B 1 392 ? 16.422 -18 -7.676 1 98.94 392 ALA B CA 1
ATOM 6011 C C . ALA B 1 392 ? 15.617 -16.812 -8.203 1 98.94 392 ALA B C 1
ATOM 6013 O O . ALA B 1 392 ? 16.016 -15.656 -8.023 1 98.94 392 ALA B O 1
ATOM 6014 N N . LEU B 1 393 ? 14.594 -17.094 -8.922 1 98.94 393 LEU B N 1
ATOM 6015 C CA . LEU B 1 393 ? 13.648 -16.078 -9.383 1 98.94 393 LEU B CA 1
ATOM 6016 C C . LEU B 1 393 ? 12.242 -16.391 -8.867 1 98.94 393 LEU B C 1
ATOM 6018 O O . LEU B 1 393 ? 11.734 -17.5 -9.055 1 98.94 393 LEU B O 1
ATOM 6022 N N . ILE B 1 394 ? 11.664 -15.453 -8.109 1 99 394 ILE B N 1
ATOM 6023 C CA . ILE B 1 394 ? 10.297 -15.523 -7.605 1 99 394 ILE B CA 1
ATOM 6024 C C . ILE B 1 394 ? 9.383 -14.656 -8.461 1 99 394 ILE B C 1
ATOM 6026 O O . ILE B 1 394 ? 9.688 -13.492 -8.719 1 99 394 ILE B O 1
ATOM 6030 N N . THR B 1 395 ? 8.234 -15.211 -8.938 1 98.94 395 THR B N 1
ATOM 6031 C CA . THR B 1 395 ? 7.355 -14.422 -9.789 1 98.94 395 THR B CA 1
ATOM 6032 C C . THR B 1 395 ? 5.895 -14.805 -9.562 1 98.94 395 THR B C 1
ATOM 6034 O O . THR B 1 395 ? 5.602 -15.922 -9.133 1 98.94 395 THR B O 1
ATOM 6037 N N . LEU B 1 396 ? 5.031 -13.836 -9.688 1 98.88 396 LEU B N 1
ATOM 6038 C CA . LEU B 1 396 ? 3.592 -14.016 -9.531 1 98.88 396 LEU B CA 1
ATOM 6039 C C . LEU B 1 396 ? 2.826 -13.289 -10.625 1 98.88 396 LEU B C 1
ATOM 6041 O O . LEU B 1 396 ? 3.191 -12.172 -11 1 98.88 396 LEU B O 1
ATOM 6045 N N . CYS B 1 397 ? 1.733 -13.992 -11.133 1 98.62 397 CYS B N 1
ATOM 6046 C CA . CYS B 1 397 ? 0.715 -13.25 -11.867 1 98.62 397 CYS B CA 1
ATOM 6047 C C . CYS B 1 397 ? -0.161 -12.445 -10.914 1 98.62 397 CYS B C 1
ATOM 6049 O O . CYS B 1 397 ? -0.28 -12.781 -9.734 1 98.62 397 CYS B O 1
ATOM 6051 N N . ILE B 1 398 ? -0.656 -11.398 -11.43 1 98.25 398 ILE B N 1
ATOM 6052 C CA . ILE B 1 398 ? -1.377 -10.477 -10.555 1 98.25 398 ILE B CA 1
ATOM 6053 C C . ILE B 1 398 ? -2.686 -10.055 -11.219 1 98.25 398 ILE B C 1
ATOM 6055 O O . ILE B 1 398 ? -2.717 -9.758 -12.414 1 98.25 398 ILE B O 1
ATOM 6059 N N . GLY B 1 399 ? -3.795 -10.023 -10.414 1 93.69 399 GLY B N 1
ATOM 6060 C CA . GLY B 1 399 ? -5.047 -9.453 -10.891 1 93.69 399 GLY B CA 1
ATOM 6061 C C . GLY B 1 399 ? -4.879 -8.102 -11.555 1 93.69 399 GLY B C 1
ATOM 6062 O O . GLY B 1 399 ? -3.959 -7.352 -11.219 1 93.69 399 GLY B O 1
ATOM 6063 N N . GLY B 1 400 ? -5.828 -7.742 -12.391 1 93.19 400 GLY B N 1
ATOM 6064 C CA . GLY B 1 400 ? -5.746 -6.473 -13.094 1 93.19 400 GLY B CA 1
ATOM 6065 C C . GLY B 1 400 ? -4.754 -6.488 -14.242 1 93.19 400 GLY B C 1
ATOM 6066 O O . GLY B 1 400 ? -4.586 -5.488 -14.938 1 93.19 400 GLY B O 1
ATOM 6067 N N . GLY B 1 401 ? -4.152 -7.609 -14.516 1 97.06 401 GLY B N 1
ATOM 6068 C CA . GLY B 1 401 ? -3.201 -7.738 -15.609 1 97.06 401 GLY B CA 1
ATOM 6069 C C . GLY B 1 401 ? -1.828 -7.184 -15.273 1 97.06 401 GLY B C 1
ATOM 6070 O O . GLY B 1 401 ? -1.359 -6.242 -15.914 1 97.06 401 GLY B O 1
ATOM 6071 N N . MET B 1 402 ? -1.19 -7.797 -14.297 1 98.56 402 MET B N 1
ATOM 6072 C CA . MET B 1 402 ? 0.151 -7.371 -13.914 1 98.56 402 MET B CA 1
ATOM 6073 C C . MET B 1 402 ? 1.028 -8.57 -13.586 1 98.56 402 MET B C 1
ATOM 6075 O O . MET B 1 402 ? 0.539 -9.703 -13.5 1 98.56 402 MET B O 1
ATOM 6079 N N . GLY B 1 403 ? 2.291 -8.383 -13.492 1 98.75 403 GLY B N 1
ATOM 6080 C CA . GLY B 1 403 ? 3.27 -9.359 -13.039 1 98.75 403 GLY B CA 1
ATOM 6081 C C . GLY B 1 403 ? 4.348 -8.766 -12.164 1 98.75 403 GLY B C 1
ATOM 6082 O O . GLY B 1 403 ? 4.578 -7.555 -12.188 1 98.75 403 GLY B O 1
ATOM 6083 N N . ILE B 1 404 ? 4.945 -9.555 -11.375 1 98.94 404 ILE B N 1
ATOM 6084 C CA . ILE B 1 404 ? 6.039 -9.141 -10.508 1 98.94 404 ILE B CA 1
ATOM 6085 C C . ILE B 1 404 ? 7.098 -10.242 -10.445 1 98.94 404 ILE B C 1
ATOM 6087 O O . ILE B 1 404 ? 6.777 -11.43 -10.531 1 98.94 404 ILE B O 1
ATOM 6091 N N . ALA B 1 405 ? 8.344 -9.867 -10.391 1 98.94 405 ALA B N 1
ATOM 6092 C CA . ALA B 1 405 ? 9.445 -10.828 -10.305 1 98.94 405 ALA B CA 1
ATOM 6093 C C . ALA B 1 405 ? 10.602 -10.258 -9.484 1 98.94 405 ALA B C 1
ATOM 6095 O O . ALA B 1 405 ? 10.883 -9.062 -9.539 1 98.94 405 ALA B O 1
ATOM 6096 N N . THR B 1 406 ? 11.25 -11.07 -8.703 1 98.94 406 THR B N 1
ATOM 6097 C CA . THR B 1 406 ? 12.43 -10.742 -7.918 1 98.94 406 THR B CA 1
ATOM 6098 C C . THR B 1 406 ? 13.508 -11.812 -8.094 1 98.94 406 THR B C 1
ATOM 6100 O O . THR B 1 406 ? 13.219 -13.008 -7.988 1 98.94 406 THR B O 1
ATOM 6103 N N . VAL B 1 407 ? 14.703 -11.414 -8.422 1 98.94 407 VAL B N 1
ATOM 6104 C CA . VAL B 1 407 ? 15.852 -12.312 -8.453 1 98.94 407 VAL B CA 1
ATOM 6105 C C . VAL B 1 407 ? 16.641 -12.188 -7.156 1 98.94 407 VAL B C 1
ATOM 6107 O O . VAL B 1 407 ? 16.969 -11.078 -6.73 1 98.94 407 VAL B O 1
ATOM 6110 N N . ILE B 1 408 ? 16.891 -13.328 -6.547 1 98.94 408 ILE B N 1
ATOM 6111 C CA . ILE B 1 408 ? 17.719 -13.328 -5.348 1 98.94 408 ILE B CA 1
ATOM 6112 C C . ILE B 1 408 ? 18.969 -14.188 -5.582 1 98.94 408 ILE B C 1
ATOM 6114 O O . ILE B 1 408 ? 18.984 -15.039 -6.477 1 98.94 408 ILE B O 1
ATOM 6118 N N . GLU B 1 409 ? 20 -13.914 -4.797 1 98.94 409 GLU B N 1
ATOM 6119 C CA . GLU B 1 409 ? 21.25 -14.664 -4.816 1 98.94 409 GLU B CA 1
ATOM 6120 C C . GLU B 1 409 ? 21.641 -15.125 -3.416 1 98.94 409 GLU B C 1
ATOM 6122 O O . GLU B 1 409 ? 21.703 -14.32 -2.486 1 98.94 409 GLU B O 1
ATOM 6127 N N . ARG B 1 410 ? 21.859 -16.422 -3.246 1 98.75 410 ARG B N 1
ATOM 6128 C CA . ARG B 1 410 ? 22.359 -16.922 -1.975 1 98.75 410 ARG B CA 1
ATOM 6129 C C . ARG B 1 410 ? 23.719 -16.312 -1.639 1 98.75 410 ARG B C 1
ATOM 6131 O O . ARG B 1 410 ? 24.578 -16.156 -2.516 1 98.75 410 ARG B O 1
ATOM 6138 N N . VAL B 1 411 ? 23.812 -15.898 -0.394 1 97.38 411 VAL B N 1
ATOM 6139 C CA . VAL B 1 411 ? 25.094 -15.359 0.054 1 97.38 411 VAL B CA 1
ATOM 6140 C C . VAL B 1 411 ? 25.594 -16.156 1.258 1 97.38 411 VAL B C 1
ATOM 6142 O O . VAL B 1 411 ? 24.797 -16.625 2.072 1 97.38 411 VAL B O 1
ATOM 6145 N N . ASP B 1 412 ? 26.875 -16.5 1.296 1 85.62 412 ASP B N 1
ATOM 6146 C CA . ASP B 1 412 ? 27.484 -17.25 2.404 1 85.62 412 ASP B CA 1
ATOM 6147 C C . ASP B 1 412 ? 27.875 -16.297 3.541 1 85.62 412 ASP B C 1
ATOM 6149 O O . ASP B 1 412 ? 28.781 -15.477 3.389 1 85.62 412 ASP B O 1
ATOM 6153 N N . GLY B 1 413 ? 26.984 -16.016 4.387 1 71.12 413 GLY B N 1
ATOM 6154 C CA . GLY B 1 413 ? 27.156 -15.117 5.52 1 71.12 413 GLY B CA 1
ATOM 6155 C C . GLY B 1 413 ? 28.312 -15.508 6.418 1 71.12 413 GLY B C 1
ATOM 6156 O O . GLY B 1 413 ? 28.844 -16.609 6.316 1 71.12 413 GLY B O 1
#

Radius of gyration: 25.37 Å; Cα contacts (8 Å, |Δi|>4): 2288; chains: 2; bounding box: 55×75×68 Å